Protein AF-0000000076593648 (afdb_homodimer)

Radius of gyration: 28.87 Å; Cα contacts (8 Å, |Δi|>4): 1763; chains: 2; bounding box: 59×90×63 Å

Sequence (816 aa):
MFFEAQSDLWSPDNPDGYIALAVAENRLTTELVQQGLQAHGGFPAAMLYYQDMRGIPELRQAIAGMLQDSFMQGVQIDPQHLSVLAGVGAVLDLLFQCIAEPGDGVLIPAPYYPAFDNDLRVRNQVTTLPVHLDSQQQDFAAALDAAAEAAAAAGHPVSALMFTHPSNPQGTLFSRQQLASMMQWCLRRKVHCISDEVYANSVFDESQQFVSAAHLLQQEVRSMEGSQHAGELVHIVFGFSKDFCASGLRVGCLLTKNTGLNKALDNISYFNSTPCPLQWSLSQLLSDKQWLQHYLQENRRRLREAYASVTSGLDAAGIPYTAAPAGMFLWVDLRAAFGGQPGSWEDEAALWRCMAQQHRVVLTPGAACHAAEPGWFRVCYAWTSPGSLPAAVSRIAAAVKQMQGSASMFFEAQSDLWSPDNPDGYIALAVAENRLTTELVQQGLQAHGGFPAAMLYYQDMRGIPELRQAIAGMLQDSFMQGVQIDPQHLSVLAGVGAVLDLLFQCIAEPGDGVLIPAPYYPAFDNDLRVRNQVTTLPVHLDSQQQDFAAALDAAAEAAAAAGHPVSALMFTHPSNPQGTLFSRQQLASMMQWCLRRKVHCISDEVYANSVFDESQQFVSAAHLLQQEVRSMEGSQHAGELVHIVFGFSKDFCASGLRVGCLLTKNTGLNKALDNISYFNSTPCPLQWSLSQLLSDKQWLQHYLQENRRRLREAYASVTSGLDAAGIPYTAAPAGMFLWVDLRAAFGGQPGSWEDEAALWRCMAQQHRVVLTPGAACHAAEPGWFRVCYAWTSPGSLPAAVSRIAAAVKQMQGSAS

Structure (mmCIF, N/CA/C/O backbone):
data_AF-0000000076593648-model_v1
#
loop_
_entity.id
_entity.type
_entity.pdbx_description
1 polymer 'Aminotransferase class I/classII large domain-containing protein'
#
loop_
_atom_site.group_PDB
_atom_site.id
_atom_site.type_symbol
_atom_site.label_atom_id
_atom_site.label_alt_id
_atom_site.label_comp_id
_atom_site.label_asym_id
_atom_site.label_entity_id
_atom_site.label_seq_id
_atom_site.pdbx_PDB_ins_code
_atom_site.Cartn_x
_atom_site.Cartn_y
_atom_site.Cartn_z
_atom_site.occupancy
_atom_site.B_iso_or_equiv
_atom_site.auth_seq_id
_atom_site.auth_comp_id
_atom_site.auth_asym_id
_atom_site.auth_atom_id
_atom_site.pdbx_PDB_model_num
ATOM 1 N N . MET A 1 1 ? -19.609 -16.234 -9.391 1 64.19 1 MET A N 1
ATOM 2 C CA . MET A 1 1 ? -19.609 -17.656 -9.086 1 64.19 1 MET A CA 1
ATOM 3 C C . MET A 1 1 ? -18.797 -17.953 -7.832 1 64.19 1 MET A C 1
ATOM 5 O O . MET A 1 1 ? -19.25 -18.672 -6.938 1 64.19 1 MET A O 1
ATOM 9 N N . PHE A 1 2 ? -17.688 -17.328 -7.691 1 71.62 2 PHE A N 1
ATOM 10 C CA . PHE A 1 2 ? -16.891 -17.609 -6.512 1 71.62 2 PHE A CA 1
ATOM 11 C C . PHE A 1 2 ? -17.562 -17.094 -5.25 1 71.62 2 PHE A C 1
ATOM 13 O O . PHE A 1 2 ? -17.594 -17.781 -4.227 1 71.62 2 PHE A O 1
ATOM 20 N N . PHE A 1 3 ? -18.25 -16.062 -5.383 1 70.12 3 PHE A N 1
ATOM 21 C CA . PHE A 1 3 ? -18.922 -15.508 -4.219 1 70.12 3 PHE A CA 1
ATOM 22 C C . PHE A 1 3 ? -20.078 -16.391 -3.785 1 70.12 3 PHE A C 1
ATOM 24 O O . PHE A 1 3 ? -20.297 -16.594 -2.59 1 70.12 3 PHE A O 1
ATOM 31 N N . GLU A 1 4 ? -20.734 -16.875 -4.758 1 74.75 4 GLU A N 1
ATOM 32 C CA . GLU A 1 4 ? -21.812 -17.797 -4.453 1 74.75 4 GLU A CA 1
ATOM 33 C C . GLU A 1 4 ? -21.297 -19.062 -3.781 1 74.75 4 GLU A C 1
ATOM 35 O O . GLU A 1 4 ? -21.906 -19.562 -2.83 1 74.75 4 GLU A O 1
ATOM 40 N N . ALA A 1 5 ? -20.172 -19.531 -4.227 1 81.38 5 ALA A N 1
ATOM 41 C CA . ALA A 1 5 ? -19.578 -20.75 -3.684 1 81.38 5 ALA A CA 1
ATOM 42 C C . ALA A 1 5 ? -19.156 -20.547 -2.229 1 81.38 5 ALA A C 1
ATOM 44 O O . ALA A 1 5 ? -19.312 -21.453 -1.404 1 81.38 5 ALA A O 1
ATOM 45 N N . GLN A 1 6 ? -18.719 -19.391 -1.964 1 83.38 6 GLN A N 1
ATOM 46 C CA . GLN A 1 6 ? -18.203 -19.125 -0.627 1 83.38 6 GLN A CA 1
ATOM 47 C C . GLN A 1 6 ? -19.312 -19.156 0.415 1 83.38 6 GLN A C 1
ATOM 49 O O . GLN A 1 6 ? -19.062 -19.484 1.577 1 83.38 6 GLN A O 1
ATOM 54 N N . SER A 1 7 ? -20.531 -18.969 -0.008 1 86.12 7 SER A N 1
ATOM 55 C CA . SER A 1 7 ? -21.656 -18.891 0.918 1 86.12 7 SER A CA 1
ATOM 56 C C . SER A 1 7 ? -22.203 -20.281 1.232 1 86.12 7 SER A C 1
ATOM 58 O O . SER A 1 7 ? -22.984 -20.453 2.17 1 86.12 7 SER A O 1
ATOM 60 N N . ASP A 1 8 ? -21.781 -21.297 0.534 1 92.38 8 ASP A N 1
ATOM 61 C CA . ASP A 1 8 ? -22.297 -22.656 0.692 1 92.38 8 ASP A CA 1
ATOM 62 C C . ASP A 1 8 ? -21.219 -23.703 0.349 1 92.38 8 ASP A C 1
ATOM 64 O O . ASP A 1 8 ? -21.359 -24.438 -0.62 1 92.38 8 ASP A O 1
ATOM 68 N N . LEU A 1 9 ? -20.266 -23.812 1.258 1 93 9 LEU A N 1
ATOM 69 C CA . LEU A 1 9 ? -19.109 -24.656 0.979 1 93 9 LEU A CA 1
ATOM 70 C C . LEU A 1 9 ? -19.344 -26.094 1.436 1 93 9 LEU A C 1
ATOM 72 O O . LEU A 1 9 ? -20.078 -26.328 2.391 1 93 9 LEU A O 1
ATOM 76 N N . TRP A 1 10 ? -18.734 -26.969 0.818 1 93.81 10 TRP A N 1
ATOM 77 C CA . TRP A 1 10 ? -18.703 -28.375 1.149 1 93.81 10 TRP A CA 1
ATOM 78 C C . TRP A 1 10 ? -18.094 -28.609 2.531 1 93.81 10 TRP A C 1
ATOM 80 O O . TRP A 1 10 ? -17.125 -27.938 2.908 1 93.81 10 TRP A O 1
ATOM 90 N N . SER A 1 11 ? -18.719 -29.5 3.248 1 92.94 11 SER A N 1
ATOM 91 C CA . SER A 1 11 ? -18.219 -30.109 4.48 1 92.94 11 SER A CA 1
ATOM 92 C C . SER A 1 11 ? -18.797 -31.5 4.68 1 92.94 11 SER A C 1
ATOM 94 O O . SER A 1 11 ? -19.703 -31.922 3.953 1 92.94 11 SER A O 1
ATOM 96 N N . PRO A 1 12 ? -18.156 -32.156 5.566 1 91.88 12 PRO A N 1
ATOM 97 C CA . PRO A 1 12 ? -18.766 -33.469 5.84 1 91.88 12 PRO A CA 1
ATOM 98 C C . PRO A 1 12 ? -20.25 -33.375 6.195 1 91.88 12 PRO A C 1
ATOM 100 O O . PRO A 1 12 ? -21.031 -34.25 5.848 1 91.88 12 PRO A O 1
ATOM 103 N N . ASP A 1 13 ? -20.656 -32.281 6.781 1 94.31 13 ASP A N 1
ATOM 104 C CA . ASP A 1 13 ? -22.047 -32.062 7.176 1 94.31 13 ASP A CA 1
ATOM 105 C C . ASP A 1 13 ? -22.828 -31.375 6.051 1 94.31 13 ASP A C 1
ATOM 107 O O . ASP A 1 13 ? -24.047 -31.234 6.145 1 94.31 13 ASP A O 1
ATOM 111 N N . ASN A 1 14 ? -22.203 -30.969 5.02 1 95.06 14 ASN A N 1
ATOM 112 C CA . ASN A 1 14 ? -22.797 -30.344 3.836 1 95.06 14 ASN A CA 1
ATOM 113 C C . ASN A 1 14 ? -22.188 -30.906 2.551 1 95.06 14 ASN A C 1
ATOM 115 O O . ASN A 1 14 ? -21.562 -30.172 1.789 1 95.06 14 ASN A O 1
ATOM 119 N N . PRO A 1 15 ? -22.422 -32.125 2.297 1 93.44 15 PRO A N 1
ATOM 120 C CA . PRO A 1 15 ? -21.75 -32.812 1.178 1 93.44 15 PRO A CA 1
ATOM 121 C C . PRO A 1 15 ? -22.203 -32.25 -0.18 1 93.44 15 PRO A C 1
ATOM 123 O O . PRO A 1 15 ? -21.531 -32.5 -1.192 1 93.44 15 PRO A O 1
ATOM 126 N N . ASP A 1 16 ? -23.312 -31.5 -0.179 1 94.19 16 ASP A N 1
ATOM 127 C CA . ASP A 1 16 ? -23.812 -30.969 -1.441 1 94.19 16 ASP A CA 1
ATOM 128 C C . ASP A 1 16 ? -23.297 -29.547 -1.685 1 94.19 16 ASP A C 1
ATOM 130 O O . ASP A 1 16 ? -23.578 -28.953 -2.73 1 94.19 16 ASP A O 1
ATOM 134 N N . GLY A 1 17 ? -22.516 -29.031 -0.737 1 95.31 17 GLY A N 1
ATOM 135 C CA . GLY A 1 17 ? -22 -27.688 -0.875 1 95.31 17 GLY A CA 1
ATOM 136 C C . GLY A 1 17 ? -20.969 -27.547 -1.981 1 95.31 17 GLY A C 1
ATOM 137 O O . GLY A 1 17 ? -20.531 -28.547 -2.557 1 95.31 17 GLY A O 1
ATOM 138 N N . TYR A 1 18 ? -20.625 -26.297 -2.266 1 96.12 18 TYR A N 1
ATOM 139 C CA . TYR A 1 18 ? -19.672 -26 -3.326 1 96.12 18 TYR A CA 1
ATOM 140 C C . TYR A 1 18 ? -18.266 -26.375 -2.906 1 96.12 18 TYR A C 1
ATOM 142 O O . TYR A 1 18 ? -17.891 -26.25 -1.734 1 96.12 18 TYR A O 1
ATOM 150 N N . ILE A 1 19 ? -17.5 -26.891 -3.809 1 96.06 19 ILE A N 1
ATOM 151 C CA . ILE A 1 19 ? -16.062 -27.047 -3.641 1 96.06 19 ILE A CA 1
ATOM 152 C C . ILE A 1 19 ? -15.32 -26.047 -4.512 1 96.06 19 ILE A C 1
ATOM 154 O O . ILE A 1 19 ? -15.359 -26.125 -5.742 1 96.06 19 ILE A O 1
ATOM 158 N N . ALA A 1 20 ? -14.672 -25.094 -3.873 1 94.31 20 ALA A N 1
ATOM 159 C CA . ALA A 1 20 ? -13.969 -24.016 -4.57 1 94.31 20 ALA A CA 1
ATOM 160 C C . ALA A 1 20 ? -12.516 -24.375 -4.824 1 94.31 20 ALA A C 1
ATOM 162 O O . ALA A 1 20 ? -11.727 -24.516 -3.881 1 94.31 20 ALA A O 1
ATOM 163 N N . LEU A 1 21 ? -12.188 -24.516 -6.086 1 96.38 21 LEU A N 1
ATOM 164 C CA . LEU A 1 21 ? -10.828 -24.875 -6.477 1 96.38 21 LEU A CA 1
ATOM 165 C C . LEU A 1 21 ? -10.227 -23.812 -7.391 1 96.38 21 LEU A C 1
ATOM 167 O O . LEU A 1 21 ? -9.398 -24.125 -8.25 1 96.38 21 LEU A O 1
ATOM 171 N N . ALA A 1 22 ? -10.664 -22.547 -7.176 1 95.19 22 ALA A N 1
ATOM 172 C CA . ALA A 1 22 ? -10.273 -21.5 -8.125 1 95.19 22 ALA A CA 1
ATOM 173 C C . ALA A 1 22 ? -9.336 -20.484 -7.477 1 95.19 22 ALA A C 1
ATOM 175 O O . ALA A 1 22 ? -8.68 -19.703 -8.164 1 95.19 22 ALA A O 1
ATOM 176 N N . VAL A 1 23 ? -9.164 -20.469 -6.16 1 92.81 23 VAL A N 1
ATOM 177 C CA . VAL A 1 23 ? -8.422 -19.422 -5.461 1 92.81 23 VAL A CA 1
ATOM 178 C C . VAL A 1 23 ? -6.977 -19.875 -5.242 1 92.81 23 VAL A C 1
ATOM 180 O O . VAL A 1 23 ? -6.73 -20.906 -4.633 1 92.81 23 VAL A O 1
ATOM 183 N N . ALA A 1 24 ? -6.086 -19.062 -5.734 1 95.06 24 ALA A N 1
ATOM 184 C CA . ALA A 1 24 ? -4.668 -19.344 -5.547 1 95.06 24 ALA A CA 1
ATOM 185 C C . ALA A 1 24 ? -4.203 -18.906 -4.16 1 95.06 24 ALA A C 1
ATOM 187 O O . ALA A 1 24 ? -3.475 -17.922 -4.02 1 95.06 24 ALA A O 1
ATOM 188 N N . GLU A 1 25 ? -4.574 -19.641 -3.193 1 96.25 25 GLU A N 1
ATOM 189 C CA . GLU A 1 25 ? -4.246 -19.406 -1.793 1 96.25 25 GLU A CA 1
ATOM 190 C C . GLU A 1 25 ? -3.959 -20.703 -1.055 1 96.25 25 GLU A C 1
ATOM 192 O O . GLU A 1 25 ? -4.723 -21.672 -1.169 1 96.25 25 GLU A O 1
ATOM 197 N N . ASN A 1 26 ? -2.832 -20.766 -0.366 1 97.38 26 ASN A N 1
ATOM 198 C CA . ASN A 1 26 ? -2.432 -21.922 0.417 1 97.38 26 ASN A CA 1
ATOM 199 C C . ASN A 1 26 ? -2.885 -21.812 1.869 1 97.38 26 ASN A C 1
ATOM 201 O O . ASN A 1 26 ? -2.441 -20.906 2.592 1 97.38 26 ASN A O 1
ATOM 205 N N . ARG A 1 27 ? -3.688 -22.703 2.32 1 96.12 27 ARG A N 1
ATOM 206 C CA . ARG A 1 27 ? -4.199 -22.641 3.686 1 96.12 27 ARG A CA 1
ATOM 207 C C . ARG A 1 27 ? -3.738 -23.844 4.5 1 96.12 27 ARG A C 1
ATOM 209 O O . ARG A 1 27 ? -4.145 -24.016 5.652 1 96.12 27 ARG A O 1
ATOM 216 N N . LEU A 1 28 ? -2.877 -24.625 3.936 1 96.31 28 LEU A N 1
ATOM 217 C CA . LEU A 1 28 ? -2.559 -25.953 4.453 1 96.31 28 LEU A CA 1
ATOM 218 C C . LEU A 1 28 ? -1.76 -25.859 5.75 1 96.31 28 LEU A C 1
ATOM 220 O O . LEU A 1 28 ? -1.813 -26.75 6.59 1 96.31 28 LEU A O 1
ATOM 224 N N . THR A 1 29 ? -1.005 -24.781 5.895 1 97.31 29 THR A N 1
ATOM 225 C CA . THR A 1 29 ? -0.073 -24.734 7.016 1 97.31 29 THR A CA 1
ATOM 226 C C . THR A 1 29 ? -0.173 -23.391 7.742 1 97.31 29 THR A C 1
ATOM 228 O O . THR A 1 29 ? 0.81 -22.922 8.312 1 97.31 29 THR A O 1
ATOM 231 N N . THR A 1 30 ? -1.263 -22.75 7.688 1 97.38 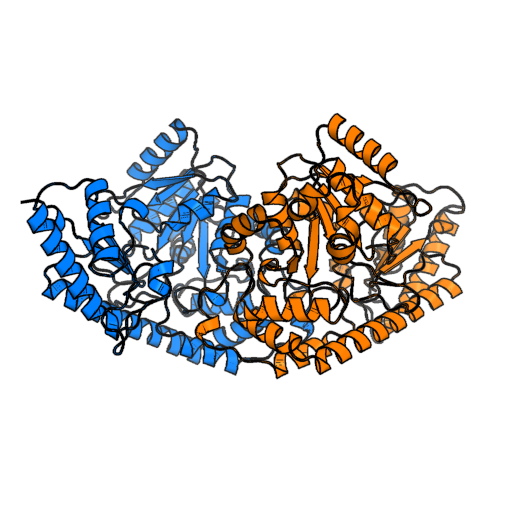30 THR A N 1
ATOM 232 C CA . THR A 1 30 ? -1.486 -21.406 8.211 1 97.38 30 THR A CA 1
ATOM 233 C C . THR A 1 30 ? -1.293 -21.375 9.727 1 97.38 30 THR A C 1
ATOM 235 O O . THR A 1 30 ? -0.766 -20.406 10.266 1 97.38 30 THR A O 1
ATOM 238 N N . GLU A 1 31 ? -1.683 -22.453 10.422 1 96.88 31 GLU A N 1
ATOM 239 C CA . GLU A 1 31 ? -1.639 -22.469 11.875 1 96.88 31 GLU A CA 1
ATOM 240 C C . GLU A 1 31 ? -0.206 -22.359 12.391 1 96.88 31 GLU A C 1
ATOM 242 O O . GLU A 1 31 ? 0.038 -21.75 13.43 1 96.88 31 GLU A O 1
ATOM 247 N N . LEU A 1 32 ? 0.752 -22.906 11.695 1 97.88 32 LEU A N 1
ATOM 248 C CA . LEU A 1 32 ? 2.146 -22.828 12.117 1 97.88 32 LEU A CA 1
ATOM 249 C C . LEU A 1 32 ? 2.666 -21.406 11.992 1 97.88 32 LEU A C 1
ATOM 251 O O . LEU A 1 32 ? 3.457 -20.953 12.82 1 97.88 32 LEU A O 1
ATOM 255 N N . VAL A 1 33 ? 2.24 -20.688 10.953 1 97.81 33 VAL A N 1
ATOM 256 C CA . VAL A 1 33 ? 2.637 -19.297 10.773 1 97.81 33 VAL A CA 1
ATOM 257 C C . VAL A 1 33 ? 2.012 -18.438 11.867 1 97.81 33 VAL A C 1
ATOM 259 O O . VAL A 1 33 ? 2.688 -17.594 12.461 1 97.81 33 VAL A O 1
ATOM 262 N N . GLN A 1 34 ? 0.733 -18.672 12.109 1 97.56 34 GLN A N 1
ATOM 263 C CA . GLN A 1 34 ? 0.043 -17.938 13.164 1 97.56 34 GLN A CA 1
ATOM 264 C C . GLN A 1 34 ? 0.744 -18.109 14.508 1 97.56 34 GLN A C 1
ATOM 266 O O . GLN A 1 34 ? 1.01 -17.125 15.203 1 97.56 34 GLN A O 1
ATOM 271 N N . GLN A 1 35 ? 1.033 -19.344 14.859 1 96.94 35 GLN A N 1
ATOM 272 C CA . GLN A 1 35 ? 1.69 -19.656 16.125 1 96.94 35 GLN A CA 1
ATOM 273 C C . GLN A 1 35 ? 3.076 -19.031 16.203 1 96.94 35 GLN A C 1
ATOM 275 O O . GLN A 1 35 ? 3.465 -18.484 17.234 1 96.94 35 GLN A O 1
ATOM 280 N N . GLY A 1 36 ? 3.801 -19.109 15.07 1 96.88 36 GLY A N 1
ATOM 281 C CA . GLY A 1 36 ? 5.125 -18.516 15.023 1 96.88 36 GLY A CA 1
ATOM 282 C C . GLY A 1 36 ? 5.117 -17 15.234 1 96.88 36 GLY A C 1
ATOM 283 O O . GLY A 1 36 ? 5.91 -16.484 16.016 1 96.88 36 GLY A O 1
ATOM 284 N N . LEU A 1 37 ? 4.199 -16.297 14.57 1 96.12 37 LEU A N 1
ATOM 285 C CA . LEU A 1 37 ? 4.102 -14.852 14.688 1 96.12 37 LEU A CA 1
ATOM 286 C C . LEU A 1 37 ? 3.674 -14.445 16.094 1 96.12 37 LEU A C 1
ATOM 288 O O . LEU A 1 37 ? 4.16 -13.453 16.641 1 96.12 37 LEU A O 1
ATOM 292 N N . GLN A 1 38 ? 2.77 -15.188 16.656 1 92.75 38 GLN A N 1
ATOM 293 C CA . GLN A 1 38 ? 2.295 -14.883 18.016 1 92.75 38 GLN A CA 1
ATOM 294 C C . GLN A 1 38 ? 3.377 -15.148 19.047 1 92.75 38 GLN A C 1
ATOM 296 O O . GLN A 1 38 ? 3.48 -14.438 20.047 1 92.75 38 GLN A O 1
ATOM 301 N N . ALA A 1 39 ? 4.195 -16.141 18.812 1 91.62 39 ALA A N 1
ATOM 302 C CA . ALA A 1 39 ? 5.285 -16.469 19.734 1 91.62 39 ALA A CA 1
ATOM 303 C C . ALA A 1 39 ? 6.367 -15.391 19.703 1 91.62 39 ALA A C 1
ATOM 305 O O . ALA A 1 39 ? 7.066 -15.18 20.703 1 91.62 39 ALA A O 1
ATOM 306 N N . HIS A 1 40 ? 6.531 -14.742 18.641 1 84.38 40 HIS A N 1
ATOM 307 C CA . HIS A 1 40 ? 7.523 -13.695 18.469 1 84.38 40 HIS A CA 1
ATOM 308 C C . HIS A 1 40 ? 6.867 -12.312 18.469 1 84.38 40 HIS A C 1
ATOM 310 O O . HIS A 1 40 ? 7.359 -11.391 17.812 1 84.38 40 HIS A O 1
ATOM 316 N N . GLY A 1 41 ? 5.738 -12.445 19.125 1 74.69 41 GLY A N 1
ATOM 317 C CA . GLY A 1 41 ? 4.965 -11.219 19.109 1 74.69 41 GLY A CA 1
ATOM 318 C C . GLY A 1 41 ? 5.586 -10.109 19.938 1 74.69 41 GLY A C 1
ATOM 319 O O . GLY A 1 41 ? 6.637 -10.305 20.562 1 74.69 41 GLY A O 1
ATOM 320 N N . GLY A 1 42 ? 5.355 -8.859 19.828 1 87.56 42 GLY A N 1
ATOM 321 C CA . GLY A 1 42 ? 5.895 -7.668 20.453 1 87.56 42 GLY A CA 1
ATOM 322 C C . GLY A 1 42 ? 6.781 -6.848 19.531 1 87.56 42 GLY A C 1
ATOM 323 O O . GLY A 1 42 ? 7.305 -7.367 18.547 1 87.56 42 GLY A O 1
ATOM 324 N N . PHE A 1 43 ? 6.785 -5.723 19.672 1 95 43 PHE A N 1
ATOM 325 C CA . PHE A 1 43 ? 7.621 -4.836 18.875 1 95 43 PHE A CA 1
ATOM 326 C C . PHE A 1 43 ? 8.023 -3.605 19.688 1 95 43 PHE A C 1
ATOM 328 O O . PHE A 1 43 ? 7.293 -3.168 20.578 1 95 43 PHE A O 1
ATOM 335 N N . PRO A 1 44 ? 9.25 -3.148 19.516 1 96.44 44 PRO A N 1
ATOM 336 C CA . PRO A 1 44 ? 9.641 -1.903 20.172 1 96.44 44 PRO A CA 1
ATOM 337 C C . PRO A 1 44 ? 8.789 -0.711 19.75 1 96.44 44 PRO A C 1
ATOM 339 O O . PRO A 1 44 ? 8.289 -0.682 18.625 1 96.44 44 PRO A O 1
ATOM 342 N N . ALA A 1 45 ? 8.68 0.288 20.594 1 96.06 45 ALA A N 1
ATOM 343 C CA . ALA A 1 45 ? 7.875 1.478 20.328 1 96.06 45 ALA A CA 1
ATOM 344 C C . ALA A 1 45 ? 8.328 2.184 19.062 1 96.06 45 ALA A C 1
ATOM 346 O O . ALA A 1 45 ? 7.512 2.764 18.344 1 96.06 45 ALA A O 1
ATOM 347 N N . ALA A 1 46 ? 9.586 2.057 18.75 1 95.69 46 ALA A N 1
ATOM 348 C CA . ALA A 1 46 ? 10.156 2.736 17.594 1 95.69 46 ALA A CA 1
ATOM 349 C C . ALA A 1 46 ? 9.508 2.258 16.297 1 95.69 46 ALA A C 1
ATOM 351 O O . ALA A 1 46 ? 9.539 2.959 15.281 1 95.69 46 ALA A O 1
ATOM 352 N N . MET A 1 47 ? 8.875 1.078 16.312 1 97.62 47 MET A N 1
ATOM 353 C CA . MET A 1 47 ? 8.203 0.541 15.133 1 97.62 47 MET A CA 1
ATOM 354 C C . MET A 1 47 ? 6.91 1.301 14.852 1 97.62 47 MET A C 1
ATOM 356 O O . MET A 1 47 ? 6.312 1.14 13.781 1 97.62 47 MET A O 1
ATOM 360 N N . LEU A 1 48 ? 6.52 2.127 15.766 1 97.94 48 LEU A N 1
ATOM 361 C CA . LEU A 1 48 ? 5.32 2.928 15.562 1 97.94 48 LEU A CA 1
ATOM 362 C C . LEU A 1 48 ? 5.66 4.27 14.922 1 97.94 48 LEU A C 1
ATOM 364 O O . LEU A 1 48 ? 4.766 5.055 14.602 1 97.94 48 LEU A O 1
ATOM 368 N N . TYR A 1 49 ? 6.965 4.531 14.625 1 96.62 49 TYR A N 1
ATOM 369 C CA . TYR A 1 49 ? 7.406 5.73 13.93 1 96.62 49 TYR A CA 1
ATOM 370 C C . TYR A 1 49 ? 7.637 5.449 12.445 1 96.62 49 TYR A C 1
ATOM 372 O O . TYR A 1 49 ? 7.617 4.289 12.023 1 96.62 49 TYR A O 1
ATOM 380 N N . TYR A 1 50 ? 7.816 6.523 11.664 1 93.94 50 TYR A N 1
ATOM 381 C CA . TYR A 1 50 ? 8.297 6.34 10.297 1 93.94 50 TYR A CA 1
ATOM 382 C C . TYR A 1 50 ? 9.617 5.582 10.273 1 93.94 50 TYR A C 1
ATOM 384 O O . TYR A 1 50 ? 10.508 5.852 11.086 1 93.94 50 TYR A O 1
ATOM 392 N N . GLN A 1 51 ? 9.648 4.594 9.477 1 94.25 51 GLN A N 1
ATOM 393 C CA . GLN A 1 51 ? 10.867 3.834 9.195 1 94.25 51 GLN A CA 1
ATOM 394 C C . GLN A 1 51 ? 11.156 3.812 7.695 1 94.25 51 GLN A C 1
ATOM 396 O O . GLN A 1 51 ? 10.555 4.562 6.926 1 94.25 51 GLN A O 1
ATOM 401 N N . ASP A 1 52 ? 12.195 3.086 7.34 1 94.19 52 ASP A N 1
ATOM 402 C CA . ASP A 1 52 ? 12.492 2.916 5.918 1 94.19 52 ASP A CA 1
ATOM 403 C C . ASP A 1 52 ? 11.289 2.348 5.172 1 94.19 52 ASP A C 1
ATOM 405 O O . ASP A 1 52 ? 10.828 1.246 5.477 1 94.19 52 ASP A O 1
ATOM 409 N N . MET A 1 53 ? 10.828 3.072 4.18 1 94 53 MET A N 1
ATOM 410 C CA . MET A 1 53 ? 9.586 2.729 3.492 1 94 53 MET A CA 1
ATOM 411 C C . MET A 1 53 ? 9.797 1.552 2.545 1 94 53 MET A C 1
ATOM 413 O O . MET A 1 53 ? 8.828 0.955 2.068 1 94 53 MET A O 1
ATOM 417 N N . ARG A 1 54 ? 10.984 1.098 2.279 1 96.12 54 ARG A N 1
ATOM 418 C CA . ARG A 1 54 ? 11.266 -0.092 1.483 1 96.12 54 ARG A CA 1
ATOM 419 C C . ARG A 1 54 ? 11.406 -1.325 2.371 1 96.12 54 ARG A C 1
ATOM 421 O O . ARG A 1 54 ? 11.844 -2.383 1.909 1 96.12 54 ARG A O 1
ATOM 428 N N . GLY A 1 55 ? 11.062 -1.187 3.6 1 97.88 55 GLY A N 1
ATOM 429 C CA . GLY A 1 55 ? 11.242 -2.236 4.59 1 97.88 55 GLY A CA 1
ATOM 430 C C . GLY A 1 55 ? 12.289 -1.903 5.633 1 97.88 55 GLY A C 1
ATOM 431 O O . GLY A 1 55 ? 13.336 -1.335 5.309 1 97.88 55 GLY A O 1
ATOM 432 N N . ILE A 1 56 ? 12.031 -2.262 6.891 1 98 56 ILE A N 1
ATOM 433 C CA . ILE A 1 56 ? 12.992 -1.989 7.949 1 98 56 ILE A CA 1
ATOM 434 C C . ILE A 1 56 ? 14.234 -2.859 7.758 1 98 56 ILE A C 1
ATOM 436 O O . ILE A 1 56 ? 14.148 -3.959 7.203 1 98 56 ILE A O 1
ATOM 440 N N . PRO A 1 57 ? 15.367 -2.359 8.195 1 97.94 57 PRO A N 1
ATOM 441 C CA . PRO A 1 57 ? 16.609 -3.105 7.992 1 97.94 57 PRO A CA 1
ATOM 442 C C . PRO A 1 57 ? 16.562 -4.512 8.578 1 97.94 57 PRO A C 1
ATOM 444 O O . PRO A 1 57 ? 17.062 -5.457 7.973 1 97.94 57 PRO A O 1
ATOM 447 N N . GLU A 1 58 ? 15.93 -4.672 9.727 1 98 58 GLU A N 1
ATOM 448 C CA . GLU A 1 58 ? 15.82 -5.969 10.383 1 98 58 GLU A CA 1
ATOM 449 C C . GLU A 1 58 ? 15.102 -6.98 9.5 1 98 58 GLU A C 1
ATOM 451 O O . GLU A 1 58 ? 15.523 -8.133 9.391 1 98 58 GLU A O 1
ATOM 456 N N . LEU A 1 59 ? 14.039 -6.559 8.867 1 98.56 59 LEU A N 1
ATOM 457 C CA . LEU A 1 59 ? 13.281 -7.48 8.023 1 98.56 59 LEU A CA 1
ATOM 458 C C . LEU A 1 59 ? 14.047 -7.809 6.746 1 98.56 59 LEU A C 1
ATOM 460 O O . LEU A 1 59 ? 14.078 -8.961 6.312 1 98.56 59 LEU A O 1
ATOM 464 N N . ARG A 1 60 ? 14.602 -6.793 6.074 1 98.75 60 ARG A N 1
ATOM 465 C CA . ARG A 1 60 ? 15.367 -7.051 4.859 1 98.75 60 ARG A CA 1
ATOM 466 C C . ARG A 1 60 ? 16.5 -8.039 5.125 1 98.75 60 ARG A C 1
ATOM 468 O O . ARG A 1 60 ? 16.75 -8.93 4.312 1 98.75 60 ARG A O 1
ATOM 475 N N . GLN A 1 61 ? 17.141 -7.875 6.289 1 98.75 61 GLN A N 1
ATOM 476 C CA . GLN A 1 61 ? 18.188 -8.812 6.672 1 98.75 61 GLN A CA 1
ATOM 477 C C . GLN A 1 61 ? 17.625 -10.211 6.883 1 98.75 61 GLN A C 1
ATOM 479 O O . GLN A 1 61 ? 18.219 -11.195 6.438 1 98.75 61 GLN A O 1
ATOM 484 N N . ALA A 1 62 ? 16.547 -10.312 7.594 1 98.69 62 ALA A N 1
ATOM 485 C CA . ALA A 1 62 ? 15.922 -11.609 7.859 1 98.69 62 ALA A CA 1
ATOM 486 C C . ALA A 1 62 ? 15.484 -12.281 6.562 1 98.69 62 ALA A C 1
ATOM 488 O O . ALA A 1 62 ? 15.625 -13.492 6.406 1 98.69 62 ALA A O 1
ATOM 489 N N . ILE A 1 63 ? 14.953 -11.523 5.629 1 98.81 63 ILE A N 1
ATOM 490 C CA . ILE A 1 63 ? 14.508 -12.047 4.344 1 98.81 63 ILE A CA 1
ATOM 491 C C . ILE A 1 63 ? 15.711 -12.555 3.553 1 98.81 63 ILE A C 1
ATOM 493 O O . ILE A 1 63 ? 15.664 -13.641 2.967 1 98.81 63 ILE A O 1
ATOM 497 N N . ALA A 1 64 ? 16.766 -11.742 3.533 1 98.75 64 ALA A N 1
ATOM 498 C CA . ALA A 1 64 ? 17.984 -12.195 2.859 1 98.75 64 ALA A CA 1
ATOM 499 C C . ALA A 1 64 ? 18.438 -13.547 3.402 1 98.75 64 ALA A C 1
ATOM 501 O O . ALA A 1 64 ? 18.781 -14.445 2.631 1 98.75 64 ALA A O 1
ATOM 502 N N . GLY A 1 65 ? 18.469 -13.641 4.719 1 98.56 65 GLY A N 1
ATOM 503 C CA . GLY A 1 65 ? 18.828 -14.906 5.34 1 98.56 65 GLY A CA 1
ATOM 504 C C . GLY A 1 65 ? 17.906 -16.047 4.945 1 98.56 65 GLY A C 1
ATOM 505 O O . GLY A 1 65 ? 18.375 -17.141 4.617 1 98.56 65 GLY A O 1
ATOM 506 N N . MET A 1 66 ? 16.625 -15.82 4.988 1 98.44 66 MET A N 1
ATOM 507 C CA . MET A 1 66 ? 15.641 -16.828 4.621 1 98.44 66 MET A CA 1
ATOM 508 C C . MET A 1 66 ? 15.852 -17.297 3.188 1 98.44 66 MET A C 1
ATOM 510 O O . MET A 1 66 ? 15.773 -18.5 2.91 1 98.44 66 MET A O 1
ATOM 514 N N . LEU A 1 67 ? 16.125 -16.375 2.252 1 98.62 67 LEU A N 1
ATOM 515 C CA . LEU A 1 67 ? 16.375 -16.719 0.857 1 98.62 67 LEU A CA 1
ATOM 516 C C . LEU A 1 67 ? 17.609 -17.609 0.732 1 98.62 67 LEU A C 1
ATOM 518 O O . LEU A 1 67 ? 17.562 -18.641 0.053 1 98.62 67 LEU A O 1
ATOM 522 N N . GLN A 1 68 ? 18.625 -17.25 1.439 1 97.88 68 GLN A N 1
ATOM 523 C CA . GLN A 1 68 ? 19.891 -17.969 1.378 1 97.88 68 GLN A CA 1
ATOM 524 C C . GLN A 1 68 ? 19.781 -19.328 2.047 1 97.88 68 GLN A C 1
ATOM 526 O O . GLN A 1 68 ? 20.5 -20.266 1.685 1 97.88 68 GLN A O 1
ATOM 531 N N . ASP A 1 69 ? 18.859 -19.484 2.998 1 97.19 69 ASP A N 1
ATOM 532 C CA . ASP A 1 69 ? 18.656 -20.734 3.717 1 97.19 69 ASP A CA 1
ATOM 533 C C . ASP A 1 69 ? 17.625 -21.609 3.004 1 97.19 69 ASP A C 1
ATOM 535 O O . ASP A 1 69 ? 17.375 -22.75 3.418 1 97.19 69 ASP A O 1
ATOM 539 N N . SER A 1 70 ? 17.031 -21.125 1.942 1 97.19 70 SER A N 1
ATOM 540 C CA . SER A 1 70 ? 15.984 -21.875 1.256 1 97.19 70 SER A CA 1
ATOM 541 C C . SER A 1 70 ? 16.25 -21.938 -0.245 1 97.19 70 SER A C 1
ATOM 543 O O . SER A 1 70 ? 17.156 -22.656 -0.689 1 97.19 70 SER A O 1
ATOM 545 N N . PHE A 1 71 ? 15.523 -21.203 -1.142 1 97.44 71 PHE A N 1
ATOM 546 C CA . PHE A 1 71 ? 15.508 -21.5 -2.566 1 97.44 71 PHE A CA 1
ATOM 547 C C . PHE A 1 71 ? 16.609 -20.734 -3.297 1 97.44 71 PHE A C 1
ATOM 549 O O . PHE A 1 71 ? 16.797 -20.906 -4.504 1 97.44 71 PHE A O 1
ATOM 556 N N . MET A 1 72 ? 17.359 -19.938 -2.539 1 98.25 72 MET A N 1
ATOM 557 C CA . MET A 1 72 ? 18.5 -19.25 -3.125 1 98.25 72 MET A CA 1
ATOM 558 C C . MET A 1 72 ? 19.797 -19.656 -2.432 1 98.25 72 MET A C 1
ATOM 560 O O . MET A 1 72 ? 20.688 -18.812 -2.234 1 98.25 72 MET A O 1
ATOM 564 N N . GLN A 1 73 ? 19.844 -20.844 -2.02 1 96.5 73 GLN A N 1
ATOM 565 C CA . GLN A 1 73 ? 21.062 -21.359 -1.417 1 96.5 73 GLN A CA 1
ATOM 566 C C . GLN A 1 73 ? 22.266 -21.156 -2.34 1 96.5 73 GLN A C 1
ATOM 568 O O . GLN A 1 73 ? 22.188 -21.453 -3.535 1 96.5 73 GLN A O 1
ATOM 573 N N . GLY A 1 74 ? 23.312 -20.609 -1.752 1 96.19 74 GLY A N 1
ATOM 574 C CA . GLY A 1 74 ? 24.531 -20.391 -2.521 1 96.19 74 GLY A CA 1
ATOM 575 C C . GLY A 1 74 ? 24.609 -19 -3.133 1 96.19 74 GLY A C 1
ATOM 576 O O . GLY A 1 74 ? 25.656 -18.594 -3.641 1 96.19 74 GLY A O 1
ATOM 577 N N . VAL A 1 75 ? 23.547 -18.266 -3.129 1 97.56 75 VAL A N 1
ATOM 578 C CA . VAL A 1 75 ? 23.531 -16.906 -3.648 1 97.56 75 VAL A CA 1
ATOM 579 C C . VAL A 1 75 ? 23.812 -15.922 -2.521 1 97.56 75 VAL A C 1
ATOM 581 O O . VAL A 1 75 ? 23.266 -16.047 -1.423 1 97.56 75 VAL A O 1
ATOM 584 N N . GLN A 1 76 ? 24.672 -15.008 -2.725 1 97 76 GLN A N 1
ATOM 585 C CA . GLN A 1 76 ? 24.891 -13.922 -1.779 1 97 76 GLN A CA 1
ATOM 586 C C . GLN A 1 76 ? 23.891 -12.789 -1.992 1 97 76 GLN A C 1
ATOM 588 O O . GLN A 1 76 ? 23.844 -12.188 -3.07 1 97 76 GLN A O 1
ATOM 593 N N . ILE A 1 77 ? 23.188 -12.516 -1.003 1 97.88 77 ILE A N 1
ATOM 594 C CA . ILE A 1 77 ? 22.141 -11.5 -1.117 1 97.88 77 ILE A CA 1
ATOM 595 C C . ILE A 1 77 ? 22.5 -10.297 -0.249 1 97.88 77 ILE A C 1
ATOM 597 O O . ILE A 1 77 ? 22.719 -10.438 0.958 1 97.88 77 ILE A O 1
ATOM 601 N N . ASP A 1 78 ? 22.672 -9.117 -0.83 1 98.06 78 ASP A N 1
ATOM 602 C CA . ASP A 1 78 ? 22.766 -7.852 -0.112 1 98.06 78 ASP A CA 1
ATOM 603 C C . ASP A 1 78 ? 21.391 -7.332 0.286 1 98.06 78 ASP A C 1
ATOM 605 O O . ASP A 1 78 ? 20.578 -7 -0.576 1 98.06 78 ASP A O 1
ATOM 609 N N . PRO A 1 79 ? 21.094 -7.246 1.558 1 98.38 79 PRO A N 1
ATOM 610 C CA . PRO A 1 79 ? 19.781 -6.777 2.008 1 98.38 79 PRO A CA 1
ATOM 611 C C . PRO A 1 79 ? 19.422 -5.41 1.432 1 98.38 79 PRO A C 1
ATOM 613 O O . PRO A 1 79 ? 18.234 -5.074 1.348 1 98.38 79 PRO A O 1
ATOM 616 N N . GLN A 1 80 ? 20.344 -4.59 1.007 1 97.31 80 GLN A N 1
ATOM 617 C CA . GLN A 1 80 ? 20.078 -3.273 0.44 1 97.31 80 GLN A CA 1
ATOM 618 C C . GLN A 1 80 ? 19.391 -3.385 -0.918 1 97.31 80 GLN A C 1
ATOM 620 O O . GLN A 1 80 ? 18.828 -2.414 -1.411 1 97.31 80 GLN A O 1
ATOM 625 N N . HIS A 1 81 ? 19.484 -4.578 -1.521 1 98.12 81 HIS A N 1
ATOM 626 C CA . HIS A 1 81 ? 18.875 -4.809 -2.822 1 98.12 81 HIS A CA 1
ATOM 627 C C . HIS A 1 81 ? 17.422 -5.277 -2.674 1 98.12 81 HIS A C 1
ATOM 629 O O . HIS A 1 81 ? 16.734 -5.516 -3.672 1 98.12 81 HIS A O 1
ATOM 635 N N . LEU A 1 82 ? 16.969 -5.344 -1.412 1 98.62 82 LEU A N 1
ATOM 636 C CA . LEU A 1 82 ? 15.625 -5.824 -1.142 1 98.62 82 LEU A CA 1
ATOM 637 C C . LEU A 1 82 ? 14.688 -4.664 -0.828 1 98.62 82 LEU A C 1
ATOM 639 O O . LEU A 1 82 ? 15.07 -3.715 -0.145 1 98.62 82 LEU A O 1
ATOM 643 N N . SER A 1 83 ? 13.531 -4.676 -1.369 1 98.56 83 SER A N 1
ATOM 644 C CA . SER A 1 83 ? 12.414 -3.822 -0.992 1 98.56 83 SER A CA 1
ATOM 645 C C . SER A 1 83 ? 11.203 -4.656 -0.562 1 98.56 83 SER A C 1
ATOM 647 O O . SER A 1 83 ? 10.922 -5.699 -1.153 1 98.56 83 SER A O 1
ATOM 649 N N . VAL A 1 84 ? 10.57 -4.262 0.513 1 98.56 84 VAL A N 1
ATOM 650 C CA . VAL A 1 84 ? 9.391 -4.934 1.05 1 98.56 84 VAL A CA 1
ATOM 651 C C . VAL A 1 84 ? 8.172 -4.027 0.913 1 98.56 84 VAL A C 1
ATOM 653 O O . VAL A 1 84 ? 8.18 -2.887 1.388 1 98.56 84 VAL A O 1
ATOM 656 N N . LEU A 1 85 ? 7.148 -4.473 0.251 1 98.12 85 LEU A N 1
ATOM 657 C CA . LEU A 1 85 ? 5.926 -3.711 0.023 1 98.12 85 LEU A CA 1
ATOM 658 C C . LEU A 1 85 ? 4.695 -4.523 0.42 1 98.12 85 LEU A C 1
ATOM 660 O O . LEU A 1 85 ? 4.82 -5.66 0.881 1 98.12 85 LEU A O 1
ATOM 664 N N . ALA A 1 86 ? 3.494 -3.945 0.255 1 97.06 86 ALA A N 1
ATOM 665 C CA . ALA A 1 86 ? 2.232 -4.5 0.74 1 97.06 86 ALA A CA 1
ATOM 666 C C . ALA A 1 86 ? 1.73 -5.609 -0.18 1 97.06 86 ALA A C 1
ATOM 668 O O . ALA A 1 86 ? 0.582 -5.582 -0.627 1 97.06 86 ALA A O 1
ATOM 669 N N . GLY A 1 87 ? 2.582 -6.594 -0.441 1 97.31 87 GLY A N 1
ATOM 670 C CA . GLY A 1 87 ? 2.246 -7.723 -1.293 1 97.31 87 GLY A CA 1
ATOM 671 C C . GLY A 1 87 ? 2.961 -7.695 -2.631 1 97.31 87 GLY A C 1
ATOM 672 O O . GLY A 1 87 ? 3.512 -6.664 -3.025 1 97.31 87 GLY A O 1
ATOM 673 N N . VAL A 1 88 ? 2.941 -8.812 -3.342 1 98.06 88 VAL A N 1
ATOM 674 C CA . VAL A 1 88 ? 3.625 -8.898 -4.629 1 98.06 88 VAL A CA 1
ATOM 675 C C . VAL A 1 88 ? 2.885 -8.055 -5.664 1 98.06 88 VAL A C 1
ATOM 677 O O . VAL A 1 88 ? 3.504 -7.461 -6.551 1 98.06 88 VAL A O 1
ATOM 680 N N . GLY A 1 89 ? 1.526 -8.039 -5.551 1 97.31 89 GLY A N 1
ATOM 681 C CA . GLY A 1 89 ? 0.789 -7.137 -6.414 1 97.31 89 GLY A CA 1
ATOM 682 C C . GLY A 1 89 ? 1.283 -5.703 -6.34 1 97.31 89 GLY A C 1
ATOM 683 O O . GLY A 1 89 ? 1.438 -5.039 -7.367 1 97.31 89 GLY A O 1
ATOM 684 N N . ALA A 1 90 ? 1.551 -5.234 -5.117 1 97.75 90 ALA A N 1
ATOM 685 C CA . ALA A 1 90 ? 2.09 -3.893 -4.906 1 97.75 90 ALA A CA 1
ATOM 686 C C . ALA A 1 90 ? 3.488 -3.764 -5.508 1 97.75 90 ALA A C 1
ATOM 688 O O . ALA A 1 90 ? 3.836 -2.721 -6.066 1 97.75 90 ALA A O 1
ATOM 689 N N . VAL A 1 91 ? 4.293 -4.777 -5.367 1 98.5 91 VAL A N 1
ATOM 690 C CA . VAL A 1 91 ? 5.637 -4.789 -5.941 1 98.5 91 VAL A CA 1
ATOM 691 C C . VAL A 1 91 ? 5.551 -4.594 -7.453 1 98.5 91 VAL A C 1
ATOM 693 O O . VAL A 1 91 ? 6.246 -3.742 -8.016 1 98.5 91 VAL A O 1
ATOM 696 N N . LEU A 1 92 ? 4.684 -5.363 -8.07 1 98.62 92 LEU A N 1
ATOM 697 C CA . LEU A 1 92 ? 4.543 -5.27 -9.516 1 98.62 92 LEU A CA 1
ATOM 698 C C . LEU A 1 92 ? 3.994 -3.904 -9.922 1 98.62 92 LEU A C 1
ATOM 700 O O . LEU A 1 92 ? 4.41 -3.342 -10.938 1 98.62 92 LEU A O 1
ATOM 704 N N . ASP A 1 93 ? 3.072 -3.383 -9.172 1 97.88 93 ASP A N 1
ATOM 705 C CA . ASP A 1 93 ? 2.5 -2.064 -9.43 1 97.88 93 ASP A CA 1
ATOM 706 C C . ASP A 1 93 ? 3.59 -0.998 -9.492 1 97.88 93 ASP A C 1
ATOM 708 O O . ASP A 1 93 ? 3.729 -0.302 -10.5 1 97.88 93 ASP A O 1
ATOM 712 N N . LEU A 1 94 ? 4.414 -0.929 -8.422 1 98.19 94 LEU A N 1
ATOM 713 C CA . LEU A 1 94 ? 5.445 0.103 -8.359 1 98.19 94 LEU A CA 1
ATOM 714 C C . LEU A 1 94 ? 6.566 -0.194 -9.352 1 98.19 94 LEU A C 1
ATOM 716 O O . LEU A 1 94 ? 7.152 0.726 -9.93 1 98.19 94 LEU A O 1
ATOM 720 N N . LEU A 1 95 ? 6.887 -1.466 -9.508 1 98.56 95 LEU A N 1
ATOM 721 C CA . LEU A 1 95 ? 7.914 -1.842 -10.477 1 98.56 95 LEU A CA 1
ATOM 722 C C . LEU A 1 95 ? 7.555 -1.347 -11.875 1 98.56 95 LEU A C 1
ATOM 724 O O . LEU A 1 95 ? 8.352 -0.673 -12.523 1 98.56 95 LEU A O 1
ATOM 728 N N . PHE A 1 96 ? 6.383 -1.63 -12.328 1 98.44 96 PHE A N 1
ATOM 729 C CA . PHE A 1 96 ? 5.992 -1.29 -13.688 1 98.44 96 PHE A CA 1
ATOM 730 C C . PHE A 1 96 ? 5.781 0.212 -13.836 1 98.44 96 PHE A C 1
ATOM 732 O O . PHE A 1 96 ? 5.957 0.768 -14.914 1 98.44 96 PHE A O 1
ATOM 739 N N . GLN A 1 97 ? 5.398 0.907 -12.734 1 97.25 97 GLN A N 1
ATOM 740 C CA . GLN A 1 97 ? 5.387 2.365 -12.773 1 97.25 97 GLN A CA 1
ATOM 741 C C . GLN A 1 97 ? 6.754 2.916 -13.164 1 97.25 97 GLN A C 1
ATOM 743 O O . GLN A 1 97 ? 6.848 3.938 -13.844 1 97.25 97 GLN A O 1
ATOM 748 N N . CYS A 1 98 ? 7.766 2.248 -12.75 1 98.06 98 CYS A N 1
ATOM 749 C CA . CYS A 1 98 ? 9.125 2.746 -12.906 1 98.06 98 CYS A CA 1
ATOM 750 C C . CYS A 1 98 ? 9.719 2.285 -14.234 1 98.06 98 CYS A C 1
ATOM 752 O O . CYS A 1 98 ? 10.57 2.967 -14.805 1 98.06 98 CYS A O 1
ATOM 754 N N . ILE A 1 99 ? 9.25 1.141 -14.812 1 98.25 99 ILE A N 1
ATOM 755 C CA . ILE A 1 99 ? 10.055 0.547 -15.867 1 98.25 99 ILE A CA 1
ATOM 756 C C . ILE A 1 99 ? 9.273 0.545 -17.172 1 98.25 99 ILE A C 1
ATOM 758 O O . ILE A 1 99 ? 9.797 0.155 -18.219 1 98.25 99 ILE A O 1
ATOM 762 N N . ALA A 1 100 ? 8.016 0.917 -17.125 1 98.12 100 ALA A N 1
ATOM 763 C CA . ALA A 1 100 ? 7.176 0.862 -18.328 1 98.12 100 ALA A CA 1
ATOM 764 C C . ALA A 1 100 ? 6.438 2.18 -18.547 1 98.12 100 ALA A C 1
ATOM 766 O O . ALA A 1 100 ? 6.301 2.979 -17.609 1 98.12 100 ALA A O 1
ATOM 767 N N . GLU A 1 101 ? 6.047 2.436 -19.703 1 97.19 101 GLU A N 1
ATOM 768 C CA . GLU A 1 101 ? 5.145 3.521 -20.078 1 97.19 101 GLU A CA 1
ATOM 769 C C . GLU A 1 101 ? 3.748 2.992 -20.391 1 97.19 101 GLU A C 1
ATOM 771 O O . GLU A 1 101 ? 3.59 1.828 -20.766 1 97.19 101 GLU A O 1
ATOM 776 N N . PRO A 1 102 ? 2.717 3.863 -20.188 1 96.5 102 PRO A N 1
ATOM 777 C CA . PRO A 1 102 ? 1.394 3.438 -20.656 1 96.5 102 PRO A CA 1
ATOM 778 C C . PRO A 1 102 ? 1.396 2.975 -22.109 1 96.5 102 PRO A C 1
ATOM 780 O O . PRO A 1 102 ? 1.985 3.633 -22.969 1 96.5 102 PRO A O 1
ATOM 783 N N . GLY A 1 103 ? 0.843 1.775 -22.297 1 97.56 103 GLY A N 1
ATOM 784 C CA . GLY A 1 103 ? 0.789 1.251 -23.656 1 97.56 103 GLY A CA 1
ATOM 785 C C . GLY A 1 103 ? 1.864 0.22 -23.938 1 97.56 103 GLY A C 1
ATOM 786 O O . GLY A 1 103 ? 1.76 -0.543 -24.906 1 97.56 103 GLY A O 1
ATOM 787 N N . ASP A 1 104 ? 2.908 0.132 -23.141 1 98.56 104 ASP A N 1
ATOM 788 C CA . ASP A 1 104 ? 3.951 -0.874 -23.312 1 98.56 104 ASP A CA 1
ATOM 789 C C . ASP A 1 104 ? 3.391 -2.283 -23.141 1 98.56 104 ASP A C 1
ATOM 791 O O . ASP A 1 104 ? 2.338 -2.467 -22.531 1 98.56 104 ASP A O 1
ATOM 795 N N . GLY A 1 105 ? 4.113 -3.211 -23.766 1 98.75 105 GLY A N 1
ATOM 796 C CA . GLY A 1 105 ? 3.758 -4.613 -23.625 1 98.75 105 GLY A CA 1
ATOM 797 C C . GLY A 1 105 ? 4.672 -5.367 -22.688 1 98.75 105 GLY A C 1
ATOM 798 O O . GLY A 1 105 ? 5.832 -4.992 -22.5 1 98.75 105 GLY A O 1
ATOM 799 N N . VAL A 1 106 ? 4.137 -6.363 -22.047 1 98.88 106 VAL A N 1
ATOM 800 C CA . VAL A 1 106 ? 4.879 -7.34 -21.266 1 98.88 106 VAL A CA 1
ATOM 801 C C . VAL A 1 106 ? 4.621 -8.742 -21.797 1 98.88 106 VAL A C 1
ATOM 803 O O . VAL A 1 106 ? 3.475 -9.195 -21.844 1 98.88 106 VAL A O 1
ATOM 806 N N . LEU A 1 107 ? 5.699 -9.375 -22.281 1 98.94 107 LEU A N 1
ATOM 807 C CA . LEU A 1 107 ? 5.57 -10.773 -22.688 1 98.94 107 LEU A CA 1
ATOM 808 C C . LEU A 1 107 ? 5.488 -11.688 -21.469 1 98.94 107 LEU A C 1
ATOM 810 O O . LEU A 1 107 ? 6.27 -11.539 -20.531 1 98.94 107 LEU A O 1
ATOM 814 N N . ILE A 1 108 ? 4.535 -12.57 -21.469 1 98.94 108 ILE A N 1
ATOM 815 C CA . ILE A 1 108 ? 4.371 -13.547 -20.391 1 98.94 108 ILE A CA 1
ATOM 816 C C . ILE A 1 108 ? 4.164 -14.938 -20.984 1 98.94 108 ILE A C 1
ATOM 818 O O . ILE A 1 108 ? 3.23 -15.156 -21.766 1 98.94 108 ILE A O 1
ATOM 822 N N . PRO A 1 109 ? 5.07 -15.852 -20.672 1 98.69 109 PRO A N 1
ATOM 823 C CA . PRO A 1 109 ? 4.82 -17.234 -21.109 1 98.69 109 PRO A CA 1
ATOM 824 C C . PRO A 1 109 ? 3.457 -17.75 -20.672 1 98.69 109 PRO A C 1
ATOM 826 O O . PRO A 1 109 ? 3.123 -17.688 -19.484 1 98.69 109 PRO A O 1
ATOM 829 N N . ALA A 1 110 ? 2.656 -18.25 -21.609 1 98.5 110 ALA A N 1
ATOM 830 C CA . ALA A 1 110 ? 1.308 -18.75 -21.359 1 98.5 110 ALA A CA 1
ATOM 831 C C . ALA A 1 110 ? 1.287 -20.281 -21.328 1 98.5 110 ALA A C 1
ATOM 833 O O . ALA A 1 110 ? 2.109 -20.938 -21.984 1 98.5 110 ALA A O 1
ATOM 834 N N . PRO A 1 111 ? 0.324 -20.922 -20.656 1 98.38 111 PRO A N 1
ATOM 835 C CA . PRO A 1 111 ? -0.694 -20.266 -19.844 1 98.38 111 PRO A CA 1
ATOM 836 C C . PRO A 1 111 ? -0.112 -19.641 -18.578 1 98.38 111 PRO A C 1
ATOM 838 O O . PRO A 1 111 ? 0.926 -20.094 -18.078 1 98.38 111 PRO A O 1
ATOM 841 N N . TYR A 1 112 ? -0.771 -18.484 -18.125 1 98.62 112 TYR A N 1
ATOM 842 C CA . TYR A 1 112 ? -0.229 -17.828 -16.953 1 98.62 112 TYR A CA 1
ATOM 843 C C . TYR A 1 112 ? -1.346 -17.391 -16.016 1 98.62 112 TYR A C 1
ATOM 845 O O . TYR A 1 112 ? -2.527 -17.562 -16.312 1 98.62 112 TYR A O 1
ATOM 853 N N . TYR A 1 113 ? -1.027 -16.969 -14.828 1 98.12 113 TYR A N 1
ATOM 854 C CA . TYR A 1 113 ? -1.913 -16.484 -13.781 1 98.12 113 TYR A CA 1
ATOM 855 C C . TYR A 1 113 ? -2.828 -15.383 -14.312 1 98.12 113 TYR A C 1
ATOM 857 O O . TYR A 1 113 ? -2.357 -14.344 -14.781 1 98.12 113 TYR A O 1
ATOM 865 N N . PRO A 1 114 ? -4.09 -15.523 -14.188 1 97.06 114 PRO A N 1
ATOM 866 C CA . PRO A 1 114 ? -5.027 -14.641 -14.891 1 97.06 114 PRO A CA 1
ATOM 867 C C . PRO A 1 114 ? -5.031 -13.219 -14.328 1 97.06 114 PRO A C 1
ATOM 869 O O . PRO A 1 114 ? -5.34 -12.266 -15.047 1 97.06 114 PRO A O 1
ATOM 872 N N . ALA A 1 115 ? -4.711 -13.055 -13.109 1 96.62 115 ALA A N 1
ATOM 873 C CA . ALA A 1 115 ? -4.852 -11.742 -12.477 1 96.62 115 ALA A CA 1
ATOM 874 C C . ALA A 1 115 ? -3.799 -10.773 -13 1 96.62 115 ALA A C 1
ATOM 876 O O . ALA A 1 115 ? -3.91 -9.562 -12.789 1 96.62 115 ALA A O 1
ATOM 877 N N . PHE A 1 116 ? -2.771 -11.211 -13.68 1 98.25 116 PHE A N 1
ATOM 878 C CA . PHE A 1 116 ? -1.761 -10.32 -14.234 1 98.25 116 PHE A CA 1
ATOM 879 C C . PHE A 1 116 ? -2.393 -9.312 -15.188 1 98.25 116 PHE A C 1
ATOM 881 O O . PHE A 1 116 ? -1.94 -8.164 -15.281 1 98.25 116 PHE A O 1
ATOM 888 N N . ASP A 1 117 ? -3.453 -9.766 -15.898 1 97.88 117 ASP A N 1
ATOM 889 C CA . ASP A 1 117 ? -4.113 -8.875 -16.859 1 97.88 117 ASP A CA 1
ATOM 890 C C . ASP A 1 117 ? -4.609 -7.605 -16.172 1 97.88 117 ASP A C 1
ATOM 892 O O . ASP A 1 117 ? -4.383 -6.5 -16.672 1 97.88 117 ASP A O 1
ATOM 896 N N . ASN A 1 118 ? -5.211 -7.809 -15.094 1 96.19 118 ASN A N 1
ATOM 897 C CA . ASN A 1 118 ? -5.715 -6.656 -14.359 1 96.19 118 ASN A CA 1
ATOM 898 C C . ASN A 1 118 ? -4.594 -5.938 -13.609 1 96.19 118 ASN A C 1
ATOM 900 O O . ASN A 1 118 ? -4.516 -4.707 -13.633 1 96.19 118 ASN A O 1
ATOM 904 N N . ASP A 1 119 ? -3.701 -6.656 -12.961 1 96.5 119 ASP A N 1
ATOM 905 C CA . ASP A 1 119 ? -2.68 -6.098 -12.078 1 96.5 119 ASP A CA 1
ATOM 906 C C . ASP A 1 119 ? -1.753 -5.152 -12.836 1 96.5 119 ASP A C 1
ATOM 908 O O . ASP A 1 119 ? -1.287 -4.156 -12.289 1 96.5 119 ASP A O 1
ATOM 912 N N . LEU A 1 120 ? -1.491 -5.465 -14.109 1 98 120 LEU A N 1
ATOM 913 C CA . LEU A 1 120 ? -0.533 -4.664 -14.859 1 98 120 LEU A CA 1
ATOM 914 C C . LEU A 1 120 ? -1.235 -3.531 -15.602 1 98 120 LEU A C 1
ATOM 916 O O . LEU A 1 120 ? -0.602 -2.543 -15.977 1 98 120 LEU A O 1
ATOM 920 N N . ARG A 1 121 ? -2.543 -3.65 -15.789 1 97.38 121 ARG A N 1
ATOM 921 C CA . ARG A 1 121 ? -3.262 -2.707 -16.641 1 97.38 121 ARG A CA 1
ATOM 922 C C . ARG A 1 121 ? -3.926 -1.616 -15.805 1 97.38 121 ARG A C 1
ATOM 924 O O . ARG A 1 121 ? -3.877 -0.438 -16.172 1 97.38 121 ARG A O 1
ATOM 931 N N . VAL A 1 122 ? -4.473 -1.978 -14.727 1 96.19 122 VAL A N 1
ATOM 932 C CA . VAL A 1 122 ? -5.465 -1.132 -14.07 1 96.19 122 VAL A CA 1
ATOM 933 C C . VAL A 1 122 ? -4.816 0.176 -13.625 1 96.19 122 VAL A C 1
ATOM 935 O O . VAL A 1 122 ? -5.422 1.244 -13.727 1 96.19 122 VAL A O 1
ATOM 938 N N . ARG A 1 123 ? -3.596 0.132 -13.133 1 95.56 123 ARG A N 1
ATOM 939 C CA . ARG A 1 123 ? -2.947 1.348 -12.656 1 95.56 123 ARG A CA 1
ATOM 940 C C . ARG A 1 123 ? -1.938 1.866 -13.672 1 95.56 123 ARG A C 1
ATOM 942 O O . ARG A 1 123 ? -1.865 3.07 -13.922 1 95.56 123 ARG A O 1
ATOM 949 N N . ASN A 1 124 ? -1.175 0.982 -14.305 1 96.94 124 ASN A N 1
ATOM 950 C CA . ASN A 1 124 ? -0.02 1.382 -15.102 1 96.94 124 ASN A CA 1
ATOM 951 C C . ASN A 1 124 ? -0.32 1.315 -16.594 1 96.94 124 ASN A C 1
ATOM 953 O O . ASN A 1 124 ? 0.508 1.713 -17.422 1 96.94 124 ASN A O 1
ATOM 957 N N . GLN A 1 125 ? -1.502 0.749 -16.984 1 97.25 125 GLN A N 1
ATOM 958 C CA . GLN A 1 125 ? -1.945 0.687 -18.375 1 97.25 125 GLN A CA 1
ATOM 959 C C . GLN A 1 125 ? -0.951 -0.087 -19.234 1 97.25 125 GLN A C 1
ATOM 961 O O . GLN A 1 125 ? -0.653 0.315 -20.375 1 97.25 125 GLN A O 1
ATOM 966 N N . VAL A 1 126 ? -0.313 -1.069 -18.672 1 98.12 126 VAL A N 1
ATOM 967 C CA . VAL A 1 126 ? 0.576 -1.981 -19.375 1 98.12 126 VAL A CA 1
ATOM 968 C C . VAL A 1 126 ? -0.23 -3.143 -19.953 1 98.12 126 VAL A C 1
ATOM 970 O O . VAL A 1 126 ? -1.169 -3.631 -19.328 1 98.12 126 VAL A O 1
ATOM 973 N N . THR A 1 127 ? 0.13 -3.582 -21.141 1 98.25 127 THR A N 1
ATOM 974 C CA . THR A 1 127 ? -0.602 -4.637 -21.844 1 98.25 127 THR A CA 1
ATOM 975 C C . THR A 1 127 ? 0.113 -5.977 -21.703 1 98.25 127 THR A C 1
ATOM 977 O O . THR A 1 127 ? 1.287 -6.098 -22.062 1 98.25 127 THR A O 1
ATOM 980 N N . THR A 1 128 ? -0.6 -6.945 -21.156 1 98.62 128 THR A N 1
ATOM 981 C CA . THR A 1 128 ? -0.041 -8.289 -21.094 1 98.62 128 THR A CA 1
ATOM 982 C C . THR A 1 128 ? -0.125 -8.977 -22.453 1 98.62 128 THR A C 1
ATOM 984 O O . THR A 1 128 ? -1.139 -8.875 -23.141 1 98.62 128 THR A O 1
ATOM 987 N N . LEU A 1 129 ? 0.942 -9.609 -22.844 1 98.69 129 LEU A N 1
ATOM 988 C CA . LEU A 1 129 ? 1.05 -10.289 -24.141 1 98.69 129 LEU A CA 1
ATOM 989 C C . LEU A 1 129 ? 1.468 -11.742 -23.938 1 98.69 129 LEU A C 1
ATOM 991 O O . LEU A 1 129 ? 2.654 -12.039 -23.797 1 98.69 129 LEU A O 1
ATOM 995 N N . PRO A 1 130 ? 0.468 -12.703 -24.031 1 98.56 130 PRO A N 1
ATOM 996 C CA . PRO A 1 130 ? 0.802 -14.117 -23.875 1 98.56 130 PRO A CA 1
ATOM 997 C C . PRO A 1 130 ? 1.704 -14.641 -24.984 1 98.56 130 PRO A C 1
ATOM 999 O O . PRO A 1 130 ? 1.521 -14.281 -26.156 1 98.56 130 PRO A O 1
ATOM 1002 N N . VAL A 1 131 ? 2.703 -15.414 -24.625 1 98.44 131 VAL A N 1
ATOM 1003 C CA . VAL A 1 131 ? 3.572 -16.078 -25.578 1 98.44 131 VAL A CA 1
ATOM 1004 C C . VAL A 1 131 ? 3.617 -17.578 -25.281 1 98.44 131 VAL A C 1
ATOM 1006 O O . VAL A 1 131 ? 3.996 -17.984 -24.172 1 98.44 131 VAL A O 1
ATOM 1009 N N . HIS A 1 132 ? 3.227 -18.375 -26.203 1 97.69 132 HIS A N 1
ATOM 1010 C CA . HIS A 1 132 ? 3.256 -19.828 -26.016 1 97.69 132 HIS A CA 1
ATOM 1011 C C . HIS A 1 132 ? 4.617 -20.406 -26.391 1 97.69 132 HIS A C 1
ATOM 1013 O O . HIS A 1 132 ? 4.977 -20.453 -27.578 1 97.69 132 HIS A O 1
ATOM 1019 N N . LEU A 1 133 ? 5.355 -20.797 -25.375 1 97.19 133 LEU A N 1
ATOM 1020 C CA . LEU A 1 133 ? 6.684 -21.359 -25.562 1 97.19 133 LEU A CA 1
ATOM 1021 C C . LEU A 1 133 ? 6.617 -22.891 -25.625 1 97.19 133 LEU A C 1
ATOM 1023 O O . LEU A 1 133 ? 5.887 -23.516 -24.859 1 97.19 133 LEU A O 1
ATOM 1027 N N . ASP A 1 134 ? 7.32 -23.438 -26.531 1 94.38 134 ASP A N 1
ATOM 1028 C CA . ASP A 1 134 ? 7.41 -24.875 -26.641 1 94.38 134 ASP A CA 1
ATOM 1029 C C . ASP A 1 134 ? 8.281 -25.469 -25.531 1 94.38 134 ASP A C 1
ATOM 1031 O O . ASP A 1 134 ? 9.5 -25.281 -25.531 1 94.38 134 ASP A O 1
ATOM 1035 N N . SER A 1 135 ? 7.695 -26.234 -24.719 1 89.06 135 SER A N 1
ATOM 1036 C CA . SER A 1 135 ? 8.367 -26.766 -23.531 1 89.06 135 SER A CA 1
ATOM 1037 C C . SER A 1 135 ? 9.516 -27.688 -23.922 1 89.06 135 SER A 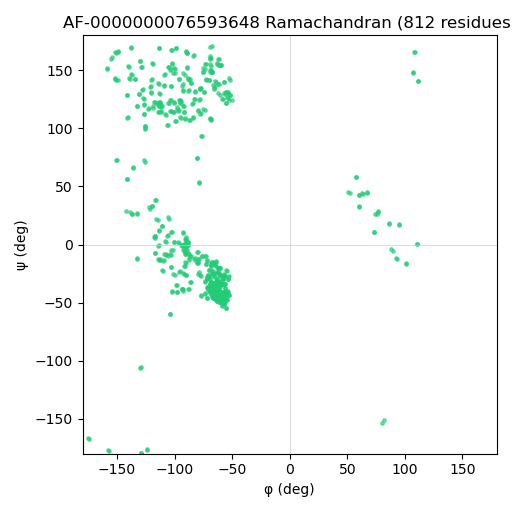C 1
ATOM 1039 O O . SER A 1 135 ? 10.383 -27.984 -23.094 1 89.06 135 SER A O 1
ATOM 1041 N N . GLN A 1 136 ? 9.5 -28.109 -25.094 1 91.31 136 GLN A N 1
ATOM 1042 C CA . GLN A 1 136 ? 10.547 -29.016 -25.547 1 91.31 136 GLN A CA 1
ATOM 1043 C C . GLN A 1 136 ? 11.797 -28.25 -25.969 1 91.31 136 GLN A C 1
ATOM 1045 O O . GLN A 1 136 ? 12.875 -28.828 -26.109 1 91.31 136 GLN A O 1
ATOM 1050 N N . GLN A 1 137 ? 11.625 -27.031 -26.078 1 92.88 137 GLN A N 1
ATOM 1051 C CA . GLN A 1 137 ? 12.75 -26.203 -26.5 1 92.88 137 GLN A CA 1
ATOM 1052 C C . GLN A 1 137 ? 13.539 -25.688 -25.312 1 92.88 137 GLN A C 1
ATOM 1054 O O . GLN A 1 137 ? 12.961 -25.406 -24.25 1 92.88 137 GLN A O 1
ATOM 1059 N N . GLN A 1 138 ? 14.773 -25.578 -25.531 1 92.5 138 GLN A N 1
ATOM 1060 C CA . GLN A 1 138 ? 15.656 -25.031 -24.5 1 92.5 138 GLN A CA 1
ATOM 1061 C C . GLN A 1 138 ? 15.977 -23.562 -24.766 1 92.5 138 GLN A C 1
ATOM 1063 O O . GLN A 1 138 ? 16.359 -22.828 -23.859 1 92.5 138 GLN A O 1
ATOM 1068 N N . ASP A 1 139 ? 15.906 -23.25 -25.938 1 95.44 139 ASP A N 1
ATOM 1069 C CA . ASP A 1 139 ? 16.156 -21.875 -26.375 1 95.44 139 ASP A CA 1
ATOM 1070 C C . ASP A 1 139 ? 14.875 -21.234 -26.891 1 95.44 139 ASP A C 1
ATOM 1072 O O . ASP A 1 139 ? 14.289 -21.688 -27.875 1 95.44 139 ASP A O 1
ATOM 1076 N N . PHE A 1 140 ? 14.484 -20.109 -26.219 1 97.94 140 PHE A N 1
ATOM 1077 C CA . PHE A 1 140 ? 13.195 -19.484 -26.516 1 97.94 140 PHE A CA 1
ATOM 1078 C C . PHE A 1 140 ? 13.383 -18.203 -27.312 1 97.94 140 PHE A C 1
ATOM 1080 O O . PHE A 1 140 ? 12.43 -17.469 -27.547 1 97.94 140 PHE A O 1
ATOM 1087 N N . ALA A 1 141 ? 14.547 -17.906 -27.766 1 97.12 141 ALA A N 1
ATOM 1088 C CA . ALA A 1 141 ? 14.906 -16.609 -28.328 1 97.12 141 ALA A CA 1
ATOM 1089 C C . ALA A 1 141 ? 14.055 -16.297 -29.562 1 97.12 141 ALA A C 1
ATOM 1091 O O . ALA A 1 141 ? 13.508 -15.195 -29.688 1 97.12 141 ALA A O 1
ATOM 1092 N N . ALA A 1 142 ? 13.93 -17.266 -30.406 1 97.5 142 ALA A N 1
ATOM 1093 C CA . ALA A 1 142 ? 13.211 -17.047 -31.656 1 97.5 142 ALA A CA 1
ATOM 1094 C C . ALA A 1 142 ? 11.742 -16.734 -31.406 1 97.5 142 ALA A C 1
ATOM 1096 O O . ALA A 1 142 ? 11.172 -15.836 -32.031 1 97.5 142 ALA A O 1
ATOM 1097 N N . ALA A 1 143 ? 11.164 -17.516 -30.562 1 98 143 ALA A N 1
ATOM 1098 C CA . ALA A 1 143 ? 9.758 -17.312 -30.219 1 98 143 ALA A CA 1
ATOM 1099 C C . ALA A 1 143 ? 9.547 -15.945 -29.562 1 98 143 ALA A C 1
ATOM 1101 O O . ALA A 1 143 ? 8.57 -15.258 -29.859 1 98 143 ALA A O 1
ATOM 1102 N N . LEU A 1 144 ? 10.414 -15.539 -28.734 1 98.75 144 LEU A N 1
ATOM 1103 C CA . LEU A 1 144 ? 10.32 -14.258 -28.031 1 98.75 144 LEU A CA 1
ATOM 1104 C C . LEU A 1 144 ? 10.547 -13.102 -29 1 98.75 144 LEU A C 1
ATOM 1106 O O . LEU A 1 144 ? 9.883 -12.062 -28.906 1 98.75 144 LEU A O 1
ATOM 1110 N N . ASP A 1 145 ? 11.469 -13.258 -29.953 1 98.56 145 ASP A N 1
ATOM 1111 C CA . ASP A 1 145 ? 11.68 -12.234 -30.969 1 98.56 145 ASP A CA 1
ATOM 1112 C C . ASP A 1 145 ? 10.406 -12.008 -31.797 1 98.56 145 ASP A C 1
ATOM 1114 O O . ASP A 1 145 ? 10 -10.867 -32 1 98.56 145 ASP A O 1
ATOM 1118 N N . ALA A 1 146 ? 9.883 -13.109 -32.219 1 98.44 146 ALA A N 1
ATOM 1119 C CA . ALA A 1 146 ? 8.664 -13.016 -33 1 98.44 146 ALA A CA 1
ATOM 1120 C C . ALA A 1 146 ? 7.551 -12.32 -32.25 1 98.44 146 ALA A C 1
ATOM 1122 O O . ALA A 1 146 ? 6.832 -11.484 -32.781 1 98.44 146 ALA A O 1
ATOM 1123 N N . ALA A 1 147 ? 7.402 -12.68 -31 1 98.62 147 ALA A N 1
ATOM 1124 C CA . ALA A 1 147 ? 6.371 -12.078 -30.156 1 98.62 147 ALA A CA 1
ATOM 1125 C C . ALA A 1 147 ? 6.621 -10.586 -29.969 1 98.62 147 ALA A C 1
ATOM 1127 O O . ALA A 1 147 ? 5.684 -9.781 -30 1 98.62 147 ALA A O 1
ATOM 1128 N N . ALA A 1 148 ? 7.816 -10.203 -29.734 1 98.69 148 ALA A N 1
ATOM 1129 C CA . ALA A 1 148 ? 8.172 -8.805 -29.516 1 98.69 148 ALA A CA 1
ATOM 1130 C C . ALA A 1 148 ? 7.91 -7.973 -30.766 1 98.69 148 ALA A C 1
ATOM 1132 O O . ALA A 1 148 ? 7.422 -6.844 -30.688 1 98.69 148 ALA A O 1
ATOM 1133 N N . GLU A 1 149 ? 8.258 -8.531 -31.891 1 98.38 149 GLU A N 1
ATOM 1134 C CA . GLU A 1 149 ? 8.039 -7.836 -33.156 1 98.38 149 GLU A CA 1
ATOM 1135 C C . GLU A 1 149 ? 6.551 -7.648 -33.438 1 98.38 149 GLU A C 1
ATOM 1137 O O . GLU A 1 149 ? 6.125 -6.566 -33.844 1 98.38 149 GLU A O 1
ATOM 1142 N N . ALA A 1 150 ? 5.832 -8.664 -33.188 1 98.38 150 ALA A N 1
ATOM 1143 C CA . ALA A 1 150 ? 4.387 -8.57 -33.375 1 98.38 150 ALA A CA 1
ATOM 1144 C C . ALA A 1 150 ? 3.787 -7.523 -32.438 1 98.38 150 ALA A C 1
ATOM 1146 O O . ALA A 1 150 ? 2.885 -6.781 -32.812 1 98.38 150 ALA A O 1
ATOM 1147 N N . ALA A 1 151 ? 4.246 -7.52 -31.234 1 98.25 151 ALA A N 1
ATOM 1148 C CA . ALA A 1 151 ? 3.777 -6.555 -30.25 1 98.25 151 ALA A CA 1
ATOM 1149 C C . ALA A 1 151 ? 4.062 -5.125 -30.688 1 98.25 151 ALA A C 1
ATOM 1151 O O . ALA A 1 151 ? 3.189 -4.258 -30.609 1 98.25 151 ALA A O 1
ATOM 1152 N N . ALA A 1 152 ? 5.238 -4.906 -31.109 1 97.81 152 ALA A N 1
ATOM 1153 C CA . ALA A 1 152 ? 5.625 -3.574 -31.578 1 97.81 152 ALA A CA 1
ATOM 1154 C C . ALA A 1 152 ? 4.758 -3.129 -32.75 1 97.81 152 ALA A C 1
ATOM 1156 O O . ALA A 1 152 ? 4.34 -1.971 -32.812 1 97.81 152 ALA A O 1
ATOM 1157 N N . ALA A 1 153 ? 4.523 -4.031 -33.625 1 98 153 ALA A N 1
ATOM 1158 C CA . ALA A 1 153 ? 3.701 -3.736 -34.812 1 98 153 ALA A CA 1
ATOM 1159 C C . ALA A 1 153 ? 2.277 -3.371 -34.406 1 98 153 ALA A C 1
ATOM 1161 O O . ALA A 1 153 ? 1.615 -2.578 -35.062 1 98 153 ALA A O 1
ATOM 1162 N N . ALA A 1 154 ? 1.85 -3.906 -33.312 1 97.88 154 ALA A N 1
ATOM 1163 C CA . ALA A 1 154 ? 0.503 -3.65 -32.812 1 97.88 154 ALA A CA 1
ATOM 1164 C C . ALA A 1 154 ? 0.479 -2.416 -31.922 1 97.88 154 ALA A C 1
ATOM 1166 O O . ALA A 1 154 ? -0.556 -2.084 -31.328 1 97.88 154 ALA A O 1
ATOM 1167 N N . GLY A 1 155 ? 1.604 -1.788 -31.734 1 97.75 155 GLY A N 1
ATOM 1168 C CA . GLY A 1 155 ? 1.659 -0.534 -31 1 97.75 155 GLY A CA 1
ATOM 1169 C C . GLY A 1 155 ? 1.986 -0.717 -29.531 1 97.75 155 GLY A C 1
ATOM 1170 O O . GLY A 1 155 ? 1.732 0.175 -28.719 1 97.75 155 GLY A O 1
ATOM 1171 N N . HIS A 1 156 ? 2.506 -1.854 -29.156 1 98.44 156 HIS A N 1
ATOM 1172 C CA . HIS A 1 156 ? 2.859 -2.16 -27.766 1 98.44 156 HIS A CA 1
ATOM 1173 C C . HIS A 1 156 ? 4.316 -2.596 -27.656 1 98.44 156 HIS A C 1
ATOM 1175 O O . HIS A 1 156 ? 4.602 -3.766 -27.391 1 98.44 156 HIS A O 1
ATOM 1181 N N . PRO A 1 157 ? 5.199 -1.678 -27.828 1 98.44 157 PRO A N 1
ATOM 1182 C CA . PRO A 1 157 ? 6.598 -2.078 -27.641 1 98.44 157 PRO A CA 1
ATOM 1183 C C . PRO A 1 157 ? 6.844 -2.779 -26.312 1 98.44 157 PRO A C 1
ATOM 1185 O O . PRO A 1 157 ? 6.266 -2.396 -25.297 1 98.44 157 PRO A O 1
ATOM 1188 N N . VAL A 1 158 ? 7.688 -3.779 -26.312 1 98.75 158 VAL A N 1
ATOM 1189 C CA . VAL A 1 158 ? 7.879 -4.641 -25.156 1 98.75 158 VAL A CA 1
ATOM 1190 C C . VAL A 1 158 ? 8.844 -3.979 -24.172 1 98.75 158 VAL A C 1
ATOM 1192 O O . VAL A 1 158 ? 9.969 -3.635 -24.531 1 98.75 158 VAL A O 1
ATOM 1195 N N . SER A 1 159 ? 8.391 -3.834 -22.938 1 98.56 159 SER A N 1
ATOM 1196 C CA . SER A 1 159 ? 9.234 -3.26 -21.906 1 98.56 159 SER A CA 1
ATOM 1197 C C . SER A 1 159 ? 9.789 -4.34 -20.984 1 98.56 159 SER A C 1
ATOM 1199 O O . SER A 1 159 ? 10.789 -4.129 -20.297 1 98.56 159 SER A O 1
ATOM 1201 N N . ALA A 1 160 ? 9.164 -5.508 -20.969 1 98.88 160 ALA A N 1
ATOM 1202 C CA . ALA A 1 160 ? 9.586 -6.535 -20.016 1 98.88 160 ALA A CA 1
ATOM 1203 C C . ALA A 1 160 ? 9.148 -7.922 -20.484 1 98.88 160 ALA A C 1
ATOM 1205 O O . ALA A 1 160 ? 8.219 -8.055 -21.281 1 98.88 160 ALA A O 1
ATOM 1206 N N . LEU A 1 161 ? 9.898 -8.914 -20.094 1 98.94 161 LEU A N 1
ATOM 1207 C CA . LEU A 1 161 ? 9.492 -10.312 -20.016 1 98.94 161 LEU A CA 1
ATOM 1208 C C . LEU A 1 161 ? 9.281 -10.742 -18.578 1 98.94 161 LEU A C 1
ATOM 1210 O O . LEU A 1 161 ? 10.164 -10.555 -17.734 1 98.94 161 LEU A O 1
ATOM 1214 N N . MET A 1 162 ? 8.109 -11.195 -18.266 1 98.94 162 MET A N 1
ATOM 1215 C CA . MET A 1 162 ? 7.781 -11.656 -16.922 1 98.94 162 MET A CA 1
ATOM 1216 C C . MET A 1 162 ? 7.348 -13.117 -16.938 1 98.94 162 MET A C 1
ATOM 1218 O O . MET A 1 162 ? 6.527 -13.516 -17.766 1 98.94 162 MET A O 1
ATOM 1222 N N . PHE A 1 163 ? 7.914 -13.898 -16.094 1 98.69 163 PHE A N 1
ATOM 1223 C CA . PHE A 1 163 ? 7.496 -15.289 -16 1 98.69 163 PHE A CA 1
ATOM 1224 C C . PHE A 1 163 ? 7.391 -15.727 -14.547 1 98.69 163 PHE A C 1
ATOM 1226 O O . PHE A 1 163 ? 8.094 -15.203 -13.68 1 98.69 163 PHE A O 1
ATOM 1233 N N . THR A 1 164 ? 6.465 -16.578 -14.289 1 98.69 164 THR A N 1
ATOM 1234 C CA . THR A 1 164 ? 6.254 -17.172 -12.977 1 98.69 164 THR A CA 1
ATOM 1235 C C . THR A 1 164 ? 6.949 -18.531 -12.875 1 98.69 164 THR A C 1
ATOM 1237 O O . THR A 1 164 ? 6.711 -19.406 -13.703 1 98.69 164 THR A O 1
ATOM 1240 N N . HIS A 1 165 ? 7.797 -18.688 -11.898 1 98.44 165 HIS A N 1
ATOM 1241 C CA . HIS A 1 165 ? 8.625 -19.875 -11.727 1 98.44 165 HIS A CA 1
ATOM 1242 C C . HIS A 1 165 ? 8.727 -20.266 -10.25 1 98.44 165 HIS A C 1
ATOM 1244 O O . HIS A 1 165 ? 9.344 -19.547 -9.461 1 98.44 165 HIS A O 1
ATOM 1250 N N . PRO A 1 166 ? 8.086 -21.375 -9.898 1 98 166 PRO A N 1
ATOM 1251 C CA . PRO A 1 166 ? 7.277 -22.359 -10.617 1 98 166 PRO A CA 1
ATOM 1252 C C . PRO A 1 166 ? 6.027 -21.75 -11.25 1 98 166 PRO A C 1
ATOM 1254 O O . PRO A 1 166 ? 5.52 -20.734 -10.766 1 98 166 PRO A O 1
ATOM 1257 N N . SER A 1 167 ? 5.523 -22.469 -12.227 1 97.69 167 SER A N 1
ATOM 1258 C CA . SER A 1 167 ? 4.473 -21.938 -13.086 1 97.69 167 SER A CA 1
ATOM 1259 C C . SER A 1 167 ? 3.115 -21.984 -12.398 1 97.69 167 SER A C 1
ATOM 1261 O O . SER A 1 167 ? 2.795 -22.953 -11.711 1 97.69 167 SER A O 1
ATOM 1263 N N . ASN A 1 168 ? 2.348 -21.016 -12.422 1 98.12 168 ASN A N 1
ATOM 1264 C CA . ASN A 1 168 ? 0.9 -20.938 -12.273 1 98.12 168 ASN A CA 1
ATOM 1265 C C . ASN A 1 168 ? 0.214 -20.656 -13.602 1 98.12 168 ASN A C 1
ATOM 1267 O O . ASN A 1 168 ? 0.338 -19.547 -14.148 1 98.12 168 ASN A O 1
ATOM 1271 N N . PRO A 1 169 ? -0.361 -21.641 -14.188 1 98.06 169 PRO A N 1
ATOM 1272 C CA . PRO A 1 169 ? -1.229 -22.641 -13.547 1 98.06 169 PRO A CA 1
ATOM 1273 C C . PRO A 1 169 ? -0.661 -24.062 -13.617 1 98.06 169 PRO A C 1
ATOM 1275 O O . PRO A 1 169 ? -1.294 -25 -13.148 1 98.06 169 PRO A O 1
ATOM 1278 N N . GLN A 1 170 ? 0.523 -24.234 -14.109 1 97.44 170 GLN A N 1
ATOM 1279 C CA . GLN A 1 170 ? 0.905 -25.594 -14.508 1 97.44 170 GLN A CA 1
ATOM 1280 C C . GLN A 1 170 ? 1.671 -26.297 -13.398 1 97.44 170 GLN A C 1
ATOM 1282 O O . GLN A 1 170 ? 1.808 -27.531 -13.414 1 97.44 170 GLN A O 1
ATOM 1287 N N . GLY A 1 171 ? 2.248 -25.547 -12.539 1 97.06 171 GLY A N 1
ATOM 1288 C CA . GLY A 1 171 ? 3.047 -26.141 -11.477 1 97.06 171 GLY A CA 1
ATOM 1289 C C . GLY A 1 171 ? 4.375 -26.688 -11.961 1 97.06 171 GLY A C 1
ATOM 1290 O O . GLY A 1 171 ? 5.082 -27.375 -11.211 1 97.06 171 GLY A O 1
ATOM 1291 N N . THR A 1 172 ? 4.734 -26.391 -13.164 1 96.69 172 THR A N 1
ATOM 1292 C CA . THR A 1 172 ? 5.965 -26.906 -13.766 1 96.69 172 THR A CA 1
ATOM 1293 C C . THR A 1 172 ? 7.129 -25.953 -13.484 1 96.69 172 THR A C 1
ATOM 1295 O O . THR A 1 172 ? 6.926 -24.844 -13 1 96.69 172 THR A O 1
ATOM 1298 N N . LEU A 1 173 ? 8.305 -26.438 -13.734 1 97.25 173 LEU A N 1
ATOM 1299 C CA . LEU A 1 173 ? 9.531 -25.656 -13.594 1 97.25 173 LEU A CA 1
ATOM 1300 C C . LEU A 1 173 ? 10.195 -25.453 -14.953 1 97.25 173 LEU A C 1
ATOM 1302 O O . LEU A 1 173 ? 10.203 -26.359 -15.789 1 97.25 173 LEU A O 1
ATOM 1306 N N . PHE A 1 174 ? 10.703 -24.266 -15.203 1 97.38 174 PHE A N 1
ATOM 1307 C CA . PHE A 1 174 ? 11.656 -24.078 -16.297 1 97.38 174 PHE A CA 1
ATOM 1308 C C . PHE A 1 174 ? 12.992 -24.734 -15.961 1 97.38 174 PHE A C 1
ATOM 1310 O O . PHE A 1 174 ? 13.445 -24.672 -14.82 1 97.38 174 PHE A O 1
ATOM 1317 N N . SER A 1 175 ? 13.602 -25.344 -16.984 1 96.5 175 SER A N 1
ATOM 1318 C CA . SER A 1 175 ? 14.977 -25.797 -16.797 1 96.5 175 SER A CA 1
ATOM 1319 C C . SER A 1 175 ? 15.945 -24.625 -16.688 1 96.5 175 SER A C 1
ATOM 1321 O O . SER A 1 175 ? 15.602 -23.5 -17.047 1 96.5 175 SER A O 1
ATOM 1323 N N . ARG A 1 176 ? 17.109 -24.922 -16.125 1 96.75 176 ARG A N 1
ATOM 1324 C CA . ARG A 1 176 ? 18.156 -23.922 -16.031 1 96.75 176 ARG A CA 1
ATOM 1325 C C . ARG A 1 176 ? 18.453 -23.312 -17.391 1 96.75 176 ARG A C 1
ATOM 1327 O O . ARG A 1 176 ? 18.625 -22.094 -17.5 1 96.75 176 ARG A O 1
ATOM 1334 N N . GLN A 1 177 ? 18.469 -24.094 -18.453 1 96.75 177 GLN A N 1
ATOM 1335 C CA . GLN A 1 177 ? 18.766 -23.625 -19.797 1 96.75 177 GLN A CA 1
ATOM 1336 C C . GLN A 1 177 ? 17.656 -22.734 -20.328 1 96.75 177 GLN A C 1
ATOM 1338 O O . GLN A 1 177 ? 17.922 -21.734 -20.984 1 96.75 177 GLN A O 1
ATOM 1343 N N . GLN A 1 178 ? 16.453 -23.109 -20.062 1 97.75 178 GLN A N 1
ATOM 1344 C CA . GLN A 1 178 ? 15.312 -22.297 -20.484 1 97.75 178 GLN A CA 1
ATOM 1345 C C . GLN A 1 178 ? 15.32 -20.938 -19.812 1 97.75 178 GLN A C 1
ATOM 1347 O O . GLN A 1 178 ? 15.086 -19.906 -20.453 1 97.75 178 GLN A O 1
ATOM 1352 N N . LEU A 1 179 ? 15.625 -20.891 -18.5 1 98.19 179 LEU A N 1
ATOM 1353 C CA . LEU A 1 179 ? 15.727 -19.656 -17.75 1 98.19 179 LEU A CA 1
ATOM 1354 C C . LEU A 1 179 ? 16.844 -18.766 -18.297 1 98.19 179 LEU A C 1
ATOM 1356 O O . LEU A 1 179 ? 16.672 -17.562 -18.469 1 98.19 179 LEU A O 1
ATOM 1360 N N . ALA A 1 180 ? 17.938 -19.406 -18.547 1 98 180 ALA A N 1
ATOM 1361 C CA . ALA A 1 180 ? 19.078 -18.688 -19.094 1 98 180 ALA A CA 1
ATOM 1362 C C . ALA A 1 180 ? 18.734 -18.078 -20.453 1 98 180 ALA A C 1
ATOM 1364 O O . ALA A 1 180 ? 19.141 -16.953 -20.75 1 98 180 ALA A O 1
ATOM 1365 N N . SER A 1 181 ? 18.047 -18.875 -21.234 1 97.88 181 SER A N 1
ATOM 1366 C CA . SER A 1 181 ? 17.625 -18.406 -22.547 1 97.88 181 SER A CA 1
ATOM 1367 C C . SER A 1 181 ? 16.75 -17.156 -22.438 1 97.88 181 SER A C 1
ATOM 1369 O O . SER A 1 181 ? 16.938 -16.188 -23.172 1 97.88 181 SER A O 1
ATOM 1371 N N . MET A 1 182 ? 15.828 -17.141 -21.562 1 98.5 182 MET A N 1
ATOM 1372 C CA . MET A 1 182 ? 14.93 -16.016 -21.359 1 98.5 182 MET A CA 1
ATOM 1373 C C . MET A 1 182 ? 15.688 -14.797 -20.828 1 98.5 182 MET A C 1
ATOM 1375 O O . MET A 1 182 ? 15.492 -13.688 -21.312 1 98.5 182 MET A O 1
ATOM 1379 N N . MET A 1 183 ? 16.547 -14.992 -19.844 1 98.62 183 MET A N 1
ATOM 1380 C CA . MET A 1 183 ? 17.328 -13.891 -19.281 1 98.62 183 MET A CA 1
ATOM 1381 C C . MET A 1 183 ? 18.234 -13.273 -20.344 1 98.62 183 MET A C 1
ATOM 1383 O O . MET A 1 183 ? 18.297 -12.055 -20.484 1 98.62 183 MET A O 1
ATOM 1387 N N . GLN A 1 184 ? 18.906 -14.148 -21.109 1 98.44 184 GLN A N 1
ATOM 1388 C CA . GLN A 1 184 ? 19.797 -13.656 -22.141 1 98.44 184 GLN A CA 1
ATOM 1389 C C . GLN A 1 184 ? 19.031 -12.852 -23.203 1 98.44 184 GLN A C 1
ATOM 1391 O O . GLN A 1 184 ? 19.531 -11.836 -23.688 1 98.44 184 GLN A O 1
ATOM 1396 N N . TRP A 1 185 ? 17.891 -13.367 -23.562 1 98.62 185 TRP A N 1
ATOM 1397 C CA . TRP A 1 185 ? 17.078 -12.633 -24.516 1 98.62 185 TRP A CA 1
ATOM 1398 C C . TRP A 1 185 ? 16.781 -11.227 -24.016 1 98.62 185 TRP A C 1
ATOM 1400 O O . TRP A 1 185 ? 16.922 -10.25 -24.766 1 98.62 185 TRP A O 1
ATOM 1410 N N . CYS A 1 186 ? 16.422 -11.094 -22.75 1 98.81 186 CYS A N 1
ATOM 1411 C CA . CYS A 1 186 ? 16.109 -9.797 -22.156 1 98.81 186 CYS A CA 1
ATOM 1412 C C . CYS A 1 186 ? 17.328 -8.883 -22.203 1 98.81 186 CYS A C 1
ATOM 1414 O O . CYS A 1 186 ? 17.219 -7.719 -22.594 1 98.81 186 CYS A O 1
ATOM 1416 N N . LEU A 1 187 ? 18.453 -9.414 -21.812 1 98.56 187 LEU A N 1
ATOM 1417 C CA . LEU A 1 187 ? 19.688 -8.617 -21.766 1 98.56 187 LEU A CA 1
ATOM 1418 C C . LEU A 1 187 ? 20.078 -8.133 -23.156 1 98.56 187 LEU A C 1
ATOM 1420 O O . LEU A 1 187 ? 20.406 -6.957 -23.328 1 98.56 187 LEU A O 1
ATOM 1424 N N . ARG A 1 188 ? 19.969 -9.023 -24.109 1 97.44 188 ARG A N 1
ATOM 1425 C CA . ARG A 1 188 ? 20.312 -8.68 -25.484 1 97.44 188 ARG A CA 1
ATOM 1426 C C . ARG A 1 188 ? 19.406 -7.586 -26.016 1 97.44 188 ARG A C 1
ATOM 1428 O O . ARG A 1 188 ? 19.859 -6.672 -26.703 1 97.44 188 ARG A O 1
ATOM 1435 N N . ARG A 1 189 ? 18.188 -7.633 -25.703 1 97.75 189 ARG A N 1
ATOM 1436 C CA . ARG A 1 189 ? 17.172 -6.723 -26.234 1 97.75 189 ARG A CA 1
ATOM 1437 C C . ARG A 1 189 ? 17.016 -5.492 -25.344 1 97.75 189 ARG A C 1
ATOM 1439 O O . ARG A 1 189 ? 16.297 -4.559 -25.688 1 97.75 189 ARG A O 1
ATOM 1446 N N . LYS A 1 190 ? 17.656 -5.508 -24.219 1 97.94 190 LYS A N 1
ATOM 1447 C CA . LYS A 1 190 ? 17.578 -4.441 -23.219 1 97.94 190 LYS A CA 1
ATOM 1448 C C . LYS A 1 190 ? 16.141 -4.258 -22.719 1 97.94 190 LYS A C 1
ATOM 1450 O O . LYS A 1 190 ? 15.641 -3.135 -22.688 1 97.94 190 LYS A O 1
ATOM 1455 N N . VAL A 1 191 ? 15.508 -5.359 -22.484 1 98 191 VAL A N 1
ATOM 1456 C CA . VAL A 1 191 ? 14.188 -5.398 -21.875 1 98 191 VAL A CA 1
ATOM 1457 C C . VAL A 1 191 ? 14.297 -5.945 -20.453 1 98 191 VAL A C 1
ATOM 1459 O O . VAL A 1 191 ? 15.203 -6.723 -20.141 1 98 191 VAL A O 1
ATOM 1462 N N . HIS A 1 192 ? 13.445 -5.43 -19.547 1 98.88 192 HIS A N 1
ATOM 1463 C CA . HIS A 1 192 ? 13.5 -5.887 -18.156 1 98.88 192 HIS A CA 1
ATOM 1464 C C . HIS A 1 192 ? 13.094 -7.352 -18.047 1 98.88 192 HIS A C 1
ATOM 1466 O O . HIS A 1 192 ? 12.148 -7.793 -18.719 1 98.88 192 HIS A O 1
ATOM 1472 N N . CYS A 1 193 ? 13.844 -8.156 -17.312 1 98.88 193 CYS A N 1
ATOM 1473 C CA . CYS A 1 193 ? 13.555 -9.547 -16.984 1 98.88 193 CYS A CA 1
ATOM 1474 C C . CYS A 1 193 ? 12.992 -9.672 -15.57 1 98.88 193 CYS A C 1
ATOM 1476 O O . CYS A 1 193 ? 13.688 -9.414 -14.594 1 98.88 193 CYS A O 1
ATOM 1478 N N . ILE A 1 194 ? 11.773 -10.078 -15.445 1 98.94 194 ILE A N 1
ATOM 1479 C CA . ILE A 1 194 ? 11.125 -10.211 -14.141 1 98.94 194 ILE A CA 1
ATOM 1480 C C . ILE A 1 194 ? 10.828 -11.68 -13.859 1 98.94 194 ILE A C 1
ATOM 1482 O O . ILE A 1 194 ? 10.031 -12.305 -14.555 1 98.94 194 ILE A O 1
ATOM 1486 N N . SER A 1 195 ? 11.461 -12.219 -12.891 1 98.94 195 SER A N 1
ATOM 1487 C CA . SER A 1 195 ? 11.195 -13.57 -12.414 1 98.94 195 SER A CA 1
ATOM 1488 C C . SER A 1 195 ? 10.305 -13.562 -11.18 1 98.94 195 SER A C 1
ATOM 1490 O O . SER A 1 195 ? 10.742 -13.172 -10.094 1 98.94 195 SER A O 1
ATOM 1492 N N . ASP A 1 196 ? 9.086 -13.938 -11.367 1 98.88 196 ASP A N 1
ATOM 1493 C CA . ASP A 1 196 ? 8.172 -14.102 -10.242 1 98.88 196 ASP A CA 1
ATOM 1494 C C . ASP A 1 196 ? 8.328 -15.477 -9.602 1 98.88 196 ASP A C 1
ATOM 1496 O O . ASP A 1 196 ? 7.883 -16.484 -10.156 1 98.88 196 ASP A O 1
ATOM 1500 N N . GLU A 1 197 ? 8.883 -15.477 -8.414 1 98.88 197 GLU A N 1
ATOM 1501 C CA . GLU A 1 197 ? 9.242 -16.719 -7.754 1 98.88 197 GLU A CA 1
ATOM 1502 C C . GLU A 1 197 ? 8.438 -16.922 -6.469 1 98.88 197 GLU A C 1
ATOM 1504 O O . GLU A 1 197 ? 8.969 -17.406 -5.469 1 98.88 197 GLU A O 1
ATOM 1509 N N . VAL A 1 198 ? 7.18 -16.547 -6.52 1 98.56 198 VAL A N 1
ATOM 1510 C CA . VAL A 1 198 ? 6.305 -16.547 -5.352 1 98.56 198 VAL A CA 1
ATOM 1511 C C . VAL A 1 198 ? 6.051 -17.969 -4.895 1 98.56 198 VAL A C 1
ATOM 1513 O O . VAL A 1 198 ? 5.691 -18.203 -3.736 1 98.56 198 VAL A O 1
ATOM 1516 N N . TYR A 1 199 ? 6.336 -19 -5.723 1 98.5 199 TYR A N 1
ATOM 1517 C CA . TYR A 1 199 ? 6.09 -20.391 -5.387 1 98.5 199 TYR A CA 1
ATOM 1518 C C . TYR A 1 199 ? 7.402 -21.156 -5.191 1 98.5 199 TYR A C 1
ATOM 1520 O O . TYR A 1 199 ? 7.422 -22.375 -5.172 1 98.5 199 TYR A O 1
ATOM 1528 N N . ALA A 1 200 ? 8.492 -20.516 -5.031 1 98.5 200 ALA A N 1
ATOM 1529 C CA . ALA A 1 200 ? 9.828 -21.109 -5.082 1 98.5 200 ALA A CA 1
ATOM 1530 C C . ALA A 1 200 ? 10.016 -22.125 -3.953 1 98.5 200 ALA A C 1
ATOM 1532 O O . ALA A 1 200 ? 10.711 -23.125 -4.121 1 98.5 200 ALA A O 1
ATOM 1533 N N . ASN A 1 201 ? 9.406 -21.906 -2.852 1 97.94 201 ASN A N 1
ATOM 1534 C CA . ASN A 1 201 ? 9.562 -22.781 -1.701 1 97.94 201 ASN A CA 1
ATOM 1535 C C . ASN A 1 201 ? 8.531 -23.906 -1.705 1 97.94 201 ASN A C 1
ATOM 1537 O O . ASN A 1 201 ? 8.469 -24.703 -0.767 1 97.94 201 ASN A O 1
ATOM 1541 N N . SER A 1 202 ? 7.746 -24.016 -2.711 1 97.38 202 SER A N 1
ATOM 1542 C CA . SER A 1 202 ? 6.676 -25 -2.732 1 97.38 202 SER A CA 1
ATOM 1543 C C . SER A 1 202 ? 7.051 -26.203 -3.602 1 97.38 202 SER A C 1
ATOM 1545 O O . SER A 1 202 ? 6.188 -26.984 -3.986 1 97.38 202 SER A O 1
ATOM 1547 N N . VAL A 1 203 ? 8.281 -26.328 -4.016 1 97.81 203 VAL A N 1
ATOM 1548 C CA . VAL A 1 203 ? 8.734 -27.516 -4.738 1 97.81 203 VAL A CA 1
ATOM 1549 C C . VAL A 1 203 ? 8.773 -28.719 -3.795 1 97.81 203 VAL A C 1
ATOM 1551 O O . VAL A 1 203 ? 9.633 -28.797 -2.914 1 97.81 203 VAL A O 1
ATOM 1554 N N . PHE A 1 204 ? 7.871 -29.641 -3.965 1 95.88 204 PHE A N 1
ATOM 1555 C CA . PHE A 1 204 ? 7.77 -30.734 -3.008 1 95.88 204 PHE A CA 1
ATOM 1556 C C . PHE A 1 204 ? 8.227 -32.031 -3.635 1 95.88 204 PHE A C 1
ATOM 1558 O O . PHE A 1 204 ? 8.422 -33.031 -2.934 1 95.88 204 PHE A O 1
ATOM 1565 N N . ASP A 1 205 ? 8.375 -32.094 -4.953 1 94.31 205 ASP A N 1
ATOM 1566 C CA . ASP A 1 205 ? 9.023 -33.219 -5.613 1 94.31 205 ASP A CA 1
ATOM 1567 C C . ASP A 1 205 ? 10.547 -33.125 -5.469 1 94.31 205 ASP A C 1
ATOM 1569 O O . ASP A 1 205 ? 11.195 -32.312 -6.137 1 94.31 205 ASP A O 1
ATOM 1573 N N . GLU A 1 206 ? 11.117 -33.938 -4.812 1 89.25 206 GLU A N 1
ATOM 1574 C CA . GLU A 1 206 ? 12.523 -33.875 -4.434 1 89.25 206 GLU A CA 1
ATOM 1575 C C . GLU A 1 206 ? 13.43 -34.156 -5.629 1 89.25 206 GLU A C 1
ATOM 1577 O O . GLU A 1 206 ? 14.625 -33.875 -5.59 1 89.25 206 GLU A O 1
ATOM 1582 N N . SER A 1 207 ? 12.852 -34.719 -6.637 1 91.31 207 SER A N 1
ATOM 1583 C CA . SER A 1 207 ? 13.641 -35.031 -7.828 1 91.31 207 SER A CA 1
ATOM 1584 C C . SER A 1 207 ? 13.812 -33.781 -8.703 1 91.31 207 SER A C 1
ATOM 1586 O O . SER A 1 207 ? 14.641 -33.781 -9.617 1 91.31 207 SER A O 1
ATOM 1588 N N . GLN A 1 208 ? 13.031 -32.812 -8.453 1 92.19 208 GLN A N 1
ATOM 1589 C CA . GLN A 1 208 ? 13.102 -31.578 -9.211 1 92.19 208 GLN A CA 1
ATOM 1590 C C . GLN A 1 208 ? 13.961 -30.531 -8.492 1 92.19 208 GLN A C 1
ATOM 1592 O O . GLN A 1 208 ? 13.992 -30.484 -7.266 1 92.19 208 GLN A O 1
ATOM 1597 N N . GLN A 1 209 ? 14.664 -29.844 -9.297 1 89.44 209 GLN A N 1
ATOM 1598 C CA . GLN A 1 209 ? 15.492 -28.781 -8.734 1 89.44 209 GLN A CA 1
ATOM 1599 C C . GLN A 1 209 ? 15.023 -27.406 -9.203 1 89.44 209 GLN A C 1
ATOM 1601 O O . GLN A 1 209 ? 14.953 -27.156 -10.406 1 89.44 209 GLN A O 1
ATOM 1606 N N . PHE A 1 210 ? 14.695 -26.609 -8.289 1 96.75 210 PHE A N 1
ATOM 1607 C CA . PHE A 1 210 ? 14.367 -25.219 -8.586 1 96.75 210 PHE A CA 1
ATOM 1608 C C . PHE A 1 210 ? 15.641 -24.375 -8.703 1 96.75 210 PHE A C 1
ATOM 1610 O O . PHE A 1 210 ? 16.562 -24.516 -7.891 1 96.75 210 PHE A O 1
ATOM 1617 N N . VAL A 1 211 ? 15.734 -23.594 -9.742 1 97.44 211 VAL A N 1
ATOM 1618 C CA . VAL A 1 211 ? 16.812 -22.625 -9.922 1 97.44 211 VAL A CA 1
ATOM 1619 C C . VAL A 1 211 ? 16.25 -21.219 -9.992 1 97.44 211 VAL A C 1
ATOM 1621 O O . VAL A 1 211 ? 15.461 -20.906 -10.891 1 97.44 211 VAL A O 1
ATOM 1624 N N . SER A 1 212 ? 16.656 -20.391 -9.008 1 98.62 212 SER A N 1
ATOM 1625 C CA . SER A 1 212 ? 16.234 -18.984 -9.031 1 98.62 212 SER A CA 1
ATOM 1626 C C . SER A 1 212 ? 16.984 -18.203 -10.102 1 98.62 212 SER A C 1
ATOM 1628 O O . SER A 1 212 ? 18.125 -18.531 -10.438 1 98.62 212 SER A O 1
ATOM 1630 N N . ALA A 1 213 ? 16.359 -17.188 -10.625 1 98.62 213 ALA A N 1
ATOM 1631 C CA . ALA A 1 213 ? 17.047 -16.25 -11.516 1 98.62 213 ALA A CA 1
ATOM 1632 C C . ALA A 1 213 ? 18.266 -15.641 -10.844 1 98.62 213 ALA A C 1
ATOM 1634 O O . ALA A 1 213 ? 19.25 -15.289 -11.516 1 98.62 213 ALA A O 1
ATOM 1635 N N . ALA A 1 214 ? 18.234 -15.555 -9.555 1 98.5 214 ALA A N 1
ATOM 1636 C CA . ALA A 1 214 ? 19.359 -15.008 -8.797 1 98.5 214 ALA A CA 1
ATOM 1637 C C . ALA A 1 214 ? 20.609 -15.867 -8.953 1 98.5 214 ALA A C 1
ATOM 1639 O O . ALA A 1 214 ? 21.719 -15.359 -8.961 1 98.5 214 ALA A O 1
ATOM 1640 N N . HIS A 1 215 ? 20.438 -17.188 -9.031 1 98.19 215 HIS A N 1
ATOM 1641 C CA . HIS A 1 215 ? 21.562 -18.078 -9.281 1 98.19 215 HIS A CA 1
ATOM 1642 C C . HIS A 1 215 ? 22.234 -17.766 -10.617 1 98.19 215 HIS A C 1
ATOM 1644 O O . HIS A 1 215 ? 23.453 -17.688 -10.695 1 98.19 215 HIS A O 1
ATOM 1650 N N . LEU A 1 216 ? 21.406 -17.609 -11.609 1 98 216 LEU A N 1
ATOM 1651 C CA . LEU A 1 216 ? 21.938 -17.297 -12.938 1 98 216 LEU A CA 1
ATOM 1652 C C . LEU A 1 216 ? 22.656 -15.953 -12.945 1 98 216 LEU A C 1
ATOM 1654 O O . LEU A 1 216 ? 23.719 -15.82 -13.555 1 98 216 LEU A O 1
ATOM 1658 N N . LEU A 1 217 ? 22.016 -15.039 -12.273 1 97.31 217 LEU A N 1
ATOM 1659 C CA . LEU A 1 217 ? 22.578 -13.695 -12.203 1 97.31 217 LEU A CA 1
ATOM 1660 C C . LEU A 1 217 ? 23.953 -13.711 -11.555 1 97.31 217 LEU A C 1
ATOM 1662 O O . LEU A 1 217 ? 24.828 -12.922 -11.922 1 97.31 217 LEU A O 1
ATOM 1666 N N . GLN A 1 218 ? 24.141 -14.523 -10.602 1 96 218 GLN A N 1
ATOM 1667 C CA . GLN A 1 218 ? 25.406 -14.57 -9.875 1 96 218 GLN A CA 1
ATOM 1668 C C . GLN A 1 218 ? 26.422 -15.469 -10.57 1 96 218 GLN A C 1
ATOM 1670 O O . GLN A 1 218 ? 27.609 -15.141 -10.648 1 96 218 GLN A O 1
ATOM 1675 N N . GLN A 1 219 ? 25.984 -16.547 -11.25 1 95.38 219 GLN A N 1
ATOM 1676 C CA . GLN A 1 219 ? 26.891 -17.609 -11.633 1 95.38 219 GLN A CA 1
ATOM 1677 C C . GLN A 1 219 ? 27.125 -17.625 -13.148 1 95.38 219 GLN A C 1
ATOM 1679 O O . GLN A 1 219 ? 28.141 -18.109 -13.617 1 95.38 219 GLN A O 1
ATOM 1684 N N . GLU A 1 220 ? 26.172 -17.047 -13.859 1 95.56 220 GLU A N 1
ATOM 1685 C CA . GLU A 1 220 ? 26.219 -17.359 -15.281 1 95.56 220 GLU A CA 1
ATOM 1686 C C . GLU A 1 220 ? 26.078 -16.094 -16.125 1 95.56 220 GLU A C 1
ATOM 1688 O O . GLU A 1 220 ? 26.375 -16.094 -17.312 1 95.56 220 GLU A O 1
ATOM 1693 N N . VAL A 1 221 ? 25.734 -15.055 -15.547 1 95.38 221 VAL A N 1
ATOM 1694 C CA . VAL A 1 221 ? 25.312 -13.875 -16.297 1 95.38 221 VAL A CA 1
ATOM 1695 C C . VAL A 1 221 ? 26.469 -13.336 -17.125 1 95.38 221 VAL A C 1
ATOM 1697 O O . VAL A 1 221 ? 26.266 -12.727 -18.172 1 95.38 221 VAL A O 1
ATOM 1700 N N . ARG A 1 222 ? 27.75 -13.438 -16.734 1 93.81 222 ARG A N 1
ATOM 1701 C CA . ARG A 1 222 ? 28.938 -12.867 -17.375 1 93.81 222 ARG A CA 1
ATOM 1702 C C . ARG A 1 222 ? 29.109 -13.438 -18.781 1 93.81 222 ARG A C 1
ATOM 1704 O O . ARG A 1 222 ? 29.688 -12.781 -19.656 1 93.81 222 ARG A O 1
ATOM 1711 N N . SER A 1 223 ? 28.562 -14.594 -19 1 96.12 223 SER A N 1
ATOM 1712 C CA . SER A 1 223 ? 28.719 -15.258 -20.297 1 96.12 223 SER A CA 1
ATOM 1713 C C . SER A 1 223 ? 27.562 -14.906 -21.234 1 96.12 223 SER A C 1
ATOM 1715 O O . SER A 1 223 ? 27.578 -15.289 -22.406 1 96.12 223 SER A O 1
ATOM 1717 N N . MET A 1 224 ? 26.625 -14.195 -20.75 1 96.5 224 MET A N 1
ATOM 1718 C CA . MET A 1 224 ? 25.453 -13.859 -21.562 1 96.5 224 MET A CA 1
ATOM 1719 C C . MET A 1 224 ? 25.688 -12.586 -22.359 1 96.5 224 MET A C 1
ATOM 1721 O O . MET A 1 224 ? 26.359 -11.664 -21.891 1 96.5 224 MET A O 1
ATOM 1725 N N . GLU A 1 225 ? 25.141 -12.617 -23.578 1 96.19 225 GLU A N 1
ATOM 1726 C CA . GLU A 1 225 ? 25.156 -11.383 -24.344 1 96.19 225 GLU A CA 1
ATOM 1727 C C . GLU A 1 225 ? 24.359 -10.289 -23.641 1 96.19 225 GLU A C 1
ATOM 1729 O O . GLU A 1 225 ? 23.219 -10.516 -23.219 1 96.19 225 GLU A O 1
ATOM 1734 N N . GLY A 1 226 ? 24.953 -9.133 -23.5 1 96.19 226 GLY A N 1
ATOM 1735 C CA . GLY A 1 226 ? 24.281 -8.023 -22.828 1 96.19 226 GLY A CA 1
ATOM 1736 C C . GLY A 1 226 ? 24.469 -8.047 -21.312 1 96.19 226 GLY A C 1
ATOM 1737 O O . GLY A 1 226 ? 23.781 -7.328 -20.594 1 96.19 226 GLY A O 1
ATOM 1738 N N . SER A 1 227 ? 25.453 -8.758 -20.844 1 96.69 227 SER A N 1
ATOM 1739 C CA . SER A 1 227 ? 25.688 -9 -19.422 1 96.69 227 SER A CA 1
ATOM 1740 C C . SER A 1 227 ? 25.938 -7.699 -18.672 1 96.69 227 SER A C 1
ATOM 1742 O O . SER A 1 227 ? 25.672 -7.605 -17.469 1 96.69 227 SER A O 1
ATOM 1744 N N . GLN A 1 228 ? 26.406 -6.68 -19.328 1 96.12 228 GLN A N 1
ATOM 1745 C CA . GLN A 1 228 ? 26.719 -5.406 -18.672 1 96.12 228 GLN A CA 1
ATOM 1746 C C . GLN A 1 228 ? 25.453 -4.738 -18.156 1 96.12 228 GLN A C 1
ATOM 1748 O O . GLN A 1 228 ? 25.516 -3.875 -17.281 1 96.12 228 GLN A O 1
ATOM 1753 N N . HIS A 1 229 ? 24.312 -5.207 -18.656 1 96.62 229 HIS A N 1
ATOM 1754 C CA . HIS A 1 229 ? 23.047 -4.598 -18.266 1 96.62 229 HIS A CA 1
ATOM 1755 C C . HIS A 1 229 ? 22.344 -5.43 -17.203 1 96.62 229 HIS A C 1
ATOM 1757 O O . HIS A 1 229 ? 21.266 -5.055 -16.734 1 96.62 229 HIS A O 1
ATOM 1763 N N . ALA A 1 230 ? 22.922 -6.488 -16.766 1 97.38 230 ALA A N 1
ATOM 1764 C CA . ALA A 1 230 ? 22.234 -7.48 -15.938 1 97.38 230 ALA A CA 1
ATOM 1765 C C . ALA A 1 230 ? 21.781 -6.871 -14.609 1 97.38 230 ALA A C 1
ATOM 1767 O O . ALA A 1 230 ? 20.672 -7.133 -14.156 1 97.38 230 ALA A O 1
ATOM 1768 N N . GLY A 1 231 ? 22.609 -6.098 -13.977 1 96 231 GLY A N 1
ATOM 1769 C CA . GLY A 1 231 ? 22.25 -5.461 -12.719 1 96 231 GLY A CA 1
ATOM 1770 C C . GLY A 1 231 ? 21.047 -4.535 -12.844 1 96 231 GLY A C 1
ATOM 1771 O O . GLY A 1 231 ? 20.281 -4.371 -11.891 1 96 231 GLY A O 1
ATOM 1772 N N . GLU A 1 232 ? 20.844 -4.039 -13.961 1 97.5 232 GLU A N 1
ATOM 1773 C CA . GLU A 1 232 ? 19.781 -3.057 -14.195 1 97.5 232 GLU A CA 1
ATOM 1774 C C . GLU A 1 232 ? 18.5 -3.729 -14.656 1 97.5 232 GLU A C 1
ATOM 1776 O O . GLU A 1 232 ? 17.406 -3.201 -14.438 1 97.5 232 GLU A O 1
ATOM 1781 N N . LEU A 1 233 ? 18.609 -4.883 -15.242 1 98.69 233 LEU A N 1
ATOM 1782 C CA . LEU A 1 233 ? 17.469 -5.348 -16.031 1 98.69 233 LEU A CA 1
ATOM 1783 C C . LEU A 1 233 ? 16.844 -6.59 -15.398 1 98.69 233 LEU A C 1
ATOM 1785 O O . LEU A 1 233 ? 15.734 -6.984 -15.758 1 98.69 233 LEU A O 1
ATOM 1789 N N . VAL A 1 234 ? 17.484 -7.238 -14.445 1 98.81 234 VAL A N 1
ATOM 1790 C CA . VAL A 1 234 ? 16.953 -8.477 -13.883 1 98.81 234 VAL A CA 1
ATOM 1791 C C . VAL A 1 234 ? 16.359 -8.203 -12.508 1 98.81 234 VAL A C 1
ATOM 1793 O O . VAL A 1 234 ? 17.016 -7.652 -11.625 1 98.81 234 VAL A O 1
ATOM 1796 N N . HIS A 1 235 ? 15.125 -8.539 -12.328 1 98.88 235 HIS A N 1
ATOM 1797 C CA . HIS A 1 235 ? 14.367 -8.344 -11.102 1 98.88 235 HIS A CA 1
ATOM 1798 C C . HIS A 1 235 ? 13.703 -9.641 -10.648 1 98.88 235 HIS A C 1
ATOM 1800 O O . HIS A 1 235 ? 13.133 -10.367 -11.461 1 98.88 235 HIS A O 1
ATOM 1806 N N . ILE A 1 236 ? 13.82 -9.961 -9.391 1 98.94 236 ILE A N 1
ATOM 1807 C CA . ILE A 1 236 ? 13.164 -11.125 -8.805 1 98.94 236 ILE A CA 1
ATOM 1808 C C . ILE A 1 236 ? 12.094 -10.68 -7.812 1 98.94 236 ILE A C 1
ATOM 1810 O O . ILE A 1 236 ? 12.352 -9.828 -6.957 1 98.94 236 ILE A O 1
ATOM 1814 N N . VAL A 1 237 ? 10.906 -11.211 -7.945 1 98.81 237 VAL A N 1
ATOM 1815 C CA . VAL A 1 237 ? 9.812 -10.867 -7.035 1 98.81 237 VAL A CA 1
ATOM 1816 C C . VAL A 1 237 ? 9.32 -12.133 -6.324 1 98.81 237 VAL A C 1
ATOM 1818 O O . VAL A 1 237 ? 9.336 -13.219 -6.898 1 98.81 237 VAL A O 1
ATOM 1821 N N . PHE A 1 238 ? 8.992 -12.039 -5.113 1 98.75 238 PHE A N 1
ATOM 1822 C CA . PHE A 1 238 ? 8.422 -13.109 -4.297 1 98.75 238 PHE A CA 1
ATOM 1823 C C . PHE A 1 238 ? 7.652 -12.531 -3.115 1 98.75 238 PHE A C 1
ATOM 1825 O O . PHE A 1 238 ? 7.441 -11.32 -3.035 1 98.75 238 PHE A O 1
ATOM 1832 N N . GLY A 1 239 ? 7.113 -13.383 -2.244 1 98.25 239 GLY A N 1
ATOM 1833 C CA . GLY A 1 239 ? 6.32 -12.914 -1.117 1 98.25 239 GLY A CA 1
ATOM 1834 C C . GLY A 1 239 ? 5.914 -14.031 -0.173 1 98.25 239 GLY A C 1
ATOM 1835 O O . GLY A 1 239 ? 6.461 -15.133 -0.234 1 98.25 239 GLY A O 1
ATOM 1836 N N . PHE A 1 240 ? 5 -13.695 0.689 1 98.31 240 PHE A N 1
ATOM 1837 C CA . PHE A 1 240 ? 4.695 -14.625 1.773 1 98.31 240 PHE A CA 1
ATOM 1838 C C . PHE A 1 240 ? 3.279 -15.172 1.636 1 98.31 240 PHE A C 1
ATOM 1840 O O . PHE A 1 240 ? 2.867 -16.047 2.404 1 98.31 240 PHE A O 1
ATOM 1847 N N . SER A 1 241 ? 2.59 -14.742 0.639 1 97.81 241 SER A N 1
ATOM 1848 C CA . SER A 1 241 ? 1.181 -15.078 0.472 1 97.81 241 SER A CA 1
ATOM 1849 C C . SER A 1 241 ? 0.999 -16.562 0.193 1 97.81 241 SER A C 1
ATOM 1851 O O . SER A 1 241 ? -0.01 -17.156 0.583 1 97.81 241 SER A O 1
ATOM 1853 N N . LYS A 1 242 ? 1.965 -17.125 -0.579 1 98.19 242 LYS A N 1
ATOM 1854 C CA . LYS A 1 242 ? 1.737 -18.469 -1.112 1 98.19 242 LYS A CA 1
ATOM 1855 C C . LYS A 1 242 ? 2.535 -19.5 -0.337 1 98.19 242 LYS A C 1
ATOM 1857 O O . LYS A 1 242 ? 1.978 -20.25 0.479 1 98.19 242 LYS A O 1
ATOM 1862 N N . ASP A 1 243 ? 3.791 -19.375 -0.31 1 97.69 243 ASP A N 1
ATOM 1863 C CA . ASP A 1 243 ? 4.68 -20.344 0.317 1 97.69 243 ASP A CA 1
ATOM 1864 C C . ASP A 1 243 ? 4.543 -20.312 1.838 1 97.69 243 ASP A C 1
ATOM 1866 O O . ASP A 1 243 ? 4.879 -21.281 2.518 1 97.69 243 ASP A O 1
ATOM 1870 N N . PHE A 1 244 ? 4.059 -19.234 2.385 1 98.12 244 PHE A N 1
ATOM 1871 C CA . PHE A 1 244 ? 3.955 -19.109 3.834 1 98.12 244 PHE A CA 1
ATOM 1872 C C . PHE A 1 244 ? 2.496 -19.062 4.27 1 98.12 244 PHE A C 1
ATOM 1874 O O . PHE A 1 244 ? 2.197 -18.688 5.406 1 98.12 244 PHE A O 1
ATOM 1881 N N . CYS A 1 245 ? 1.603 -19.359 3.396 1 98.06 245 CYS A N 1
ATOM 1882 C CA . CYS A 1 245 ? 0.186 -19.453 3.73 1 98.06 245 CYS A CA 1
ATOM 1883 C C . CYS A 1 245 ? -0.291 -18.188 4.441 1 98.06 245 CYS A C 1
ATOM 1885 O O . CYS A 1 245 ? -0.967 -18.266 5.469 1 98.06 245 CYS A O 1
ATOM 1887 N N . ALA A 1 246 ? 0.136 -17.062 3.883 1 98.19 246 ALA A N 1
ATOM 1888 C CA . ALA A 1 246 ? -0.13 -15.828 4.621 1 98.19 246 ALA A CA 1
ATOM 1889 C C . ALA A 1 246 ? -0.5 -14.688 3.676 1 98.19 246 ALA A C 1
ATOM 1891 O O . ALA A 1 246 ? 0.102 -13.617 3.723 1 98.19 246 ALA A O 1
ATOM 1892 N N . SER A 1 247 ? -1.555 -14.961 2.869 1 97.5 247 SER A N 1
ATOM 1893 C CA . SER A 1 247 ? -2.002 -13.945 1.917 1 97.5 247 SER A CA 1
ATOM 1894 C C . SER A 1 247 ? -2.504 -12.695 2.633 1 97.5 247 SER A C 1
ATOM 1896 O O . SER A 1 247 ? -2.416 -11.586 2.098 1 97.5 247 SER A O 1
ATOM 1898 N N . GLY A 1 248 ? -2.936 -12.812 3.877 1 97.75 248 GLY A N 1
ATOM 1899 C CA . GLY A 1 248 ? -3.441 -11.688 4.656 1 97.75 248 GLY A CA 1
ATOM 1900 C C . GLY A 1 248 ? -2.34 -10.828 5.238 1 97.75 248 GLY A C 1
ATOM 1901 O O . GLY A 1 248 ? -2.598 -9.719 5.711 1 97.75 248 GLY A O 1
ATOM 1902 N N . LEU A 1 249 ? -1.097 -11.273 5.219 1 97.62 249 LEU A N 1
ATOM 1903 C CA . LEU A 1 249 ? 0.024 -10.5 5.742 1 97.62 249 LEU A CA 1
ATOM 1904 C C . LEU A 1 249 ? 0.355 -9.328 4.824 1 97.62 249 LEU A C 1
ATOM 1906 O O . LEU A 1 249 ? 0.928 -8.328 5.266 1 97.62 249 LEU A O 1
ATOM 1910 N N . ARG A 1 250 ? 0.082 -9.523 3.562 1 97.25 250 ARG A N 1
ATOM 1911 C CA . ARG A 1 250 ? 0.355 -8.484 2.572 1 97.25 250 ARG A CA 1
ATOM 1912 C C . ARG A 1 250 ? 1.826 -8.086 2.59 1 97.25 250 ARG A C 1
ATOM 1914 O O . ARG A 1 250 ? 2.15 -6.906 2.729 1 97.25 250 ARG A O 1
ATOM 1921 N N . VAL A 1 251 ? 2.699 -9.023 2.369 1 98.38 251 VAL A N 1
ATOM 1922 C CA . VAL A 1 251 ? 4.133 -8.766 2.314 1 98.38 251 VAL A CA 1
ATOM 1923 C C . VAL A 1 251 ? 4.707 -9.312 1.011 1 98.38 251 VAL A C 1
ATOM 1925 O O . VAL A 1 251 ? 4.68 -10.523 0.774 1 98.38 251 VAL A O 1
ATOM 1928 N N . GLY A 1 252 ? 5.137 -8.469 0.159 1 98.56 252 GLY A N 1
ATOM 1929 C CA . GLY A 1 252 ? 5.824 -8.797 -1.079 1 98.56 252 GLY A CA 1
ATOM 1930 C C . GLY A 1 252 ? 7.223 -8.211 -1.151 1 98.56 252 GLY A C 1
ATOM 1931 O O . GLY A 1 252 ? 7.527 -7.223 -0.475 1 98.56 252 GLY A O 1
ATOM 1932 N N . CYS A 1 253 ? 8.07 -8.812 -1.94 1 98.81 253 CYS A N 1
ATOM 1933 C CA . CYS A 1 253 ? 9.477 -8.422 -1.962 1 98.81 253 CYS A CA 1
ATOM 1934 C C . CYS A 1 253 ? 9.992 -8.297 -3.393 1 98.81 253 CYS A C 1
ATOM 1936 O O . CYS A 1 253 ? 9.602 -9.086 -4.262 1 98.81 253 CYS A O 1
ATOM 1938 N N . LEU A 1 254 ? 10.805 -7.355 -3.586 1 98.88 254 LEU A N 1
ATOM 1939 C CA . LEU A 1 254 ? 11.578 -7.176 -4.809 1 98.88 254 LEU A CA 1
ATOM 1940 C C . LEU A 1 254 ? 13.07 -7.277 -4.523 1 98.88 254 LEU A C 1
ATOM 1942 O O . LEU A 1 254 ? 13.578 -6.617 -3.613 1 98.88 254 LEU A O 1
ATOM 1946 N N . LEU A 1 255 ? 13.742 -8.141 -5.137 1 98.88 255 LEU A N 1
ATOM 1947 C CA . LEU A 1 255 ? 15.195 -8.211 -5.156 1 98.88 255 LEU A CA 1
ATOM 1948 C C . LEU A 1 255 ? 15.75 -7.691 -6.48 1 98.88 255 LEU A C 1
ATOM 1950 O O . LEU A 1 255 ? 15.508 -8.281 -7.531 1 98.88 255 LEU A O 1
ATOM 1954 N N . THR A 1 256 ? 16.484 -6.594 -6.477 1 98.69 256 THR A N 1
ATOM 1955 C CA . THR A 1 256 ? 17.047 -6.008 -7.691 1 98.69 256 THR A CA 1
ATOM 1956 C C . THR A 1 256 ? 18.328 -5.254 -7.391 1 98.69 256 THR A C 1
ATOM 1958 O O . THR A 1 256 ? 18.469 -4.637 -6.332 1 98.69 256 THR A O 1
ATOM 1961 N N . LYS A 1 257 ? 19.281 -5.312 -8.25 1 98 257 LYS A N 1
ATOM 1962 C CA . LYS A 1 257 ? 20.531 -4.582 -8.133 1 98 257 LYS A CA 1
ATOM 1963 C C . LYS A 1 257 ? 20.453 -3.229 -8.836 1 98 257 LYS A C 1
ATOM 1965 O O . LYS A 1 257 ? 21.422 -2.467 -8.844 1 98 257 LYS A O 1
ATOM 1970 N N . ASN A 1 258 ? 19.312 -2.934 -9.43 1 98.5 258 ASN A N 1
ATOM 1971 C CA . ASN A 1 258 ? 19.109 -1.681 -10.148 1 98.5 258 ASN A CA 1
ATOM 1972 C C . ASN A 1 258 ? 19.094 -0.487 -9.203 1 98.5 258 ASN A C 1
ATOM 1974 O O . ASN A 1 258 ? 18.094 -0.242 -8.523 1 98.5 258 ASN A O 1
ATOM 1978 N N . THR A 1 259 ? 20.078 0.3 -9.195 1 97.12 259 THR A N 1
ATOM 1979 C CA . THR A 1 259 ? 20.234 1.406 -8.258 1 97.12 259 THR A CA 1
ATOM 1980 C C . THR A 1 259 ? 19.219 2.506 -8.547 1 97.12 259 THR A C 1
ATOM 1982 O O . THR A 1 259 ? 18.688 3.129 -7.621 1 97.12 259 THR A O 1
ATOM 1985 N N . GLY A 1 260 ? 19.016 2.766 -9.82 1 97.38 260 GLY A N 1
ATOM 1986 C CA . GLY A 1 260 ? 18.016 3.752 -10.188 1 97.38 260 GLY A CA 1
ATOM 1987 C C . GLY A 1 260 ? 16.609 3.385 -9.727 1 97.38 260 GLY A C 1
ATOM 1988 O O . GLY A 1 260 ? 15.883 4.238 -9.219 1 97.38 260 GLY A O 1
ATOM 1989 N N . LEU A 1 261 ? 16.266 2.115 -9.938 1 97.81 261 LEU A N 1
ATOM 1990 C CA . LEU A 1 261 ? 14.969 1.624 -9.492 1 97.81 261 LEU A CA 1
ATOM 1991 C C . LEU A 1 261 ? 14.844 1.714 -7.973 1 97.81 261 LEU A C 1
ATOM 1993 O O . LEU A 1 261 ? 13.812 2.148 -7.453 1 97.81 261 LEU A O 1
ATOM 1997 N N . ASN A 1 262 ? 15.852 1.297 -7.27 1 97.19 262 ASN A N 1
ATOM 1998 C CA . ASN A 1 262 ? 15.836 1.364 -5.812 1 97.19 262 ASN A CA 1
ATOM 1999 C C . ASN A 1 262 ? 15.672 2.801 -5.32 1 97.19 262 ASN A C 1
ATOM 2001 O O . ASN A 1 262 ? 14.953 3.053 -4.352 1 97.19 262 ASN A O 1
ATOM 2005 N N . LYS A 1 263 ? 16.359 3.723 -5.941 1 96.25 263 LYS A N 1
ATOM 2006 C CA . LYS A 1 263 ? 16.219 5.133 -5.586 1 96.25 263 LYS A CA 1
ATOM 2007 C C . LYS A 1 263 ? 14.797 5.625 -5.824 1 96.25 263 LYS A C 1
ATOM 2009 O O . LYS A 1 263 ? 14.25 6.379 -5.016 1 96.25 263 LYS A O 1
ATOM 2014 N N . ALA A 1 264 ? 14.219 5.234 -6.926 1 96.81 264 ALA A N 1
ATOM 2015 C CA . ALA A 1 264 ? 12.836 5.586 -7.207 1 96.81 264 ALA A CA 1
ATOM 2016 C C . ALA A 1 264 ? 11.898 5.023 -6.145 1 96.81 264 ALA A C 1
ATOM 2018 O O . ALA A 1 264 ? 10.977 5.707 -5.695 1 96.81 264 ALA A O 1
ATOM 2019 N N . LEU A 1 265 ? 12.164 3.791 -5.762 1 96.5 265 LEU A N 1
ATOM 2020 C CA . LEU A 1 265 ? 11.328 3.123 -4.77 1 96.5 265 LEU A CA 1
ATOM 2021 C C . LEU A 1 265 ? 11.445 3.805 -3.41 1 96.5 265 LEU A C 1
ATOM 2023 O O . LEU A 1 265 ? 10.5 3.791 -2.619 1 96.5 265 LEU A O 1
ATOM 2027 N N . ASP A 1 266 ? 12.547 4.438 -3.127 1 93 266 ASP A N 1
ATOM 2028 C CA . ASP A 1 266 ? 12.695 5.199 -1.892 1 93 266 ASP A CA 1
ATOM 2029 C C . ASP A 1 266 ? 11.625 6.281 -1.783 1 93 266 ASP A C 1
ATOM 2031 O O . ASP A 1 266 ? 11.211 6.641 -0.68 1 93 266 ASP A O 1
ATOM 2035 N N . ASN A 1 267 ? 11.18 6.723 -2.857 1 92 267 ASN A N 1
ATOM 2036 C CA . ASN A 1 267 ? 10.195 7.801 -2.896 1 92 267 ASN A CA 1
ATOM 2037 C C . ASN A 1 267 ? 8.773 7.258 -2.934 1 92 267 ASN A C 1
ATOM 2039 O O . ASN A 1 267 ? 7.918 7.691 -2.158 1 92 267 ASN A O 1
ATOM 2043 N N . ILE A 1 268 ? 8.516 6.188 -3.678 1 95.25 268 ILE A N 1
ATOM 2044 C CA . ILE A 1 268 ? 7.129 5.871 -4 1 95.25 268 ILE A CA 1
ATOM 2045 C C . ILE A 1 268 ? 6.664 4.68 -3.166 1 95.25 268 ILE A C 1
ATOM 2047 O O . ILE A 1 268 ? 5.473 4.371 -3.119 1 95.25 268 ILE A O 1
ATOM 2051 N N . SER A 1 269 ? 7.613 4.008 -2.455 1 96.19 269 SER A N 1
ATOM 2052 C CA . SER A 1 269 ? 7.211 2.92 -1.573 1 96.19 269 SER A CA 1
ATOM 2053 C C . SER A 1 269 ? 6.324 3.424 -0.44 1 96.19 269 SER A C 1
ATOM 2055 O O . SER A 1 269 ? 5.633 2.637 0.21 1 96.19 269 SER A O 1
ATOM 2057 N N . TYR A 1 270 ? 6.328 4.727 -0.261 1 93.19 270 TYR A N 1
ATOM 2058 C CA . TYR A 1 270 ? 5.516 5.449 0.709 1 93.19 270 TYR A CA 1
ATOM 2059 C C . TYR A 1 270 ? 4.039 5.09 0.557 1 93.19 270 TYR A C 1
ATOM 2061 O O . TYR A 1 270 ? 3.305 5.027 1.545 1 93.19 270 TYR A O 1
ATOM 2069 N N . PHE A 1 271 ? 3.623 4.727 -0.554 1 94.56 271 PHE A N 1
ATOM 2070 C CA . PHE A 1 271 ? 2.209 4.523 -0.847 1 94.56 271 PHE A CA 1
ATOM 2071 C C . PHE A 1 271 ? 1.804 3.08 -0.58 1 94.56 271 PHE A C 1
ATOM 2073 O O . PHE A 1 271 ? 0.613 2.768 -0.514 1 94.56 271 PHE A O 1
ATOM 2080 N N . ASN A 1 272 ? 2.775 2.17 -0.439 1 95.5 272 ASN A N 1
ATOM 2081 C CA . ASN A 1 272 ? 2.479 0.745 -0.351 1 95.5 272 ASN A CA 1
ATOM 2082 C C . ASN A 1 272 ? 3.305 0.066 0.736 1 95.5 272 ASN A C 1
ATOM 2084 O O . ASN A 1 272 ? 3.625 -1.119 0.629 1 95.5 272 ASN A O 1
ATOM 2088 N N . SER A 1 273 ? 3.695 0.783 1.688 1 95.5 273 SER A N 1
ATOM 2089 C CA . SER A 1 273 ? 4.594 0.227 2.695 1 95.5 273 SER A CA 1
ATOM 2090 C C . SER A 1 273 ? 3.85 -0.699 3.65 1 95.5 273 SER A C 1
ATOM 2092 O O . SER A 1 273 ? 2.67 -0.487 3.936 1 95.5 273 SER A O 1
ATOM 2094 N N . THR A 1 274 ? 4.566 -1.695 4.137 1 96.75 274 THR A N 1
ATOM 2095 C CA . THR A 1 274 ? 4.055 -2.631 5.133 1 96.75 274 THR A CA 1
ATOM 2096 C C . THR A 1 274 ? 4.254 -2.082 6.543 1 96.75 274 THR A C 1
ATOM 2098 O O . THR A 1 274 ? 5.301 -1.512 6.852 1 96.75 274 THR A O 1
ATOM 2101 N N . PRO A 1 275 ? 3.279 -2.256 7.398 1 97.56 275 PRO A N 1
ATOM 2102 C CA . PRO A 1 275 ? 3.408 -1.726 8.758 1 97.56 275 PRO A CA 1
ATOM 2103 C C . PRO A 1 275 ? 4.641 -2.26 9.484 1 97.56 275 PRO A C 1
ATOM 2105 O O . PRO A 1 275 ? 4.941 -3.455 9.398 1 97.56 275 PRO A O 1
ATOM 2108 N N . CYS A 1 276 ? 5.305 -1.396 10.234 1 97.88 276 CYS A N 1
ATOM 2109 C CA . CYS A 1 276 ? 6.594 -1.693 10.844 1 97.88 276 CYS A CA 1
ATOM 2110 C C . CYS A 1 276 ? 6.445 -2.729 11.953 1 97.88 276 CYS A C 1
ATOM 2112 O O . CYS A 1 276 ? 7.293 -3.611 12.102 1 97.88 276 CYS A O 1
ATOM 2114 N N . PRO A 1 277 ? 5.363 -2.67 12.805 1 96.62 277 PRO A N 1
ATOM 2115 C CA . PRO A 1 277 ? 5.234 -3.705 13.836 1 96.62 277 PRO A CA 1
ATOM 2116 C C . PRO A 1 277 ? 5.168 -5.113 13.25 1 96.62 277 PRO A C 1
ATOM 2118 O O . PRO A 1 277 ? 5.773 -6.039 13.789 1 96.62 277 PRO A O 1
ATOM 2121 N N . LEU A 1 278 ? 4.438 -5.27 12.156 1 96.31 278 LEU A N 1
ATOM 2122 C CA . LEU A 1 278 ? 4.379 -6.57 11.5 1 96.31 278 LEU A CA 1
ATOM 2123 C C . LEU A 1 278 ? 5.742 -6.957 10.938 1 96.31 278 LEU A C 1
ATOM 2125 O O . LEU A 1 278 ? 6.152 -8.117 11.039 1 96.31 278 LEU A O 1
ATOM 2129 N N . GLN A 1 279 ? 6.395 -6.004 10.305 1 97.69 279 GLN A N 1
ATOM 2130 C CA . GLN A 1 279 ? 7.727 -6.266 9.773 1 97.69 279 GLN A CA 1
ATOM 2131 C C . GLN A 1 279 ? 8.664 -6.777 10.867 1 97.69 279 GLN A C 1
ATOM 2133 O O . GLN A 1 279 ? 9.43 -7.715 10.641 1 97.69 279 GLN A O 1
ATOM 2138 N N . TRP A 1 280 ? 8.562 -6.113 12.016 1 97.81 280 TRP A N 1
ATOM 2139 C CA . TRP A 1 280 ? 9.414 -6.516 13.133 1 97.81 280 TRP A CA 1
ATOM 2140 C C . TRP A 1 280 ? 9.125 -7.957 13.547 1 97.81 280 TRP A C 1
ATOM 2142 O O . TRP A 1 280 ? 10.039 -8.773 13.648 1 97.81 280 TRP A O 1
ATOM 2152 N N . SER A 1 281 ? 7.887 -8.273 13.727 1 96.56 281 SER A N 1
ATOM 2153 C CA . SER A 1 281 ? 7.504 -9.625 14.141 1 96.56 281 SER A CA 1
ATOM 2154 C C . SER A 1 281 ? 7.926 -10.656 13.102 1 96.56 281 SER A C 1
ATOM 2156 O O . SER A 1 281 ? 8.414 -11.734 13.453 1 96.56 281 SER A O 1
ATOM 2158 N N . LEU A 1 282 ? 7.695 -10.367 11.859 1 97.69 282 LEU A N 1
ATOM 2159 C CA . LEU A 1 282 ? 8.078 -11.273 10.781 1 97.69 282 LEU A CA 1
ATOM 2160 C C . LEU A 1 282 ? 9.586 -11.477 10.75 1 97.69 282 LEU A C 1
ATOM 2162 O O . LEU A 1 282 ? 10.07 -12.586 10.492 1 97.69 282 LEU A O 1
ATOM 2166 N N . SER A 1 283 ? 10.344 -10.352 10.984 1 98.31 283 SER A N 1
ATOM 2167 C CA . SER A 1 283 ? 11.797 -10.461 11.008 1 98.31 283 SER A CA 1
ATOM 2168 C C . SER A 1 283 ? 12.258 -11.414 12.109 1 98.31 283 SER A C 1
ATOM 2170 O O . SER A 1 283 ? 13.18 -12.203 11.906 1 98.31 283 SER A O 1
ATOM 2172 N N . GLN A 1 284 ? 11.602 -11.32 13.273 1 97.94 284 GLN A N 1
ATOM 2173 C CA . GLN A 1 284 ? 11.938 -12.227 14.367 1 97.94 284 GLN A CA 1
ATOM 2174 C C . GLN A 1 284 ? 11.633 -13.672 14 1 97.94 284 GLN A C 1
ATOM 2176 O O . GLN A 1 284 ? 12.43 -14.57 14.258 1 97.94 284 GLN A O 1
ATOM 2181 N N . LEU A 1 285 ? 10.539 -13.906 13.406 1 98 285 LEU A N 1
ATOM 2182 C CA . LEU A 1 285 ? 10.117 -15.25 13.023 1 98 285 LEU A CA 1
ATOM 2183 C C . LEU A 1 285 ? 11.078 -15.852 12.008 1 98 285 LEU A C 1
ATOM 2185 O O . LEU A 1 285 ? 11.523 -16.984 12.164 1 98 285 LEU A O 1
ATOM 2189 N N . LEU A 1 286 ? 11.383 -15.07 10.977 1 98.19 286 LEU A N 1
ATOM 2190 C CA . LEU A 1 286 ? 12.234 -15.555 9.898 1 98.19 286 LEU A CA 1
ATOM 2191 C C . LEU A 1 286 ? 13.656 -15.82 10.398 1 98.19 286 LEU A C 1
ATOM 2193 O O . LEU A 1 286 ? 14.383 -16.609 9.805 1 98.19 286 LEU A O 1
ATOM 2197 N N . SER A 1 287 ? 14.023 -15.133 11.461 1 97.56 287 SER A N 1
ATOM 2198 C CA . SER A 1 287 ? 15.367 -15.281 12.008 1 97.56 287 SER A CA 1
ATOM 2199 C C . SER A 1 287 ? 15.469 -16.547 12.867 1 97.56 287 SER A C 1
ATOM 2201 O O . SER A 1 287 ? 16.578 -16.969 13.227 1 97.56 287 SER A O 1
ATOM 2203 N N . ASP A 1 288 ? 14.367 -17.125 13.25 1 97.62 288 ASP A N 1
ATOM 2204 C CA . ASP A 1 288 ? 14.336 -18.422 13.914 1 97.62 288 ASP A CA 1
ATOM 2205 C C . ASP A 1 288 ? 14.555 -19.547 12.914 1 97.62 288 ASP A C 1
ATOM 2207 O O . ASP A 1 288 ? 13.586 -20.141 12.406 1 97.62 288 ASP A O 1
ATOM 2211 N N . LYS A 1 289 ? 15.742 -19.953 12.75 1 97.06 289 LYS A N 1
ATOM 2212 C CA . LYS A 1 289 ? 16.141 -20.891 11.703 1 97.06 289 LYS A CA 1
ATOM 2213 C C . LYS A 1 289 ? 15.5 -22.25 11.906 1 97.06 289 LYS A C 1
ATOM 2215 O O . LYS A 1 289 ? 15.148 -22.938 10.938 1 97.06 289 LYS A O 1
ATOM 2220 N N . GLN A 1 290 ? 15.344 -22.641 13.156 1 97.5 290 GLN A N 1
ATOM 2221 C CA . GLN A 1 290 ? 14.703 -23.922 13.445 1 97.5 290 GLN A CA 1
ATOM 2222 C C . GLN A 1 290 ? 13.234 -23.922 13.031 1 97.5 290 GLN A C 1
ATOM 2224 O O . GLN A 1 290 ? 12.758 -24.875 12.422 1 97.5 290 GLN A O 1
ATOM 2229 N N . TRP A 1 291 ? 12.555 -22.875 13.375 1 97.94 291 TRP A N 1
ATOM 2230 C CA . TRP A 1 291 ? 11.156 -22.75 12.969 1 97.94 291 TRP A CA 1
ATOM 2231 C C . TRP A 1 291 ? 11.031 -22.734 11.445 1 97.94 291 TRP A C 1
ATOM 2233 O O . TRP A 1 291 ? 10.172 -23.422 10.883 1 97.94 291 TRP A O 1
ATOM 2243 N N . LEU A 1 292 ? 11.898 -21.953 10.82 1 98.19 292 LEU A N 1
ATOM 2244 C CA . LEU A 1 292 ? 11.836 -21.797 9.367 1 98.19 292 LEU A CA 1
ATOM 2245 C C . LEU A 1 292 ? 12.008 -23.141 8.664 1 98.19 292 LEU A C 1
ATOM 2247 O O . LEU A 1 292 ? 11.242 -23.484 7.766 1 98.19 292 LEU A O 1
ATOM 2251 N N . GLN A 1 293 ? 12.969 -23.891 9.078 1 97.94 293 GLN A N 1
ATOM 2252 C CA . GLN A 1 293 ? 13.242 -25.188 8.477 1 97.94 293 GLN A CA 1
ATOM 2253 C C . GLN A 1 293 ? 12.062 -26.141 8.68 1 97.94 293 GLN A C 1
ATOM 2255 O O . GLN A 1 293 ? 11.633 -26.812 7.734 1 97.94 293 GLN A O 1
ATOM 2260 N N . HIS A 1 294 ? 11.602 -26.203 9.898 1 98.25 294 HIS A N 1
ATOM 2261 C CA . HIS A 1 294 ? 10.461 -27.062 10.203 1 98.25 294 HIS A CA 1
ATOM 2262 C C . HIS A 1 294 ? 9.242 -26.656 9.375 1 98.25 294 HIS A C 1
ATOM 2264 O O . HIS A 1 294 ? 8.555 -27.531 8.812 1 98.25 294 HIS A O 1
ATOM 2270 N N . TYR A 1 295 ? 8.945 -25.422 9.328 1 98.5 295 TYR A N 1
ATOM 2271 C CA . TYR A 1 295 ? 7.781 -24.938 8.609 1 98.5 295 TYR A CA 1
ATOM 2272 C C . TYR A 1 295 ? 7.844 -25.312 7.137 1 98.5 295 TYR A C 1
ATOM 2274 O O . TYR A 1 295 ? 6.871 -25.828 6.578 1 98.5 295 TYR A O 1
ATOM 2282 N N . LEU A 1 296 ? 8.992 -24.984 6.465 1 98.19 296 LEU A N 1
ATOM 2283 C CA . LEU A 1 296 ? 9.141 -25.25 5.035 1 98.19 296 LEU A CA 1
ATOM 2284 C C . LEU A 1 296 ? 8.977 -26.734 4.742 1 98.19 296 LEU A C 1
ATOM 2286 O O . LEU A 1 296 ? 8.312 -27.125 3.775 1 98.19 296 LEU A O 1
ATOM 2290 N N . GLN A 1 297 ? 9.547 -27.562 5.574 1 97.94 297 GLN A N 1
ATOM 2291 C CA . GLN A 1 297 ? 9.43 -29 5.406 1 97.94 297 GLN A CA 1
ATOM 2292 C C . GLN A 1 297 ? 7.98 -29.453 5.555 1 97.94 297 GLN A C 1
ATOM 2294 O O . GLN A 1 297 ? 7.488 -30.25 4.746 1 97.94 297 GLN A O 1
ATOM 2299 N N . GLU A 1 298 ? 7.355 -28.969 6.559 1 98.5 298 GLU A N 1
ATOM 2300 C CA . GLU A 1 298 ? 5.973 -29.359 6.82 1 98.5 298 GLU A CA 1
ATOM 2301 C C . GLU A 1 298 ? 5.043 -28.875 5.711 1 98.5 298 GLU A C 1
ATOM 2303 O O . GLU A 1 298 ? 4.137 -29.594 5.297 1 98.5 298 GLU A O 1
ATOM 2308 N N . ASN A 1 299 ? 5.238 -27.656 5.289 1 98.06 299 ASN A N 1
ATOM 2309 C CA . ASN A 1 299 ? 4.406 -27.125 4.215 1 98.06 299 ASN A CA 1
ATOM 2310 C C . ASN A 1 299 ? 4.562 -27.938 2.934 1 98.06 299 ASN A C 1
ATOM 2312 O O . ASN A 1 299 ? 3.576 -28.25 2.26 1 98.06 299 ASN A O 1
ATOM 2316 N N . ARG A 1 300 ? 5.773 -28.328 2.582 1 97.81 300 ARG A N 1
ATOM 2317 C CA . ARG A 1 300 ? 6.016 -29.156 1.403 1 97.81 300 ARG A CA 1
ATOM 2318 C C . ARG A 1 300 ? 5.379 -30.531 1.559 1 97.81 300 ARG A C 1
ATOM 2320 O O . ARG A 1 300 ? 4.832 -31.078 0.6 1 97.81 300 ARG A O 1
ATOM 2327 N N . ARG A 1 301 ? 5.492 -31.062 2.725 1 97.75 301 ARG A N 1
ATOM 2328 C CA . ARG A 1 301 ? 4.879 -32.375 2.982 1 97.75 301 ARG A CA 1
ATOM 2329 C C . ARG A 1 301 ? 3.371 -32.312 2.76 1 97.75 301 ARG A C 1
ATOM 2331 O O . ARG A 1 301 ? 2.807 -33.188 2.084 1 97.75 301 ARG A O 1
ATOM 2338 N N . ARG A 1 302 ? 2.721 -31.344 3.332 1 97.06 302 ARG A N 1
ATOM 2339 C CA . ARG A 1 302 ? 1.271 -31.203 3.225 1 97.06 302 ARG A CA 1
ATOM 2340 C C . ARG A 1 302 ? 0.85 -30.938 1.785 1 97.06 302 ARG A C 1
ATOM 2342 O O . ARG A 1 302 ? -0.184 -31.422 1.329 1 97.06 302 ARG A O 1
ATOM 2349 N N . LEU A 1 303 ? 1.646 -30.125 1.095 1 97.25 303 LEU A N 1
ATOM 2350 C CA . LEU A 1 303 ? 1.394 -29.891 -0.322 1 97.25 303 LEU A CA 1
ATOM 2351 C C . LEU A 1 303 ? 1.486 -31.188 -1.117 1 97.25 303 LEU A C 1
ATOM 2353 O O . LEU A 1 303 ? 0.627 -31.469 -1.954 1 97.25 303 LEU A O 1
ATOM 2357 N N . ARG A 1 304 ? 2.502 -31.953 -0.85 1 96.75 304 ARG A N 1
ATOM 2358 C CA . ARG A 1 304 ? 2.695 -33.219 -1.523 1 96.75 304 ARG A CA 1
ATOM 2359 C C . ARG A 1 304 ? 1.515 -34.156 -1.278 1 96.75 304 ARG A C 1
ATOM 2361 O O . ARG A 1 304 ? 1.047 -34.844 -2.199 1 96.75 304 ARG A O 1
ATOM 2368 N N . GLU A 1 305 ? 1.062 -34.188 -0.088 1 96.38 305 GLU A N 1
ATOM 2369 C CA . GLU A 1 305 ? -0.063 -35.062 0.269 1 96.38 305 GLU A CA 1
ATOM 2370 C C . GLU A 1 305 ? -1.338 -34.625 -0.451 1 96.38 305 GLU A C 1
ATOM 2372 O O . GLU A 1 305 ? -2.088 -35.469 -0.952 1 96.38 305 GLU A O 1
ATOM 2377 N N . ALA A 1 306 ? -1.614 -33.344 -0.448 1 96.19 306 ALA A N 1
ATOM 2378 C CA . ALA A 1 306 ? -2.787 -32.844 -1.156 1 96.19 306 ALA A CA 1
ATOM 2379 C C . ALA A 1 306 ? -2.695 -33.125 -2.65 1 96.19 306 ALA A C 1
ATOM 2381 O O . ALA A 1 306 ? -3.68 -33.531 -3.271 1 96.19 306 ALA A O 1
ATOM 2382 N N . TYR A 1 307 ? -1.521 -32.906 -3.217 1 96.62 307 TYR A N 1
ATOM 2383 C CA . TYR A 1 307 ? -1.261 -33.219 -4.617 1 96.62 307 TYR A CA 1
ATOM 2384 C C . TYR A 1 307 ? -1.549 -34.688 -4.918 1 96.62 307 TYR A C 1
ATOM 2386 O O . TYR A 1 307 ? -2.225 -35 -5.898 1 96.62 307 TYR A O 1
ATOM 2394 N N . ALA A 1 308 ? -1.056 -35.531 -4.109 1 96.31 308 ALA A N 1
ATOM 2395 C CA . ALA A 1 308 ? -1.236 -36.969 -4.289 1 96.31 308 ALA A CA 1
ATOM 2396 C C . ALA A 1 308 ? -2.713 -37.344 -4.234 1 96.31 308 ALA A C 1
ATOM 2398 O O . ALA A 1 308 ? -3.168 -38.219 -4.988 1 96.31 308 ALA A O 1
ATOM 2399 N N . SER A 1 309 ? -3.398 -36.719 -3.346 1 95.12 309 SER A N 1
ATOM 2400 C CA . SER A 1 309 ? -4.824 -37 -3.195 1 95.12 309 SER A CA 1
ATOM 2401 C C . SER A 1 309 ? -5.594 -36.656 -4.461 1 95.12 309 SER A C 1
ATOM 2403 O O . SER A 1 309 ? -6.391 -37.438 -4.957 1 95.12 309 SER A O 1
ATOM 2405 N N . VAL A 1 310 ? -5.379 -35.5 -4.996 1 96.44 310 VAL A N 1
ATOM 2406 C CA . VAL A 1 310 ? -6.098 -35.031 -6.18 1 96.44 310 VAL A CA 1
ATOM 2407 C C . VAL A 1 310 ? -5.68 -35.844 -7.391 1 96.44 310 VAL A C 1
ATOM 2409 O O . VAL A 1 310 ? -6.527 -36.281 -8.18 1 96.44 310 VAL A O 1
ATOM 2412 N N . THR A 1 311 ? -4.387 -36.125 -7.535 1 97.31 311 THR A N 1
ATOM 2413 C CA . THR A 1 311 ? -3.893 -36.812 -8.719 1 97.31 311 THR A CA 1
ATOM 2414 C C . THR A 1 311 ? -4.332 -38.281 -8.711 1 97.31 311 THR A C 1
ATOM 2416 O O . THR A 1 311 ? -4.629 -38.844 -9.766 1 97.31 311 THR A O 1
ATOM 2419 N N . SER A 1 312 ? -4.336 -38.875 -7.535 1 97.25 312 SER A N 1
ATOM 2420 C CA . SER A 1 312 ? -4.855 -40.25 -7.445 1 97.25 312 SER A CA 1
ATOM 2421 C C . SER A 1 312 ? -6.301 -40.312 -7.918 1 97.25 312 SER A C 1
ATOM 2423 O O . SER A 1 312 ? -6.691 -41.25 -8.602 1 97.25 312 SER A O 1
ATOM 2425 N N . GLY A 1 313 ? -7.082 -39.375 -7.492 1 96.81 313 GLY A N 1
ATOM 2426 C CA . GLY A 1 313 ? -8.461 -39.281 -7.949 1 96.81 313 GLY A CA 1
ATOM 2427 C C . GLY A 1 313 ? -8.578 -39.094 -9.445 1 96.81 313 GLY A C 1
ATOM 2428 O O . GLY A 1 313 ? -9.398 -39.719 -10.102 1 96.81 313 GLY A O 1
ATOM 2429 N N . LEU A 1 314 ? -7.816 -38.219 -10 1 98.06 314 LEU A N 1
ATOM 2430 C CA . LEU A 1 314 ? -7.836 -37.938 -11.438 1 98.06 314 LEU A CA 1
ATOM 2431 C C . LEU A 1 314 ? -7.422 -39.188 -12.227 1 98.06 314 LEU A C 1
ATOM 2433 O O . LEU A 1 314 ? -8.023 -39.5 -13.25 1 98.06 314 LEU A O 1
ATOM 2437 N N . ASP A 1 315 ? -6.406 -39.844 -11.719 1 98.12 315 ASP A N 1
ATOM 2438 C CA . ASP A 1 315 ? -5.949 -41.094 -12.359 1 98.12 315 ASP A CA 1
ATOM 2439 C C . ASP A 1 315 ? -7.062 -42.125 -12.383 1 98.12 315 ASP A C 1
ATOM 2441 O O . ASP A 1 315 ? -7.301 -42.75 -13.406 1 98.12 315 ASP A O 1
ATOM 2445 N N . ALA A 1 316 ? -7.68 -42.281 -11.305 1 97.25 316 ALA A N 1
ATOM 2446 C CA . ALA A 1 316 ? -8.766 -43.25 -11.195 1 97.25 316 ALA A CA 1
ATOM 2447 C C . ALA A 1 316 ? -9.906 -42.906 -12.156 1 97.25 316 ALA A C 1
ATOM 2449 O O . ALA A 1 316 ? -10.562 -43.781 -12.688 1 97.25 316 ALA A O 1
ATOM 2450 N N . ALA A 1 317 ? -10.078 -41.656 -12.367 1 97.06 317 ALA A N 1
ATOM 2451 C CA . ALA A 1 317 ? -11.164 -41.188 -13.219 1 97.06 317 ALA A CA 1
ATOM 2452 C C . ALA A 1 317 ? -10.727 -41.125 -14.68 1 97.06 317 ALA A C 1
ATOM 2454 O O . ALA A 1 317 ? -11.539 -40.844 -15.57 1 97.06 317 ALA A O 1
ATOM 2455 N N . GLY A 1 318 ? -9.453 -41.344 -14.922 1 97.12 318 GLY A N 1
ATOM 2456 C CA . GLY A 1 318 ? -8.93 -41.281 -16.266 1 97.12 318 GLY A CA 1
ATOM 2457 C C . GLY A 1 318 ? -8.812 -39.875 -16.812 1 97.12 318 GLY A C 1
ATOM 2458 O O . GLY A 1 318 ? -8.953 -39.656 -18.031 1 97.12 318 GLY A O 1
ATOM 2459 N N . ILE A 1 319 ? -8.664 -38.938 -16.016 1 97.69 319 ILE A N 1
ATOM 2460 C CA . ILE A 1 319 ? -8.555 -37.531 -16.422 1 97.69 319 ILE A CA 1
ATOM 2461 C C . ILE A 1 319 ? -7.078 -37.156 -16.469 1 97.69 319 ILE A C 1
ATOM 2463 O O . ILE A 1 319 ? -6.391 -37.156 -15.445 1 97.69 319 ILE A O 1
ATOM 2467 N N . PRO A 1 320 ? -6.594 -36.781 -17.641 1 97.94 320 PRO A N 1
ATOM 2468 C CA . PRO A 1 320 ? -5.188 -36.406 -17.766 1 97.94 320 PRO A CA 1
ATOM 2469 C C . PRO A 1 320 ? -4.898 -35.031 -17.141 1 97.94 320 PRO A C 1
ATOM 2471 O O . PRO A 1 320 ? -5.793 -34.188 -17.047 1 97.94 320 PRO A O 1
ATOM 2474 N N . TYR A 1 321 ? -3.674 -34.812 -16.75 1 98.19 321 TYR A N 1
ATOM 2475 C CA . TYR A 1 321 ? -3.199 -33.562 -16.188 1 98.19 321 TYR A CA 1
ATOM 2476 C C . TYR A 1 321 ? -1.699 -33.406 -16.406 1 98.19 321 TYR A C 1
ATOM 2478 O O . TYR A 1 321 ? -1.009 -34.375 -16.766 1 98.19 321 TYR A O 1
ATOM 2486 N N . THR A 1 322 ? -1.2 -32.188 -16.328 1 97.5 322 THR A N 1
ATOM 2487 C CA . THR A 1 322 ? 0.23 -31.922 -16.344 1 97.5 322 THR A CA 1
ATOM 2488 C C . THR A 1 322 ? 0.864 -32.219 -14.992 1 97.5 322 THR A C 1
ATOM 2490 O O . THR A 1 322 ? 0.408 -31.703 -13.969 1 97.5 322 THR A O 1
ATOM 2493 N N . ALA A 1 323 ? 1.908 -33.094 -15.023 1 96.94 323 ALA A N 1
ATOM 2494 C CA . ALA A 1 323 ? 2.613 -33.344 -13.773 1 96.94 323 ALA A CA 1
ATOM 2495 C C . ALA A 1 323 ? 3.111 -32.031 -13.156 1 96.94 323 ALA A C 1
ATOM 2497 O O . ALA A 1 323 ? 3.725 -31.219 -13.836 1 96.94 323 ALA A O 1
ATOM 2498 N N . ALA A 1 324 ? 2.848 -31.859 -11.93 1 97.69 324 ALA A N 1
ATOM 2499 C CA . ALA A 1 324 ? 3.148 -30.594 -11.25 1 97.69 324 ALA A CA 1
ATOM 2500 C C . ALA A 1 324 ? 3.996 -30.844 -10.008 1 97.69 324 ALA A C 1
ATOM 2502 O O . ALA A 1 324 ? 3.463 -31.047 -8.914 1 97.69 324 ALA A O 1
ATOM 2503 N N . PRO A 1 325 ? 5.246 -30.656 -10.094 1 97.06 325 PRO A N 1
ATOM 2504 C CA . PRO A 1 325 ? 6.148 -30.922 -8.969 1 97.06 325 PRO A CA 1
ATOM 2505 C C . PRO A 1 325 ? 6.145 -29.797 -7.934 1 97.06 325 PRO A C 1
ATOM 2507 O O . PRO A 1 325 ? 6.773 -29.922 -6.879 1 97.06 325 PRO A O 1
ATOM 2510 N N . ALA A 1 326 ? 5.488 -28.688 -8.156 1 97.44 326 ALA A N 1
ATOM 2511 C CA . ALA A 1 326 ? 5.566 -27.5 -7.309 1 97.44 326 ALA A CA 1
ATOM 2512 C C . ALA A 1 326 ? 4.25 -26.734 -7.324 1 97.44 326 ALA A C 1
ATOM 2514 O O . ALA A 1 326 ? 3.398 -26.953 -8.18 1 97.44 326 ALA A O 1
ATOM 2515 N N . GLY A 1 327 ? 4.148 -25.812 -6.344 1 96.44 327 GLY A N 1
ATOM 2516 C CA . GLY A 1 327 ? 2.994 -24.938 -6.27 1 96.44 327 GLY A CA 1
ATOM 2517 C C . GLY A 1 327 ? 1.79 -25.578 -5.613 1 96.44 327 GLY A C 1
ATOM 2518 O O . GLY A 1 327 ? 1.937 -26.359 -4.672 1 96.44 327 GLY A O 1
ATOM 2519 N N . MET A 1 328 ? 0.668 -25.172 -5.98 1 97.38 328 MET A N 1
ATOM 2520 C CA . MET A 1 328 ? -0.588 -25.625 -5.398 1 97.38 328 MET A CA 1
ATOM 2521 C C . MET A 1 328 ? -1.663 -25.766 -6.473 1 97.38 328 MET A C 1
ATOM 2523 O O . MET A 1 328 ? -2.844 -25.531 -6.211 1 97.38 328 MET A O 1
ATOM 2527 N N . PHE A 1 329 ? -1.174 -26.062 -7.684 1 95.06 329 PHE A N 1
ATOM 2528 C CA . PHE A 1 329 ? -2.033 -26.047 -8.867 1 95.06 329 PHE A CA 1
ATOM 2529 C C . PHE A 1 329 ? -1.889 -27.344 -9.656 1 95.06 329 PHE A C 1
ATOM 2531 O O . PHE A 1 329 ? -0.851 -28 -9.586 1 95.06 329 PHE A O 1
ATOM 2538 N N . LEU A 1 330 ? -2.93 -27.672 -10.336 1 97.12 330 LEU A N 1
ATOM 2539 C CA . LEU A 1 330 ? -2.912 -28.703 -11.375 1 97.12 330 LEU A CA 1
ATOM 2540 C C . LEU A 1 330 ? -3.578 -28.188 -12.648 1 97.12 330 LEU A C 1
ATOM 2542 O O . LEU A 1 330 ? -4.629 -27.547 -12.594 1 97.12 330 LEU A O 1
ATOM 2546 N N . TRP A 1 331 ? -2.881 -28.359 -13.703 1 98.5 331 TRP A N 1
ATOM 2547 C CA . TRP A 1 331 ? -3.424 -28.078 -15.031 1 98.5 331 TRP A CA 1
ATOM 2548 C C . TRP A 1 331 ? -4.082 -29.328 -15.625 1 98.5 331 TRP A C 1
ATOM 2550 O O . TRP A 1 331 ? -3.393 -30.266 -16.016 1 98.5 331 TRP A O 1
ATOM 2560 N N . VAL A 1 332 ? -5.391 -29.344 -15.711 1 98.62 332 VAL A N 1
ATOM 2561 C CA . VAL A 1 332 ? -6.152 -30.562 -15.977 1 98.62 332 VAL A CA 1
ATOM 2562 C C . VAL A 1 332 ? -6.738 -30.5 -17.391 1 98.62 332 VAL A C 1
ATOM 2564 O O . VAL A 1 332 ? -7.219 -29.453 -17.828 1 98.62 332 VAL A O 1
ATOM 2567 N N . ASP A 1 333 ? -6.641 -31.609 -18.062 1 98.12 333 ASP A N 1
ATOM 2568 C CA . ASP A 1 333 ? -7.152 -31.75 -19.422 1 98.12 333 ASP A CA 1
ATOM 2569 C C . ASP A 1 333 ? -8.562 -32.344 -19.422 1 98.12 333 ASP A C 1
ATOM 2571 O O . ASP A 1 333 ? -8.742 -33.531 -19.156 1 98.12 333 ASP A O 1
ATOM 2575 N N . LEU A 1 334 ? -9.531 -31.547 -19.766 1 98.19 334 LEU A N 1
ATOM 2576 C CA . LEU A 1 334 ? -10.914 -32.031 -19.766 1 98.19 334 LEU A CA 1
ATOM 2577 C C . LEU A 1 334 ? -11.484 -32 -21.188 1 98.19 334 LEU A C 1
ATOM 2579 O O . LEU A 1 334 ? -12.703 -31.953 -21.359 1 98.19 334 LEU A O 1
ATOM 2583 N N . ARG A 1 335 ? -10.688 -32 -22.219 1 96.75 335 ARG A N 1
ATOM 2584 C CA . ARG A 1 335 ? -11.102 -31.953 -23.609 1 96.75 335 ARG A CA 1
ATOM 2585 C C . ARG A 1 335 ? -11.961 -33.156 -23.969 1 96.75 335 ARG A C 1
ATOM 2587 O O . ARG A 1 335 ? -12.711 -33.125 -24.953 1 96.75 335 ARG A O 1
ATOM 2594 N N . ALA A 1 336 ? -11.852 -34.281 -23.109 1 95.56 336 ALA A N 1
ATOM 2595 C CA . ALA A 1 336 ? -12.703 -35.438 -23.328 1 95.56 336 ALA A CA 1
ATOM 2596 C C . ALA A 1 336 ? -14.18 -35.062 -23.297 1 95.56 336 ALA A C 1
ATOM 2598 O O . ALA A 1 336 ? -15.016 -35.719 -23.906 1 95.56 336 ALA A O 1
ATOM 2599 N N . ALA A 1 337 ? -14.484 -34.031 -22.625 1 96.06 337 ALA A N 1
ATOM 2600 C CA . ALA A 1 337 ? -15.859 -33.562 -22.5 1 96.06 337 ALA A CA 1
ATOM 2601 C C . ALA A 1 337 ? -16.438 -33.156 -23.859 1 96.06 337 ALA A C 1
ATOM 2603 O O . ALA A 1 337 ? -17.656 -33.062 -24.016 1 96.06 337 ALA A O 1
ATOM 2604 N N . PHE A 1 338 ? -15.57 -32.906 -24.781 1 94.62 338 PHE A N 1
ATOM 2605 C CA . PHE A 1 338 ? -16.016 -32.406 -26.094 1 94.62 338 PHE A CA 1
ATOM 2606 C C . PHE A 1 338 ? -16.266 -33.562 -27.047 1 94.62 338 PHE A C 1
ATOM 2608 O O . PHE A 1 338 ? -16.5 -33.344 -28.234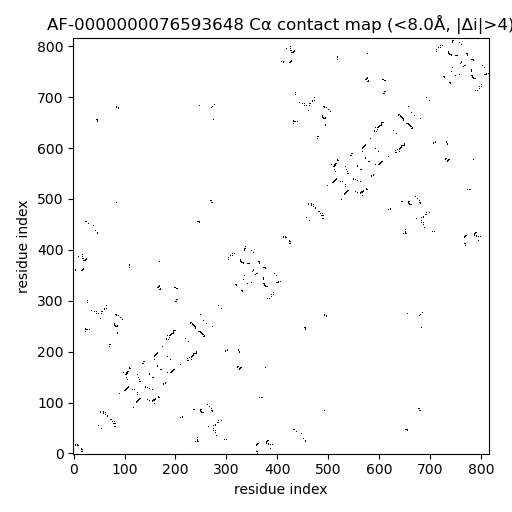 1 94.62 338 PHE A O 1
ATOM 2615 N N . GLY A 1 339 ? -16.172 -34.781 -26.656 1 88.5 339 GLY A N 1
ATOM 2616 C CA . GLY A 1 339 ? -16.547 -35.969 -27.438 1 88.5 339 GLY A CA 1
ATOM 2617 C C . GLY A 1 339 ? -15.508 -36.312 -28.5 1 88.5 339 GLY A C 1
ATOM 2618 O O . GLY A 1 339 ? -15.859 -36.719 -29.609 1 88.5 339 GLY A O 1
ATOM 2619 N N . GLY A 1 340 ? -14.312 -36 -28.281 1 82.44 340 GLY A N 1
ATOM 2620 C CA . GLY A 1 340 ? -13.25 -36.344 -29.219 1 82.44 340 GLY A CA 1
ATOM 2621 C C . GLY A 1 340 ? -13.023 -35.312 -30.297 1 82.44 340 GLY A C 1
ATOM 2622 O O . GLY A 1 340 ? -12.125 -35.469 -31.125 1 82.44 340 GLY A O 1
ATOM 2623 N N . GLN A 1 341 ? -13.797 -34.312 -30.344 1 85.5 341 GLN A N 1
ATOM 2624 C CA . GLN A 1 341 ? -13.633 -33.25 -31.312 1 85.5 341 GLN A CA 1
ATOM 2625 C C . GLN A 1 341 ? -12.953 -32.031 -30.688 1 85.5 341 GLN A C 1
ATOM 2627 O O . GLN A 1 341 ? -12.977 -31.859 -29.453 1 85.5 341 GLN A O 1
ATOM 2632 N N . PRO A 1 342 ? -12.289 -31.375 -31.609 1 88.69 342 PRO A N 1
ATOM 2633 C CA . PRO A 1 342 ? -11.742 -30.125 -31.062 1 88.69 342 PRO A CA 1
ATOM 2634 C C . PRO A 1 342 ? -12.828 -29.203 -30.516 1 88.69 342 PRO A C 1
ATOM 2636 O O . PRO A 1 342 ? -13.836 -28.969 -31.172 1 88.69 342 PRO A O 1
ATOM 2639 N N . GLY A 1 343 ? -12.672 -28.844 -29.312 1 92.19 343 GLY A N 1
ATOM 2640 C CA . GLY A 1 343 ? -13.633 -27.969 -28.688 1 92.19 343 GLY A CA 1
ATOM 2641 C C . GLY A 1 343 ? -13.398 -26.5 -28.984 1 92.19 343 GLY A C 1
ATOM 2642 O O . GLY A 1 343 ? -12.32 -26.125 -29.438 1 92.19 343 GLY A O 1
ATOM 2643 N N . SER A 1 344 ? -14.469 -25.672 -28.734 1 96.56 344 SER A N 1
ATOM 2644 C CA . SER A 1 344 ? -14.383 -24.219 -28.812 1 96.56 344 SER A CA 1
ATOM 2645 C C . SER A 1 344 ? -14.305 -23.594 -27.422 1 96.56 344 SER A C 1
ATOM 2647 O O . SER A 1 344 ? -14.484 -24.281 -26.422 1 96.56 344 SER A O 1
ATOM 2649 N N . TRP A 1 345 ? -13.969 -22.359 -27.438 1 97.94 345 TRP A N 1
ATOM 2650 C CA . TRP A 1 345 ? -13.977 -21.641 -26.172 1 97.94 345 TRP A CA 1
ATOM 2651 C C . TRP A 1 345 ? -15.383 -21.609 -25.578 1 97.94 345 TRP A C 1
ATOM 2653 O O . TRP A 1 345 ? -15.547 -21.609 -24.344 1 97.94 345 TRP A O 1
ATOM 2663 N N . GLU A 1 346 ? -16.359 -21.594 -26.422 1 97.06 346 GLU A N 1
ATOM 2664 C CA . GLU A 1 346 ? -17.75 -21.672 -25.953 1 97.06 346 GLU A CA 1
ATOM 2665 C C . GLU A 1 346 ? -18.031 -23.016 -25.281 1 97.06 346 GLU A C 1
ATOM 2667 O O . GLU A 1 346 ? -18.766 -23.078 -24.297 1 97.06 346 GLU A O 1
ATOM 2672 N N . ASP A 1 347 ? -17.469 -24.031 -25.875 1 96.81 347 ASP A N 1
ATOM 2673 C CA . ASP A 1 347 ? -17.609 -25.344 -25.281 1 96.81 347 ASP A CA 1
ATOM 2674 C C . ASP A 1 347 ? -16.984 -25.391 -23.891 1 96.81 347 ASP A C 1
ATOM 2676 O O . ASP A 1 347 ? -17.547 -25.984 -22.969 1 96.81 347 ASP A O 1
ATOM 2680 N N . GLU A 1 348 ? -15.781 -24.828 -23.766 1 98.06 348 GLU A N 1
ATOM 2681 C CA . GLU A 1 348 ? -15.125 -24.75 -22.469 1 98.06 348 GLU A CA 1
ATOM 2682 C C . GLU A 1 348 ? -15.992 -24 -21.453 1 98.06 348 GLU A C 1
ATOM 2684 O O . GLU A 1 348 ? -16.141 -24.438 -20.312 1 98.06 348 GLU A O 1
ATOM 2689 N N . ALA A 1 349 ? -16.578 -22.906 -21.906 1 98.12 349 ALA A N 1
ATOM 2690 C CA . ALA A 1 349 ? -17.453 -22.109 -21.047 1 98.12 349 ALA A CA 1
ATOM 2691 C C . ALA A 1 349 ? -18.656 -22.922 -20.594 1 98.12 349 ALA A C 1
ATOM 2693 O O . ALA A 1 349 ? -19.094 -22.828 -19.453 1 98.12 349 ALA A O 1
ATOM 2694 N N . ALA A 1 350 ? -19.219 -23.672 -21.5 1 97.44 350 ALA A N 1
ATOM 2695 C CA . ALA A 1 350 ? -20.375 -24.516 -21.172 1 97.44 350 ALA A CA 1
ATOM 2696 C C . ALA A 1 350 ? -20 -25.578 -20.141 1 97.44 350 ALA A C 1
ATOM 2698 O O . ALA A 1 350 ? -20.766 -25.844 -19.219 1 97.44 350 ALA A O 1
ATOM 2699 N N . LEU A 1 351 ? -18.844 -26.188 -20.375 1 98 351 LEU A N 1
ATOM 2700 C CA . LEU A 1 351 ? -18.359 -27.172 -19.406 1 98 351 LEU A CA 1
ATOM 2701 C C . LEU A 1 351 ? -18.141 -26.531 -18.047 1 98 351 LEU A C 1
ATOM 2703 O O . LEU A 1 351 ? -18.484 -27.125 -17.016 1 98 351 LEU A O 1
ATOM 2707 N N . TRP A 1 352 ? -17.562 -25.391 -18.016 1 98.06 352 TRP A N 1
ATOM 2708 C CA . TRP A 1 352 ? -17.344 -24.672 -16.75 1 98.06 352 TRP A CA 1
ATOM 2709 C C . TRP A 1 352 ? -18.672 -24.406 -16.047 1 98.06 352 TRP A C 1
ATOM 2711 O O . TRP A 1 352 ? -18.781 -24.609 -14.828 1 98.06 352 TRP A O 1
ATOM 2721 N N . ARG A 1 353 ? -19.688 -23.938 -16.781 1 97.5 353 ARG A N 1
ATOM 2722 C CA . ARG A 1 353 ? -21 -23.688 -16.203 1 97.5 353 ARG A CA 1
ATOM 2723 C C . ARG A 1 353 ? -21.609 -24.969 -15.641 1 97.5 353 ARG A C 1
ATOM 2725 O O . ARG A 1 353 ? -22.203 -24.953 -14.562 1 97.5 353 ARG A O 1
ATOM 2732 N N . CYS A 1 354 ? -21.453 -26.016 -16.406 1 97.75 354 CYS A N 1
ATOM 2733 C CA . CYS A 1 354 ? -21.953 -27.312 -15.945 1 97.75 354 CYS A CA 1
ATOM 2734 C C . CYS A 1 354 ? -21.297 -27.703 -14.617 1 97.75 354 CYS A C 1
ATOM 2736 O O . CYS A 1 354 ? -21.984 -28.094 -13.672 1 97.75 354 CYS A O 1
ATOM 2738 N N . MET A 1 355 ? -20.031 -27.562 -14.523 1 97.94 355 MET A N 1
ATOM 2739 C CA . MET A 1 355 ? -19.297 -27.891 -13.297 1 97.94 355 MET A CA 1
ATOM 2740 C C . MET A 1 355 ? -19.734 -26.984 -12.148 1 97.94 355 MET A C 1
ATOM 2742 O O . MET A 1 355 ? -20.047 -27.469 -11.055 1 97.94 355 MET A O 1
ATOM 2746 N N . ALA A 1 356 ? -19.812 -25.688 -12.406 1 96.94 356 ALA A N 1
ATOM 2747 C CA . ALA A 1 356 ? -20.062 -24.688 -11.359 1 96.94 356 ALA A CA 1
ATOM 2748 C C . ALA A 1 356 ? -21.516 -24.734 -10.906 1 96.94 356 ALA A C 1
ATOM 2750 O O . ALA A 1 356 ? -21.797 -24.672 -9.703 1 96.94 356 ALA A O 1
ATOM 2751 N N . GLN A 1 357 ? -22.422 -24.859 -11.812 1 95.56 357 GLN A N 1
ATOM 2752 C CA . GLN A 1 357 ? -23.828 -24.688 -11.5 1 95.56 357 GLN A CA 1
ATOM 2753 C C . GLN A 1 357 ? -24.5 -26.016 -11.18 1 95.56 357 GLN A C 1
ATOM 2755 O O . GLN A 1 357 ? -25.344 -26.094 -10.297 1 95.56 357 GLN A O 1
ATOM 2760 N N . GLN A 1 358 ? -24.141 -27.047 -11.883 1 96.12 358 GLN A N 1
ATOM 2761 C CA . GLN A 1 358 ? -24.844 -28.328 -11.734 1 96.12 358 GLN A CA 1
ATOM 2762 C C . GLN A 1 358 ? -24.078 -29.266 -10.805 1 96.12 358 GLN A C 1
ATOM 2764 O O . GLN A 1 358 ? -24.688 -30.031 -10.055 1 96.12 358 GLN A O 1
ATOM 2769 N N . HIS A 1 359 ? -22.797 -29.188 -10.875 1 97.38 359 HIS A N 1
ATOM 2770 C CA . HIS A 1 359 ? -22.016 -30.109 -10.07 1 97.38 359 HIS A CA 1
ATOM 2771 C C . HIS A 1 359 ? -21.344 -29.406 -8.898 1 97.38 359 HIS A C 1
ATOM 2773 O O . HIS A 1 359 ? -20.672 -30.031 -8.086 1 97.38 359 HIS A O 1
ATOM 2779 N N . ARG A 1 360 ? -21.375 -28.156 -8.805 1 96.75 360 ARG A N 1
ATOM 2780 C CA . ARG A 1 360 ? -20.984 -27.312 -7.684 1 96.75 360 ARG A CA 1
ATOM 2781 C C . ARG A 1 360 ? -19.5 -27.453 -7.387 1 96.75 360 ARG A C 1
ATOM 2783 O O . ARG A 1 360 ? -19.109 -27.641 -6.23 1 96.75 360 ARG A O 1
ATOM 2790 N N . VAL A 1 361 ? -18.688 -27.469 -8.367 1 97.25 361 VAL A N 1
ATOM 2791 C CA . VAL A 1 361 ? -17.234 -27.406 -8.305 1 97.25 361 VAL A CA 1
ATOM 2792 C C . VAL A 1 361 ? -16.719 -26.266 -9.188 1 97.25 361 VAL A C 1
ATOM 2794 O O . VAL A 1 361 ? -17.109 -26.172 -10.352 1 97.25 361 VAL A O 1
ATOM 2797 N N . VAL A 1 362 ? -15.953 -25.391 -8.641 1 96.94 362 VAL A N 1
ATOM 2798 C CA . VAL A 1 362 ? -15.547 -24.172 -9.336 1 96.94 362 VAL A CA 1
ATOM 2799 C C . VAL A 1 362 ? -14.055 -24.234 -9.641 1 96.94 362 VAL A C 1
ATOM 2801 O O . VAL A 1 362 ? -13.227 -24.281 -8.727 1 96.94 362 VAL A O 1
ATOM 2804 N N . LEU A 1 363 ? -13.695 -24.281 -10.883 1 97.25 363 LEU A N 1
ATOM 2805 C CA . LEU A 1 363 ? -12.328 -24.266 -11.383 1 97.25 363 LEU A CA 1
ATOM 2806 C C . LEU A 1 363 ? -12.047 -22.984 -12.156 1 97.25 363 LEU A C 1
ATOM 2808 O O . LEU A 1 363 ? -12.969 -22.219 -12.445 1 97.25 363 LEU A O 1
ATOM 2812 N N . THR A 1 364 ? -10.82 -22.734 -12.469 1 98.06 364 THR A N 1
ATOM 2813 C CA . THR A 1 364 ? -10.453 -21.625 -13.352 1 98.06 364 THR A CA 1
ATOM 2814 C C . THR A 1 364 ? -10.312 -22.109 -14.797 1 98.06 364 THR A C 1
ATOM 2816 O O . THR A 1 364 ? -9.492 -22.984 -15.086 1 98.06 364 THR A O 1
ATOM 2819 N N . PRO A 1 365 ? -11.086 -21.531 -15.719 1 98.44 365 PRO A N 1
ATOM 2820 C CA . PRO A 1 365 ? -11 -21.969 -17.109 1 98.44 365 PRO A CA 1
ATOM 2821 C C . PRO A 1 365 ? -9.664 -21.625 -17.75 1 98.44 365 PRO A C 1
ATOM 2823 O O . PRO A 1 365 ? -9.062 -20.594 -17.422 1 98.44 365 PRO A O 1
ATOM 2826 N N . GLY A 1 366 ? -9.234 -22.469 -18.688 1 98.56 366 GLY A N 1
ATOM 2827 C CA . GLY A 1 366 ? -8.008 -22.234 -19.422 1 98.56 366 GLY A CA 1
ATOM 2828 C C . GLY A 1 366 ? -8.031 -20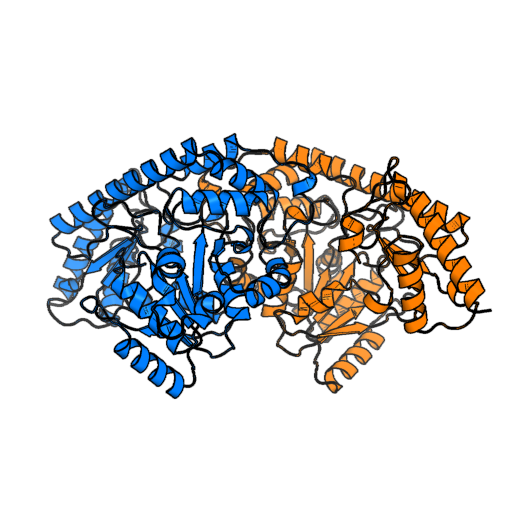.922 -20.203 1 98.56 366 GLY A C 1
ATOM 2829 O O . GLY A 1 366 ? -7.004 -20.25 -20.328 1 98.56 366 GLY A O 1
ATOM 2830 N N . ALA A 1 367 ? -9.188 -20.578 -20.672 1 98.38 367 ALA A N 1
ATOM 2831 C CA . ALA A 1 367 ? -9.352 -19.328 -21.391 1 98.38 367 ALA A CA 1
ATOM 2832 C C . ALA A 1 367 ? -8.867 -18.141 -20.562 1 98.38 367 ALA A C 1
ATOM 2834 O O . ALA A 1 367 ? -8.195 -17.234 -21.078 1 98.38 367 ALA A O 1
ATOM 2835 N N . ALA A 1 368 ? -9.164 -18.156 -19.297 1 98 368 ALA A N 1
ATOM 2836 C CA . ALA A 1 368 ? -8.766 -17.078 -18.406 1 98 368 ALA A CA 1
ATOM 2837 C C . ALA A 1 368 ? -7.25 -17.047 -18.219 1 98 368 ALA A C 1
ATOM 2839 O O . ALA A 1 368 ? -6.668 -15.992 -17.953 1 98 368 ALA A O 1
ATOM 2840 N N . CYS A 1 369 ? -6.559 -18.172 -18.406 1 98.62 369 CYS A N 1
ATOM 2841 C CA . CYS A 1 369 ? -5.117 -18.312 -18.219 1 98.62 369 CYS A CA 1
ATOM 2842 C C . CYS A 1 369 ? -4.387 -18.156 -19.547 1 98.62 369 CYS A C 1
ATOM 2844 O O . CYS A 1 369 ? -3.172 -18.359 -19.625 1 98.62 369 CYS A O 1
ATOM 2846 N N . HIS A 1 370 ? -5.141 -17.906 -20.578 1 98.56 370 HIS A N 1
ATOM 2847 C CA . HIS A 1 370 ? -4.586 -17.766 -21.922 1 98.56 370 HIS A CA 1
ATOM 2848 C C . HIS A 1 370 ? -4.031 -19.094 -22.422 1 98.56 370 HIS A C 1
ATOM 2850 O O . HIS A 1 370 ? -2.928 -19.141 -22.969 1 98.56 370 HIS A O 1
ATOM 2856 N N . ALA A 1 371 ? -4.789 -20.141 -22.219 1 98.25 371 ALA A N 1
ATOM 2857 C CA . ALA A 1 371 ? -4.414 -21.438 -22.766 1 98.25 371 ALA A CA 1
ATOM 2858 C C . ALA A 1 371 ? -4.352 -21.406 -24.281 1 98.25 371 ALA A C 1
ATOM 2860 O O . ALA A 1 371 ? -5.039 -20.609 -24.922 1 98.25 371 ALA A O 1
ATOM 2861 N N . ALA A 1 372 ? -3.555 -22.297 -24.828 1 96.5 372 ALA A N 1
ATOM 2862 C CA . ALA A 1 372 ? -3.406 -22.359 -26.281 1 96.5 372 ALA A CA 1
ATOM 2863 C C . ALA A 1 372 ? -4.645 -22.969 -26.938 1 96.5 372 ALA A C 1
ATOM 2865 O O . ALA A 1 372 ? -4.961 -22.656 -28.094 1 96.5 372 ALA A O 1
ATOM 2866 N N . GLU A 1 373 ? -5.293 -23.844 -26.281 1 96.38 373 GLU A N 1
ATOM 2867 C CA . GLU A 1 373 ? -6.5 -24.5 -26.766 1 96.38 373 GLU A CA 1
ATOM 2868 C C . GLU A 1 373 ? -7.523 -24.672 -25.641 1 96.38 373 GLU A C 1
ATOM 2870 O O . GLU A 1 373 ? -7.168 -24.703 -24.469 1 96.38 373 GLU A O 1
ATOM 2875 N N . PRO A 1 374 ? -8.812 -24.734 -26.016 1 97.94 374 PRO A N 1
ATOM 2876 C CA . PRO A 1 374 ? -9.867 -24.891 -25.016 1 97.94 374 PRO A CA 1
ATOM 2877 C C . PRO A 1 374 ? -9.852 -26.266 -24.344 1 97.94 374 PRO A C 1
ATOM 2879 O O . PRO A 1 374 ? -9.422 -27.25 -24.953 1 97.94 374 PRO A O 1
ATOM 2882 N N . GLY A 1 375 ? -10.367 -26.266 -23.156 1 97.94 375 GLY A N 1
ATOM 2883 C CA . GLY A 1 375 ? -10.602 -27.547 -22.516 1 97.94 375 GLY A CA 1
ATOM 2884 C C . GLY A 1 375 ? -9.68 -27.812 -21.344 1 97.94 375 GLY A C 1
ATOM 2885 O O . GLY A 1 375 ? -9.781 -28.844 -20.688 1 97.94 375 GLY A O 1
ATOM 2886 N N . TRP A 1 376 ? -8.812 -26.844 -21.078 1 98.06 376 TRP A N 1
ATOM 2887 C CA . TRP A 1 376 ? -7.934 -26.953 -19.922 1 98.06 376 TRP A CA 1
ATOM 2888 C C . TRP A 1 376 ? -8.469 -26.125 -18.75 1 98.06 376 TRP A C 1
ATOM 2890 O O . TRP A 1 376 ? -9.148 -25.109 -18.953 1 98.06 376 TRP A O 1
ATOM 2900 N N . PHE A 1 377 ? -8.219 -26.609 -17.516 1 98.69 377 PHE A N 1
ATOM 2901 C CA . PHE A 1 377 ? -8.656 -25.906 -16.328 1 98.69 377 PHE A CA 1
ATOM 2902 C C . PHE A 1 377 ? -7.578 -25.969 -15.242 1 98.69 377 PHE A C 1
ATOM 2904 O O . PHE A 1 377 ? -6.883 -26.969 -15.102 1 98.69 377 PHE A O 1
ATOM 2911 N N . ARG A 1 378 ? -7.434 -24.906 -14.516 1 98.62 378 ARG A N 1
ATOM 2912 C CA . ARG A 1 378 ? -6.582 -24.922 -13.336 1 98.62 378 ARG A CA 1
ATOM 2913 C C . ARG A 1 378 ? -7.355 -25.375 -12.102 1 98.62 378 ARG A C 1
ATOM 2915 O O . ARG A 1 378 ? -8.461 -24.891 -11.844 1 98.62 378 ARG A O 1
ATOM 2922 N N . VAL A 1 379 ? -6.785 -26.234 -11.406 1 97.69 379 VAL A N 1
ATOM 2923 C CA . VAL A 1 379 ? -7.297 -26.703 -10.117 1 97.69 379 VAL A CA 1
ATOM 2924 C C . VAL A 1 379 ? -6.367 -26.234 -9 1 97.69 379 VAL A C 1
ATOM 2926 O O . VAL A 1 379 ? -5.18 -26.562 -8.992 1 97.69 379 VAL A O 1
ATOM 2929 N N . CYS A 1 380 ? -6.844 -25.453 -8.117 1 97.06 380 CYS A N 1
ATOM 2930 C CA . CYS A 1 380 ? -6.121 -25.078 -6.91 1 97.06 380 CYS A CA 1
ATOM 2931 C C . CYS A 1 380 ? -6.531 -25.953 -5.73 1 97.06 380 CYS A C 1
ATOM 2933 O O . CYS A 1 380 ? -7.656 -25.844 -5.234 1 97.06 380 CYS A O 1
ATOM 2935 N N . TYR A 1 381 ? -5.656 -26.703 -5.219 1 96.5 381 TYR A N 1
ATOM 2936 C CA . TYR A 1 381 ? -6.074 -27.75 -4.305 1 96.5 381 TYR A CA 1
ATOM 2937 C C . TYR A 1 381 ? -5.688 -27.422 -2.869 1 96.5 381 TYR A C 1
ATOM 2939 O O . TYR A 1 381 ? -5.945 -28.203 -1.951 1 96.5 381 TYR A O 1
ATOM 2947 N N . ALA A 1 382 ? -5.094 -26.203 -2.695 1 96.06 382 ALA A N 1
ATOM 2948 C CA . ALA A 1 382 ? -4.535 -25.938 -1.376 1 96.06 382 ALA A CA 1
ATOM 2949 C C . ALA A 1 382 ? -5.453 -25.016 -0.572 1 96.06 382 ALA A C 1
ATOM 2951 O O . ALA A 1 382 ? -5.176 -24.703 0.59 1 96.06 382 ALA A O 1
ATOM 2952 N N . TRP A 1 383 ? -6.531 -24.516 -1.156 1 92.5 383 TRP A N 1
ATOM 2953 C CA . TRP A 1 383 ? -7.461 -23.609 -0.505 1 92.5 383 TRP A CA 1
ATOM 2954 C C . TRP A 1 383 ? -8.539 -24.375 0.257 1 92.5 383 TRP A C 1
ATOM 2956 O O . TRP A 1 383 ? -8.938 -23.969 1.354 1 92.5 383 TRP A O 1
ATOM 2966 N N . THR A 1 384 ? -9.016 -25.453 -0.27 1 89.62 384 THR A N 1
ATOM 2967 C CA . THR A 1 384 ? -10.141 -26.219 0.262 1 89.62 384 THR A CA 1
ATOM 2968 C C . THR A 1 384 ? -9.648 -27.281 1.251 1 89.62 384 THR A C 1
ATOM 2970 O O . THR A 1 384 ? -8.445 -27.531 1.354 1 89.62 384 THR A O 1
ATOM 2973 N N . SER A 1 385 ? -10.539 -27.812 2 1 87.12 385 SER A N 1
ATOM 2974 C CA . SER A 1 385 ? -10.188 -28.891 2.916 1 87.12 385 SER A CA 1
ATOM 2975 C C . SER A 1 385 ? -9.727 -30.141 2.156 1 87.12 385 SER A C 1
ATOM 2977 O O . SER A 1 385 ? -10.305 -30.5 1.131 1 87.12 385 SER A O 1
ATOM 2979 N N . PRO A 1 386 ? -8.75 -30.734 2.693 1 86.5 386 PRO A N 1
ATOM 2980 C CA . PRO A 1 386 ? -8.242 -31.922 2.016 1 86.5 386 PRO A CA 1
ATOM 2981 C C . PRO A 1 386 ? -9.312 -33 1.833 1 86.5 386 PRO A C 1
ATOM 2983 O O . PRO A 1 386 ? -9.312 -33.719 0.828 1 86.5 386 PRO A O 1
ATOM 2986 N N . GLY A 1 387 ? -10.203 -33.031 2.695 1 88.12 387 GLY A N 1
ATOM 2987 C CA . GLY A 1 387 ? -11.258 -34.031 2.633 1 88.12 387 GLY A CA 1
ATOM 2988 C C . GLY A 1 387 ? -12.203 -33.844 1.47 1 88.12 387 GLY A C 1
ATOM 2989 O O . GLY A 1 387 ? -12.922 -34.75 1.074 1 88.12 387 GLY A O 1
ATOM 2990 N N . SER A 1 388 ? -12.188 -32.656 0.902 1 93.44 388 SER A N 1
ATOM 2991 C CA . SER A 1 388 ? -13.117 -32.344 -0.172 1 93.44 388 SER A CA 1
ATOM 2992 C C . SER A 1 388 ? -12.57 -32.75 -1.53 1 93.44 388 SER A C 1
ATOM 2994 O O . SER A 1 388 ? -13.305 -32.812 -2.516 1 93.44 388 SER A O 1
ATOM 2996 N N . LEU A 1 389 ? -11.305 -33.094 -1.633 1 94.31 389 LEU A N 1
ATOM 2997 C CA . LEU A 1 389 ? -10.609 -33.25 -2.908 1 94.31 389 LEU A CA 1
ATOM 2998 C C . LEU A 1 389 ? -11.133 -34.469 -3.662 1 94.31 389 LEU A C 1
ATOM 3000 O O . LEU A 1 389 ? -11.414 -34.375 -4.859 1 94.31 389 LEU A O 1
ATOM 3004 N N . PRO A 1 390 ? -11.398 -35.562 -2.984 1 93.81 390 PRO A N 1
ATOM 3005 C CA . PRO A 1 390 ? -11.977 -36.719 -3.711 1 93.81 390 PRO A CA 1
ATOM 3006 C C . PRO A 1 390 ? -13.359 -36.406 -4.281 1 93.81 390 PRO A C 1
ATOM 3008 O O . PRO A 1 390 ? -13.656 -36.781 -5.418 1 93.81 390 PRO A O 1
ATOM 3011 N N . ALA A 1 391 ? -14.102 -35.75 -3.461 1 95.62 391 ALA A N 1
ATOM 3012 C CA . ALA A 1 391 ? -15.43 -35.344 -3.93 1 95.62 391 ALA A CA 1
ATOM 3013 C C . ALA A 1 391 ? -15.328 -34.406 -5.137 1 95.62 391 ALA A C 1
ATOM 3015 O O . ALA A 1 391 ? -16.125 -34.5 -6.066 1 95.62 391 ALA A O 1
ATOM 3016 N N . ALA A 1 392 ? -14.391 -33.531 -5.109 1 97.31 392 ALA A N 1
ATOM 3017 C CA . ALA A 1 392 ? -14.188 -32.625 -6.223 1 97.31 392 ALA A CA 1
ATOM 3018 C C . ALA A 1 392 ? -13.906 -33.375 -7.52 1 97.31 392 ALA A C 1
ATOM 3020 O O . ALA A 1 392 ? -14.5 -33.062 -8.562 1 97.31 392 ALA A O 1
ATOM 3021 N N . VAL A 1 393 ? -13.039 -34.312 -7.477 1 97.56 393 VAL A N 1
ATOM 3022 C CA . VAL A 1 393 ? -12.664 -35.094 -8.664 1 97.56 393 VAL A CA 1
ATOM 3023 C C . VAL A 1 393 ? -13.875 -35.844 -9.195 1 97.56 393 VAL A C 1
ATOM 3025 O O . VAL A 1 393 ? -14.109 -35.906 -10.406 1 97.56 393 VAL A O 1
ATOM 3028 N N . SER A 1 394 ? -14.633 -36.438 -8.297 1 97.25 394 SER A N 1
ATOM 3029 C CA . SER A 1 394 ? -15.836 -37.156 -8.688 1 97.25 394 SER A CA 1
ATOM 3030 C C . SER A 1 394 ? -16.812 -36.25 -9.422 1 97.25 394 SER A C 1
ATOM 3032 O O . SER A 1 394 ? -17.406 -36.625 -10.43 1 97.25 394 SER A O 1
ATOM 3034 N N . ARG A 1 395 ? -16.938 -35.094 -8.922 1 98 395 ARG A N 1
ATOM 3035 C CA . ARG A 1 395 ? -17.859 -34.156 -9.523 1 98 395 ARG A CA 1
ATOM 3036 C C . ARG A 1 395 ? -17.359 -33.688 -10.891 1 98 395 ARG A C 1
ATOM 3038 O O . ARG A 1 395 ? -18.141 -33.5 -11.82 1 98 395 ARG A O 1
ATOM 3045 N N . ILE A 1 396 ? -16.078 -33.469 -11 1 98.31 396 ILE A N 1
ATOM 3046 C CA . ILE A 1 396 ? -15.477 -33.094 -12.281 1 98.31 396 ILE A CA 1
ATOM 3047 C C . ILE A 1 396 ? -15.711 -34.219 -13.289 1 98.31 396 ILE A C 1
ATOM 3049 O O . ILE A 1 396 ? -16.141 -33.969 -14.414 1 98.31 396 ILE A O 1
ATOM 3053 N N . ALA A 1 397 ? -15.5 -35.438 -12.875 1 97.88 397 ALA A N 1
ATOM 3054 C CA . ALA A 1 397 ? -15.688 -36.594 -13.75 1 97.88 397 ALA A CA 1
ATOM 3055 C C . ALA A 1 397 ? -17.141 -36.688 -14.211 1 97.88 397 ALA A C 1
ATOM 3057 O O . ALA A 1 397 ? -17.406 -37 -15.375 1 97.88 397 ALA A O 1
ATOM 3058 N N . ALA A 1 398 ? -18.031 -36.469 -13.312 1 97.88 398 ALA A N 1
ATOM 3059 C CA . ALA A 1 398 ? -19.453 -36.531 -13.633 1 97.88 398 ALA A CA 1
ATOM 3060 C C . ALA A 1 398 ? -19.828 -35.469 -14.664 1 97.88 398 ALA A C 1
ATOM 3062 O O . ALA A 1 398 ? -20.625 -35.719 -15.578 1 97.88 398 ALA A O 1
ATOM 3063 N N . ALA A 1 399 ? -19.281 -34.281 -14.477 1 98 399 ALA A N 1
ATOM 3064 C CA . ALA A 1 399 ? -19.562 -33.219 -15.422 1 98 399 ALA A CA 1
ATOM 3065 C C . ALA A 1 399 ? -19.031 -33.562 -16.812 1 98 399 ALA A C 1
ATOM 3067 O O . ALA A 1 399 ? -19.703 -33.281 -17.812 1 98 399 ALA A O 1
ATOM 3068 N N . VAL A 1 400 ? -17.812 -34.094 -16.875 1 97.25 400 VAL A N 1
ATOM 3069 C CA . VAL A 1 400 ? -17.219 -34.5 -18.141 1 97.25 400 VAL A CA 1
ATOM 3070 C C . VAL A 1 400 ? -18.109 -35.531 -18.844 1 97.25 400 VAL A C 1
ATOM 3072 O O . VAL A 1 400 ? -18.391 -35.406 -20.031 1 97.25 400 VAL A O 1
ATOM 3075 N N . LYS A 1 401 ? -18.594 -36.469 -18.109 1 95.69 401 LYS A N 1
ATOM 3076 C CA . LYS A 1 401 ? -19.453 -37.5 -18.656 1 95.69 401 LYS A CA 1
ATOM 3077 C C . LYS A 1 401 ? -20.766 -36.938 -19.172 1 95.69 401 LYS A C 1
ATOM 3079 O O . LYS A 1 401 ? -21.266 -37.312 -20.234 1 95.69 401 LYS A O 1
ATOM 3084 N N . GLN A 1 402 ? -21.25 -36.094 -18.391 1 95.94 402 GLN A N 1
ATOM 3085 C CA . GLN A 1 402 ? -22.5 -35.438 -18.781 1 95.94 402 GLN A CA 1
ATOM 3086 C C . GLN A 1 402 ? -22.344 -34.688 -20.094 1 95.94 402 GLN A C 1
ATOM 3088 O O . GLN A 1 402 ? -23.219 -34.75 -20.969 1 95.94 402 GLN A 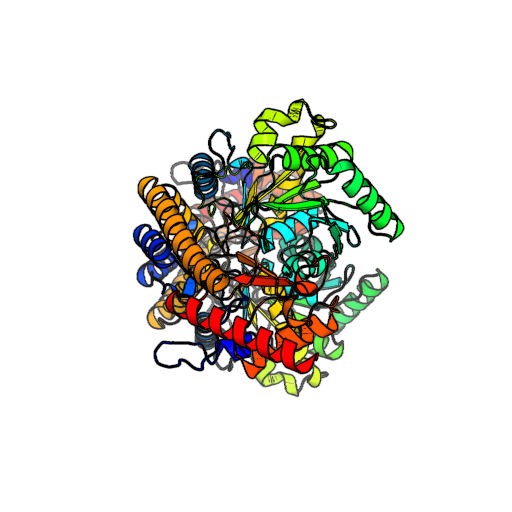O 1
ATOM 3093 N N . MET A 1 403 ? -21.297 -33.969 -20.25 1 94.75 403 MET A N 1
ATOM 3094 C CA . MET A 1 403 ? -21.062 -33.156 -21.453 1 94.75 403 MET A CA 1
ATOM 3095 C C . MET A 1 403 ? -20.812 -34.031 -22.656 1 94.75 403 MET A C 1
ATOM 3097 O O . MET A 1 403 ? -21.188 -33.688 -23.781 1 94.75 403 MET A O 1
ATOM 3101 N N . GLN A 1 404 ? -20.141 -35.156 -22.484 1 90.62 404 GLN A N 1
ATOM 3102 C CA . GLN A 1 404 ? -19.922 -36.125 -23.562 1 90.62 404 GLN A CA 1
ATOM 3103 C C . GLN A 1 404 ? -21.25 -36.656 -24.109 1 90.62 404 GLN A C 1
ATOM 3105 O O . GLN A 1 404 ? -21.391 -36.844 -25.312 1 90.62 404 GLN A O 1
ATOM 3110 N N . GLY A 1 405 ? -22.141 -36.906 -23.219 1 82.5 405 GLY A N 1
ATOM 3111 C CA . GLY A 1 405 ? -23.453 -37.406 -23.625 1 82.5 405 GLY A CA 1
ATOM 3112 C C . GLY A 1 405 ? -24.266 -36.375 -24.375 1 82.5 405 GLY A C 1
ATOM 3113 O O . GLY A 1 405 ? -25.078 -36.75 -25.234 1 82.5 405 GLY A O 1
ATOM 3114 N N . SER A 1 406 ? -24.094 -35.188 -24.031 1 72.38 406 SER A N 1
ATOM 3115 C CA . SER A 1 406 ? -24.844 -34.125 -24.703 1 72.38 406 SER A CA 1
ATOM 3116 C C . SER A 1 406 ? -24.266 -33.812 -26.078 1 72.38 406 SER A C 1
ATOM 3118 O O . SER A 1 406 ? -24.969 -33.312 -26.969 1 72.38 406 SER A O 1
ATOM 3120 N N . ALA A 1 407 ? -23 -34.031 -26.312 1 66.12 407 ALA A N 1
ATOM 3121 C CA . ALA A 1 407 ? -22.344 -33.781 -27.578 1 66.12 407 ALA A CA 1
ATOM 3122 C C . ALA A 1 407 ? -22.609 -34.906 -28.578 1 66.12 407 ALA A C 1
ATOM 3124 O O . ALA A 1 407 ? -22.562 -34.688 -29.797 1 66.12 407 ALA A O 1
ATOM 3125 N N . SER A 1 408 ? -22.906 -36.156 -28.109 1 53.88 408 SER A N 1
ATOM 3126 C CA . SER A 1 408 ? -23.25 -37.25 -29 1 53.88 408 SER A CA 1
ATOM 3127 C C . SER A 1 408 ? -24.719 -37.156 -29.453 1 53.88 408 SER A C 1
ATOM 3129 O O . SER A 1 408 ? -25.578 -36.719 -28.688 1 53.88 408 SER A O 1
ATOM 3131 N N . MET B 1 1 ? 19.609 17.828 4.848 1 64.75 1 MET B N 1
ATOM 3132 C CA . MET B 1 1 ? 19.688 18.469 6.152 1 64.75 1 MET B CA 1
ATOM 3133 C C . MET B 1 1 ? 19 17.625 7.223 1 64.75 1 MET B C 1
ATOM 3135 O O . MET B 1 1 ? 19.562 17.406 8.297 1 64.75 1 MET B O 1
ATOM 3139 N N . PHE B 1 2 ? 17.891 17.094 6.914 1 71.31 2 PHE B N 1
ATOM 3140 C CA . PHE B 1 2 ? 17.203 16.297 7.926 1 71.31 2 PHE B CA 1
ATOM 3141 C C . PHE B 1 2 ? 17.984 15.016 8.227 1 71.31 2 PHE B C 1
ATOM 3143 O O . PHE B 1 2 ? 18.141 14.641 9.391 1 71.31 2 PHE B O 1
ATOM 3150 N N . PHE B 1 3 ? 18.609 14.5 7.262 1 70.25 3 PHE B N 1
ATOM 3151 C CA . PHE B 1 3 ? 19.375 13.273 7.465 1 70.25 3 PHE B CA 1
ATOM 3152 C C . PHE B 1 3 ? 20.609 13.539 8.312 1 70.25 3 PHE B C 1
ATOM 3154 O O . PHE B 1 3 ? 20.953 12.734 9.188 1 70.25 3 PHE B O 1
ATOM 3161 N N . GLU B 1 4 ? 21.156 14.641 8.062 1 75 4 GLU B N 1
ATOM 3162 C CA . GLU B 1 4 ? 22.312 15.023 8.875 1 75 4 GLU B CA 1
ATOM 3163 C C . GLU B 1 4 ? 21.906 15.25 10.328 1 75 4 GLU B C 1
ATOM 3165 O O . GLU B 1 4 ? 22.625 14.844 11.25 1 75 4 GLU B O 1
ATOM 3170 N N . ALA B 1 5 ? 20.781 15.82 10.531 1 81.25 5 ALA B N 1
ATOM 3171 C CA . ALA B 1 5 ? 20.297 16.109 11.883 1 81.25 5 ALA B CA 1
ATOM 3172 C C . ALA B 1 5 ? 20 14.828 12.648 1 81.25 5 ALA B C 1
ATOM 3174 O O . ALA B 1 5 ? 20.297 14.734 13.852 1 81.25 5 ALA B O 1
ATOM 3175 N N . GLN B 1 6 ? 19.531 13.891 11.938 1 83.44 6 GLN B N 1
ATOM 3176 C CA . GLN B 1 6 ? 19.141 12.648 12.586 1 83.44 6 GLN B CA 1
ATOM 3177 C C . GLN B 1 6 ? 20.344 11.906 13.148 1 83.44 6 GLN B C 1
ATOM 3179 O O . GLN B 1 6 ? 20.234 11.18 14.141 1 83.44 6 GLN B O 1
ATOM 3184 N N . SER B 1 7 ? 21.5 12.18 12.609 1 86.19 7 SER B N 1
ATOM 3185 C CA . SER B 1 7 ? 22.719 11.461 13.008 1 86.19 7 SER B CA 1
ATOM 3186 C C . SER B 1 7 ? 23.359 12.094 14.234 1 86.19 7 SER B C 1
ATOM 3188 O O . SER B 1 7 ? 24.234 11.5 14.859 1 86.19 7 SER B O 1
ATOM 3190 N N . ASP B 1 8 ? 22.906 13.258 14.656 1 92.38 8 ASP B N 1
ATOM 3191 C CA . ASP B 1 8 ? 23.5 13.992 15.773 1 92.38 8 ASP B CA 1
ATOM 3192 C C . ASP B 1 8 ? 22.453 14.844 16.484 1 92.38 8 ASP B C 1
ATOM 3194 O O . ASP B 1 8 ? 22.547 16.078 16.484 1 92.38 8 ASP B O 1
ATOM 3198 N N . LEU B 1 9 ? 21.594 14.156 17.219 1 92.94 9 LEU B N 1
ATOM 3199 C CA . LEU B 1 9 ? 20.453 14.836 17.828 1 92.94 9 LEU B CA 1
ATOM 3200 C C . LEU B 1 9 ? 20.812 15.367 19.219 1 92.94 9 LEU B C 1
ATOM 3202 O O . LEU B 1 9 ? 21.656 14.797 19.906 1 92.94 9 LEU B O 1
ATOM 3206 N N . TRP B 1 10 ? 20.172 16.359 19.594 1 93.69 10 TRP B N 1
ATOM 3207 C CA . TRP B 1 10 ? 20.25 16.969 20.922 1 93.69 10 TRP B CA 1
ATOM 3208 C C . TRP B 1 10 ? 19.797 15.992 22 1 93.69 10 TRP B C 1
ATOM 3210 O O . TRP B 1 10 ? 18.844 15.234 21.797 1 93.69 10 TRP B O 1
ATOM 3220 N N . SER B 1 11 ? 20.531 16 23.078 1 93 11 SER B N 1
ATOM 3221 C CA . SER B 1 11 ? 20.203 15.383 24.359 1 93 11 SER B CA 1
ATOM 3222 C C . SER B 1 11 ? 20.844 16.125 25.516 1 93 11 SER B C 1
ATOM 3224 O O . SER B 1 11 ? 21.703 16.984 25.312 1 93 11 SER B O 1
ATOM 3226 N N . PRO B 1 12 ? 20.344 15.805 26.656 1 91.81 12 PRO B N 1
ATOM 3227 C CA . PRO B 1 12 ? 21.031 16.422 27.781 1 91.81 12 PRO B CA 1
ATOM 3228 C C . PRO B 1 12 ? 22.547 16.156 27.766 1 91.81 12 PRO B C 1
ATOM 3230 O O . PRO B 1 12 ? 23.328 17.016 28.172 1 91.81 12 PRO B O 1
ATOM 3233 N N . ASP B 1 13 ? 22.953 15.031 27.219 1 94.38 13 ASP B N 1
ATOM 3234 C CA . ASP B 1 13 ? 24.359 14.656 27.141 1 94.38 13 ASP B CA 1
ATOM 3235 C C . ASP B 1 13 ? 25 15.164 25.844 1 94.38 13 ASP B C 1
ATOM 3237 O O . ASP B 1 13 ? 26.219 15.062 25.672 1 94.38 13 ASP B O 1
ATOM 3241 N N . ASN B 1 14 ? 24.25 15.688 24.953 1 95.06 14 ASN B N 1
ATOM 3242 C CA . ASN B 1 14 ? 24.688 16.266 23.688 1 95.06 14 ASN B CA 1
ATOM 3243 C C . ASN B 1 14 ? 23.984 17.594 23.406 1 95.06 14 ASN B C 1
ATOM 3245 O O . ASN B 1 14 ? 23.25 17.703 22.422 1 95.06 14 ASN B O 1
ATOM 3249 N N . PRO B 1 15 ? 24.266 18.562 24.188 1 93.38 15 PRO B N 1
ATOM 3250 C CA . PRO B 1 15 ? 23.531 19.812 24.094 1 93.38 15 PRO B CA 1
ATOM 3251 C C . PRO B 1 15 ? 23.797 20.578 22.797 1 93.38 15 PRO B C 1
ATOM 3253 O O . PRO B 1 15 ? 23.047 21.484 22.438 1 93.38 15 PRO B O 1
ATOM 3256 N N . ASP B 1 16 ? 24.875 20.172 22.109 1 94.12 16 ASP B N 1
ATOM 3257 C CA . ASP B 1 16 ? 25.219 20.859 20.859 1 94.12 16 ASP B CA 1
ATOM 3258 C C . ASP B 1 16 ? 24.609 20.156 19.656 1 94.12 16 ASP B C 1
ATOM 3260 O O . ASP B 1 16 ? 24.75 20.625 18.516 1 94.12 16 ASP B O 1
ATOM 3264 N N . GLY B 1 17 ? 23.906 19.047 19.891 1 95.31 17 GLY B N 1
ATOM 3265 C CA . GLY B 1 17 ? 23.297 18.297 18.797 1 95.31 17 GLY B CA 1
ATOM 3266 C C . GLY B 1 17 ? 22.172 19.047 18.125 1 95.31 17 GLY B C 1
ATOM 3267 O O . GLY B 1 17 ? 21.734 20.094 18.594 1 95.31 17 GLY B O 1
ATOM 3268 N N . TYR B 1 18 ? 21.734 18.469 17 1 96.12 18 TYR B N 1
ATOM 3269 C CA . TYR B 1 18 ? 20.672 19.078 16.203 1 96.12 18 TYR B CA 1
ATOM 3270 C C . TYR B 1 18 ? 19.328 18.922 16.906 1 96.12 18 TYR B C 1
ATOM 3272 O O . TYR B 1 18 ? 19.078 17.891 17.547 1 96.12 18 TYR B O 1
ATOM 3280 N N . ILE B 1 19 ? 18.5 19.906 16.828 1 96.06 19 ILE B N 1
ATOM 3281 C CA . ILE B 1 19 ? 17.094 19.797 17.203 1 96.06 19 ILE B CA 1
ATOM 3282 C C . ILE B 1 19 ? 16.219 19.828 15.953 1 96.06 19 ILE B C 1
ATOM 3284 O O . ILE B 1 19 ? 16.156 20.844 15.258 1 96.06 19 ILE B O 1
ATOM 3288 N N . ALA B 1 20 ? 15.594 18.703 15.664 1 94.25 20 ALA B N 1
ATOM 3289 C CA . ALA B 1 20 ? 14.781 18.547 14.453 1 94.25 20 ALA B CA 1
ATOM 3290 C C . ALA B 1 20 ? 13.328 18.906 14.727 1 94.25 20 ALA B C 1
ATOM 3292 O O . ALA B 1 20 ? 12.648 18.219 15.492 1 94.25 20 ALA B O 1
ATOM 3293 N N . LEU B 1 21 ? 12.891 19.969 14.094 1 96.31 21 LEU B N 1
ATOM 3294 C CA . LEU B 1 21 ? 11.516 20.422 14.273 1 96.31 21 LEU B CA 1
ATOM 3295 C C . LEU B 1 21 ? 10.781 20.469 12.938 1 96.31 21 LEU B C 1
ATOM 3297 O O . LEU B 1 21 ? 9.883 21.281 12.742 1 96.31 21 LEU B O 1
ATOM 3301 N N . ALA B 1 22 ? 11.164 19.531 12.023 1 95.06 22 ALA B N 1
ATOM 3302 C CA . ALA B 1 22 ? 10.633 19.609 10.664 1 95.06 22 ALA B CA 1
ATOM 3303 C C . ALA B 1 22 ? 9.719 18.438 10.359 1 95.06 22 ALA B C 1
ATOM 3305 O O . ALA B 1 22 ? 8.961 18.469 9.391 1 95.06 22 ALA B O 1
ATOM 3306 N N . VAL B 1 23 ? 9.68 17.375 11.156 1 92.62 23 VAL B N 1
ATOM 3307 C CA . VAL B 1 23 ? 8.961 16.156 10.836 1 92.62 23 VAL B CA 1
ATOM 3308 C C . VAL B 1 23 ? 7.566 16.188 11.461 1 92.62 23 VAL B C 1
ATOM 3310 O O . VAL B 1 23 ? 7.434 16.328 12.68 1 92.62 23 VAL B O 1
ATOM 3313 N N . ALA B 1 24 ? 6.594 16.031 10.617 1 95.06 24 ALA B N 1
ATOM 3314 C CA . ALA B 1 24 ? 5.215 16 11.094 1 95.06 24 ALA B CA 1
ATOM 3315 C C . ALA B 1 24 ? 4.863 14.617 11.648 1 95.06 24 ALA B C 1
ATOM 3317 O O . ALA B 1 24 ? 4.109 13.867 11.031 1 95.06 24 ALA B O 1
ATOM 3318 N N . GLU B 1 25 ? 5.367 14.336 12.781 1 96.19 25 GLU B N 1
ATOM 3319 C CA . GLU B 1 25 ? 5.16 13.07 13.477 1 96.19 25 GLU B CA 1
ATOM 3320 C C . GLU B 1 25 ? 5.012 13.273 14.977 1 96.19 25 GLU B C 1
ATOM 3322 O O . GLU B 1 25 ? 5.801 13.992 15.594 1 96.19 25 GLU B O 1
ATOM 3327 N N . ASN B 1 26 ? 3.959 12.727 15.555 1 97.31 26 ASN B N 1
ATOM 3328 C CA . ASN B 1 26 ? 3.691 12.805 16.984 1 97.31 26 ASN B CA 1
ATOM 3329 C C . ASN B 1 26 ? 4.273 11.609 17.734 1 97.31 26 ASN B C 1
ATOM 3331 O O . ASN B 1 26 ? 3.859 10.469 17.5 1 97.31 26 ASN B O 1
ATOM 3335 N N . ARG B 1 27 ? 5.156 11.844 18.625 1 96 27 ARG B N 1
ATOM 3336 C CA . ARG B 1 27 ? 5.797 10.75 19.359 1 96 27 ARG B CA 1
ATOM 3337 C C . ARG B 1 27 ? 5.477 10.828 20.844 1 96 27 ARG B C 1
ATOM 3339 O O . ARG B 1 27 ? 5.996 10.039 21.641 1 96 27 ARG B O 1
ATOM 3346 N N . LEU B 1 28 ? 4.609 11.711 21.203 1 96.19 28 LEU B N 1
ATOM 3347 C CA . LEU B 1 28 ? 4.41 12.102 22.594 1 96.19 28 LEU B CA 1
ATOM 3348 C C . LEU B 1 28 ? 3.742 10.977 23.391 1 96.19 28 LEU B C 1
ATOM 3350 O O . LEU B 1 28 ? 3.928 10.875 24.609 1 96.19 28 LEU B O 1
ATOM 3354 N N . THR B 1 29 ? 2.947 10.172 22.703 1 97.31 29 THR B N 1
ATOM 3355 C CA . THR B 1 29 ? 2.131 9.211 23.453 1 97.31 29 THR B CA 1
ATOM 3356 C C . THR B 1 29 ? 2.24 7.82 22.828 1 97.31 29 THR B C 1
ATOM 3358 O O . THR B 1 29 ? 1.301 7.027 22.922 1 97.31 29 THR B O 1
ATOM 3361 N N . THR B 1 30 ? 3.277 7.516 22.188 1 97.38 30 THR B N 1
ATOM 3362 C CA . THR B 1 30 ? 3.484 6.285 21.438 1 97.38 30 THR B CA 1
ATOM 3363 C C . THR B 1 30 ? 3.445 5.07 22.359 1 97.38 30 THR B C 1
ATOM 3365 O O . THR B 1 30 ? 2.93 4.016 21.984 1 97.38 30 THR B O 1
ATOM 3368 N N . GLU B 1 31 ? 3.963 5.211 23.578 1 96.94 31 GLU B N 1
ATOM 3369 C CA . GLU B 1 31 ? 4.066 4.078 24.484 1 96.94 31 GLU B CA 1
ATOM 3370 C C . GLU B 1 31 ? 2.688 3.535 24.859 1 96.94 31 GLU B C 1
ATOM 3372 O O . GLU B 1 31 ? 2.518 2.328 25.031 1 96.94 31 GLU B O 1
ATOM 3377 N N . LEU B 1 32 ? 1.688 4.383 24.969 1 97.88 32 LEU B N 1
ATOM 3378 C CA . LEU B 1 32 ? 0.341 3.93 25.297 1 97.88 32 LEU B CA 1
ATOM 3379 C C . LEU B 1 32 ? -0.258 3.123 24.141 1 97.88 32 LEU B C 1
ATOM 3381 O O . LEU B 1 32 ? -0.984 2.154 24.375 1 97.88 32 LEU B O 1
ATOM 3385 N N . VAL B 1 33 ? 0.022 3.52 22.922 1 97.81 33 VAL B N 1
ATOM 3386 C CA . VAL B 1 33 ? -0.456 2.785 21.75 1 97.81 33 VAL B CA 1
ATOM 3387 C C . VAL B 1 33 ? 0.228 1.421 21.672 1 97.81 33 VAL B C 1
ATOM 3389 O O . VAL B 1 33 ? -0.427 0.403 21.453 1 97.81 33 VAL B O 1
ATOM 3392 N N . GLN B 1 34 ? 1.535 1.436 21.891 1 97.56 34 GLN B N 1
ATOM 3393 C CA . GLN B 1 34 ? 2.287 0.185 21.875 1 97.56 34 GLN B CA 1
ATOM 3394 C C . GLN B 1 34 ? 1.727 -0.796 22.906 1 97.56 34 GLN B C 1
ATOM 3396 O O . GLN B 1 34 ? 1.479 -1.962 22.594 1 97.56 34 GLN B O 1
ATOM 3401 N N . GLN B 1 35 ? 1.537 -0.319 24.125 1 96.94 35 GLN B N 1
ATOM 3402 C CA . GLN B 1 35 ? 1.021 -1.151 25.219 1 96.94 35 GLN B CA 1
ATOM 3403 C C . GLN B 1 35 ? -0.38 -1.664 24.891 1 96.94 35 GLN B C 1
ATOM 3405 O O . GLN B 1 35 ? -0.692 -2.83 25.141 1 96.94 35 GLN B O 1
ATOM 3410 N N . GLY B 1 36 ? -1.204 -0.768 24.328 1 96.88 36 GLY B N 1
ATOM 3411 C CA . GLY B 1 36 ? -2.555 -1.161 23.969 1 96.88 36 GLY B CA 1
ATOM 3412 C C . GLY B 1 36 ? -2.594 -2.252 22.906 1 96.88 36 GLY B C 1
ATOM 3413 O O . GLY B 1 36 ? -3.334 -3.229 23.047 1 96.88 36 GLY B O 1
ATOM 3414 N N . LEU B 1 37 ? -1.785 -2.129 21.859 1 96.12 37 LEU B N 1
ATOM 3415 C CA . LEU B 1 37 ? -1.744 -3.111 20.781 1 96.12 37 LEU B CA 1
ATOM 3416 C C . LEU B 1 37 ? -1.205 -4.445 21.297 1 96.12 37 LEU B C 1
ATOM 3418 O O . LEU B 1 37 ? -1.683 -5.508 20.875 1 96.12 37 LEU B O 1
ATOM 3422 N N . GLN B 1 38 ? -0.214 -4.387 22.125 1 92.88 38 GLN B N 1
ATOM 3423 C CA . GLN B 1 38 ? 0.376 -5.609 22.656 1 92.88 38 GLN B CA 1
ATOM 3424 C C . GLN B 1 38 ? -0.585 -6.312 23.609 1 92.88 38 GLN B C 1
ATOM 3426 O O . GLN B 1 38 ? -0.623 -7.543 23.672 1 92.88 38 GLN B O 1
ATOM 3431 N N . ALA B 1 39 ? -1.382 -5.562 24.328 1 91.62 39 ALA B N 1
ATOM 3432 C CA . ALA B 1 39 ? -2.361 -6.129 25.25 1 91.62 39 ALA B CA 1
ATOM 3433 C C . ALA B 1 39 ? -3.49 -6.824 24.484 1 91.62 39 ALA B C 1
ATOM 3435 O O . ALA B 1 39 ? -4.102 -7.766 25 1 91.62 39 ALA B O 1
ATOM 3436 N N . HIS B 1 40 ? -3.785 -6.395 23.359 1 84.56 40 HIS B N 1
ATOM 3437 C CA . HIS B 1 40 ? -4.84 -6.945 22.516 1 84.56 40 HIS B CA 1
ATOM 3438 C C . HIS B 1 40 ? -4.262 -7.766 21.375 1 84.56 40 HIS B C 1
ATOM 3440 O O . HIS B 1 40 ? -4.859 -7.852 20.297 1 84.56 40 HIS B O 1
ATOM 3446 N N . GLY B 1 41 ? -3.062 -8.141 21.734 1 74.69 41 GLY B N 1
ATOM 3447 C CA . GLY B 1 41 ? -2.359 -8.844 20.688 1 74.69 41 GLY B CA 1
ATOM 3448 C C . GLY B 1 41 ? -2.949 -10.211 20.375 1 74.69 41 GLY B C 1
ATOM 3449 O O . GLY B 1 41 ? -3.934 -10.617 21 1 74.69 41 GLY B O 1
ATOM 3450 N N . GLY B 1 42 ? -2.766 -10.883 19.312 1 87.69 42 GLY B N 1
ATOM 3451 C CA . GLY B 1 42 ? -3.297 -12.148 18.828 1 87.69 42 GLY B CA 1
ATOM 3452 C C . GLY B 1 42 ? -4.305 -11.969 17.703 1 87.69 42 GLY B C 1
ATOM 3453 O O . GLY B 1 42 ? -4.891 -10.898 17.547 1 87.69 42 GLY B O 1
ATOM 3454 N N . PHE B 1 43 ? -4.371 -12.789 16.906 1 95 43 PHE B N 1
ATOM 3455 C CA . PHE B 1 43 ? -5.32 -12.75 15.797 1 95 43 PHE B CA 1
ATOM 3456 C C . PHE B 1 43 ? -5.703 -14.156 15.359 1 95 43 PHE B C 1
ATOM 3458 O O . PHE B 1 43 ? -4.91 -15.086 15.492 1 95 43 PHE B O 1
ATOM 3465 N N . PRO B 1 44 ? -6.953 -14.352 15.023 1 96.44 44 PRO B N 1
ATOM 3466 C CA . PRO B 1 44 ? -7.34 -15.656 14.477 1 96.44 44 PRO B CA 1
ATOM 3467 C C . PRO B 1 44 ? -6.59 -16.016 13.195 1 96.44 44 PRO B C 1
ATOM 3469 O O . PRO B 1 44 ? -6.203 -15.117 12.438 1 96.44 44 PRO B O 1
ATOM 3472 N N . ALA B 1 45 ? -6.449 -17.281 12.906 1 96.12 45 ALA B N 1
ATOM 3473 C CA . ALA B 1 45 ? -5.727 -17.781 11.742 1 96.12 45 ALA B CA 1
ATOM 3474 C C . ALA B 1 45 ? -6.328 -17.234 10.453 1 96.12 45 ALA B C 1
ATOM 3476 O O . ALA B 1 45 ? -5.613 -16.984 9.477 1 96.12 45 ALA B O 1
ATOM 3477 N N . ALA B 1 46 ? -7.602 -16.984 10.484 1 95.75 46 ALA B N 1
ATOM 3478 C CA . ALA B 1 46 ? -8.32 -16.516 9.297 1 95.75 46 ALA B CA 1
ATOM 3479 C C . ALA B 1 46 ? -7.773 -15.172 8.828 1 95.75 46 ALA B C 1
ATOM 3481 O O . ALA B 1 46 ? -7.945 -14.797 7.66 1 95.75 46 ALA B O 1
ATOM 3482 N N . MET B 1 47 ? -7.086 -14.43 9.695 1 97.62 47 MET B N 1
ATOM 3483 C CA . MET B 1 47 ? -6.508 -13.133 9.328 1 97.62 47 MET B CA 1
ATOM 3484 C C . MET B 1 47 ? -5.289 -13.32 8.438 1 97.62 47 MET B C 1
ATOM 3486 O O . MET B 1 47 ? -4.793 -12.352 7.852 1 97.62 47 MET B O 1
ATOM 3490 N N . LEU B 1 48 ? -4.844 -14.523 8.312 1 97.94 48 LEU B N 1
ATOM 3491 C CA . LEU B 1 48 ? -3.709 -14.797 7.438 1 97.94 48 LEU B CA 1
ATOM 3492 C C . LEU B 1 48 ? -4.18 -15.141 6.027 1 97.94 48 LEU B C 1
ATOM 3494 O O . LEU B 1 48 ? -3.363 -15.336 5.125 1 97.94 48 LEU B O 1
ATOM 3498 N N . TYR B 1 49 ? -5.523 -15.125 5.766 1 96.62 49 TYR B N 1
ATOM 3499 C CA . TYR B 1 49 ? -6.098 -15.336 4.441 1 96.62 49 TYR B CA 1
ATOM 3500 C C . TYR B 1 49 ? -6.449 -14 3.783 1 96.62 49 TYR B C 1
ATOM 3502 O O . TYR B 1 49 ? -6.414 -12.953 4.434 1 96.62 49 TYR B O 1
ATOM 3510 N N . TYR B 1 50 ? -6.762 -14.062 2.488 1 94 50 TYR B N 1
ATOM 3511 C CA . TYR B 1 50 ? -7.355 -12.891 1.845 1 94 50 TYR B CA 1
ATOM 3512 C C . TYR B 1 50 ? -8.633 -12.469 2.559 1 94 50 TYR B C 1
ATOM 3514 O O . TYR B 1 50 ? -9.461 -13.312 2.92 1 94 50 TYR B O 1
ATOM 3522 N N . GLN B 1 51 ? -8.695 -11.234 2.855 1 94.38 51 GLN B N 1
ATOM 3523 C CA . GLN B 1 51 ? -9.891 -10.602 3.396 1 94.38 51 GLN B CA 1
ATOM 3524 C C . GLN B 1 51 ? -10.328 -9.422 2.529 1 94.38 51 GLN B C 1
ATOM 3526 O O . GLN B 1 51 ? -9.82 -9.234 1.423 1 94.38 51 GLN B O 1
ATOM 3531 N N . ASP B 1 52 ? -11.367 -8.758 2.979 1 94.06 52 ASP B N 1
ATOM 3532 C CA . ASP B 1 52 ? -11.789 -7.555 2.273 1 94.06 52 ASP B CA 1
ATOM 3533 C C . ASP B 1 52 ? -10.633 -6.559 2.15 1 94.06 52 ASP B C 1
ATOM 3535 O O . ASP B 1 52 ? -10.102 -6.094 3.158 1 94.06 52 ASP B O 1
ATOM 3539 N N . MET B 1 53 ? -10.297 -6.207 0.935 1 93.94 53 MET B N 1
ATOM 3540 C CA . MET B 1 53 ? -9.109 -5.398 0.669 1 93.94 53 MET B CA 1
ATOM 3541 C C . MET B 1 53 ? -9.352 -3.938 1.033 1 93.94 53 MET B C 1
ATOM 3543 O O . MET B 1 53 ? -8.406 -3.152 1.125 1 93.94 53 MET B O 1
ATOM 3547 N N . ARG B 1 54 ? -10.539 -3.502 1.332 1 95.94 54 ARG B N 1
ATOM 3548 C CA . ARG B 1 54 ? -10.844 -2.154 1.804 1 95.94 54 ARG B CA 1
ATOM 3549 C C . ARG B 1 54 ? -10.844 -2.096 3.328 1 95.94 54 ARG B C 1
ATOM 3551 O O . ARG B 1 54 ? -11.273 -1.104 3.916 1 95.94 54 ARG B O 1
ATOM 3558 N N . GLY B 1 55 ? -10.383 -3.139 3.938 1 97.81 55 GLY B N 1
ATOM 3559 C CA . GLY B 1 55 ? -10.422 -3.275 5.383 1 97.81 55 GLY B CA 1
ATOM 3560 C C . GLY B 1 55 ? -11.375 -4.352 5.859 1 97.81 55 GLY B C 1
ATOM 3561 O O . GLY B 1 55 ? -12.469 -4.504 5.312 1 97.81 55 GLY B O 1
ATOM 3562 N N . ILE B 1 56 ? -10.984 -5.102 6.898 1 97.94 56 ILE B N 1
ATOM 3563 C CA . ILE B 1 56 ? -11.852 -6.152 7.426 1 97.94 56 ILE B CA 1
ATOM 3564 C C . ILE B 1 56 ? -13.062 -5.523 8.109 1 97.94 56 ILE B C 1
ATOM 3566 O O . ILE B 1 56 ? -12.984 -4.406 8.625 1 97.94 56 ILE B O 1
ATOM 3570 N N . PRO B 1 57 ? -14.172 -6.23 8.094 1 97.94 57 PRO B N 1
ATOM 3571 C CA . PRO B 1 57 ? -15.391 -5.676 8.672 1 97.94 57 PRO B CA 1
ATOM 3572 C C . PRO B 1 57 ? -15.219 -5.262 10.133 1 97.94 57 PRO B C 1
ATOM 3574 O O . PRO B 1 57 ? -15.742 -4.23 10.555 1 97.94 57 PRO B O 1
ATOM 3577 N N . GLU B 1 58 ? -14.461 -6.031 10.891 1 98 58 GLU B N 1
ATOM 3578 C CA . GLU B 1 58 ? -14.234 -5.746 12.305 1 98 58 GLU B CA 1
ATOM 3579 C C . GLU B 1 58 ? -13.555 -4.391 12.492 1 98 58 GLU B C 1
ATOM 3581 O O . GLU B 1 58 ? -13.938 -3.615 13.375 1 98 58 GLU B O 1
ATOM 3586 N N . LEU B 1 59 ? -12.578 -4.105 11.672 1 98.56 59 LEU B N 1
ATOM 3587 C CA . LEU B 1 59 ? -11.867 -2.844 11.805 1 98.56 59 LEU B CA 1
ATOM 3588 C C . LEU B 1 59 ? -12.734 -1.674 11.359 1 98.56 59 LEU B C 1
ATOM 3590 O O . LEU B 1 59 ? -12.75 -0.624 12.008 1 98.56 59 LEU B O 1
ATOM 3594 N N . ARG B 1 60 ? -13.406 -1.799 10.203 1 98.75 60 ARG B N 1
ATOM 3595 C CA . ARG B 1 60 ? -14.273 -0.723 9.742 1 98.75 60 ARG B CA 1
ATOM 3596 C C . ARG B 1 60 ? -15.328 -0.375 10.789 1 98.75 60 ARG B C 1
ATOM 3598 O O . ARG B 1 60 ? -15.617 0.801 11.023 1 98.75 60 ARG B O 1
ATOM 3605 N N . GLN B 1 61 ? -15.852 -1.424 11.43 1 98.75 61 GLN B N 1
ATOM 3606 C CA . GLN B 1 61 ? -16.812 -1.198 12.5 1 98.75 61 GLN B CA 1
ATOM 3607 C C . GLN B 1 61 ? -16.172 -0.473 13.68 1 98.75 61 GLN B C 1
ATOM 3609 O O . GLN B 1 61 ? -16.766 0.454 14.242 1 98.75 61 GLN B O 1
ATOM 3614 N N . ALA B 1 62 ? -15.031 -0.913 14.086 1 98.69 62 ALA B N 1
ATOM 3615 C CA . ALA B 1 62 ? -14.32 -0.296 15.203 1 98.69 62 ALA B CA 1
ATOM 3616 C C . ALA B 1 62 ? -13.977 1.158 14.898 1 98.69 62 ALA B C 1
ATOM 3618 O O . ALA B 1 62 ? -14.07 2.023 15.773 1 98.69 62 ALA B O 1
ATOM 3619 N N . ILE B 1 63 ? -13.57 1.442 13.672 1 98.81 63 ILE B N 1
ATOM 3620 C CA . ILE B 1 63 ? -13.234 2.799 13.266 1 98.81 63 ILE B CA 1
ATOM 3621 C C . ILE B 1 63 ? -14.484 3.676 13.297 1 98.81 63 ILE B C 1
ATOM 3623 O O . ILE B 1 63 ? -14.445 4.809 13.789 1 98.81 63 ILE B O 1
ATOM 3627 N N . ALA B 1 64 ? -15.57 3.15 12.758 1 98.75 64 ALA B N 1
ATOM 3628 C CA . ALA B 1 64 ? -16.828 3.898 12.82 1 98.75 64 ALA B CA 1
ATOM 3629 C C . ALA B 1 64 ? -17.172 4.281 14.258 1 98.75 64 ALA B C 1
ATOM 3631 O O . ALA B 1 64 ? -17.531 5.426 14.523 1 98.75 64 ALA B O 1
ATOM 3632 N N . GLY B 1 65 ? -17.062 3.301 15.133 1 98.56 65 GLY B N 1
ATOM 3633 C CA . GLY B 1 65 ? -17.297 3.574 16.547 1 98.56 65 GLY B CA 1
ATOM 3634 C C . GLY B 1 65 ? -16.359 4.633 17.109 1 98.56 65 GLY B C 1
ATOM 3635 O O . GLY B 1 65 ? -16.797 5.543 17.812 1 98.56 65 GLY B O 1
ATOM 3636 N N . MET B 1 66 ? -15.094 4.512 16.828 1 98.44 66 MET B N 1
ATOM 3637 C CA . MET B 1 66 ? -14.094 5.469 17.297 1 98.44 66 MET B CA 1
ATOM 3638 C C . MET B 1 66 ? -14.422 6.879 16.828 1 98.44 66 MET B C 1
ATOM 3640 O O . MET B 1 66 ? -14.312 7.84 17.594 1 98.44 66 MET B O 1
ATOM 3644 N N . LEU B 1 67 ? -14.828 7.031 15.547 1 98.56 67 LEU B N 1
ATOM 3645 C CA . LEU B 1 67 ? -15.195 8.328 14.984 1 98.56 67 LEU B CA 1
ATOM 3646 C C . LEU B 1 67 ? -16.391 8.922 15.727 1 98.56 67 LEU B C 1
ATOM 3648 O O . LEU B 1 67 ? -16.359 10.094 16.125 1 98.56 67 LEU B O 1
ATOM 3652 N N . GLN B 1 68 ? -17.344 8.102 15.969 1 97.81 68 GLN B N 1
ATOM 3653 C CA . GLN B 1 68 ? -18.578 8.531 16.625 1 97.81 68 GLN B CA 1
ATOM 3654 C C . GLN B 1 68 ? -18.344 8.859 18.094 1 97.81 68 GLN B C 1
ATOM 3656 O O . GLN B 1 68 ? -19.031 9.695 18.672 1 97.81 68 GLN B O 1
ATOM 3661 N N . ASP B 1 69 ? -17.328 8.242 18.703 1 97.12 69 ASP B N 1
ATOM 3662 C CA . ASP B 1 69 ? -16.984 8.461 20.109 1 97.12 69 ASP B CA 1
ATOM 3663 C C . ASP B 1 69 ? -15.992 9.609 20.266 1 97.12 69 ASP B C 1
ATOM 3665 O O . ASP B 1 69 ? -15.656 9.992 21.375 1 97.12 69 ASP B O 1
ATOM 3669 N N . SER B 1 70 ? -15.531 10.156 19.172 1 97.06 70 SER B N 1
ATOM 3670 C CA . SER B 1 70 ? -14.523 11.211 19.234 1 97.06 70 SER B CA 1
ATOM 3671 C C . SER B 1 70 ? -14.93 12.422 18.406 1 97.06 70 SER B C 1
ATOM 3673 O O . SER B 1 70 ? -15.836 13.164 18.781 1 97.06 70 SER B O 1
ATOM 3675 N N . PHE B 1 71 ? -14.344 12.703 17.203 1 97.38 71 PHE B N 1
ATOM 3676 C CA . PHE B 1 71 ? -14.453 14.016 16.578 1 97.38 71 PHE B CA 1
ATOM 3677 C C . PHE B 1 71 ? -15.648 14.062 15.625 1 97.38 71 PHE B C 1
ATOM 3679 O O . PHE B 1 71 ? -15.945 15.102 15.047 1 97.38 71 PHE B O 1
ATOM 3686 N N . MET B 1 72 ? -16.359 12.938 15.531 1 98.19 72 MET B N 1
ATOM 3687 C CA . MET B 1 72 ? -17.594 12.914 14.742 1 98.19 72 MET B CA 1
ATOM 3688 C C . MET B 1 72 ? -18.797 12.562 15.609 1 98.19 72 MET B C 1
ATOM 3690 O O . MET B 1 72 ? -19.688 11.844 15.164 1 98.19 72 MET B O 1
ATOM 3694 N N . GLN B 1 73 ? -18.75 12.977 16.797 1 96.44 73 GLN B N 1
ATOM 3695 C CA . GLN B 1 73 ? -19.875 12.766 17.688 1 96.44 73 GLN B CA 1
ATOM 3696 C C . GLN B 1 73 ? -21.172 13.297 17.078 1 96.44 73 GLN B C 1
ATOM 3698 O O . GLN B 1 73 ? -21.203 14.422 16.578 1 96.44 73 GLN B O 1
ATOM 3703 N N . GLY B 1 74 ? -22.172 12.453 17.125 1 96.06 74 GLY B N 1
ATOM 3704 C CA . GLY B 1 74 ? -23.469 12.859 16.594 1 96.06 74 GLY B CA 1
ATOM 3705 C C . GLY B 1 74 ? -23.672 12.484 15.141 1 96.06 74 GLY B C 1
ATOM 3706 O O . GLY B 1 74 ? -24.781 12.578 14.617 1 96.06 74 GLY B O 1
ATOM 3707 N N . VAL B 1 75 ? -22.656 12.078 14.453 1 97.56 75 VAL B N 1
ATOM 3708 C CA . VAL B 1 75 ? -22.75 11.648 13.062 1 97.56 75 VAL B CA 1
ATOM 3709 C C . VAL B 1 75 ? -22.969 10.141 13.008 1 97.56 75 VAL B C 1
ATOM 3711 O O . VAL B 1 75 ? -22.312 9.383 13.711 1 97.56 75 VAL B O 1
ATOM 3714 N N . GLN B 1 76 ? -23.875 9.703 12.258 1 97 76 GLN B N 1
ATOM 3715 C CA . GLN B 1 76 ? -24.062 8.273 12.008 1 97 76 GLN B CA 1
ATOM 3716 C C . GLN B 1 76 ? -23.156 7.793 10.883 1 97 76 GLN B C 1
ATOM 3718 O O . GLN B 1 76 ? -23.234 8.281 9.758 1 97 76 GLN B O 1
ATOM 3723 N N . ILE B 1 77 ? -22.359 6.875 11.195 1 97.81 77 ILE B N 1
ATOM 3724 C CA . ILE B 1 77 ? -21.391 6.387 10.219 1 97.81 77 ILE B CA 1
ATOM 3725 C C . ILE B 1 77 ? -21.719 4.941 9.844 1 97.81 77 ILE B C 1
ATOM 3727 O O . ILE B 1 77 ? -21.797 4.07 10.719 1 97.81 77 ILE B O 1
ATOM 3731 N N . ASP B 1 78 ? -22 4.668 8.586 1 98.06 78 ASP B N 1
ATOM 3732 C CA . ASP B 1 78 ? -22.078 3.318 8.039 1 98.06 78 ASP B CA 1
ATOM 3733 C C . ASP B 1 78 ? -20.688 2.754 7.746 1 98.06 78 ASP B C 1
ATOM 3735 O O . ASP B 1 78 ? -19.984 3.268 6.879 1 98.06 78 ASP B O 1
ATOM 3739 N N . PRO B 1 79 ? -20.281 1.71 8.422 1 98.31 79 PRO B N 1
ATOM 3740 C CA . PRO B 1 79 ? -18.953 1.133 8.203 1 98.31 79 PRO B CA 1
ATOM 3741 C C . PRO B 1 79 ? -18.703 0.764 6.746 1 98.31 79 PRO B C 1
ATOM 3743 O O . PRO B 1 79 ? -17.562 0.679 6.316 1 98.31 79 PRO B O 1
ATOM 3746 N N . GLN B 1 80 ? -19.703 0.551 5.926 1 97.25 80 GLN B N 1
ATOM 3747 C CA . GLN B 1 80 ? -19.562 0.198 4.52 1 97.25 80 GLN B CA 1
ATOM 3748 C C . GLN B 1 80 ? -19 1.368 3.715 1 97.25 80 GLN B C 1
ATOM 3750 O O . GLN B 1 80 ? -18.516 1.185 2.594 1 97.25 80 GLN B O 1
ATOM 3755 N N . HIS B 1 81 ? -19.094 2.574 4.297 1 98.12 81 HIS B N 1
ATOM 3756 C CA . HIS B 1 81 ? -18.594 3.77 3.627 1 98.12 81 HIS B CA 1
ATOM 3757 C C . HIS B 1 81 ? -17.125 4.012 3.947 1 98.12 81 HIS B C 1
ATOM 3759 O O . HIS B 1 81 ? -16.531 4.98 3.465 1 98.12 81 HIS B O 1
ATOM 3765 N N . LEU B 1 82 ? -16.562 3.078 4.719 1 98.62 82 LEU B N 1
ATOM 3766 C CA . LEU B 1 82 ? -15.164 3.23 5.137 1 98.62 82 LEU B CA 1
ATOM 3767 C C . LEU B 1 82 ? -14.258 2.314 4.324 1 98.62 82 LEU B C 1
ATOM 3769 O O . LEU B 1 82 ? -14.617 1.173 4.031 1 98.62 82 LEU B O 1
ATOM 3773 N N . SER B 1 83 ? -13.156 2.797 3.891 1 98.56 83 SER B N 1
ATOM 3774 C CA . SER B 1 83 ? -12.039 2.029 3.344 1 98.56 83 SER B CA 1
ATOM 3775 C C . SER B 1 83 ? -10.766 2.262 4.145 1 98.56 83 SER B C 1
ATOM 3777 O O . SER B 1 83 ? -10.492 3.383 4.578 1 98.56 83 SER B O 1
ATOM 3779 N N . VAL B 1 84 ? -10.047 1.205 4.426 1 98.56 84 VAL B N 1
ATOM 3780 C CA . VAL B 1 84 ? -8.789 1.253 5.168 1 98.56 84 VAL B CA 1
ATOM 3781 C C . VAL B 1 84 ? -7.637 0.857 4.254 1 98.56 84 VAL B C 1
ATOM 3783 O O . VAL B 1 84 ? -7.648 -0.221 3.656 1 98.56 84 VAL B O 1
ATOM 3786 N N . LEU B 1 85 ? -6.66 1.697 4.102 1 98.12 85 LEU B N 1
ATOM 3787 C CA . LEU B 1 85 ? -5.504 1.464 3.244 1 98.12 85 LEU B CA 1
ATOM 3788 C C . LEU B 1 85 ? -4.203 1.71 4.004 1 98.12 85 LEU B C 1
ATOM 3790 O O . LEU B 1 85 ? -4.227 2.041 5.191 1 98.12 85 LEU B O 1
ATOM 3794 N N . ALA B 1 86 ? -3.049 1.547 3.33 1 97.12 86 ALA B N 1
ATOM 3795 C CA . ALA B 1 86 ? -1.722 1.57 3.939 1 97.12 86 ALA B CA 1
ATOM 3796 C C . ALA B 1 86 ? -1.263 3.002 4.199 1 97.12 86 ALA B C 1
ATOM 3798 O O . ALA B 1 86 ? -0.168 3.395 3.787 1 97.12 86 ALA B O 1
ATOM 3799 N N . GLY B 1 87 ? -2.092 3.773 4.906 1 97.38 87 GLY B N 1
ATOM 3800 C CA . GLY B 1 87 ? -1.788 5.156 5.238 1 97.38 87 GLY B CA 1
ATOM 3801 C C . GLY B 1 87 ? -2.631 6.156 4.465 1 97.38 87 GLY B C 1
ATOM 3802 O O . GLY B 1 87 ? -3.268 5.801 3.473 1 97.38 87 GLY B O 1
ATOM 3803 N N . VAL B 1 88 ? -2.623 7.402 4.91 1 98.12 88 VAL B N 1
ATOM 3804 C CA . VAL B 1 88 ? -3.422 8.43 4.254 1 98.12 88 VAL B CA 1
ATOM 3805 C C . VAL B 1 88 ? -2.824 8.758 2.887 1 98.12 88 VAL B C 1
ATOM 3807 O O . VAL B 1 88 ? -3.553 9.062 1.938 1 98.12 88 VAL B O 1
ATOM 3810 N N . GLY B 1 89 ? -1.459 8.719 2.814 1 97.44 89 GLY B N 1
ATOM 3811 C CA . GLY B 1 89 ? -0.854 8.867 1.502 1 97.44 89 GLY B CA 1
ATOM 3812 C C . GLY B 1 89 ? -1.407 7.898 0.474 1 97.44 89 GLY B C 1
ATOM 3813 O O . GLY B 1 89 ? -1.693 8.289 -0.661 1 97.44 89 GLY B O 1
ATOM 3814 N N . ALA B 1 90 ? -1.585 6.637 0.871 1 97.81 90 ALA B N 1
ATOM 3815 C CA . ALA B 1 90 ? -2.166 5.621 -0.001 1 97.81 90 ALA B CA 1
ATOM 3816 C C . ALA B 1 90 ? -3.619 5.949 -0.334 1 97.81 90 ALA B C 1
ATOM 3818 O O . ALA B 1 90 ? -4.07 5.73 -1.461 1 97.81 90 ALA B O 1
ATOM 3819 N N . VAL B 1 91 ? -4.355 6.434 0.632 1 98.56 91 VAL B N 1
ATOM 3820 C CA . VAL B 1 91 ? -5.746 6.828 0.42 1 98.56 91 VAL B CA 1
ATOM 3821 C C . VAL B 1 91 ? -5.816 7.898 -0.667 1 98.56 91 VAL B C 1
ATOM 3823 O O . VAL B 1 91 ? -6.602 7.785 -1.611 1 98.56 91 VAL B O 1
ATOM 3826 N N . LEU B 1 92 ? -4.98 8.898 -0.524 1 98.62 92 LEU B N 1
ATOM 3827 C CA . LEU B 1 92 ? -4.984 9.984 -1.498 1 98.62 92 LEU B CA 1
ATOM 3828 C C . LEU B 1 92 ? -4.547 9.484 -2.871 1 98.62 92 LEU B C 1
ATOM 3830 O O . LEU B 1 92 ? -5.082 9.922 -3.895 1 98.62 92 LEU B O 1
ATOM 3834 N N . ASP B 1 93 ? -3.58 8.617 -2.912 1 97.94 93 ASP B N 1
ATOM 3835 C CA . ASP B 1 93 ? -3.102 8.031 -4.16 1 97.94 93 ASP B CA 1
ATOM 3836 C C . ASP B 1 93 ? -4.246 7.371 -4.93 1 97.94 93 ASP B C 1
ATOM 3838 O O . ASP B 1 93 ? -4.516 7.727 -6.078 1 97.94 93 ASP B O 1
ATOM 3842 N N . LEU B 1 94 ? -4.961 6.445 -4.246 1 98.19 94 LEU B N 1
ATOM 3843 C CA . LEU B 1 94 ? -6.027 5.715 -4.922 1 98.19 94 LEU B CA 1
ATOM 3844 C C . LEU B 1 94 ? -7.223 6.625 -5.184 1 98.19 94 LEU B C 1
ATOM 3846 O O . LEU B 1 94 ? -7.902 6.484 -6.203 1 98.19 94 LEU B O 1
ATOM 3850 N N . LEU B 1 95 ? -7.496 7.52 -4.246 1 98.62 95 LEU B N 1
ATOM 3851 C CA . LEU B 1 95 ? -8.594 8.461 -4.441 1 98.62 95 LEU B CA 1
ATOM 3852 C C . LEU B 1 95 ? -8.398 9.273 -5.719 1 98.62 95 LEU B C 1
ATOM 3854 O O . LEU B 1 95 ? -9.289 9.328 -6.566 1 98.62 95 LEU B O 1
ATOM 3858 N N . PHE B 1 96 ? -7.266 9.859 -5.883 1 98.44 96 PHE B N 1
ATOM 3859 C CA . PHE B 1 96 ? -7.027 10.734 -7.02 1 98.44 96 PHE B CA 1
ATOM 3860 C C . PHE B 1 96 ? -6.898 9.93 -8.305 1 98.44 96 PHE B C 1
ATOM 3862 O O . PHE B 1 96 ? -7.211 10.43 -9.391 1 98.44 96 PHE B O 1
ATOM 3869 N N . GLN B 1 97 ? -6.449 8.656 -8.219 1 97.19 97 GLN B N 1
ATOM 3870 C CA . GLN B 1 97 ? -6.512 7.785 -9.391 1 97.19 97 GLN B CA 1
ATOM 3871 C C . GLN B 1 97 ? -7.938 7.688 -9.922 1 97.19 97 GLN B C 1
ATOM 3873 O O . GLN B 1 97 ? -8.148 7.586 -11.133 1 97.19 97 GLN B O 1
ATOM 3878 N N . CYS B 1 98 ? -8.859 7.727 -9.062 1 98.06 98 CYS B N 1
ATOM 3879 C CA . CYS B 1 98 ? -10.258 7.48 -9.414 1 98.06 98 CYS B CA 1
ATOM 3880 C C . CYS B 1 98 ? -10.961 8.773 -9.805 1 98.06 98 CYS B C 1
ATOM 3882 O O . CYS B 1 98 ? -11.898 8.766 -10.602 1 98.06 98 CYS B O 1
ATOM 3884 N N . ILE B 1 99 ? -10.492 9.961 -9.305 1 98.25 99 ILE B N 1
ATOM 3885 C CA . ILE B 1 99 ? -11.367 11.125 -9.406 1 98.25 99 ILE B CA 1
ATOM 3886 C C . ILE B 1 99 ? -10.719 12.188 -10.281 1 98.25 99 ILE B C 1
ATOM 3888 O O . ILE B 1 99 ? -11.32 13.227 -10.57 1 98.25 99 ILE B O 1
ATOM 3892 N N . ALA B 1 100 ? -9.477 11.984 -10.664 1 98.12 100 ALA B N 1
ATOM 3893 C CA . ALA B 1 100 ? -8.758 13 -11.43 1 98.12 100 ALA B CA 1
ATOM 3894 C C . ALA B 1 100 ? -8.109 12.391 -12.672 1 98.12 100 ALA B C 1
ATOM 3896 O O . ALA B 1 100 ? -7.914 11.172 -12.742 1 98.12 100 ALA B O 1
ATOM 3897 N N . GLU B 1 101 ? -7.848 13.164 -13.609 1 97.19 101 GLU B N 1
ATOM 3898 C CA . GLU B 1 101 ? -7.035 12.828 -14.773 1 97.19 101 GLU B CA 1
ATOM 3899 C C . GLU B 1 101 ? -5.652 13.469 -14.695 1 97.19 101 GLU B C 1
ATOM 3901 O O . GLU B 1 101 ? -5.477 14.492 -14.023 1 97.19 101 GLU B O 1
ATOM 3906 N N . PRO B 1 102 ? -4.652 12.82 -15.359 1 96.44 102 PRO B N 1
ATOM 3907 C CA . PRO B 1 102 ? -3.361 13.508 -15.43 1 96.44 102 PRO B CA 1
ATOM 3908 C C . PRO B 1 102 ? -3.482 14.93 -15.961 1 96.44 102 PRO B C 1
ATOM 3910 O O . PRO B 1 102 ? -4.18 15.172 -16.953 1 96.44 102 PRO B O 1
ATOM 3913 N N . GLY B 1 103 ? -2.895 15.867 -15.195 1 97.5 103 GLY B N 1
ATOM 3914 C CA . GLY B 1 103 ? -2.947 17.25 -15.617 1 97.5 103 GLY B CA 1
ATOM 3915 C C . GLY B 1 103 ? -3.994 18.062 -14.883 1 97.5 103 GLY B C 1
ATOM 3916 O O . GLY B 1 103 ? -3.949 19.297 -14.883 1 97.5 103 GLY B O 1
ATOM 3917 N N . ASP B 1 104 ? -4.949 17.438 -14.211 1 98.56 104 ASP B N 1
ATOM 3918 C CA . ASP B 1 104 ? -5.957 18.141 -13.43 1 98.56 104 ASP B CA 1
ATOM 3919 C C . ASP B 1 104 ? -5.316 18.906 -12.273 1 98.56 104 ASP B C 1
ATOM 3921 O O . ASP B 1 104 ? -4.199 18.594 -11.859 1 98.56 104 ASP B O 1
ATOM 3925 N N . GLY B 1 105 ? -6.059 19.938 -11.852 1 98.75 105 GLY B N 1
ATOM 3926 C CA . GLY B 1 105 ? -5.625 20.703 -10.695 1 98.75 105 GLY B CA 1
ATOM 3927 C C . GLY B 1 105 ? -6.402 20.375 -9.438 1 98.75 105 GLY B C 1
ATOM 3928 O O . GLY B 1 105 ? -7.555 19.938 -9.508 1 98.75 105 GLY B O 1
ATOM 3929 N N . VAL B 1 106 ? -5.754 20.531 -8.328 1 98.88 106 VAL B N 1
ATOM 3930 C CA . VAL B 1 106 ? -6.371 20.469 -7.008 1 98.88 106 VAL B CA 1
ATOM 3931 C C . VAL B 1 106 ? -6.102 21.766 -6.258 1 98.88 106 VAL B C 1
ATOM 3933 O O . VAL B 1 106 ? -4.945 22.141 -6.047 1 98.88 106 VAL B O 1
ATOM 3936 N N . LEU B 1 107 ? -7.195 22.484 -5.953 1 98.94 107 LEU B N 1
ATOM 3937 C CA . LEU B 1 107 ? -7.043 23.672 -5.113 1 98.94 107 LEU B CA 1
ATOM 3938 C C . LEU B 1 107 ? -6.801 23.281 -3.66 1 98.94 107 LEU B C 1
ATOM 3940 O O . LEU B 1 107 ? -7.492 22.422 -3.123 1 98.94 107 LEU B O 1
ATOM 3944 N N . ILE B 1 108 ? -5.809 23.875 -3.061 1 98.94 108 ILE B N 1
ATOM 3945 C CA . ILE B 1 108 ? -5.496 23.641 -1.654 1 98.94 108 ILE B CA 1
ATOM 3946 C C . ILE B 1 108 ? -5.285 24.984 -0.946 1 98.94 108 ILE B C 1
ATOM 3948 O O . ILE B 1 108 ? -4.418 25.766 -1.334 1 98.94 108 ILE B O 1
ATOM 3952 N N . PRO B 1 109 ? -6.113 25.25 0.063 1 98.69 109 PRO B N 1
ATOM 3953 C CA . PRO B 1 109 ? -5.84 26.469 0.846 1 98.69 109 PRO B CA 1
ATOM 3954 C C . PRO B 1 109 ? -4.418 26.5 1.395 1 98.69 109 PRO B C 1
ATOM 3956 O O . PRO B 1 109 ? -3.971 25.547 2.039 1 98.69 109 PRO B O 1
ATOM 3959 N N . ALA B 1 110 ? -3.689 27.594 1.127 1 98.5 110 ALA B N 1
ATOM 3960 C CA . ALA B 1 110 ? -2.303 27.766 1.549 1 98.5 110 ALA B CA 1
ATOM 3961 C C . ALA B 1 110 ? -2.207 28.688 2.762 1 98.5 110 ALA B C 1
ATOM 3963 O O . ALA B 1 110 ? -3.055 29.562 2.951 1 98.5 110 ALA B O 1
ATOM 3964 N N . PRO B 1 111 ? -1.155 28.609 3.578 1 98.38 111 PRO B N 1
ATOM 3965 C CA . PRO B 1 111 ? -0.093 27.594 3.475 1 98.38 111 PRO B CA 1
ATOM 3966 C C . PRO B 1 111 ? -0.578 26.188 3.807 1 98.38 111 PRO B C 1
ATOM 3968 O O . PRO B 1 111 ? -1.54 26.031 4.562 1 98.38 111 PRO B O 1
ATOM 3971 N N . TYR B 1 112 ? 0.062 25.172 3.119 1 98.62 112 TYR B N 1
ATOM 3972 C CA . TYR B 1 112 ? -0.39 23.797 3.375 1 98.62 112 TYR B CA 1
ATOM 3973 C C . TYR B 1 112 ? 0.792 22.844 3.488 1 98.62 112 TYR B C 1
ATOM 3975 O O . TYR B 1 112 ? 1.944 23.25 3.322 1 98.62 112 TYR B O 1
ATOM 3983 N N . TYR B 1 113 ? 0.571 21.656 3.924 1 98.19 113 TYR B N 1
ATOM 3984 C CA . TYR B 1 113 ? 1.529 20.562 4.086 1 98.19 113 TYR B CA 1
ATOM 3985 C C . TYR B 1 113 ? 2.336 20.359 2.812 1 98.19 113 TYR B C 1
ATOM 3987 O O . TYR B 1 113 ? 1.771 20.047 1.757 1 98.19 113 TYR B O 1
ATOM 3995 N N . PRO B 1 114 ? 3.615 20.406 2.873 1 97.12 114 PRO B N 1
ATOM 3996 C CA . PRO B 1 114 ? 4.434 20.453 1.661 1 97.12 114 PRO B CA 1
ATOM 3997 C C . PRO B 1 114 ? 4.422 19.141 0.888 1 97.12 114 PRO B C 1
ATOM 3999 O O . PRO B 1 114 ? 4.605 19.125 -0.333 1 97.12 114 PRO B O 1
ATOM 4002 N N . ALA B 1 115 ? 4.219 18.062 1.527 1 96.75 115 ALA B N 1
ATOM 4003 C CA . ALA B 1 115 ? 4.355 16.766 0.869 1 96.75 115 ALA B CA 1
ATOM 4004 C C . ALA B 1 115 ? 3.211 16.516 -0.111 1 96.75 115 ALA B C 1
ATOM 4006 O O . ALA B 1 115 ? 3.285 15.617 -0.95 1 96.75 115 ALA B O 1
ATOM 4007 N N . PHE B 1 116 ? 2.145 17.281 -0.072 1 98.31 116 PHE B N 1
ATOM 4008 C CA . PHE B 1 116 ? 1.043 17.125 -1.015 1 98.31 116 PHE B CA 1
ATOM 4009 C C . PHE B 1 116 ? 1.531 17.281 -2.449 1 98.31 116 PHE B C 1
ATOM 4011 O O . PHE B 1 116 ? 1.02 16.625 -3.361 1 98.31 116 PHE B O 1
ATOM 4018 N N . ASP B 1 117 ? 2.537 18.172 -2.627 1 97.94 117 ASP B N 1
ATOM 4019 C CA . ASP B 1 117 ? 3.057 18.406 -3.969 1 97.94 117 ASP B CA 1
ATOM 4020 C C . ASP B 1 117 ? 3.559 17.109 -4.602 1 97.94 117 ASP B C 1
ATOM 4022 O O . ASP B 1 117 ? 3.236 16.812 -5.754 1 97.94 117 ASP B O 1
ATOM 4026 N N . ASN B 1 118 ? 4.27 16.422 -3.854 1 96.44 118 ASN B N 1
ATOM 4027 C CA . ASN B 1 118 ? 4.785 15.156 -4.355 1 96.44 118 ASN B CA 1
ATOM 4028 C C . ASN B 1 118 ? 3.713 14.07 -4.352 1 96.44 118 ASN B C 1
ATOM 4030 O O . ASN B 1 118 ? 3.576 13.32 -5.324 1 96.44 118 ASN B O 1
ATOM 4034 N N . ASP B 1 119 ? 2.926 13.945 -3.299 1 96.69 119 ASP B N 1
ATOM 4035 C CA . ASP B 1 119 ? 1.971 12.859 -3.1 1 96.69 119 ASP B CA 1
ATOM 4036 C C . ASP B 1 119 ? 0.931 12.836 -4.219 1 96.69 119 ASP B C 1
ATOM 4038 O O . ASP B 1 119 ? 0.476 11.766 -4.621 1 96.69 119 ASP B O 1
ATOM 4042 N N . LEU B 1 120 ? 0.561 14.016 -4.719 1 98.06 120 LEU B N 1
ATOM 4043 C CA . LEU B 1 120 ? -0.502 14.07 -5.719 1 98.06 120 LEU B CA 1
ATOM 4044 C C . LEU B 1 120 ? 0.072 13.984 -7.129 1 98.06 120 LEU B C 1
ATOM 4046 O O . LEU B 1 120 ? -0.644 13.648 -8.078 1 98.06 120 LEU B O 1
ATOM 4050 N N . ARG B 1 121 ? 1.36 14.258 -7.27 1 97.44 121 ARG B N 1
ATOM 4051 C CA . ARG B 1 121 ? 1.947 14.375 -8.602 1 97.44 121 ARG B CA 1
ATOM 4052 C C . ARG B 1 121 ? 2.637 13.078 -9.016 1 97.44 121 ARG B C 1
ATOM 4054 O O . ARG B 1 121 ? 2.488 12.625 -10.148 1 97.44 121 ARG B O 1
ATOM 4061 N N . VAL B 1 122 ? 3.311 12.477 -8.117 1 96.38 122 VAL B N 1
ATOM 4062 C CA . VAL B 1 122 ? 4.324 11.492 -8.484 1 96.38 122 VAL B CA 1
ATOM 4063 C C . VAL B 1 122 ? 3.66 10.297 -9.172 1 96.38 122 VAL B C 1
ATOM 4065 O O . VAL B 1 122 ? 4.203 9.75 -10.133 1 96.38 122 VAL B O 1
ATOM 4068 N N . ARG B 1 123 ? 2.498 9.883 -8.719 1 95.88 123 ARG B N 1
ATOM 4069 C CA . ARG B 1 123 ? 1.842 8.719 -9.32 1 95.88 123 ARG B CA 1
ATOM 4070 C C . ARG B 1 123 ? 0.714 9.148 -10.25 1 95.88 123 ARG B C 1
ATOM 4072 O O . ARG B 1 123 ? 0.561 8.602 -11.344 1 95.88 123 ARG B O 1
ATOM 4079 N N . ASN B 1 124 ? -0.069 10.164 -9.867 1 97 124 ASN B N 1
ATOM 4080 C CA . ASN B 1 124 ? -1.312 10.492 -10.555 1 97 124 ASN B CA 1
ATOM 4081 C C . ASN B 1 124 ? -1.155 11.719 -11.453 1 97 124 ASN B C 1
ATOM 4083 O O . ASN B 1 124 ? -2.076 12.078 -12.188 1 97 124 ASN B O 1
ATOM 4087 N N . GLN B 1 125 ? 0.002 12.438 -11.352 1 97.31 125 GLN B N 1
ATOM 4088 C CA . GLN B 1 125 ? 0.312 13.586 -12.195 1 97.31 125 GLN B CA 1
ATOM 4089 C C . GLN B 1 125 ? -0.725 14.695 -12.023 1 97.31 125 GLN B C 1
ATOM 4091 O O . GLN B 1 125 ? -1.149 15.312 -13 1 97.31 125 GLN B O 1
ATOM 4096 N N . VAL B 1 126 ? -1.265 14.812 -10.844 1 98.12 126 VAL B N 1
ATOM 4097 C CA . VAL B 1 126 ? -2.176 15.891 -10.477 1 98.12 126 VAL B CA 1
ATOM 4098 C C . VAL B 1 126 ? -1.376 17.094 -9.992 1 98.12 126 VAL B C 1
ATOM 4100 O O . VAL B 1 126 ? -0.358 16.953 -9.312 1 98.12 126 VAL B O 1
ATOM 4103 N N . THR B 1 127 ? -1.821 18.281 -10.336 1 98.25 127 THR B N 1
ATOM 4104 C CA . THR B 1 127 ? -1.109 19.516 -10.008 1 98.25 127 THR B CA 1
ATOM 4105 C C . THR B 1 127 ? -1.746 20.203 -8.797 1 98.25 127 THR B C 1
ATOM 4107 O O . THR B 1 127 ? -2.941 20.5 -8.812 1 98.25 127 THR B O 1
ATOM 4110 N N . THR B 1 128 ? -0.938 20.422 -7.773 1 98.62 128 THR B N 1
ATOM 4111 C CA . THR B 1 128 ? -1.427 21.172 -6.621 1 98.62 128 THR B CA 1
ATOM 4112 C C . THR B 1 128 ? -1.443 22.656 -6.922 1 98.62 128 THR B C 1
ATOM 4114 O O . THR B 1 128 ? -0.509 23.188 -7.527 1 98.62 128 THR B O 1
ATOM 4117 N N . LEU B 1 129 ? -2.508 23.312 -6.57 1 98.69 129 LEU B N 1
ATOM 4118 C CA . LEU B 1 129 ? -2.709 24.734 -6.812 1 98.69 129 LEU B CA 1
ATOM 4119 C C . LEU B 1 129 ? -3.039 25.469 -5.512 1 98.69 129 LEU B C 1
ATOM 4121 O O . LEU B 1 129 ? -4.191 25.469 -5.074 1 98.69 129 LEU B O 1
ATOM 4125 N N . PRO B 1 130 ? -2.025 26.188 -4.918 1 98.56 130 PRO B N 1
ATOM 4126 C CA . PRO B 1 130 ? -2.275 26.906 -3.672 1 98.56 130 PRO B CA 1
ATOM 4127 C C . PRO B 1 130 ? -3.258 28.062 -3.854 1 98.56 130 PRO B C 1
ATOM 4129 O O . PRO B 1 130 ? -3.211 28.766 -4.867 1 98.56 130 PRO B O 1
ATOM 4132 N N . VAL B 1 131 ? -4.172 28.203 -2.924 1 98.44 131 VAL B N 1
ATOM 4133 C CA . VAL B 1 131 ? -5.098 29.328 -2.891 1 98.44 131 VAL B CA 1
ATOM 4134 C C . VAL B 1 131 ? -5.035 30.016 -1.527 1 98.44 131 VAL B C 1
ATOM 4136 O O . VAL B 1 131 ? -5.277 29.391 -0.497 1 98.44 131 VAL B O 1
ATOM 4139 N N . HIS B 1 132 ? -4.699 31.266 -1.51 1 97.69 132 HIS B N 1
ATOM 4140 C CA . HIS B 1 132 ? -4.633 32 -0.257 1 97.69 132 HIS B CA 1
ATOM 4141 C C . HIS B 1 132 ? -5.996 32.594 0.106 1 97.69 132 HIS B C 1
ATOM 4143 O O . HIS B 1 132 ? -6.457 33.531 -0.526 1 97.69 132 HIS B O 1
ATOM 4149 N N . LEU B 1 133 ? -6.613 32 1.098 1 97.25 133 LEU B N 1
ATOM 4150 C CA . LEU B 1 133 ? -7.926 32.438 1.565 1 97.25 133 LEU B CA 1
ATOM 4151 C C . LEU B 1 133 ? -7.793 33.438 2.715 1 97.25 133 LEU B C 1
ATOM 4153 O O . LEU B 1 133 ? -6.957 33.25 3.605 1 97.25 133 LEU B O 1
ATOM 4157 N N . ASP B 1 134 ? -8.562 34.406 2.672 1 94.31 134 ASP B N 1
ATOM 4158 C CA . ASP B 1 134 ? -8.586 35.406 3.752 1 94.31 134 ASP B CA 1
ATOM 4159 C C . ASP B 1 134 ? -9.312 34.844 4.977 1 94.31 134 ASP B C 1
ATOM 4161 O O . ASP B 1 134 ? -10.523 34.656 4.949 1 94.31 134 ASP B O 1
ATOM 4165 N N . SER B 1 135 ? -8.609 34.719 6.023 1 89 135 SER B N 1
ATOM 4166 C CA . SER B 1 135 ? -9.133 34.094 7.23 1 89 135 SER B CA 1
ATOM 4167 C C . SER B 1 135 ? -10.273 34.906 7.836 1 89 135 SER B C 1
ATOM 4169 O O . SER B 1 135 ? -11.039 34.406 8.656 1 89 135 SER B O 1
ATOM 4171 N N . GLN B 1 136 ? -10.352 36.094 7.449 1 91.38 136 GLN B N 1
ATOM 4172 C CA . GLN B 1 136 ? -11.406 36.969 7.977 1 91.38 136 GLN B CA 1
ATOM 4173 C C . GLN B 1 136 ? -12.719 36.75 7.234 1 91.38 136 GLN B C 1
ATOM 4175 O O . GLN B 1 136 ? -13.773 37.188 7.699 1 91.38 136 GLN B O 1
ATOM 4180 N N . GLN B 1 137 ? -12.617 36.062 6.191 1 92.88 137 GLN B N 1
ATOM 4181 C CA . GLN B 1 137 ? -13.812 35.844 5.391 1 92.88 137 GLN B CA 1
ATOM 4182 C C . GLN B 1 137 ? -14.508 34.562 5.801 1 92.88 137 GLN B C 1
ATOM 4184 O O . GLN B 1 137 ? -13.844 33.594 6.184 1 92.88 137 GLN B O 1
ATOM 4189 N N . GLN B 1 138 ? -15.766 34.594 5.684 1 92.81 138 GLN B N 1
ATOM 4190 C CA . GLN B 1 138 ? -16.562 33.406 5.977 1 92.81 138 GLN B CA 1
ATOM 4191 C C . GLN B 1 138 ? 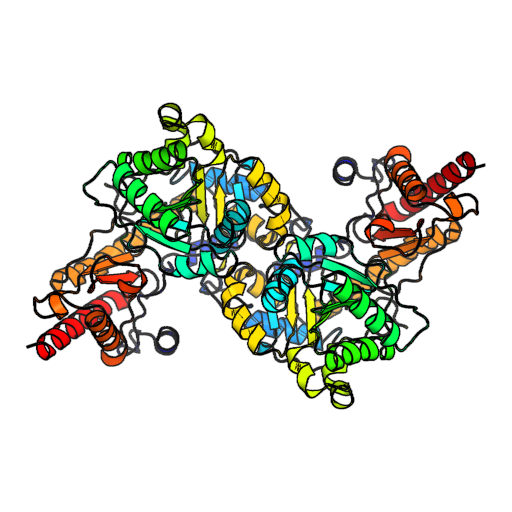-16.984 32.688 4.691 1 92.81 138 GLN B C 1
ATOM 4193 O O . GLN B 1 138 ? -17.328 31.5 4.707 1 92.81 138 GLN B O 1
ATOM 4198 N N . ASP B 1 139 ? -17.031 33.438 3.713 1 95.5 139 ASP B N 1
ATOM 4199 C CA . ASP B 1 139 ? -17.391 32.906 2.395 1 95.5 139 ASP B CA 1
ATOM 4200 C C . ASP B 1 139 ? -16.203 32.969 1.441 1 95.5 139 ASP B C 1
ATOM 4202 O O . ASP B 1 139 ? -15.672 34.062 1.161 1 95.5 139 ASP B O 1
ATOM 4206 N N . PHE B 1 140 ? -15.812 31.781 0.919 1 97.94 140 PHE B N 1
ATOM 4207 C CA . PHE B 1 140 ? -14.594 31.688 0.128 1 97.94 140 PHE B CA 1
ATOM 4208 C C . PHE B 1 140 ? -14.914 31.516 -1.352 1 97.94 140 PHE B C 1
ATOM 4210 O O . PHE B 1 140 ? -14.023 31.281 -2.166 1 97.94 140 PHE B O 1
ATOM 4217 N N . ALA B 1 141 ? -16.141 31.609 -1.747 1 97.19 141 ALA B N 1
ATOM 4218 C CA . ALA B 1 141 ? -16.609 31.25 -3.08 1 97.19 141 ALA B CA 1
ATOM 4219 C C . ALA B 1 141 ? -15.898 32.062 -4.156 1 97.19 141 ALA B C 1
ATOM 4221 O O . ALA B 1 141 ? -15.414 31.516 -5.148 1 97.19 141 ALA B O 1
ATOM 4222 N N . ALA B 1 142 ? -15.805 33.344 -3.914 1 97.5 142 ALA B N 1
ATOM 4223 C CA . ALA B 1 142 ? -15.227 34.219 -4.922 1 97.5 142 ALA B CA 1
ATOM 4224 C C . ALA B 1 142 ? -13.75 33.906 -5.152 1 97.5 142 ALA B C 1
ATOM 4226 O O . ALA B 1 142 ? -13.289 33.875 -6.293 1 97.5 142 ALA B O 1
ATOM 4227 N N . ALA B 1 143 ? -13.055 33.75 -4.074 1 98 143 ALA B N 1
ATOM 4228 C CA . ALA B 1 143 ? -11.641 33.438 -4.164 1 98 143 ALA B CA 1
ATOM 4229 C C . ALA B 1 143 ? -11.43 32.094 -4.859 1 98 143 ALA B C 1
ATOM 4231 O O . ALA B 1 143 ? -10.516 31.938 -5.676 1 98 143 ALA B O 1
ATOM 4232 N N . LEU B 1 144 ? -12.227 31.125 -4.594 1 98.75 144 LEU B N 1
ATOM 4233 C CA . LEU B 1 144 ? -12.133 29.797 -5.184 1 98.75 144 LEU B CA 1
ATOM 4234 C C . LEU B 1 144 ? -12.5 29.828 -6.66 1 98.75 144 LEU B C 1
ATOM 4236 O O . LEU B 1 144 ? -11.883 29.141 -7.477 1 98.75 144 LEU B O 1
ATOM 4240 N N . ASP B 1 145 ? -13.492 30.625 -7.035 1 98.56 145 ASP B N 1
ATOM 4241 C CA . ASP B 1 145 ? -13.852 30.797 -8.438 1 98.56 145 ASP B CA 1
ATOM 4242 C C . ASP B 1 145 ? -12.68 31.359 -9.242 1 98.56 145 ASP B C 1
ATOM 4244 O O . ASP B 1 145 ? -12.344 30.844 -10.312 1 98.56 145 ASP B O 1
ATOM 4248 N N . ALA B 1 146 ? -12.148 32.406 -8.68 1 98.5 146 ALA B N 1
ATOM 4249 C CA . ALA B 1 146 ? -11.023 33.031 -9.359 1 98.5 146 ALA B CA 1
ATOM 4250 C C . ALA B 1 146 ? -9.867 32.031 -9.539 1 98.5 146 ALA B C 1
ATOM 4252 O O . ALA B 1 146 ? -9.242 32 -10.602 1 98.5 146 ALA B O 1
ATOM 4253 N N . ALA B 1 147 ? -9.578 31.297 -8.516 1 98.62 147 ALA B N 1
ATOM 4254 C CA . ALA B 1 147 ? -8.5 30.312 -8.57 1 98.62 147 ALA B CA 1
ATOM 4255 C C . ALA B 1 147 ? -8.797 29.234 -9.602 1 98.62 147 ALA B C 1
ATOM 4257 O O . ALA B 1 147 ? -7.906 28.812 -10.344 1 98.62 147 ALA B O 1
ATOM 4258 N N . ALA B 1 148 ? -9.984 28.75 -9.648 1 98.69 148 ALA B N 1
ATOM 4259 C CA . ALA B 1 148 ? -10.375 27.703 -10.586 1 98.69 148 ALA B CA 1
ATOM 4260 C C . ALA B 1 148 ? -10.273 28.188 -12.031 1 98.69 148 ALA B C 1
ATOM 4262 O O . ALA B 1 148 ? -9.828 27.453 -12.906 1 98.69 148 ALA B O 1
ATOM 4263 N N . GLU B 1 149 ? -10.703 29.406 -12.242 1 98.38 149 GLU B N 1
ATOM 4264 C CA . GLU B 1 149 ? -10.641 29.969 -13.578 1 98.38 149 GLU B CA 1
ATOM 4265 C C . GLU B 1 149 ? -9.195 30.156 -14.039 1 98.38 149 GLU B C 1
ATOM 4267 O O . GLU B 1 149 ? -8.859 29.828 -15.18 1 98.38 149 GLU B O 1
ATOM 4272 N N . ALA B 1 150 ? -8.414 30.625 -13.164 1 98.38 150 ALA B N 1
ATOM 4273 C CA . ALA B 1 150 ? -6.996 30.781 -13.477 1 98.38 150 ALA B CA 1
ATOM 4274 C C . ALA B 1 150 ? -6.355 29.422 -13.781 1 98.38 150 ALA B C 1
ATOM 4276 O O . ALA B 1 150 ? -5.531 29.312 -14.688 1 98.38 150 ALA B O 1
ATOM 4277 N N . ALA B 1 151 ? -6.695 28.453 -13.016 1 98.25 151 ALA B N 1
ATOM 4278 C CA . ALA B 1 151 ? -6.18 27.109 -13.211 1 98.25 151 ALA B CA 1
ATOM 4279 C C . ALA B 1 151 ? -6.57 26.562 -14.586 1 98.25 151 ALA B C 1
ATOM 4281 O O . ALA B 1 151 ? -5.73 26.016 -15.305 1 98.25 151 ALA B O 1
ATOM 4282 N N . ALA B 1 152 ? -7.789 26.688 -14.898 1 97.81 152 ALA B N 1
ATOM 4283 C CA . ALA B 1 152 ? -8.281 26.219 -16.188 1 97.81 152 ALA B CA 1
ATOM 4284 C C . ALA B 1 152 ? -7.547 26.906 -17.344 1 97.81 152 ALA B C 1
ATOM 4286 O O . ALA B 1 152 ? -7.195 26.266 -18.344 1 97.81 152 ALA B O 1
ATOM 4287 N N . ALA B 1 153 ? -7.363 28.172 -17.188 1 97.94 153 ALA B N 1
ATOM 4288 C CA . ALA B 1 153 ? -6.672 28.953 -18.219 1 97.94 153 ALA B CA 1
ATOM 4289 C C . ALA B 1 153 ? -5.23 28.469 -18.391 1 97.94 153 ALA B C 1
ATOM 4291 O O . ALA B 1 153 ? -4.672 28.547 -19.484 1 97.94 153 ALA B O 1
ATOM 4292 N N . ALA B 1 154 ? -4.68 27.969 -17.359 1 97.81 154 ALA B N 1
ATOM 4293 C CA . ALA B 1 154 ? -3.305 27.484 -17.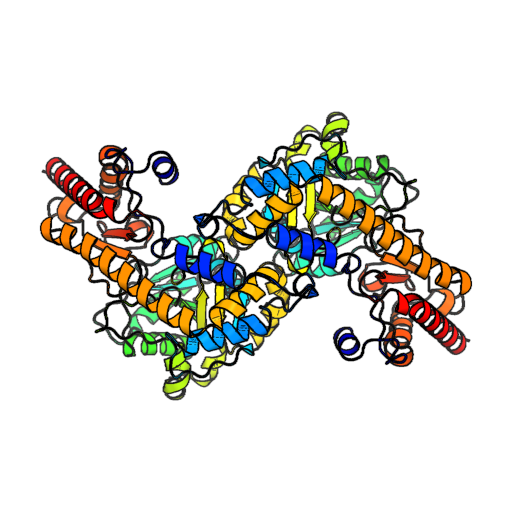375 1 97.81 154 ALA B CA 1
ATOM 4294 C C . ALA B 1 154 ? -3.25 26.016 -17.797 1 97.81 154 ALA B C 1
ATOM 4296 O O . ALA B 1 154 ? -2.18 25.406 -17.797 1 97.81 154 ALA B O 1
ATOM 4297 N N . GLY B 1 155 ? -4.391 25.438 -18.062 1 97.75 155 GLY B N 1
ATOM 4298 C CA . GLY B 1 155 ? -4.434 24.078 -18.609 1 97.75 155 GLY B CA 1
ATOM 4299 C C . GLY B 1 155 ? -4.609 23.016 -17.531 1 97.75 155 GLY B C 1
ATOM 4300 O O . GLY B 1 155 ? -4.32 21.844 -17.766 1 97.75 155 GLY B O 1
ATOM 4301 N N . HIS B 1 156 ? -5.047 23.406 -16.359 1 98.44 156 HIS B N 1
ATOM 4302 C CA . HIS B 1 156 ? -5.254 22.484 -15.25 1 98.44 156 HIS B CA 1
ATOM 4303 C C . HIS B 1 156 ? -6.672 22.609 -14.695 1 98.44 156 HIS B C 1
ATOM 4305 O O . HIS B 1 156 ? -6.875 23.094 -13.586 1 98.44 156 HIS B O 1
ATOM 4311 N N . PRO B 1 157 ? -7.598 22.125 -15.438 1 98.44 157 PRO B N 1
ATOM 4312 C CA . PRO B 1 157 ? -8.953 22.172 -14.875 1 98.44 157 PRO B CA 1
ATOM 4313 C C . PRO B 1 157 ? -9.039 21.547 -13.484 1 98.44 157 PRO B C 1
ATOM 4315 O O . PRO B 1 157 ? -8.383 20.531 -13.219 1 98.44 157 PRO B O 1
ATOM 4318 N N . VAL B 1 158 ? -9.836 22.109 -12.625 1 98.75 158 VAL B N 1
ATOM 4319 C CA . VAL B 1 158 ? -9.867 21.719 -11.219 1 98.75 158 VAL B CA 1
ATOM 4320 C C . VAL B 1 158 ? -10.766 20.484 -11.047 1 98.75 158 VAL B C 1
ATOM 4322 O O . VAL B 1 158 ? -11.938 20.5 -11.43 1 98.75 158 VAL B O 1
ATOM 4325 N N . SER B 1 159 ? -10.195 19.469 -10.453 1 98.56 159 SER B N 1
ATOM 4326 C CA . SER B 1 159 ? -10.961 18.25 -10.188 1 98.56 159 SER B CA 1
ATOM 4327 C C . SER B 1 159 ? -11.367 18.156 -8.719 1 98.56 159 SER B C 1
ATOM 4329 O O . SER B 1 159 ? -12.305 17.453 -8.367 1 98.56 159 SER B O 1
ATOM 4331 N N . ALA B 1 160 ? -10.688 18.906 -7.852 1 98.88 160 ALA B N 1
ATOM 4332 C CA . ALA B 1 160 ? -10.969 18.766 -6.422 1 98.88 160 ALA B CA 1
ATOM 4333 C C . ALA B 1 160 ? -10.516 20.016 -5.66 1 98.88 160 ALA B C 1
ATOM 4335 O O . ALA B 1 160 ? -9.664 20.766 -6.137 1 98.88 160 ALA B O 1
ATOM 4336 N N . LEU B 1 161 ? -11.18 20.297 -4.574 1 98.94 161 LEU B N 1
ATOM 4337 C CA . LEU B 1 161 ? -10.703 21.125 -3.469 1 98.94 161 LEU B CA 1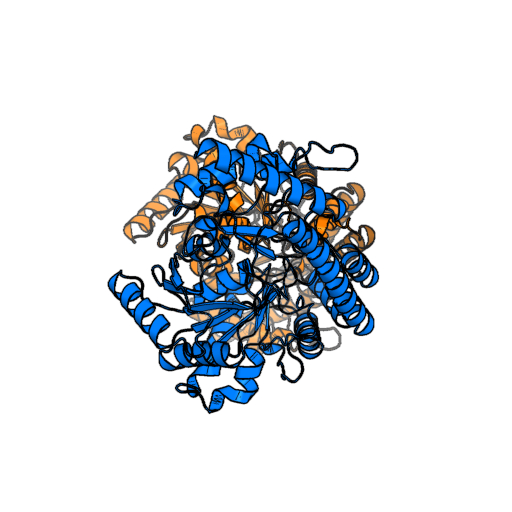
ATOM 4338 C C . LEU B 1 161 ? -10.328 20.25 -2.27 1 98.94 161 LEU B C 1
ATOM 4340 O O . LEU B 1 161 ? -11.133 19.438 -1.81 1 98.94 161 LEU B O 1
ATOM 4344 N N . MET B 1 162 ? -9.109 20.344 -1.842 1 98.94 162 MET B N 1
ATOM 4345 C CA . MET B 1 162 ? -8.633 19.594 -0.689 1 98.94 162 MET B CA 1
ATOM 4346 C C . MET B 1 162 ? -8.133 20.531 0.408 1 98.94 162 MET B C 1
ATOM 4348 O O . MET B 1 162 ? -7.387 21.469 0.137 1 98.94 162 MET B O 1
ATOM 4352 N N . PHE B 1 163 ? -8.57 20.312 1.592 1 98.69 163 PHE B N 1
ATOM 4353 C CA . PHE B 1 163 ? -8.086 21.125 2.703 1 98.69 163 PHE B CA 1
ATOM 4354 C C . PHE B 1 163 ? -7.816 20.25 3.928 1 98.69 163 PHE B C 1
ATOM 4356 O O . PHE B 1 163 ? -8.453 19.219 4.109 1 98.69 163 PHE B O 1
ATOM 4363 N N . THR B 1 164 ? -6.836 20.625 4.668 1 98.62 164 THR B N 1
ATOM 4364 C CA . THR B 1 164 ? -6.469 19.969 5.922 1 98.62 164 THR B CA 1
ATOM 4365 C C . THR B 1 164 ? -7.086 20.688 7.113 1 98.62 164 THR B C 1
ATOM 4367 O O . THR B 1 164 ? -6.895 21.891 7.281 1 98.62 164 THR B O 1
ATOM 4370 N N . HIS B 1 165 ? -7.816 19.984 7.922 1 98.44 165 HIS B N 1
ATOM 4371 C CA . HIS B 1 165 ? -8.578 20.531 9.039 1 98.44 165 HIS B CA 1
ATOM 4372 C C . HIS B 1 165 ? -8.516 19.609 10.25 1 98.44 165 HIS B C 1
ATOM 4374 O O . HIS B 1 165 ? -9.086 18.516 10.242 1 98.44 165 HIS B O 1
ATOM 4380 N N . PRO B 1 166 ? -7.777 20.047 11.281 1 98 166 PRO B N 1
ATOM 4381 C CA . PRO B 1 166 ? -7.004 21.266 11.531 1 98 166 PRO B CA 1
ATOM 4382 C C . PRO B 1 166 ? -5.852 21.453 10.539 1 98 166 PRO B C 1
ATOM 4384 O O . PRO B 1 166 ? -5.348 20.469 9.992 1 98 166 PRO B O 1
ATOM 4387 N N . SER B 1 167 ? -5.43 22.688 10.461 1 97.69 167 SER B N 1
ATOM 4388 C CA . SER B 1 167 ? -4.496 23.078 9.414 1 97.69 167 SER B CA 1
ATOM 4389 C C . SER B 1 167 ? -3.072 22.641 9.742 1 97.69 167 SER B C 1
ATOM 4391 O O . SER B 1 167 ? -2.641 22.719 10.891 1 97.69 167 SER B O 1
ATOM 4393 N N . ASN B 1 168 ? -2.361 22.094 8.898 1 98.12 168 ASN B N 1
ATOM 4394 C CA . ASN B 1 168 ? -0.911 21.984 8.781 1 98.12 168 ASN B CA 1
ATOM 4395 C C . ASN B 1 168 ? -0.373 22.891 7.68 1 98.12 168 ASN B C 1
ATOM 4397 O O . ASN B 1 168 ? -0.601 22.641 6.496 1 98.12 168 ASN B O 1
ATOM 4401 N N . PRO B 1 169 ? 0.193 24 8.047 1 98.06 169 PRO B N 1
ATOM 4402 C CA . PRO B 1 169 ? 1.165 24.141 9.133 1 98.06 169 PRO B CA 1
ATOM 4403 C C . PRO B 1 169 ? 0.661 25.047 10.258 1 98.06 169 PRO B C 1
ATOM 4405 O O . PRO B 1 169 ? 1.381 25.297 11.234 1 98.06 169 PRO B O 1
ATOM 4408 N N . GLN B 1 170 ? -0.556 25.484 10.227 1 97.5 170 GLN B N 1
ATOM 4409 C CA . GLN B 1 170 ? -0.909 26.625 11.078 1 97.5 170 GLN B CA 1
ATOM 4410 C C . GLN B 1 170 ? -1.524 26.141 12.391 1 97.5 170 GLN B C 1
ATOM 4412 O O . GLN B 1 170 ? -1.6 26.906 13.359 1 97.5 170 GLN B O 1
ATOM 4417 N N . GLY B 1 171 ? -2.053 24.984 12.383 1 97.06 171 GLY B N 1
ATOM 4418 C CA . GLY B 1 171 ? -2.715 24.469 13.57 1 97.06 171 GLY B CA 1
ATOM 4419 C C . GLY B 1 171 ? -4.055 25.125 13.836 1 97.06 171 GLY B C 1
ATOM 4420 O O . GLY B 1 171 ? -4.656 24.922 14.891 1 97.06 171 GLY B O 1
ATOM 4421 N N . THR B 1 172 ? -4.543 25.875 12.906 1 96.69 172 THR B N 1
ATOM 4422 C CA . THR B 1 172 ? -5.801 26.594 13.055 1 96.69 172 THR B CA 1
ATOM 4423 C C . THR B 1 172 ? -6.977 25.75 12.586 1 96.69 172 THR B C 1
ATOM 4425 O O . THR B 1 172 ? -6.777 24.688 11.992 1 96.69 172 THR B O 1
ATOM 4428 N N . LEU B 1 173 ? -8.148 26.172 12.93 1 97.25 173 LEU B N 1
ATOM 4429 C CA . LEU B 1 173 ? -9.391 25.531 12.516 1 97.25 173 LEU B CA 1
ATOM 4430 C C . LEU B 1 173 ? -10.195 26.438 11.594 1 97.25 173 LEU B C 1
ATOM 4432 O O . LEU B 1 173 ? -10.234 27.641 11.789 1 97.25 173 LEU B O 1
ATOM 4436 N N . PHE B 1 174 ? -10.773 25.859 10.547 1 97.38 174 PHE B N 1
ATOM 4437 C CA . PHE B 1 174 ? -11.836 26.562 9.836 1 97.38 174 PHE B CA 1
ATOM 4438 C C . PHE B 1 174 ? -13.102 26.641 10.68 1 97.38 174 PHE B C 1
ATOM 4440 O O . PHE B 1 174 ? -13.445 25.672 11.375 1 97.38 174 PHE B O 1
ATOM 4447 N N . SER B 1 175 ? -13.781 27.797 10.594 1 96.5 175 SER B N 1
ATOM 4448 C CA . SER B 1 175 ? -15.109 27.859 11.211 1 96.5 175 SER B CA 1
ATOM 4449 C C . SER B 1 175 ? -16.109 27 10.445 1 96.5 175 SER B C 1
ATOM 4451 O O . SER B 1 175 ? -15.867 26.609 9.305 1 96.5 175 SER B O 1
ATOM 4453 N N . ARG B 1 176 ? -17.203 26.703 11.133 1 96.75 176 ARG B N 1
ATOM 4454 C CA . ARG B 1 176 ? -18.297 25.953 10.508 1 96.75 176 ARG B CA 1
ATOM 4455 C C . ARG B 1 176 ? -18.734 26.625 9.211 1 96.75 176 ARG B C 1
ATOM 4457 O O . ARG B 1 176 ? -18.969 25.953 8.203 1 96.75 176 ARG B O 1
ATOM 4464 N N . GLN B 1 177 ? -18.828 27.938 9.203 1 96.75 177 GLN B N 1
ATOM 4465 C CA . GLN B 1 177 ? -19.266 28.703 8.039 1 96.75 177 GLN B CA 1
ATOM 4466 C C . GLN B 1 177 ? -18.25 28.625 6.902 1 96.75 177 GLN B C 1
ATOM 4468 O O . GLN B 1 177 ? -18.625 28.5 5.734 1 96.75 177 GLN B O 1
ATOM 4473 N N . GLN B 1 178 ? -17.016 28.703 7.238 1 97.69 178 GLN B N 1
ATOM 4474 C CA . GLN B 1 178 ? -15.961 28.594 6.238 1 97.69 178 GLN B CA 1
ATOM 4475 C C . GLN B 1 178 ? -15.977 27.219 5.582 1 97.69 178 GLN B C 1
ATOM 4477 O O . GLN B 1 178 ? -15.852 27.109 4.359 1 97.69 178 GLN B O 1
ATOM 4482 N N . LEU B 1 179 ? -16.156 26.156 6.371 1 98.19 179 LEU B N 1
ATOM 4483 C CA . LEU B 1 179 ? -16.234 24.797 5.855 1 98.19 179 LEU B CA 1
ATOM 4484 C C . LEU B 1 179 ? -17.438 24.625 4.938 1 98.19 179 LEU B C 1
ATOM 4486 O O . LEU B 1 179 ? -17.344 24.016 3.873 1 98.19 179 LEU B O 1
ATOM 4490 N N . ALA B 1 180 ? -18.516 25.156 5.406 1 97.94 180 ALA B N 1
ATOM 4491 C CA . ALA B 1 180 ? -19.75 25.094 4.609 1 97.94 180 ALA B CA 1
ATOM 4492 C C . ALA B 1 180 ? -19.562 25.797 3.27 1 97.94 180 ALA B C 1
ATOM 4494 O O . ALA B 1 180 ? -20.047 25.328 2.238 1 97.94 180 ALA B O 1
ATOM 4495 N N . SER B 1 181 ? -18.922 26.938 3.357 1 97.88 181 SER B N 1
ATOM 4496 C CA . SER B 1 181 ? -18.656 27.688 2.141 1 97.88 181 SER B CA 1
ATOM 4497 C C . SER B 1 181 ? -17.828 26.875 1.151 1 97.88 181 SER B C 1
ATOM 4499 O O . SER B 1 181 ? -18.125 26.859 -0.044 1 97.88 181 SER B O 1
ATOM 4501 N N . MET B 1 182 ? -16.828 26.219 1.571 1 98.5 182 MET B N 1
ATOM 4502 C CA . MET B 1 182 ? -15.961 25.406 0.719 1 98.5 182 MET B CA 1
ATOM 4503 C C . MET B 1 182 ? -16.719 24.219 0.157 1 98.5 182 MET B C 1
ATOM 4505 O O . MET B 1 182 ? -16.625 23.922 -1.035 1 98.5 182 MET B O 1
ATOM 4509 N N . MET B 1 183 ? -17.469 23.516 0.997 1 98.62 183 MET B N 1
ATOM 4510 C CA . MET B 1 183 ? -18.234 22.359 0.549 1 98.62 183 MET B CA 1
ATOM 4511 C C . MET B 1 183 ? -19.281 22.766 -0.493 1 98.62 183 MET B C 1
ATOM 4513 O O . MET B 1 183 ? -19.406 22.125 -1.532 1 98.62 183 MET B O 1
ATOM 4517 N N . GLN B 1 184 ? -19.969 23.875 -0.204 1 98.44 184 GLN B N 1
ATOM 4518 C CA . GLN B 1 184 ? -21 24.344 -1.139 1 98.44 184 GLN B CA 1
ATOM 4519 C C . GLN B 1 184 ? -20.375 24.719 -2.484 1 98.44 184 GLN B C 1
ATOM 4521 O O . GLN B 1 184 ? -20.969 24.453 -3.537 1 98.44 184 GLN B O 1
ATOM 4526 N N . TRP B 1 185 ? -19.25 25.375 -2.416 1 98.56 185 TRP B N 1
ATOM 4527 C CA . TRP B 1 185 ? -18.562 25.703 -3.656 1 98.56 185 TRP B CA 1
ATOM 4528 C C . TRP B 1 185 ? -18.297 24.453 -4.484 1 98.56 185 TRP B C 1
ATOM 4530 O O . TRP B 1 185 ? -18.547 24.438 -5.695 1 98.56 185 TRP B O 1
ATOM 4540 N N . CYS B 1 186 ? -17.812 23.406 -3.857 1 98.81 186 CYS B N 1
ATOM 4541 C CA . CYS B 1 186 ? -17.516 22.141 -4.539 1 98.81 186 CYS B CA 1
ATOM 4542 C C . CYS B 1 186 ? -18.766 21.562 -5.172 1 98.81 186 CYS B C 1
ATOM 4544 O O . CYS B 1 186 ? -18.75 21.156 -6.34 1 98.81 186 CYS B O 1
ATOM 4546 N N . LEU B 1 187 ? -19.828 21.547 -4.402 1 98.56 187 LEU B N 1
ATOM 4547 C CA . LEU B 1 187 ? -21.078 20.953 -4.875 1 98.56 187 LEU B CA 1
ATOM 4548 C C . LEU B 1 187 ? -21.625 21.719 -6.074 1 98.56 187 LEU B C 1
ATOM 4550 O O . LEU B 1 187 ? -22.031 21.125 -7.07 1 98.56 187 LEU B O 1
ATOM 4554 N N . ARG B 1 188 ? -21.562 23.016 -5.949 1 97.44 188 ARG B N 1
ATOM 4555 C CA . ARG B 1 188 ? -22.062 23.875 -7.023 1 97.44 188 ARG B CA 1
ATOM 4556 C C . ARG B 1 188 ? -21.266 23.656 -8.305 1 97.44 188 ARG B C 1
ATOM 4558 O O . ARG B 1 188 ? -21.828 23.609 -9.398 1 97.44 188 ARG B O 1
ATOM 4565 N N . ARG B 1 189 ? -20 23.5 -8.195 1 97.75 189 ARG B N 1
ATOM 4566 C CA . ARG B 1 189 ? -19.109 23.406 -9.336 1 97.75 189 ARG B CA 1
ATOM 4567 C C . ARG B 1 189 ? -18.922 21.969 -9.773 1 97.75 189 ARG B C 1
ATOM 4569 O O . ARG B 1 189 ? -18.281 21.688 -10.789 1 97.75 189 ARG B O 1
ATOM 4576 N N . LYS B 1 190 ? -19.453 21.047 -9.008 1 97.94 190 LYS B N 1
ATOM 4577 C CA . LYS B 1 190 ? -19.328 19.609 -9.25 1 97.94 190 LYS B CA 1
ATOM 4578 C C . LYS B 1 190 ? -17.875 19.172 -9.234 1 97.94 190 LYS B C 1
ATOM 4580 O O . LYS B 1 190 ? -17.422 18.469 -10.133 1 97.94 190 LYS B O 1
ATOM 4585 N N . VAL B 1 191 ? -17.141 19.688 -8.289 1 98.06 191 VAL B N 1
ATOM 4586 C CA . VAL B 1 191 ? -15.773 19.281 -8.016 1 98.06 191 VAL B CA 1
ATOM 4587 C C . VAL B 1 191 ? -15.719 18.5 -6.707 1 98.06 191 VAL B C 1
ATOM 4589 O O . VAL B 1 191 ? -16.562 18.703 -5.824 1 98.06 191 VAL B O 1
ATOM 4592 N N . HIS B 1 192 ? -14.812 17.516 -6.633 1 98.88 192 HIS B N 1
ATOM 4593 C CA . HIS B 1 192 ? -14.711 16.719 -5.418 1 98.88 192 HIS B CA 1
ATOM 4594 C C . HIS B 1 192 ? -14.227 17.562 -4.242 1 98.88 192 HIS B C 1
ATOM 4596 O O . HIS B 1 192 ? -13.336 18.391 -4.395 1 98.88 192 HIS B O 1
ATOM 4602 N N . CYS B 1 193 ? -14.859 17.438 -3.078 1 98.88 193 CYS B N 1
ATOM 4603 C CA . CYS B 1 193 ? -14.477 18.047 -1.814 1 98.88 193 CYS B CA 1
ATOM 4604 C C . CYS B 1 193 ? -13.773 17.047 -0.909 1 98.88 193 CYS B C 1
ATOM 4606 O O . CYS B 1 193 ? -14.383 16.094 -0.442 1 98.88 193 CYS B O 1
ATOM 4608 N N . ILE B 1 194 ? -12.523 17.266 -0.633 1 98.94 194 ILE B N 1
ATOM 4609 C CA . ILE B 1 194 ? -11.75 16.359 0.201 1 98.94 194 ILE B CA 1
ATOM 4610 C C . ILE B 1 194 ? -11.359 17.047 1.501 1 98.94 194 ILE B C 1
ATOM 4612 O O . ILE B 1 194 ? -10.602 18.031 1.487 1 98.94 194 ILE B O 1
ATOM 4616 N N . SER B 1 195 ? -11.859 16.594 2.574 1 98.94 195 SER B N 1
ATOM 4617 C CA . SER B 1 195 ? -11.492 17.078 3.902 1 98.94 195 SER B CA 1
ATOM 4618 C C . SER B 1 195 ? -10.484 16.141 4.562 1 98.94 195 SER B C 1
ATOM 4620 O O . SER B 1 195 ? -10.828 15.031 4.965 1 98.94 195 SER B O 1
ATOM 4622 N N . ASP B 1 196 ? -9.281 16.562 4.633 1 98.88 196 ASP B N 1
ATOM 4623 C CA . ASP B 1 196 ? -8.25 15.828 5.359 1 98.88 196 ASP B CA 1
ATOM 4624 C C . ASP B 1 196 ? -8.281 16.172 6.852 1 98.88 196 ASP B C 1
ATOM 4626 O O . ASP B 1 196 ? -7.84 17.25 7.258 1 98.88 196 ASP B O 1
ATOM 4630 N N . GLU B 1 197 ? -8.711 15.219 7.621 1 98.88 197 GLU B N 1
ATOM 4631 C CA . GLU B 1 197 ? -8.953 15.461 9.039 1 98.88 197 GLU B CA 1
ATOM 4632 C C . GLU B 1 197 ? -8.023 14.609 9.906 1 98.88 197 GLU B C 1
ATOM 4634 O O . GLU B 1 197 ? -8.43 14.094 10.945 1 98.88 197 GLU B O 1
ATOM 4639 N N . VAL B 1 198 ? -6.797 14.469 9.453 1 98.5 198 VAL B N 1
ATOM 4640 C CA . VAL B 1 198 ? -5.812 13.586 10.078 1 98.5 198 VAL B CA 1
ATOM 4641 C C . VAL B 1 198 ? -5.445 14.125 11.461 1 98.5 198 VAL B C 1
ATOM 4643 O O . VAL B 1 198 ? -4.973 13.375 12.312 1 98.5 198 VAL B O 1
ATOM 4646 N N . TYR B 1 199 ? -5.75 15.398 11.789 1 98.5 199 TYR B N 1
ATOM 4647 C CA . TYR B 1 199 ? -5.406 16 13.07 1 98.5 199 TYR B CA 1
ATOM 4648 C C . TYR B 1 199 ? -6.656 16.25 13.906 1 98.5 199 TYR B C 1
ATOM 4650 O O . TYR B 1 199 ? -6.613 17 14.891 1 98.5 199 TYR B O 1
ATOM 4658 N N . ALA B 1 200 ? -7.754 15.68 13.609 1 98.5 200 ALA B N 1
ATOM 4659 C CA . ALA B 1 200 ? -9.055 16.031 14.18 1 98.5 200 ALA B CA 1
ATOM 4660 C C . ALA B 1 200 ? -9.086 15.75 15.68 1 98.5 200 ALA B C 1
ATOM 4662 O O . ALA B 1 200 ? -9.742 16.469 16.438 1 98.5 200 ALA B O 1
ATOM 4663 N N . ASN B 1 201 ? -8.391 14.773 16.109 1 97.94 201 ASN B N 1
ATOM 4664 C CA . ASN B 1 201 ? -8.398 14.406 17.531 1 97.94 201 ASN B CA 1
ATOM 4665 C C . ASN B 1 201 ? -7.312 15.148 18.297 1 97.94 201 ASN B C 1
ATOM 4667 O O . ASN B 1 201 ? -7.121 14.906 19.5 1 97.94 201 ASN B O 1
ATOM 4671 N N . SER B 1 202 ? -6.629 16.047 17.703 1 97.31 202 SER B N 1
ATOM 4672 C CA . SER B 1 202 ? -5.52 16.734 18.359 1 97.31 202 SER B CA 1
ATOM 4673 C C . SER B 1 202 ? -5.918 18.125 18.812 1 97.31 202 SER B C 1
ATOM 4675 O O . SER B 1 202 ? -5.059 18.953 19.109 1 97.31 202 SER B O 1
ATOM 4677 N N . VAL B 1 203 ? -7.176 18.484 18.781 1 97.75 203 VAL B N 1
ATOM 4678 C CA . VAL B 1 203 ? -7.645 19.75 19.312 1 97.75 203 VAL B CA 1
ATOM 4679 C C . VAL B 1 203 ? -7.531 19.75 20.844 1 97.75 203 VAL B C 1
ATOM 4681 O O . VAL B 1 203 ? -8.297 19.062 21.531 1 97.75 203 VAL B O 1
ATOM 4684 N N . PHE B 1 204 ? -6.605 20.484 21.375 1 95.75 204 PHE B N 1
ATOM 4685 C CA . PHE B 1 204 ? -6.359 20.406 22.812 1 95.75 204 PHE B CA 1
ATOM 4686 C C . PHE B 1 204 ? -6.824 21.688 23.5 1 95.75 204 PHE B C 1
ATOM 4688 O O . PHE B 1 204 ? -6.914 21.734 24.734 1 95.75 204 PHE B O 1
ATOM 4695 N N . ASP B 1 205 ? -7.102 22.734 22.734 1 94.19 205 ASP B N 1
ATOM 4696 C CA . ASP B 1 205 ? -7.762 23.922 23.281 1 94.19 205 ASP B CA 1
ATOM 4697 C C . ASP B 1 205 ? -9.258 23.688 23.453 1 94.19 205 ASP B C 1
ATOM 4699 O O . ASP B 1 205 ? -10.008 23.688 22.469 1 94.19 205 ASP B O 1
ATOM 4703 N N . GLU B 1 206 ? -9.727 23.641 24.547 1 89.19 206 GLU B N 1
ATOM 4704 C CA . GLU B 1 206 ? -11.094 23.234 24.875 1 89.19 206 GLU B CA 1
ATOM 4705 C C . GLU B 1 206 ? -12.094 24.312 24.453 1 89.19 206 GLU B C 1
ATOM 4707 O O . GLU B 1 206 ? -13.297 24.047 24.359 1 89.19 206 GLU B O 1
ATOM 4712 N N . SER B 1 207 ? -11.594 25.484 24.219 1 91.25 207 SER B N 1
ATOM 4713 C CA . SER B 1 207 ? -12.484 26.562 23.812 1 91.25 207 SER B CA 1
ATOM 4714 C C . SER B 1 207 ? -12.797 26.484 22.328 1 91.25 207 SER B C 1
ATOM 4716 O O . SER B 1 207 ? -13.719 27.156 21.844 1 91.25 207 SER B O 1
ATOM 4718 N N . GLN B 1 208 ? -12.047 25.719 21.641 1 92.12 208 GLN B N 1
ATOM 4719 C CA . GLN B 1 208 ? -12.25 25.562 20.203 1 92.12 208 GLN B CA 1
ATOM 4720 C C . GLN B 1 208 ? -13.086 24.312 19.906 1 92.12 208 GLN B C 1
ATOM 4722 O O . GLN B 1 208 ? -13 23.312 20.625 1 92.12 208 GLN B O 1
ATOM 4727 N N . GLN B 1 209 ? -13.891 24.484 18.938 1 89.31 209 GLN B N 1
ATOM 4728 C CA . GLN B 1 209 ? -14.711 23.359 18.531 1 89.31 209 GLN B CA 1
ATOM 4729 C C . GLN B 1 209 ? -14.352 22.906 17.109 1 89.31 209 GLN B C 1
ATOM 4731 O O . GLN B 1 209 ? -14.398 23.688 16.172 1 89.31 209 GLN B O 1
ATOM 4736 N N . PHE B 1 210 ? -13.969 21.688 17.016 1 96.69 210 PHE B N 1
ATOM 4737 C CA . PHE B 1 210 ? -13.742 21.078 15.703 1 96.69 210 PHE B CA 1
ATOM 4738 C C . PHE B 1 210 ? -15.055 20.594 15.094 1 96.69 210 PHE B C 1
ATOM 4740 O O . PHE B 1 210 ? -15.883 20 15.789 1 96.69 210 PHE B O 1
ATOM 4747 N N . VAL B 1 211 ? -15.281 20.938 13.852 1 97.44 211 VAL B N 1
ATOM 4748 C CA . VAL B 1 211 ? -16.422 20.422 13.094 1 97.44 211 VAL B CA 1
ATOM 4749 C C . VAL B 1 211 ? -15.922 19.641 11.883 1 97.44 211 VAL B C 1
ATOM 4751 O O . VAL B 1 211 ? -15.234 20.188 11.023 1 97.44 211 VAL B O 1
ATOM 4754 N N . SER B 1 212 ? -16.281 18.328 11.859 1 98.62 212 SER B N 1
ATOM 4755 C CA . SER B 1 212 ? -15.922 17.516 10.711 1 98.62 212 SER B CA 1
ATOM 4756 C C . SER B 1 212 ? -16.812 17.828 9.508 1 98.62 212 SER B C 1
ATOM 4758 O O . SER B 1 212 ? -17.953 18.234 9.672 1 98.62 212 SER B O 1
ATOM 4760 N N . ALA B 1 213 ? -16.297 17.641 8.328 1 98.62 213 ALA B N 1
ATOM 4761 C CA . ALA B 1 213 ? -17.094 17.734 7.117 1 98.62 213 ALA B CA 1
ATOM 4762 C C . ALA B 1 213 ? -18.281 16.766 7.168 1 98.62 213 ALA B C 1
ATOM 4764 O O . ALA B 1 213 ? -19.328 17.031 6.582 1 98.62 213 ALA B O 1
ATOM 4765 N N . ALA B 1 214 ? -18.125 15.711 7.887 1 98.5 214 ALA B N 1
ATOM 4766 C CA . ALA B 1 214 ? -19.188 14.719 8.031 1 98.5 214 ALA B CA 1
ATOM 4767 C C . ALA B 1 214 ? -20.406 15.32 8.727 1 98.5 214 ALA B C 1
ATOM 4769 O O . ALA B 1 214 ? -21.547 14.953 8.43 1 98.5 214 ALA B O 1
ATOM 4770 N N . HIS B 1 215 ? -20.188 16.203 9.695 1 98.12 215 HIS B N 1
ATOM 4771 C CA . HIS B 1 215 ? -21.281 16.891 10.359 1 98.12 215 HIS B CA 1
ATOM 4772 C C . HIS B 1 215 ? -22.094 17.719 9.359 1 98.12 215 HIS B C 1
ATOM 4774 O O . HIS B 1 215 ? -23.328 17.672 9.359 1 98.12 215 HIS B O 1
ATOM 4780 N N . LEU B 1 216 ? -21.391 18.438 8.547 1 97.94 216 LEU B N 1
ATOM 4781 C CA . LEU B 1 216 ? -22.047 19.266 7.543 1 97.94 216 LEU B CA 1
ATOM 4782 C C . LEU B 1 216 ? -22.828 18.406 6.555 1 97.94 216 LEU B C 1
ATOM 4784 O O . LEU B 1 216 ? -23.953 18.734 6.176 1 97.94 216 LEU B O 1
ATOM 4788 N N . LEU B 1 217 ? -22.172 17.328 6.176 1 97.31 217 LEU B N 1
ATOM 4789 C CA . LEU B 1 217 ? -22.781 16.422 5.215 1 97.31 217 LEU B CA 1
ATOM 4790 C C . LEU B 1 217 ? -24.094 15.852 5.758 1 97.31 217 LEU B C 1
ATOM 4792 O O . LEU B 1 217 ? -25.031 15.602 4.996 1 97.31 217 LEU B O 1
ATOM 4796 N N . GLN B 1 218 ? -24.141 15.609 7.004 1 96 218 GLN B N 1
ATOM 4797 C CA . GLN B 1 218 ? -25.312 14.992 7.605 1 96 218 GLN B CA 1
ATOM 4798 C C . GLN B 1 218 ? -26.359 16.047 7.984 1 96 218 GLN B C 1
ATOM 4800 O O . GLN B 1 218 ? -27.562 15.844 7.797 1 96 218 GLN B O 1
ATOM 4805 N N . GLN B 1 219 ? -25.938 17.266 8.367 1 95.31 219 GLN B N 1
ATOM 4806 C CA . GLN B 1 219 ? -26.844 18.188 9.062 1 95.31 219 GLN B CA 1
ATOM 4807 C C . GLN B 1 219 ? -27.203 19.375 8.18 1 95.31 219 GLN B C 1
ATOM 4809 O O . GLN B 1 219 ? -28.25 20 8.375 1 95.31 219 GLN B O 1
ATOM 4814 N N . GLU B 1 220 ? -26.359 19.625 7.207 1 95.5 220 GLU B N 1
ATOM 4815 C CA . GLU B 1 220 ? -26.531 20.938 6.582 1 95.5 220 GLU B CA 1
ATOM 4816 C C . GLU B 1 220 ? -26.531 20.812 5.059 1 95.5 220 GLU B C 1
ATOM 4818 O O . GLU B 1 220 ? -26.953 21.75 4.363 1 95.5 220 GLU B O 1
ATOM 4823 N N . VAL B 1 221 ? -26.172 19.75 4.555 1 95.38 221 VAL B N 1
ATOM 4824 C CA . VAL B 1 221 ? -25.875 19.625 3.131 1 95.38 221 VAL B CA 1
ATOM 4825 C C . VAL B 1 221 ? -27.156 19.891 2.32 1 95.38 221 VAL B C 1
ATOM 4827 O O . VAL B 1 221 ? -27.078 20.359 1.182 1 95.38 221 VAL B O 1
ATOM 4830 N N . ARG B 1 222 ? -28.359 19.578 2.76 1 93.75 222 ARG B N 1
ATOM 4831 C CA . ARG B 1 222 ? -29.625 19.672 2.039 1 93.75 222 ARG B CA 1
ATOM 4832 C C . ARG B 1 222 ? -29.922 21.125 1.636 1 93.75 222 ARG B C 1
ATOM 4834 O O . ARG B 1 222 ? -30.609 21.375 0.652 1 93.75 222 ARG B O 1
ATOM 4841 N N . SER B 1 223 ? -29.359 22.047 2.369 1 96.12 223 SER B N 1
ATOM 4842 C CA . SER B 1 223 ? -29.609 23.453 2.109 1 96.12 223 SER B CA 1
ATOM 4843 C C . SER B 1 223 ? -28.562 24.031 1.148 1 96.12 223 SER B C 1
ATOM 4845 O O . SER B 1 223 ? -28.672 25.188 0.738 1 96.12 223 SER B O 1
ATOM 4847 N N . MET B 1 224 ? -27.625 23.266 0.791 1 96.5 224 MET B N 1
ATOM 4848 C CA . MET B 1 224 ? -26.547 23.75 -0.076 1 96.5 224 MET B CA 1
ATOM 4849 C C . MET B 1 224 ? -26.922 23.578 -1.546 1 96.5 224 MET B C 1
ATOM 4851 O O . MET B 1 224 ? -27.578 22.609 -1.92 1 96.5 224 MET B O 1
ATOM 4855 N N . GLU B 1 225 ? -26.5 24.578 -2.318 1 96.25 225 GLU B N 1
ATOM 4856 C CA . GLU B 1 225 ? -26.625 24.422 -3.762 1 96.25 225 GLU B CA 1
ATOM 4857 C C . GLU B 1 225 ? -25.828 23.234 -4.262 1 96.25 225 GLU B C 1
ATOM 4859 O O . GLU B 1 225 ? -24.641 23.094 -3.938 1 96.25 225 GLU B O 1
ATOM 4864 N N . GLY B 1 226 ? -26.453 22.359 -5.035 1 96.25 226 GLY B N 1
ATOM 4865 C CA . GLY B 1 226 ? -25.781 21.172 -5.551 1 96.25 226 GLY B CA 1
ATOM 4866 C C . GLY B 1 226 ? -25.828 20 -4.602 1 96.25 226 GLY B C 1
ATOM 4867 O O . GLY B 1 226 ? -25.094 19.016 -4.781 1 96.25 226 GLY B O 1
ATOM 4868 N N . SER B 1 227 ? -26.719 20.031 -3.65 1 96.69 227 SER B N 1
ATOM 4869 C CA . SER B 1 227 ? -26.797 19.047 -2.57 1 96.69 227 SER B CA 1
ATOM 4870 C C . SER B 1 227 ? -27.031 17.656 -3.111 1 96.69 227 SER B C 1
ATOM 4872 O O . SER B 1 227 ? -26.656 16.656 -2.479 1 96.69 227 SER B O 1
ATOM 4874 N N . GLN B 1 228 ? -27.625 17.5 -4.266 1 96.19 228 GLN B N 1
ATOM 4875 C CA . GLN B 1 228 ? -27.922 16.203 -4.844 1 96.19 228 GLN B CA 1
ATOM 4876 C C . GLN B 1 228 ? -26.641 15.438 -5.172 1 96.19 228 GLN B C 1
ATOM 4878 O O . GLN B 1 228 ? -26.656 14.211 -5.309 1 96.19 228 GLN B O 1
ATOM 4883 N N . HIS B 1 229 ? -25.547 16.172 -5.215 1 96.62 229 HIS B N 1
ATOM 4884 C CA . HIS B 1 229 ? -24.266 15.547 -5.578 1 96.62 229 HIS B CA 1
ATOM 4885 C C . HIS B 1 229 ? -23.422 15.266 -4.344 1 96.62 229 HIS B C 1
ATOM 4887 O O . HIS B 1 229 ? -22.328 14.719 -4.453 1 96.62 229 HIS B O 1
ATOM 4893 N N . ALA B 1 230 ? -23.906 15.547 -3.182 1 97.38 230 ALA B N 1
ATOM 4894 C CA . ALA B 1 230 ? -23.094 15.547 -1.964 1 97.38 230 ALA B CA 1
ATOM 4895 C C . ALA B 1 230 ? -22.547 14.156 -1.676 1 97.38 230 ALA B C 1
ATOM 4897 O O . ALA B 1 230 ? -21.375 14.016 -1.301 1 97.38 230 ALA B O 1
ATOM 4898 N N . GLY B 1 231 ? -23.344 13.133 -1.812 1 96 231 GLY B N 1
ATOM 4899 C CA . GLY B 1 231 ? -22.891 11.773 -1.58 1 96 231 GLY B CA 1
ATOM 4900 C C . GLY B 1 231 ? -21.75 11.359 -2.496 1 96 231 GLY B C 1
ATOM 4901 O O . GLY B 1 231 ? -20.906 10.547 -2.115 1 96 231 GLY B O 1
ATOM 4902 N N . GLU B 1 232 ? -21.688 11.93 -3.596 1 97.5 232 GLU B N 1
ATOM 4903 C CA . GLU B 1 232 ? -20.703 11.562 -4.617 1 97.5 232 GLU B CA 1
ATOM 4904 C C . GLU B 1 232 ? -19.438 12.398 -4.492 1 97.5 232 GLU B C 1
ATOM 4906 O O . GLU B 1 232 ? -18.359 11.953 -4.875 1 97.5 232 GLU B O 1
ATOM 4911 N N . LEU B 1 233 ? -19.547 13.57 -3.936 1 98.69 233 LEU B N 1
ATOM 4912 C CA . LEU B 1 233 ? -18.469 14.523 -4.156 1 98.69 233 LEU B CA 1
ATOM 4913 C C . LEU B 1 233 ? -17.734 14.82 -2.855 1 98.69 233 LEU B C 1
ATOM 4915 O O . LEU B 1 233 ? -16.641 15.406 -2.873 1 98.69 233 LEU B O 1
ATOM 4919 N N . VAL B 1 234 ? -18.25 14.453 -1.702 1 98.81 234 VAL B N 1
ATOM 4920 C CA . VAL B 1 234 ? -17.609 14.797 -0.435 1 98.81 234 VAL B CA 1
ATOM 4921 C C . VAL B 1 234 ? -16.891 13.578 0.134 1 98.81 234 VAL B C 1
ATOM 4923 O O . VAL B 1 234 ? -17.484 12.516 0.3 1 98.81 234 VAL B O 1
ATOM 4926 N N . HIS B 1 235 ? -15.633 13.711 0.388 1 98.88 235 HIS B N 1
ATOM 4927 C CA . HIS B 1 235 ? -14.766 12.664 0.91 1 98.88 235 HIS B CA 1
ATOM 4928 C C . HIS B 1 235 ? -14.008 13.141 2.145 1 98.88 235 HIS B C 1
ATOM 4930 O O . HIS B 1 235 ? -13.492 14.258 2.168 1 98.88 235 HIS B O 1
ATOM 4936 N N . ILE B 1 236 ? -13.977 12.344 3.17 1 98.94 236 ILE B N 1
ATOM 4937 C CA . ILE B 1 236 ? -13.211 12.641 4.379 1 98.94 236 ILE B CA 1
ATOM 4938 C C . ILE B 1 236 ? -12.078 11.633 4.535 1 98.94 236 ILE B C 1
ATOM 4940 O O . ILE B 1 236 ? -12.289 10.43 4.418 1 98.94 236 ILE B O 1
ATOM 4944 N N . VAL B 1 237 ? -10.883 12.117 4.754 1 98.81 237 VAL B N 1
ATOM 4945 C CA . VAL B 1 237 ? -9.719 11.25 4.934 1 98.81 237 VAL B CA 1
ATOM 4946 C C . VAL B 1 237 ? -9.109 11.484 6.309 1 98.81 237 VAL B C 1
ATOM 4948 O O . VAL B 1 237 ? -9.125 12.609 6.82 1 98.81 237 VAL B O 1
ATOM 4951 N N . PHE B 1 238 ? -8.656 10.5 6.945 1 98.69 238 PHE B N 1
ATOM 4952 C CA . PHE B 1 238 ? -7.961 10.539 8.227 1 98.69 238 PHE B CA 1
ATOM 4953 C C . PHE B 1 238 ? -7.109 9.289 8.422 1 98.69 238 PHE B C 1
ATOM 4955 O O . PHE B 1 238 ? -6.945 8.492 7.492 1 98.69 238 PHE B O 1
ATOM 4962 N N . GLY B 1 239 ? -6.461 9.141 9.578 1 98.25 239 GLY B N 1
ATOM 4963 C CA . GLY B 1 239 ? -5.582 8.008 9.828 1 98.25 239 GLY B CA 1
ATOM 4964 C C . GLY B 1 239 ? -5.035 7.973 11.242 1 98.25 239 GLY B C 1
ATOM 4965 O O . GLY B 1 239 ? -5.535 8.68 12.125 1 98.25 239 GLY B O 1
ATOM 4966 N N . PHE B 1 240 ? -4.047 7.145 11.414 1 98.31 240 PHE B N 1
ATOM 4967 C CA . PHE B 1 240 ? -3.596 6.879 12.773 1 98.31 240 PHE B CA 1
ATOM 4968 C C . PHE B 1 240 ? -2.178 7.398 12.984 1 98.31 240 PHE B C 1
ATOM 4970 O O . PHE B 1 240 ? -1.656 7.359 14.102 1 98.31 240 PHE B O 1
ATOM 4977 N N . SER B 1 241 ? -1.614 7.945 11.969 1 97.81 241 SER B N 1
ATOM 4978 C CA . SER B 1 241 ? -0.213 8.359 11.992 1 97.81 241 SER B CA 1
ATOM 4979 C C . SER B 1 241 ? 0.01 9.5 12.977 1 97.81 241 SER B C 1
ATOM 4981 O O . SER B 1 241 ? 1.083 9.617 13.57 1 97.81 241 SER B O 1
ATOM 4983 N N . LYS B 1 242 ? -0.998 10.391 13.047 1 98.19 242 LYS B N 1
ATOM 4984 C CA . LYS B 1 242 ? -0.764 11.648 13.758 1 98.19 242 LYS B CA 1
ATOM 4985 C C . LYS B 1 242 ? -1.436 11.641 15.125 1 98.19 242 LYS B C 1
ATOM 4987 O O . LYS B 1 242 ? -0.769 11.469 16.141 1 98.19 242 LYS B O 1
ATOM 4992 N N . ASP B 1 243 ? -2.682 11.484 15.156 1 97.69 243 ASP B N 1
ATOM 4993 C CA . ASP B 1 243 ? -3.457 11.539 16.391 1 97.69 243 ASP B CA 1
ATOM 4994 C C . ASP B 1 243 ? -3.174 10.328 17.281 1 97.69 243 ASP B C 1
ATOM 4996 O O . ASP B 1 243 ? -3.391 10.383 18.484 1 97.69 243 ASP B O 1
ATOM 5000 N N . PHE B 1 244 ? -2.695 9.258 16.703 1 98.12 244 PHE B N 1
ATOM 5001 C CA . PHE B 1 244 ? -2.453 8.055 17.484 1 98.12 244 PHE B CA 1
ATOM 5002 C C . PHE B 1 244 ? -0.962 7.75 17.562 1 98.12 244 PHE B C 1
ATOM 5004 O O . PHE B 1 244 ? -0.567 6.641 17.938 1 98.12 244 PHE B O 1
ATOM 5011 N N . CYS B 1 245 ? -0.152 8.664 17.188 1 98 245 CYS B N 1
ATOM 5012 C CA . CYS B 1 245 ? 1.294 8.531 17.312 1 98 245 CYS B CA 1
ATOM 5013 C C . CYS B 1 245 ? 1.78 7.223 16.719 1 98 245 CYS B C 1
ATOM 5015 O O . CYS B 1 245 ? 2.561 6.5 17.344 1 98 245 CYS B O 1
ATOM 5017 N N . ALA B 1 246 ? 1.244 6.938 15.531 1 98.19 246 ALA B N 1
ATOM 5018 C CA . ALA B 1 246 ? 1.528 5.609 14.984 1 98.19 246 ALA B CA 1
ATOM 5019 C C . ALA B 1 246 ? 1.744 5.672 13.477 1 98.19 246 ALA B C 1
ATOM 5021 O O . ALA B 1 246 ? 1.1 4.941 12.727 1 98.19 246 ALA B O 1
ATOM 5022 N N . SER B 1 247 ? 2.727 6.516 13.094 1 97.5 247 SER B N 1
ATOM 5023 C CA . SER B 1 247 ? 3.029 6.66 11.672 1 97.5 247 SER B CA 1
ATOM 5024 C C . SER B 1 247 ? 3.541 5.352 11.078 1 97.5 247 SER B C 1
ATOM 5026 O O . SER B 1 247 ? 3.346 5.082 9.891 1 97.5 247 SER B O 1
ATOM 5028 N N . GLY B 1 248 ? 4.109 4.473 11.891 1 97.81 248 GLY B N 1
ATOM 5029 C CA . GLY B 1 248 ? 4.633 3.195 11.43 1 97.81 248 GLY B CA 1
ATOM 5030 C C . GLY B 1 248 ? 3.553 2.15 11.219 1 97.81 248 GLY B C 1
ATOM 5031 O O . GLY B 1 248 ? 3.805 1.107 10.609 1 97.81 248 GLY B O 1
ATOM 5032 N N . LEU B 1 249 ? 2.334 2.379 11.68 1 97.69 249 LEU B N 1
ATOM 5033 C CA . LEU B 1 249 ? 1.233 1.438 11.5 1 97.69 249 LEU B CA 1
ATOM 5034 C C . LEU B 1 249 ? 0.759 1.423 10.047 1 97.69 249 LEU B C 1
ATOM 5036 O O . LEU B 1 249 ? 0.183 0.433 9.594 1 97.69 249 LEU B O 1
ATOM 5040 N N . ARG B 1 250 ? 0.919 2.545 9.406 1 97.25 250 ARG B N 1
ATOM 5041 C CA . ARG B 1 250 ? 0.504 2.672 8.008 1 97.25 250 ARG B CA 1
ATOM 5042 C C . ARG B 1 250 ? -0.977 2.346 7.848 1 97.25 250 ARG B C 1
ATOM 5044 O O . ARG B 1 250 ? -1.345 1.491 7.039 1 97.25 250 ARG B O 1
ATOM 5051 N N . VAL B 1 251 ? -1.819 3.053 8.539 1 98.38 251 VAL B N 1
ATOM 5052 C CA . VAL B 1 251 ? -3.264 2.869 8.445 1 98.38 251 VAL B CA 1
ATOM 5053 C C . VAL B 1 251 ? -3.934 4.207 8.133 1 98.38 251 VAL B C 1
ATOM 5055 O O . VAL B 1 251 ? -3.869 5.141 8.938 1 98.38 251 VAL B O 1
ATOM 5058 N N . GLY B 1 252 ? -4.484 4.34 6.988 1 98.56 252 GLY B N 1
ATOM 5059 C CA . GLY B 1 252 ? -5.277 5.477 6.551 1 98.56 252 GLY B CA 1
ATOM 5060 C C . GLY B 1 252 ? -6.703 5.105 6.191 1 98.56 252 GLY B C 1
ATOM 5061 O O . GLY B 1 252 ? -6.984 3.951 5.859 1 98.56 252 GLY B O 1
ATOM 5062 N N . CYS B 1 253 ? -7.59 6.055 6.266 1 98.81 253 CYS B N 1
ATOM 5063 C CA . CYS B 1 253 ? -9.008 5.766 6.086 1 98.81 253 CYS B CA 1
ATOM 5064 C C . CYS B 1 253 ? -9.664 6.793 5.164 1 98.81 253 CYS B C 1
ATOM 5066 O O . CYS B 1 253 ? -9.328 7.977 5.215 1 98.81 253 CYS B O 1
ATOM 5068 N N . LEU B 1 254 ? -10.539 6.324 4.387 1 98.88 254 LEU B N 1
ATOM 5069 C CA . LEU B 1 254 ? -11.438 7.141 3.572 1 98.88 254 LEU B CA 1
ATOM 5070 C C . LEU B 1 254 ? -12.891 6.906 3.969 1 98.88 254 LEU B C 1
ATOM 5072 O O . LEU B 1 254 ? -13.336 5.762 4.055 1 98.88 254 LEU B O 1
ATOM 5076 N N . LEU B 1 255 ? -13.57 7.891 4.328 1 98.88 255 LEU B N 1
ATOM 5077 C CA . LEU B 1 255 ? -15.016 7.879 4.512 1 98.88 255 LEU B CA 1
ATOM 5078 C C . LEU B 1 255 ? -15.719 8.57 3.35 1 98.88 255 LEU B C 1
ATOM 5080 O O . LEU B 1 255 ? -15.547 9.773 3.141 1 98.88 255 LEU B O 1
ATOM 5084 N N . THR B 1 256 ? -16.5 7.855 2.562 1 98.69 256 THR B N 1
ATOM 5085 C CA . THR B 1 256 ? -17.203 8.422 1.413 1 98.69 256 THR B CA 1
ATOM 5086 C C . THR B 1 256 ? -18.484 7.656 1.133 1 98.69 256 THR B C 1
ATOM 5088 O O . THR B 1 256 ? -18.547 6.438 1.311 1 98.69 256 THR B O 1
ATOM 5091 N N . LYS B 1 257 ? -19.5 8.32 0.736 1 98 257 LYS B N 1
ATOM 5092 C CA . LYS B 1 257 ? -20.781 7.719 0.354 1 98 257 LYS B CA 1
ATOM 5093 C C . LYS B 1 257 ? -20.828 7.438 -1.146 1 98 257 LYS B C 1
ATOM 5095 O O . LYS B 1 257 ? -21.828 6.934 -1.656 1 98 257 LYS B O 1
ATOM 5100 N N . ASN B 1 258 ? -19.781 7.77 -1.848 1 98.5 258 ASN B N 1
ATOM 5101 C CA . ASN B 1 258 ? -19.703 7.574 -3.291 1 98.5 258 ASN B CA 1
ATOM 5102 C C . ASN B 1 258 ? -19.641 6.09 -3.65 1 98.5 258 ASN B C 1
ATOM 5104 O O . ASN B 1 258 ? -18.594 5.453 -3.525 1 98.5 258 ASN B O 1
ATOM 5108 N N . THR B 1 259 ? -20.656 5.555 -4.172 1 97.06 259 THR B N 1
ATOM 5109 C CA . THR B 1 259 ? -20.781 4.129 -4.453 1 97.06 259 THR B CA 1
ATOM 5110 C C . THR B 1 259 ? -19.844 3.725 -5.594 1 97.06 259 THR B C 1
ATOM 5112 O O . THR B 1 259 ? -19.266 2.639 -5.57 1 97.06 259 THR B O 1
ATOM 5115 N N . GLY B 1 260 ? -19.781 4.574 -6.594 1 97.31 260 GLY B N 1
ATOM 5116 C CA . GLY B 1 260 ? -18.875 4.305 -7.691 1 97.31 260 GLY B CA 1
ATOM 5117 C C . GLY B 1 260 ? -17.422 4.234 -7.258 1 97.31 260 GLY B C 1
ATOM 5118 O O . GLY B 1 260 ? -16.672 3.348 -7.688 1 97.31 260 GLY B O 1
ATOM 5119 N N . LEU B 1 261 ? -17.031 5.199 -6.422 1 97.75 261 LEU B N 1
ATOM 5120 C CA . LEU B 1 261 ? -15.672 5.215 -5.891 1 97.75 261 LEU B CA 1
ATOM 5121 C C . LEU B 1 261 ? -15.406 3.975 -5.043 1 97.75 261 LEU B C 1
ATOM 5123 O O . LEU B 1 261 ? -14.352 3.346 -5.168 1 97.75 261 LEU B O 1
ATOM 5127 N N . ASN B 1 262 ? -16.328 3.631 -4.195 1 97.12 262 ASN B N 1
ATOM 5128 C CA . ASN B 1 262 ? -16.172 2.445 -3.357 1 97.12 262 ASN B CA 1
ATOM 5129 C C . ASN B 1 262 ? -16.031 1.181 -4.199 1 97.12 262 ASN B C 1
ATOM 5131 O O . ASN B 1 262 ? -15.227 0.3 -3.875 1 97.12 262 ASN B O 1
ATOM 5135 N N . LYS B 1 263 ? -16.797 1.063 -5.238 1 96.19 263 LYS B N 1
ATOM 5136 C CA . LYS B 1 263 ? -16.688 -0.077 -6.145 1 96.19 263 LYS B CA 1
ATOM 5137 C C . LYS B 1 263 ? -15.32 -0.123 -6.812 1 96.19 263 LYS B C 1
ATOM 5139 O O . LYS B 1 263 ? -14.734 -1.196 -6.965 1 96.19 263 LYS B O 1
ATOM 5144 N N . ALA B 1 264 ? -14.844 1.019 -7.23 1 96.69 264 ALA B N 1
ATOM 5145 C CA . ALA B 1 264 ? -13.508 1.092 -7.812 1 96.69 264 ALA B CA 1
ATOM 5146 C C . ALA B 1 264 ? -12.445 0.649 -6.809 1 96.69 264 ALA B C 1
ATOM 5148 O O . ALA B 1 264 ? -11.516 -0.083 -7.16 1 96.69 264 ALA B O 1
ATOM 5149 N N . LEU B 1 265 ? -12.617 1.092 -5.578 1 96.38 265 LEU B N 1
ATOM 5150 C CA . LEU B 1 265 ? -11.664 0.762 -4.527 1 96.38 265 LEU B CA 1
ATOM 5151 C C . LEU B 1 265 ? -11.68 -0.733 -4.227 1 96.38 265 LEU B C 1
ATOM 5153 O O . LEU B 1 265 ? -10.656 -1.304 -3.838 1 96.38 265 LEU B O 1
ATOM 5157 N N . ASP B 1 266 ? -12.773 -1.398 -4.438 1 92.81 266 ASP B N 1
ATOM 5158 C CA . ASP B 1 266 ? -12.836 -2.848 -4.277 1 92.81 266 ASP B CA 1
ATOM 5159 C C . ASP B 1 266 ? -11.82 -3.547 -5.176 1 92.81 266 ASP B C 1
ATOM 5161 O O . ASP B 1 266 ? -11.32 -4.621 -4.84 1 92.81 266 ASP B O 1
ATOM 5165 N N . ASN B 1 267 ? -11.523 -2.939 -6.211 1 91.81 267 ASN B N 1
ATOM 5166 C CA . ASN B 1 267 ? -10.617 -3.527 -7.195 1 91.81 267 ASN B CA 1
ATOM 5167 C C . ASN B 1 267 ? -9.172 -3.113 -6.941 1 91.81 267 ASN B C 1
ATOM 5169 O O . ASN B 1 267 ? -8.266 -3.949 -6.969 1 91.81 267 ASN B O 1
ATOM 5173 N N . ILE B 1 268 ? -8.922 -1.864 -6.543 1 95.06 268 ILE B N 1
ATOM 5174 C CA . ILE B 1 268 ? -7.555 -1.36 -6.633 1 95.06 268 ILE B CA 1
ATOM 5175 C C . ILE B 1 268 ? -6.953 -1.261 -5.23 1 95.06 268 ILE B C 1
ATOM 5177 O O . ILE B 1 268 ? -5.742 -1.059 -5.082 1 95.06 268 ILE B O 1
ATOM 5181 N N . SER B 1 269 ? -7.789 -1.451 -4.176 1 96 269 SER B N 1
ATOM 5182 C CA . SER B 1 269 ? -7.254 -1.441 -2.818 1 96 269 SER B CA 1
ATOM 5183 C C . SER B 1 269 ? -6.285 -2.598 -2.596 1 96 269 SER B C 1
ATOM 5185 O O . SER B 1 269 ? -5.496 -2.58 -1.648 1 96 269 SER B O 1
ATOM 5187 N N . TYR B 1 270 ? -6.32 -3.535 -3.5 1 92.69 270 TYR B N 1
ATOM 5188 C CA . TYR B 1 270 ? -5.449 -4.703 -3.547 1 92.69 270 TYR B CA 1
ATOM 5189 C C . TYR B 1 270 ? -3.98 -4.289 -3.51 1 92.69 270 TYR B C 1
ATOM 5191 O O . TYR B 1 270 ? -3.148 -4.984 -2.922 1 92.69 270 TYR B O 1
ATOM 5199 N N . PHE B 1 271 ? -3.67 -3.18 -3.961 1 94.5 271 PHE B N 1
ATOM 5200 C CA . PHE B 1 271 ? -2.285 -2.75 -4.117 1 94.5 271 PHE B CA 1
ATOM 5201 C C . PHE B 1 271 ? -1.788 -2.055 -2.857 1 94.5 271 PHE B C 1
ATOM 5203 O O . PHE B 1 271 ? -0.584 -1.854 -2.688 1 94.5 271 PHE B O 1
ATOM 5210 N N . ASN B 1 272 ? -2.699 -1.648 -1.963 1 95.5 272 ASN B N 1
ATOM 5211 C CA . ASN B 1 272 ? -2.328 -0.827 -0.815 1 95.5 272 ASN B CA 1
ATOM 5212 C C . ASN B 1 272 ? -3.014 -1.305 0.461 1 95.5 272 ASN B C 1
ATOM 5214 O O . ASN B 1 272 ? -3.283 -0.508 1.362 1 95.5 272 ASN B O 1
ATOM 5218 N N . SER B 1 273 ? -3.338 -2.506 0.517 1 95.44 273 SER B N 1
ATOM 5219 C CA . SER B 1 273 ? -4.109 -2.998 1.655 1 95.44 273 SER B CA 1
ATOM 5220 C C . SER B 1 273 ? -3.232 -3.141 2.895 1 95.44 273 SER B C 1
ATOM 5222 O O . SER B 1 273 ? -2.045 -3.453 2.789 1 95.44 273 SER B O 1
ATOM 5224 N N . THR B 1 274 ? -3.855 -2.93 4.043 1 96.69 274 THR B N 1
ATOM 5225 C CA . THR B 1 274 ? -3.205 -3.113 5.336 1 96.69 274 THR B CA 1
ATOM 5226 C C . THR B 1 274 ? -3.293 -4.57 5.785 1 96.69 274 THR B C 1
ATOM 5228 O O . THR B 1 274 ? -4.336 -5.211 5.629 1 96.69 274 THR B O 1
ATOM 5231 N N . PRO B 1 275 ? -2.225 -5.086 6.34 1 97.5 275 PRO B N 1
ATOM 5232 C CA . PRO B 1 275 ? -2.246 -6.488 6.766 1 97.5 275 PRO B CA 1
ATOM 5233 C C . PRO B 1 275 ? -3.375 -6.789 7.75 1 97.5 275 PRO B C 1
ATOM 5235 O O . PRO B 1 275 ? -3.627 -6.004 8.664 1 97.5 275 PRO B O 1
ATOM 5238 N N . CYS B 1 276 ? -4.008 -7.945 7.594 1 97.88 276 CYS B N 1
ATOM 5239 C CA . CYS B 1 276 ? -5.215 -8.305 8.328 1 97.88 276 CYS B CA 1
ATOM 5240 C C . CYS B 1 276 ? -4.91 -8.531 9.805 1 97.88 276 CYS B C 1
ATOM 5242 O O . CYS B 1 276 ? -5.699 -8.141 10.672 1 97.88 276 CYS B O 1
ATOM 5244 N N . PRO B 1 277 ? -3.748 -9.188 10.172 1 96.62 277 PRO B N 1
ATOM 5245 C CA . PRO B 1 277 ? -3.471 -9.352 11.602 1 96.62 277 PRO B CA 1
ATOM 5246 C C . PRO B 1 277 ? -3.398 -8.016 12.344 1 96.62 277 PRO B C 1
ATOM 5248 O O . PRO B 1 277 ? -3.906 -7.902 13.461 1 96.62 277 PRO B O 1
ATOM 5251 N N . LEU B 1 278 ? -2.771 -7.031 11.727 1 96.31 278 LEU B N 1
ATOM 5252 C CA . LEU B 1 278 ? -2.717 -5.711 12.344 1 96.31 278 LEU B CA 1
ATOM 5253 C C . LEU B 1 278 ? -4.113 -5.098 12.445 1 96.31 278 LEU B C 1
ATOM 5255 O O . LEU B 1 278 ? -4.457 -4.48 13.453 1 96.31 278 LEU B O 1
ATOM 5259 N N . GLN B 1 279 ? -4.859 -5.215 11.367 1 97.69 279 GLN B N 1
ATOM 5260 C CA . GLN B 1 279 ? -6.223 -4.699 11.375 1 97.69 279 GLN B CA 1
ATOM 5261 C C . GLN B 1 279 ? -7.023 -5.289 12.531 1 97.69 279 GLN B C 1
ATOM 5263 O O . GLN B 1 279 ? -7.77 -4.574 13.211 1 97.69 279 GLN B O 1
ATOM 5268 N N . TRP B 1 280 ? -6.848 -6.598 12.711 1 97.81 280 TRP B N 1
ATOM 5269 C CA . TRP B 1 280 ? -7.566 -7.266 13.789 1 97.81 280 TRP B CA 1
ATOM 5270 C C . TRP B 1 280 ? -7.172 -6.691 15.141 1 97.81 280 TRP B C 1
ATOM 5272 O O . TRP B 1 280 ? -8.031 -6.312 15.938 1 97.81 280 TRP B O 1
ATOM 5282 N N . SER B 1 281 ? -5.91 -6.586 15.391 1 96.56 281 SER B N 1
ATOM 5283 C CA . SER B 1 281 ? -5.426 -6.059 16.656 1 96.56 281 SER B CA 1
ATOM 5284 C C . SER B 1 281 ? -5.898 -4.629 16.891 1 96.56 281 SER B C 1
ATOM 5286 O O . SER B 1 281 ? -6.301 -4.266 18 1 96.56 281 SER B O 1
ATOM 5288 N N . LEU B 1 282 ? -5.801 -3.82 15.875 1 97.69 282 LEU B N 1
ATOM 5289 C CA . LEU B 1 282 ? -6.242 -2.432 15.969 1 97.69 282 LEU B CA 1
ATOM 5290 C C . LEU B 1 282 ? -7.738 -2.355 16.25 1 97.69 282 LEU B C 1
ATOM 5292 O O . LEU B 1 282 ? -8.188 -1.494 17.016 1 97.69 282 LEU B O 1
ATOM 5296 N N . SER B 1 283 ? -8.516 -3.266 15.586 1 98.31 283 SER B N 1
ATOM 5297 C CA . SER B 1 283 ? -9.953 -3.285 15.828 1 98.31 283 SER B CA 1
ATOM 5298 C C . SER B 1 283 ? -10.266 -3.59 17.297 1 98.31 283 SER B C 1
ATOM 5300 O O . SER B 1 283 ? -11.164 -2.988 17.875 1 98.31 283 SER B O 1
ATOM 5302 N N . GLN B 1 284 ? -9.508 -4.523 17.859 1 97.94 284 GLN B N 1
ATOM 5303 C CA . GLN B 1 284 ? -9.695 -4.848 19.266 1 97.94 284 GLN B CA 1
ATOM 5304 C C . GLN B 1 284 ? -9.359 -3.65 20.156 1 97.94 284 GLN B C 1
ATOM 5306 O O . GLN B 1 284 ? -10.094 -3.344 21.094 1 97.94 284 GLN B O 1
ATOM 5311 N N . LEU B 1 285 ? -8.312 -2.996 19.875 1 98 285 LEU B N 1
ATOM 5312 C CA . LEU B 1 285 ? -7.871 -1.848 20.656 1 98 285 LEU B CA 1
ATOM 5313 C C . LEU B 1 285 ? -8.898 -0.723 20.594 1 98 285 LEU B C 1
ATOM 5315 O O . LEU B 1 285 ? -9.266 -0.165 21.641 1 98 285 LEU B O 1
ATOM 5319 N N . LEU B 1 286 ? -9.336 -0.405 19.391 1 98.19 286 LEU B N 1
ATOM 5320 C CA . LEU B 1 286 ? -10.258 0.706 19.203 1 98.19 286 LEU B CA 1
ATOM 5321 C C . LEU B 1 286 ? -11.609 0.411 19.844 1 98.19 286 LEU B C 1
ATOM 5323 O O . LEU B 1 286 ? -12.359 1.332 20.172 1 98.19 286 LEU B O 1
ATOM 5327 N N . SER B 1 287 ? -11.906 -0.866 19.984 1 97.56 287 SER B N 1
ATOM 5328 C CA . SER B 1 287 ? -13.18 -1.271 20.578 1 97.56 287 SER B CA 1
ATOM 5329 C C . SER B 1 287 ? -13.148 -1.172 22.094 1 97.56 287 SER B C 1
ATOM 5331 O O . SER B 1 287 ? -14.188 -1.244 22.75 1 97.56 287 SER B O 1
ATOM 5333 N N . ASP B 1 288 ? -11.977 -1.064 22.672 1 97.62 288 ASP B N 1
ATOM 5334 C CA . ASP B 1 288 ? -11.828 -0.786 24.109 1 97.62 288 ASP B CA 1
ATOM 5335 C C . ASP B 1 288 ? -12.086 0.688 24.406 1 97.62 288 ASP B C 1
ATOM 5337 O O . ASP B 1 288 ? -11.148 1.49 24.469 1 97.62 288 ASP B O 1
ATOM 5341 N N . LYS B 1 289 ? -13.273 1.013 24.734 1 97 289 LYS B N 1
ATOM 5342 C CA . LYS B 1 289 ? -13.727 2.393 24.875 1 97 289 LYS B CA 1
ATOM 5343 C C . LYS B 1 289 ? -13 3.104 26.016 1 97 289 LYS B C 1
ATOM 5345 O O . LYS B 1 289 ? -12.719 4.301 25.922 1 97 289 LYS B O 1
ATOM 5350 N N . GLN B 1 290 ? -12.711 2.363 27.047 1 97.44 290 GLN B N 1
ATOM 5351 C CA . GLN B 1 290 ? -11.992 2.961 28.172 1 97.44 290 GLN B CA 1
ATOM 5352 C C . GLN B 1 290 ? -10.57 3.348 27.781 1 97.44 290 GLN B C 1
ATOM 5354 O O . GLN B 1 290 ? -10.109 4.441 28.109 1 97.44 290 GLN B O 1
ATOM 5359 N N . TRP B 1 291 ? -9.906 2.471 27.094 1 97.88 291 TRP B N 1
ATOM 5360 C CA . TRP B 1 291 ? -8.562 2.779 26.625 1 97.88 291 TRP B CA 1
ATOM 5361 C C . TRP B 1 291 ? -8.586 3.973 25.672 1 97.88 291 TRP B C 1
ATOM 5363 O O . TRP B 1 291 ? -7.754 4.875 25.781 1 97.88 291 TRP B O 1
ATOM 5373 N N . LEU B 1 292 ? -9.547 3.941 24.75 1 98.12 292 LEU B N 1
ATOM 5374 C CA . LEU B 1 292 ? -9.625 4.984 23.734 1 98.12 292 LEU B CA 1
ATOM 5375 C C . LEU B 1 292 ? -9.805 6.355 24.375 1 98.12 292 LEU B C 1
ATOM 5377 O O . LEU B 1 292 ? -9.117 7.312 24.016 1 98.12 292 LEU B O 1
ATOM 5381 N N . GLN B 1 293 ? -10.688 6.445 25.312 1 97.88 293 GLN B N 1
ATOM 5382 C CA . GLN B 1 293 ? -10.945 7.707 26 1 97.88 293 GLN B CA 1
ATOM 5383 C C . GLN B 1 293 ? -9.711 8.195 26.75 1 97.88 293 GLN B C 1
ATOM 5385 O O . GLN B 1 293 ? -9.344 9.367 26.656 1 97.88 293 GLN B O 1
ATOM 5390 N N . HIS B 1 294 ? -9.133 7.297 27.5 1 98.25 294 HIS B N 1
ATOM 5391 C CA . HIS B 1 294 ? -7.93 7.641 28.25 1 98.25 294 HIS B CA 1
ATOM 5392 C C . HIS B 1 294 ? -6.812 8.102 27.328 1 98.25 294 HIS B C 1
ATOM 5394 O O . HIS B 1 294 ? -6.148 9.102 27.594 1 98.25 294 HIS B O 1
ATOM 5400 N N . TYR B 1 295 ? -6.594 7.395 26.297 1 98.5 295 TYR B N 1
ATOM 5401 C CA . TYR B 1 295 ? -5.527 7.711 25.344 1 98.5 295 TYR B CA 1
ATOM 5402 C C . TYR B 1 295 ? -5.711 9.102 24.75 1 98.5 295 TYR B C 1
ATOM 5404 O O . TYR B 1 295 ? -4.77 9.898 24.719 1 98.5 295 TYR B O 1
ATOM 5412 N N . LEU B 1 296 ? -6.93 9.367 24.203 1 98.12 296 LEU B N 1
ATOM 5413 C CA . LEU B 1 296 ? -7.199 10.648 23.547 1 98.12 296 LEU B CA 1
ATOM 5414 C C . LEU B 1 296 ? -7 11.805 24.531 1 98.12 296 LEU B C 1
ATOM 5416 O O . LEU B 1 296 ? -6.418 12.828 24.172 1 98.12 296 LEU B O 1
ATOM 5420 N N . GLN B 1 297 ? -7.449 11.633 25.719 1 97.88 297 GLN B N 1
ATOM 5421 C CA . GLN B 1 297 ? -7.281 12.656 26.75 1 97.88 297 GLN B CA 1
ATOM 5422 C C . GLN B 1 297 ? -5.805 12.891 27.062 1 97.88 297 GLN B C 1
ATOM 5424 O O . GLN B 1 297 ? -5.359 14.031 27.141 1 97.88 297 GLN B O 1
ATOM 5429 N N . GLU B 1 298 ? -5.105 11.828 27.219 1 98.44 298 GLU B N 1
ATOM 5430 C CA . GLU B 1 298 ? -3.689 11.922 27.547 1 98.44 298 GLU B CA 1
ATOM 5431 C C . GLU B 1 298 ? -2.893 12.539 26.406 1 98.44 298 GLU B C 1
ATOM 5433 O O . GLU B 1 298 ? -2 13.359 26.641 1 98.44 298 GLU B O 1
ATOM 5438 N N . ASN B 1 299 ? -3.188 12.109 25.219 1 98.06 299 ASN B N 1
ATOM 5439 C CA . ASN B 1 299 ? -2.486 12.672 24.062 1 98.06 299 ASN B CA 1
ATOM 5440 C C . ASN B 1 299 ? -2.729 14.172 23.938 1 98.06 299 ASN B C 1
ATOM 5442 O O . ASN B 1 299 ? -1.799 14.938 23.672 1 98.06 299 ASN B O 1
ATOM 5446 N N . ARG B 1 300 ? -3.949 14.633 24.141 1 97.75 300 ARG B N 1
ATOM 5447 C CA . ARG B 1 300 ? -4.27 16.062 24.094 1 97.75 300 ARG B CA 1
ATOM 5448 C C . ARG B 1 300 ? -3.555 16.812 25.203 1 97.75 300 ARG B C 1
ATOM 5450 O O . ARG B 1 300 ? -3.08 17.938 25 1 97.75 300 ARG B O 1
ATOM 5457 N N . ARG B 1 301 ? -3.533 16.219 26.344 1 97.75 301 ARG B N 1
ATOM 5458 C CA . ARG B 1 301 ? -2.844 16.859 27.469 1 97.75 301 ARG B CA 1
ATOM 5459 C C . ARG B 1 301 ? -1.367 17.078 27.156 1 97.75 301 ARG B C 1
ATOM 5461 O O . ARG B 1 301 ? -0.835 18.156 27.359 1 97.75 301 ARG B O 1
ATOM 5468 N N . ARG B 1 302 ? -0.701 16.047 26.672 1 97.06 302 ARG B N 1
ATOM 5469 C CA . ARG B 1 302 ? 0.725 16.125 26.359 1 97.06 302 ARG B CA 1
ATOM 5470 C C . ARG B 1 302 ? 0.991 17.109 25.234 1 97.06 302 ARG B C 1
ATOM 5472 O O . ARG B 1 302 ? 1.996 17.828 25.234 1 97.06 302 ARG B O 1
ATOM 5479 N N . LEU B 1 303 ? 0.094 17.125 24.25 1 97.25 303 LEU B N 1
ATOM 5480 C CA . LEU B 1 303 ? 0.194 18.094 23.172 1 97.25 303 LEU B CA 1
ATOM 5481 C C . LEU B 1 303 ? 0.084 19.516 23.719 1 97.25 303 LEU B C 1
ATOM 5483 O O . LEU B 1 303 ? 0.87 20.391 23.344 1 97.25 303 LEU B O 1
ATOM 5487 N N . ARG B 1 304 ? -0.868 19.734 24.578 1 96.75 304 ARG B N 1
ATOM 5488 C CA . ARG B 1 304 ? -1.07 21.047 25.188 1 96.75 304 ARG B CA 1
ATOM 5489 C C . ARG B 1 304 ? 0.169 21.484 25.953 1 96.75 304 ARG B C 1
ATOM 5491 O O . ARG B 1 304 ? 0.574 22.641 25.875 1 96.75 304 ARG B O 1
ATOM 5498 N N . GLU B 1 305 ? 0.736 20.594 26.672 1 96.38 305 GLU B N 1
ATOM 5499 C CA . GLU B 1 305 ? 1.927 20.891 27.453 1 96.38 305 GLU B CA 1
ATOM 5500 C C . GLU B 1 305 ? 3.105 21.25 26.547 1 96.38 305 GLU B C 1
ATOM 5502 O O . GLU B 1 305 ? 3.84 22.203 26.844 1 96.38 305 GLU B O 1
ATOM 5507 N N . ALA B 1 306 ? 3.326 20.484 25.516 1 96.12 306 ALA B N 1
ATOM 5508 C CA . ALA B 1 306 ? 4.402 20.781 24.578 1 96.12 306 ALA B CA 1
ATOM 5509 C C . ALA B 1 306 ? 4.18 22.125 23.906 1 96.12 306 ALA B C 1
ATOM 5511 O O . ALA B 1 306 ? 5.117 22.922 23.75 1 96.12 306 ALA B O 1
ATOM 5512 N N . TYR B 1 307 ? 2.945 22.375 23.5 1 96.62 307 TYR B N 1
ATOM 5513 C CA . TYR B 1 307 ? 2.564 23.656 22.906 1 96.62 307 TYR B CA 1
ATOM 5514 C C . TYR B 1 307 ? 2.889 24.812 23.844 1 96.62 307 TYR B C 1
ATOM 5516 O O . TYR B 1 307 ? 3.48 25.812 23.438 1 96.62 307 TYR B O 1
ATOM 5524 N N . ALA B 1 308 ? 2.514 24.672 25.047 1 96.31 308 ALA B N 1
ATOM 5525 C CA . ALA B 1 308 ? 2.74 25.719 26.047 1 96.31 308 ALA B CA 1
ATOM 5526 C C . ALA B 1 308 ? 4.23 25.969 26.234 1 96.31 308 ALA B C 1
ATOM 5528 O O . ALA B 1 308 ? 4.652 27.125 26.422 1 96.31 308 ALA B O 1
ATOM 5529 N N . SER B 1 309 ? 4.977 24.922 26.234 1 95.06 309 SER B N 1
ATOM 5530 C CA . SER B 1 309 ? 6.418 25.047 26.422 1 95.06 309 SER B CA 1
ATOM 5531 C C . SER B 1 309 ? 7.051 25.859 25.281 1 95.06 309 SER B C 1
ATOM 5533 O O . SER B 1 309 ? 7.832 26.781 25.531 1 95.06 309 SER B O 1
ATOM 5535 N N . VAL B 1 310 ? 6.727 25.547 24.062 1 96.44 310 VAL B N 1
ATOM 5536 C CA . VAL B 1 310 ? 7.305 26.234 22.922 1 96.44 310 VAL B CA 1
ATOM 5537 C C . VAL B 1 310 ? 6.812 27.672 22.859 1 96.44 310 VAL B C 1
ATOM 5539 O O . VAL B 1 310 ? 7.602 28.594 22.641 1 96.44 310 VAL B O 1
ATOM 5542 N N . THR B 1 311 ? 5.531 27.891 23.109 1 97.31 311 THR B N 1
ATOM 5543 C CA . THR B 1 311 ? 4.957 29.234 22.984 1 97.31 311 THR B CA 1
ATOM 5544 C C . THR B 1 311 ? 5.461 30.141 24.094 1 97.31 311 THR B C 1
ATOM 5546 O O . THR B 1 311 ? 5.68 31.344 23.875 1 97.31 311 THR B O 1
ATOM 5549 N N . SER B 1 312 ? 5.609 29.594 25.266 1 97.25 312 SER B N 1
ATOM 5550 C CA . SER B 1 312 ? 6.191 30.391 26.344 1 97.25 312 SER B CA 1
ATOM 5551 C C . SER B 1 312 ? 7.59 30.875 25.969 1 97.25 312 SER B C 1
ATOM 5553 O O . SER B 1 312 ? 7.949 32.031 26.266 1 97.25 312 SER B O 1
ATOM 5555 N N . GLY B 1 313 ? 8.367 30 25.422 1 96.81 313 GLY B N 1
ATOM 5556 C CA . GLY B 1 313 ? 9.688 30.375 24.953 1 96.81 313 GLY B CA 1
ATOM 5557 C C . GLY B 1 313 ? 9.656 31.438 23.875 1 96.81 313 GLY B C 1
ATOM 5558 O O . GLY B 1 313 ? 10.43 32.375 23.906 1 96.81 313 GLY B O 1
ATOM 5559 N N . LEU B 1 314 ? 8.797 31.281 22.922 1 98.06 314 LEU B N 1
ATOM 5560 C CA . LEU B 1 314 ? 8.664 32.25 21.828 1 98.06 314 LEU B CA 1
ATOM 5561 C C . LEU B 1 314 ? 8.227 33.594 22.359 1 98.06 314 LEU B C 1
ATOM 5563 O O . LEU B 1 314 ? 8.742 34.625 21.922 1 98.06 314 LEU B O 1
ATOM 5567 N N . ASP B 1 315 ? 7.301 33.562 23.281 1 98.06 315 ASP B N 1
ATOM 5568 C CA . ASP B 1 315 ? 6.84 34.812 23.906 1 98.06 315 ASP B CA 1
ATOM 5569 C C . ASP B 1 315 ? 7.988 35.531 24.609 1 98.06 315 ASP B C 1
ATOM 5571 O O . ASP B 1 315 ? 8.156 36.75 24.453 1 98.06 315 ASP B O 1
ATOM 5575 N N . ALA B 1 316 ? 8.719 34.812 25.312 1 97.25 316 ALA B N 1
ATOM 5576 C CA . ALA B 1 316 ? 9.852 35.375 26.031 1 97.25 316 ALA B CA 1
ATOM 5577 C C . ALA B 1 316 ? 10.875 35.969 25.078 1 97.25 316 ALA B C 1
ATOM 5579 O O . ALA B 1 316 ? 11.523 37 25.375 1 97.25 316 ALA B O 1
ATOM 5580 N N . ALA B 1 317 ? 10.977 35.375 23.953 1 97.06 317 ALA B N 1
ATOM 5581 C CA . ALA B 1 317 ? 11.945 35.812 22.953 1 97.06 317 ALA B CA 1
ATOM 5582 C C . ALA B 1 317 ? 11.367 36.906 22.062 1 97.06 317 ALA B C 1
ATOM 5584 O O . ALA B 1 317 ? 12.07 37.469 21.219 1 97.06 317 ALA B O 1
ATOM 5585 N N . GLY B 1 318 ? 10.094 37.156 22.203 1 97.12 318 GLY B N 1
ATOM 5586 C CA . GLY B 1 318 ? 9.438 38.188 21.391 1 97.12 318 GLY B CA 1
ATOM 5587 C C . GLY B 1 318 ? 9.203 37.719 19.953 1 97.12 318 GLY B C 1
ATOM 5588 O O . GLY B 1 318 ? 9.211 38.531 19.031 1 97.12 318 GLY B O 1
ATOM 5589 N N . ILE B 1 319 ? 9.086 36.5 19.719 1 97.69 319 ILE B N 1
ATOM 5590 C CA . ILE B 1 319 ? 8.867 35.938 18.391 1 97.69 319 ILE B CA 1
ATOM 5591 C C . ILE B 1 319 ? 7.379 35.656 18.188 1 97.69 319 ILE B C 1
ATOM 5593 O O . ILE B 1 319 ? 6.797 34.844 18.891 1 97.69 319 ILE B O 1
ATOM 5597 N N . PRO B 1 320 ? 6.77 36.344 17.234 1 98 320 PRO B N 1
ATOM 5598 C CA . PRO B 1 320 ? 5.34 36.125 17 1 98 320 PRO B CA 1
ATOM 5599 C C . PRO B 1 320 ? 5.047 34.781 16.328 1 98 320 PRO B C 1
ATOM 5601 O O . PRO B 1 320 ? 5.906 34.25 15.641 1 98 320 PRO B O 1
ATOM 5604 N N . TYR B 1 321 ? 3.859 34.281 16.516 1 98.19 321 TYR B N 1
ATOM 5605 C CA . TYR B 1 321 ? 3.379 33.062 15.914 1 98.19 321 TYR B CA 1
ATOM 5606 C C . TYR B 1 321 ? 1.86 33.062 15.805 1 98.19 321 TYR B C 1
ATOM 5608 O O . TYR B 1 321 ? 1.187 33.875 16.422 1 98.19 321 TYR B O 1
ATOM 5616 N N . THR B 1 322 ? 1.321 32.219 14.961 1 97.5 322 THR B N 1
ATOM 5617 C CA . THR B 1 322 ? -0.117 32 14.859 1 97.5 322 THR B CA 1
ATOM 5618 C C . THR B 1 322 ? -0.599 31.078 15.984 1 97.5 322 THR B C 1
ATOM 5620 O O . THR B 1 322 ? -0.069 29.984 16.172 1 97.5 322 THR B O 1
ATOM 5623 N N . ALA B 1 323 ? -1.605 31.609 16.75 1 96.94 323 ALA B N 1
ATOM 5624 C CA . ALA B 1 323 ? -2.168 30.734 17.781 1 96.94 323 ALA B CA 1
ATOM 5625 C C . ALA B 1 323 ? -2.666 29.422 17.188 1 96.94 323 ALA B C 1
ATOM 5627 O O . ALA B 1 323 ? -3.385 29.422 16.188 1 96.94 323 ALA B O 1
ATOM 5628 N N . ALA B 1 324 ? -2.293 28.359 17.766 1 97.69 324 ALA B N 1
ATOM 5629 C CA . ALA B 1 324 ? -2.588 27.031 17.219 1 97.69 324 ALA B CA 1
ATOM 5630 C C . ALA B 1 324 ? -3.303 26.172 18.266 1 97.69 324 ALA B C 1
ATOM 5632 O O . ALA B 1 324 ? -2.658 25.484 19.047 1 97.69 324 ALA B O 1
ATOM 5633 N N . PRO B 1 325 ? -4.559 26.062 18.172 1 97.06 325 PRO B N 1
ATOM 5634 C CA . PRO B 1 325 ? -5.336 25.312 19.156 1 97.06 325 PRO B CA 1
ATOM 5635 C C . PRO B 1 325 ? -5.281 23.797 18.906 1 97.06 325 PRO B C 1
ATOM 5637 O O . PRO B 1 325 ? -5.805 23.016 19.703 1 97.06 325 PRO B O 1
ATOM 5640 N N . ALA B 1 326 ? -4.699 23.328 17.828 1 97.44 326 ALA B N 1
ATOM 5641 C CA . ALA B 1 326 ? -4.746 21.922 17.438 1 97.44 326 ALA B CA 1
ATOM 5642 C C . ALA B 1 326 ? -3.473 21.516 16.688 1 97.44 326 ALA B C 1
ATOM 5644 O O . ALA B 1 326 ? -2.703 22.375 16.25 1 97.44 326 ALA B O 1
ATOM 5645 N N . GLY B 1 327 ? -3.324 20.188 16.562 1 96.31 327 GLY B N 1
ATOM 5646 C CA . GLY B 1 327 ? -2.207 19.641 15.805 1 96.31 327 GLY B CA 1
ATOM 5647 C C . GLY B 1 327 ? -0.913 19.609 16.594 1 96.31 327 GLY B C 1
ATOM 5648 O O . GLY B 1 327 ? -0.926 19.375 17.812 1 96.31 327 GLY B O 1
ATOM 5649 N N . MET B 1 328 ? 0.152 19.656 15.922 1 97.38 328 MET B N 1
ATOM 5650 C CA . MET B 1 328 ? 1.479 19.547 16.516 1 97.38 328 MET B CA 1
ATOM 5651 C C . MET B 1 328 ? 2.447 20.547 15.883 1 97.38 328 MET B C 1
ATOM 5653 O O . MET B 1 328 ? 3.639 20.25 15.75 1 97.38 328 MET B O 1
ATOM 5657 N N . PHE B 1 329 ? 1.853 21.641 15.406 1 95 329 PHE B N 1
ATOM 5658 C CA . PHE B 1 329 ? 2.594 22.609 14.594 1 95 329 PHE B CA 1
ATOM 5659 C C . PHE B 1 329 ? 2.432 24.016 15.148 1 95 329 PHE B C 1
ATOM 5661 O O . PHE B 1 329 ? 1.44 24.312 15.82 1 95 329 PHE B O 1
ATOM 5668 N N . LEU B 1 330 ? 3.414 24.812 14.891 1 97.12 330 LEU B N 1
ATOM 5669 C CA . LEU B 1 330 ? 3.34 26.266 15.062 1 97.12 330 LEU B CA 1
ATOM 5670 C C . LEU B 1 330 ? 3.855 26.984 13.82 1 97.12 330 LEU B C 1
ATOM 5672 O O . LEU B 1 330 ? 4.875 26.578 13.242 1 97.12 330 LEU B O 1
ATOM 5676 N N . TRP B 1 331 ? 3.062 27.875 13.383 1 98.5 331 TRP B N 1
ATOM 5677 C CA . TRP B 1 331 ? 3.457 28.766 12.297 1 98.5 331 TRP B CA 1
ATOM 5678 C C . TRP B 1 331 ? 4.109 30.031 12.844 1 98.5 331 TRP B C 1
ATOM 5680 O O . TRP B 1 331 ? 3.434 30.891 13.406 1 98.5 331 TRP B O 1
ATOM 5690 N N . VAL B 1 332 ? 5.406 30.172 12.688 1 98.62 332 VAL B N 1
ATOM 5691 C CA . VAL B 1 332 ? 6.195 31.172 13.406 1 98.62 332 VAL B CA 1
ATOM 5692 C C . VAL B 1 332 ? 6.641 32.25 12.438 1 98.62 332 VAL B C 1
ATOM 5694 O O . VAL B 1 332 ? 7.027 31.984 11.305 1 98.62 332 VAL B O 1
ATOM 5697 N N . ASP B 1 333 ? 6.523 33.469 12.906 1 98.12 333 ASP B N 1
ATOM 5698 C CA . ASP B 1 333 ? 6.902 34.656 12.141 1 98.12 333 ASP B CA 1
ATOM 5699 C C . ASP B 1 333 ? 8.328 35.094 12.469 1 98.12 333 ASP B C 1
ATOM 5701 O O . ASP B 1 333 ? 8.586 35.625 13.547 1 98.12 333 ASP B O 1
ATOM 5705 N N . LEU B 1 334 ? 9.227 34.906 11.539 1 98.19 334 LEU B N 1
ATOM 5706 C CA . LEU B 1 334 ? 10.625 35.281 11.773 1 98.19 334 LEU B CA 1
ATOM 5707 C C . LEU B 1 334 ? 11.055 36.406 10.859 1 98.19 334 LEU B C 1
ATOM 5709 O O . LEU B 1 334 ? 12.242 36.594 10.586 1 98.19 334 LEU B O 1
ATOM 5713 N N . ARG B 1 335 ? 10.156 37.188 10.297 1 96.81 335 ARG B N 1
ATOM 5714 C CA . ARG B 1 335 ? 10.43 38.281 9.359 1 96.81 335 ARG B CA 1
ATOM 5715 C C . ARG B 1 335 ? 11.305 39.344 10.008 1 96.81 335 ARG B C 1
ATOM 5717 O O . ARG B 1 335 ? 11.953 40.125 9.305 1 96.81 335 ARG B O 1
ATOM 5724 N N . ALA B 1 336 ? 11.328 39.344 11.414 1 95.62 336 ALA B N 1
ATOM 5725 C CA . ALA B 1 336 ? 12.203 40.281 12.117 1 95.62 336 ALA B CA 1
ATOM 5726 C C . ALA B 1 336 ? 13.656 40.094 11.688 1 95.62 336 ALA B C 1
ATOM 5728 O O . ALA B 1 336 ? 14.461 41.031 11.758 1 95.62 336 ALA B O 1
ATOM 5729 N N . ALA B 1 337 ? 13.992 38.938 11.266 1 96.12 337 ALA B N 1
ATOM 5730 C CA . ALA B 1 337 ? 15.352 38.625 10.844 1 96.12 337 ALA B CA 1
ATOM 5731 C C . ALA B 1 337 ? 15.766 39.469 9.648 1 96.12 337 ALA B C 1
ATOM 5733 O O . ALA B 1 337 ? 16.953 39.625 9.359 1 96.12 337 ALA B O 1
ATOM 5734 N N . PHE B 1 338 ? 14.82 40 8.953 1 94.69 338 PHE B N 1
ATOM 5735 C CA . PHE B 1 338 ? 15.102 40.75 7.73 1 94.69 338 PHE B CA 1
ATOM 5736 C C . PHE B 1 338 ? 15.312 42.219 8.023 1 94.69 338 PHE B C 1
ATOM 5738 O O . PHE B 1 338 ? 15.438 43.031 7.109 1 94.69 338 PHE B O 1
ATOM 5745 N N . GLY B 1 339 ? 15.312 42.656 9.234 1 88.75 339 GLY B N 1
ATOM 5746 C CA . GLY B 1 339 ? 15.648 44.031 9.633 1 88.75 339 GLY B CA 1
ATOM 5747 C C . GLY B 1 339 ? 14.539 45.031 9.359 1 88.75 339 GLY B C 1
ATOM 5748 O O . GLY B 1 339 ? 14.797 46.156 8.977 1 88.75 339 GLY B O 1
ATOM 5749 N N . GLY B 1 340 ? 13.344 44.594 9.359 1 82.38 340 GLY B N 1
ATOM 5750 C CA . GLY B 1 340 ? 12.219 45.5 9.18 1 82.38 340 GLY B CA 1
ATOM 5751 C C . GLY B 1 340 ? 11.844 45.688 7.727 1 82.38 340 GLY B C 1
ATOM 5752 O O . GLY B 1 340 ? 10.875 46.406 7.43 1 82.38 340 GLY B O 1
ATOM 5753 N N . GLN B 1 341 ? 12.562 45.156 6.84 1 85.56 341 GLN B N 1
ATOM 5754 C CA . GLN B 1 341 ? 12.258 45.25 5.414 1 85.56 341 GLN B CA 1
ATOM 5755 C C . GLN B 1 341 ? 11.578 43.969 4.918 1 85.56 341 GLN B C 1
ATOM 5757 O O . GLN B 1 341 ? 11.719 42.906 5.527 1 85.56 341 GLN B O 1
ATOM 5762 N N . PRO B 1 342 ? 10.789 44.281 3.896 1 88.75 342 PRO B N 1
ATOM 5763 C CA . PRO B 1 342 ? 10.242 43.062 3.305 1 88.75 342 PRO B CA 1
ATOM 5764 C C . PRO B 1 342 ? 11.336 42.094 2.814 1 88.75 342 PRO B C 1
ATOM 5766 O O . PRO B 1 342 ? 12.266 42.531 2.121 1 88.75 342 PRO B O 1
ATOM 5769 N N . GLY B 1 343 ? 11.266 40.938 3.275 1 92.19 343 GLY B N 1
ATOM 5770 C CA . GLY B 1 343 ? 12.25 39.938 2.877 1 92.19 343 GLY B CA 1
ATOM 5771 C C . GLY B 1 343 ? 11.914 39.25 1.563 1 92.19 343 GLY B C 1
ATOM 5772 O O . GLY B 1 343 ? 10.773 39.344 1.095 1 92.19 343 GLY B O 1
ATOM 5773 N N . SER B 1 344 ? 12.969 38.594 0.952 1 96.62 344 SER B N 1
ATOM 5774 C CA . SER B 1 344 ? 12.805 37.75 -0.23 1 96.62 344 SER B CA 1
ATOM 5775 C C . SER B 1 344 ? 12.836 36.281 0.137 1 96.62 344 SER B C 1
ATOM 5777 O O . SER B 1 344 ? 13.148 35.938 1.275 1 96.62 344 SER B O 1
ATOM 5779 N N . TRP B 1 345 ? 12.453 35.5 -0.796 1 97.94 345 TRP B N 1
ATOM 5780 C CA . TRP B 1 345 ? 12.547 34.062 -0.589 1 97.94 345 TRP B CA 1
ATOM 5781 C C . TRP B 1 345 ? 14 33.656 -0.396 1 97.94 345 TRP B C 1
ATOM 5783 O O . TRP B 1 345 ? 14.281 32.688 0.344 1 97.94 345 TRP B O 1
ATOM 5793 N N . GLU B 1 346 ? 14.891 34.344 -1.012 1 97.12 346 GLU B N 1
ATOM 5794 C CA . GLU B 1 346 ? 16.312 34.094 -0.806 1 97.12 346 GLU B CA 1
ATOM 5795 C C . GLU B 1 346 ? 16.734 34.438 0.629 1 97.12 346 GLU B C 1
ATOM 5797 O O . GLU B 1 346 ? 17.562 33.719 1.208 1 97.12 346 GLU B O 1
ATOM 5802 N N . ASP B 1 347 ? 16.156 35.469 1.118 1 96.81 347 ASP B N 1
ATOM 5803 C CA . ASP B 1 347 ? 16.422 35.844 2.51 1 96.81 347 ASP B CA 1
ATOM 5804 C C . ASP B 1 347 ? 15.938 34.75 3.455 1 96.81 347 ASP B C 1
ATOM 5806 O O . ASP B 1 347 ? 16.609 34.406 4.43 1 96.81 347 ASP B O 1
ATOM 5810 N N . GLU B 1 348 ? 14.734 34.25 3.203 1 98.12 348 GLU B N 1
ATOM 5811 C CA . GLU B 1 348 ? 14.203 33.125 4.004 1 98.12 348 GLU B CA 1
ATOM 5812 C C . GLU B 1 348 ? 15.133 31.922 3.947 1 98.12 348 GLU B C 1
ATOM 5814 O O . GLU B 1 348 ? 15.406 31.297 4.973 1 98.12 348 GLU B O 1
ATOM 5819 N N . ALA B 1 349 ? 15.609 31.625 2.754 1 98.19 349 ALA B N 1
ATOM 5820 C CA . ALA B 1 349 ? 16.516 30.5 2.576 1 98.19 349 ALA B CA 1
ATOM 5821 C C . ALA B 1 349 ? 17.812 30.703 3.371 1 98.19 349 ALA B C 1
ATOM 5823 O O . ALA B 1 349 ? 18.344 29.766 3.943 1 98.19 349 ALA B O 1
ATOM 5824 N N . ALA B 1 350 ? 18.328 31.891 3.338 1 97.44 350 ALA B N 1
ATOM 5825 C CA . ALA B 1 350 ? 19.531 32.219 4.09 1 97.44 350 ALA B CA 1
ATOM 5826 C C . ALA B 1 350 ? 19.312 32.031 5.59 1 97.44 350 ALA B C 1
ATOM 5828 O O . ALA B 1 350 ? 20.188 31.516 6.293 1 97.44 350 ALA B O 1
ATOM 5829 N N . LEU B 1 351 ? 18.172 32.531 6.043 1 98 351 LEU B N 1
ATOM 5830 C CA . LEU B 1 351 ? 17.828 32.375 7.449 1 98 351 LEU B CA 1
ATOM 5831 C C . LEU B 1 351 ? 17.734 30.906 7.812 1 98 351 LEU B C 1
ATOM 5833 O O . LEU B 1 351 ? 18.203 30.484 8.875 1 98 351 LEU B O 1
ATOM 5837 N N . TRP B 1 352 ? 17.094 30.141 6.98 1 98.06 352 TRP B N 1
ATOM 5838 C CA . TRP B 1 352 ? 16.969 28.703 7.203 1 98.06 352 TRP B CA 1
ATOM 5839 C C . TRP B 1 352 ? 18.344 28.047 7.309 1 98.06 352 TRP B C 1
ATOM 5841 O O . TRP B 1 352 ? 18.578 27.219 8.195 1 98.06 352 TRP B O 1
ATOM 5851 N N . ARG B 1 353 ? 19.25 28.391 6.391 1 97.5 353 ARG B N 1
ATOM 5852 C CA . ARG B 1 353 ? 20.594 27.844 6.414 1 97.5 353 ARG B CA 1
ATOM 5853 C C . ARG B 1 353 ? 21.312 28.219 7.707 1 97.5 353 ARG B C 1
ATOM 5855 O O . ARG B 1 353 ? 22.016 27.391 8.297 1 97.5 353 ARG B O 1
ATOM 5862 N N . CYS B 1 354 ? 21.156 29.453 8.086 1 97.75 354 CYS B N 1
ATOM 5863 C CA . CYS B 1 354 ? 21.75 29.922 9.336 1 97.75 354 CYS B CA 1
ATOM 5864 C C . CYS B 1 354 ? 21.25 29.094 10.516 1 97.75 354 CYS B C 1
ATOM 5866 O O . CYS B 1 354 ? 22.062 28.609 11.328 1 97.75 354 CYS B O 1
ATOM 5868 N N . MET B 1 355 ? 19.984 28.859 10.594 1 97.94 355 MET B N 1
ATOM 5869 C CA . MET B 1 355 ? 19.406 28.062 11.664 1 97.94 355 MET B CA 1
ATOM 5870 C C . MET B 1 355 ? 19.906 26.625 11.617 1 97.94 355 MET B C 1
ATOM 5872 O O . MET B 1 355 ? 20.344 26.078 12.633 1 97.94 355 MET B O 1
ATOM 5876 N N . ALA B 1 356 ? 19.891 26.047 10.422 1 96.88 356 ALA B N 1
ATOM 5877 C CA . ALA B 1 356 ? 20.203 24.625 10.258 1 96.88 356 ALA B CA 1
ATOM 5878 C C . ALA B 1 356 ? 21.688 24.359 10.422 1 96.88 356 ALA B C 1
ATOM 5880 O O . ALA B 1 356 ? 22.094 23.391 11.086 1 96.88 356 ALA B O 1
ATOM 5881 N N . GLN B 1 357 ? 22.5 25.188 9.875 1 95.56 357 GLN B N 1
ATOM 5882 C CA . GLN B 1 357 ? 23.938 24.906 9.789 1 95.56 357 GLN B CA 1
ATOM 5883 C C . GLN B 1 357 ? 24.688 25.516 10.969 1 95.56 357 GLN B C 1
ATOM 5885 O O . GLN B 1 357 ? 25.641 24.906 11.484 1 95.56 357 GLN B O 1
ATOM 5890 N N . GLN B 1 358 ? 24.312 26.672 11.398 1 96.12 358 GLN B N 1
ATOM 5891 C CA . GLN B 1 358 ? 25.078 27.375 12.414 1 96.12 358 GLN B CA 1
ATOM 5892 C C . GLN B 1 358 ? 24.469 27.188 13.797 1 96.12 358 GLN B C 1
ATOM 5894 O O . GLN B 1 358 ? 25.188 27.109 14.797 1 96.12 358 GLN B O 1
ATOM 5899 N N . HIS B 1 359 ? 23.188 27.125 13.82 1 97.38 359 HIS B N 1
ATOM 5900 C CA . HIS B 1 359 ? 22.531 27.031 15.117 1 97.38 359 HIS B CA 1
ATOM 5901 C C . HIS B 1 359 ? 21.938 25.641 15.336 1 97.38 359 HIS B C 1
ATOM 5903 O O . HIS B 1 359 ? 21.391 25.344 16.391 1 97.38 359 HIS B O 1
ATOM 5909 N N . ARG B 1 360 ? 21.922 24.812 14.414 1 96.75 360 ARG B N 1
ATOM 5910 C CA . ARG B 1 360 ? 21.594 23.391 14.477 1 96.75 360 ARG B CA 1
ATOM 5911 C C . ARG B 1 360 ? 20.156 23.172 14.914 1 96.75 360 ARG B C 1
ATOM 5913 O O . ARG B 1 360 ? 19.875 22.359 15.797 1 96.75 360 ARG B O 1
ATOM 5920 N N . VAL B 1 361 ? 19.266 23.906 14.391 1 97.25 361 VAL B N 1
ATOM 5921 C CA . VAL B 1 361 ? 17.812 23.734 14.523 1 97.25 361 VAL B CA 1
ATOM 5922 C C . VAL B 1 361 ? 17.172 23.703 13.141 1 97.25 361 VAL B C 1
ATOM 5924 O O . VAL B 1 361 ? 17.422 24.578 12.312 1 97.25 361 VAL B O 1
ATOM 5927 N N . VAL B 1 362 ? 16.422 22.703 12.859 1 96.94 362 VAL B N 1
ATOM 5928 C CA . VAL B 1 362 ? 15.898 22.469 11.516 1 96.94 362 VAL B CA 1
ATOM 5929 C C . VAL B 1 362 ? 14.383 22.672 11.516 1 96.94 362 VAL B C 1
ATOM 5931 O O . VAL B 1 362 ? 13.664 21.953 12.203 1 96.94 362 VAL B O 1
ATOM 5934 N N . LEU B 1 363 ? 13.914 23.656 10.836 1 97.19 363 LEU B N 1
ATOM 5935 C CA . LEU B 1 363 ? 12.5 23.969 10.648 1 97.19 363 LEU B CA 1
ATOM 5936 C C . LEU B 1 363 ? 12.086 23.781 9.195 1 97.19 363 LEU B C 1
ATOM 5938 O O . LEU B 1 363 ? 12.938 23.578 8.328 1 97.19 363 LEU B O 1
ATOM 5942 N N . THR B 1 364 ? 10.812 23.812 8.922 1 98.06 364 THR B N 1
ATOM 5943 C CA . THR B 1 364 ? 10.312 23.812 7.559 1 98.06 364 THR B CA 1
ATOM 5944 C C . THR B 1 364 ? 10.055 25.234 7.074 1 98.06 364 THR B C 1
ATOM 5946 O O . THR B 1 364 ? 9.25 25.969 7.664 1 98.06 364 THR B O 1
ATOM 5949 N N . PRO B 1 365 ? 10.703 25.641 5.988 1 98.44 365 PRO B N 1
ATOM 5950 C CA . PRO B 1 365 ? 10.5 27 5.492 1 98.44 365 PRO B CA 1
ATOM 5951 C C . PRO B 1 365 ? 9.086 27.234 4.953 1 98.44 365 PRO B C 1
ATOM 5953 O O . PRO B 1 365 ? 8.469 26.312 4.414 1 98.44 365 PRO B O 1
ATOM 5956 N N . GLY B 1 366 ? 8.609 28.453 5.094 1 98.56 366 GLY B N 1
ATOM 5957 C CA . GLY B 1 366 ? 7.305 28.828 4.566 1 98.56 366 GLY B CA 1
ATOM 5958 C C . GLY B 1 366 ? 7.188 28.641 3.066 1 98.56 366 GLY B C 1
ATOM 5959 O O . GLY B 1 366 ? 6.121 28.281 2.561 1 98.56 366 GLY B O 1
ATOM 5960 N N . ALA B 1 367 ? 8.273 28.859 2.396 1 98.38 367 ALA B N 1
ATOM 5961 C CA . ALA B 1 367 ? 8.305 28.656 0.948 1 98.38 367 ALA B CA 1
ATOM 5962 C C . ALA B 1 367 ? 7.848 27.25 0.571 1 98.38 367 ALA B C 1
ATOM 5964 O O . ALA B 1 367 ? 7.082 27.078 -0.379 1 98.38 367 ALA B O 1
ATOM 5965 N N . ALA B 1 368 ? 8.266 26.281 1.323 1 98 368 ALA B N 1
ATOM 5966 C CA . ALA B 1 368 ? 7.91 24.891 1.062 1 98 368 ALA B CA 1
ATOM 5967 C C . ALA B 1 368 ? 6.422 24.656 1.302 1 98 368 ALA B C 1
ATOM 5969 O O . ALA B 1 368 ? 5.816 23.781 0.678 1 98 368 ALA B O 1
ATOM 5970 N N . CYS B 1 369 ? 5.77 25.469 2.145 1 98.62 369 CYS B N 1
ATOM 5971 C CA . CYS B 1 369 ? 4.359 25.328 2.496 1 98.62 369 CYS B CA 1
ATOM 5972 C C . CYS B 1 369 ? 3.496 26.25 1.64 1 98.62 369 CYS B C 1
ATOM 5974 O O . CYS B 1 369 ? 2.291 26.359 1.866 1 98.62 369 CYS B O 1
ATOM 5976 N N . HIS B 1 370 ? 4.137 26.938 0.745 1 98.56 370 HIS B N 1
ATOM 5977 C CA . HIS B 1 370 ? 3.447 27.891 -0.131 1 98.56 370 HIS B CA 1
ATOM 5978 C C . HIS B 1 370 ? 2.908 29.078 0.655 1 98.56 370 HIS B C 1
ATOM 5980 O O . HIS B 1 370 ? 1.76 29.484 0.462 1 98.56 370 HIS B O 1
ATOM 5986 N N . ALA B 1 371 ? 3.725 29.594 1.529 1 98.25 371 ALA B N 1
ATOM 5987 C CA . ALA B 1 371 ? 3.359 30.797 2.262 1 98.25 371 ALA B CA 1
ATOM 5988 C C . ALA B 1 371 ? 3.15 31.969 1.311 1 98.25 371 ALA B C 1
ATOM 5990 O O . ALA B 1 371 ? 3.734 32 0.225 1 98.25 371 ALA B O 1
ATOM 5991 N N . ALA B 1 372 ? 2.348 32.906 1.743 1 96.5 372 ALA B N 1
ATOM 5992 C CA . ALA B 1 372 ? 2.064 34.094 0.916 1 96.5 372 ALA B CA 1
ATOM 5993 C C . ALA B 1 372 ? 3.26 35.031 0.881 1 96.5 372 ALA B C 1
ATOM 5995 O O . ALA B 1 372 ? 3.451 35.75 -0.094 1 96.5 372 ALA B O 1
ATOM 5996 N N . GLU B 1 373 ? 4.012 35.094 1.914 1 96.31 373 GLU B N 1
ATOM 5997 C CA . GLU B 1 373 ? 5.191 35.938 2.025 1 96.31 373 GLU B CA 1
ATOM 5998 C C . GLU B 1 373 ? 6.328 35.219 2.744 1 96.31 373 GLU B C 1
ATOM 6000 O O . GLU B 1 373 ? 6.09 34.281 3.525 1 96.31 373 GLU B O 1
ATOM 6005 N N . PRO B 1 374 ? 7.578 35.594 2.436 1 97.94 374 PRO B N 1
ATOM 6006 C CA . PRO B 1 374 ? 8.727 34.938 3.066 1 97.94 374 PRO B CA 1
ATOM 6007 C C . PRO B 1 374 ? 8.844 35.281 4.555 1 97.94 374 PRO B C 1
ATOM 6009 O O . PRO B 1 374 ? 8.406 36.344 4.996 1 97.94 374 PRO B O 1
ATOM 6012 N N . GLY B 1 375 ? 9.484 34.375 5.227 1 97.94 375 GLY B N 1
ATOM 6013 C CA . GLY B 1 375 ? 9.844 34.688 6.605 1 97.94 375 GLY B CA 1
ATOM 6014 C C . GLY B 1 375 ? 9.047 33.875 7.617 1 97.94 375 GLY B C 1
ATOM 6015 O O . GLY B 1 375 ? 9.273 34 8.828 1 97.94 375 GLY B O 1
ATOM 6016 N N . TRP B 1 376 ? 8.164 33 7.113 1 98.06 376 TRP B N 1
ATOM 6017 C CA . TRP B 1 376 ? 7.41 32.125 7.988 1 98.06 376 TRP B CA 1
ATOM 6018 C C . TRP B 1 376 ? 8.023 30.719 7.992 1 98.06 376 TRP B C 1
ATOM 6020 O O . TRP B 1 376 ? 8.625 30.297 7.004 1 98.06 376 TRP B O 1
ATOM 6030 N N . PHE B 1 377 ? 7.918 30.062 9.156 1 98.69 377 PHE B N 1
ATOM 6031 C CA . PHE B 1 377 ? 8.438 28.703 9.297 1 98.69 377 PHE B CA 1
ATOM 6032 C C . PHE B 1 377 ? 7.473 27.828 10.102 1 98.69 377 PHE B C 1
ATOM 6034 O O . PHE B 1 377 ? 6.848 28.312 11.047 1 98.69 377 PHE B O 1
ATOM 6041 N N . ARG B 1 378 ? 7.355 26.594 9.727 1 98.62 378 ARG B N 1
ATOM 6042 C CA . ARG B 1 378 ? 6.621 25.641 10.539 1 98.62 378 ARG B CA 1
ATOM 6043 C C . ARG B 1 378 ? 7.531 24.984 11.57 1 98.62 378 ARG B C 1
ATOM 6045 O O . ARG B 1 378 ? 8.633 24.547 11.242 1 98.62 378 ARG B O 1
ATOM 6052 N N . VAL B 1 379 ? 7.074 24.953 12.734 1 97.69 379 VAL B N 1
ATOM 6053 C CA . VAL B 1 379 ? 7.73 24.234 13.828 1 97.69 379 VAL B CA 1
ATOM 6054 C C . VAL B 1 379 ? 6.891 23.031 14.234 1 97.69 379 VAL B C 1
ATOM 6056 O O . VAL B 1 379 ? 5.723 23.172 14.609 1 97.69 379 VAL B O 1
ATOM 6059 N N . CYS B 1 380 ? 7.418 21.875 14.125 1 97 380 CYS B N 1
ATOM 6060 C CA . CYS B 1 380 ? 6.793 20.656 14.641 1 97 380 CYS B CA 1
ATOM 6061 C C . CYS B 1 380 ? 7.355 20.297 16 1 97 380 CYS B C 1
ATOM 6063 O O . CYS B 1 380 ? 8.508 19.859 16.109 1 97 380 CYS B O 1
ATOM 6065 N N . TYR B 1 381 ? 6.578 20.328 17 1 96.44 381 TYR B N 1
ATOM 6066 C CA . TYR B 1 381 ? 7.133 20.281 18.344 1 96.44 381 TYR B CA 1
ATOM 6067 C C . TYR B 1 381 ? 6.875 18.922 18.984 1 96.44 381 TYR B C 1
ATOM 6069 O O . TYR B 1 381 ? 7.262 18.688 20.141 1 96.44 381 TYR B O 1
ATOM 6077 N N . ALA B 1 382 ? 6.234 18.016 18.203 1 95.88 382 ALA B N 1
ATOM 6078 C CA . ALA B 1 382 ? 5.797 16.781 18.844 1 95.88 382 ALA B CA 1
ATOM 6079 C C . ALA B 1 382 ? 6.75 15.625 18.516 1 95.88 382 ALA B C 1
ATOM 6081 O O . ALA B 1 382 ? 6.578 14.516 19.031 1 95.88 382 ALA B O 1
ATOM 6082 N N . TRP B 1 383 ? 7.734 15.828 17.672 1 92.31 383 TRP B N 1
ATOM 6083 C CA . TRP B 1 383 ? 8.68 14.797 17.25 1 92.31 383 TRP B CA 1
ATOM 6084 C C . TRP B 1 383 ? 9.859 14.727 18.203 1 92.31 383 TRP B C 1
ATOM 6086 O O . TRP B 1 383 ? 10.352 13.633 18.516 1 92.31 383 TRP B O 1
ATOM 6096 N N . THR B 1 384 ? 10.336 15.828 18.703 1 89.56 384 THR B N 1
ATOM 6097 C CA . THR B 1 384 ? 11.539 15.945 19.516 1 89.56 384 THR B CA 1
ATOM 6098 C C . THR B 1 384 ? 11.203 15.781 21 1 89.56 384 THR B C 1
ATOM 6100 O O . THR B 1 384 ? 10.031 15.789 21.375 1 89.56 384 THR B O 1
ATOM 6103 N N . SER B 1 385 ? 12.211 15.562 21.781 1 87.12 385 SER B N 1
ATOM 6104 C CA . SER B 1 385 ? 12.008 15.484 23.219 1 87.12 385 SER B CA 1
ATOM 6105 C C . SER B 1 385 ? 11.531 16.828 23.781 1 87.12 385 SER B C 1
ATOM 6107 O O . SER B 1 385 ? 12.023 17.875 23.375 1 87.12 385 SER B O 1
ATOM 6109 N N . PRO B 1 386 ? 10.648 16.719 24.672 1 86.56 386 PRO B N 1
ATOM 6110 C CA . PRO B 1 386 ? 10.133 17.953 25.25 1 86.56 386 PRO B CA 1
ATOM 6111 C C . PRO B 1 386 ? 11.227 18.812 25.891 1 86.56 386 PRO B C 1
ATOM 6113 O O . PRO B 1 386 ? 11.156 20.047 25.844 1 86.56 386 PRO B O 1
ATOM 6116 N N . GLY B 1 387 ? 12.203 18.203 26.359 1 88.25 387 GLY B N 1
ATOM 6117 C CA . GLY B 1 387 ? 13.289 18.922 27 1 88.25 387 GLY B CA 1
ATOM 6118 C C . GLY B 1 387 ? 14.102 19.75 26.031 1 88.25 387 GLY B C 1
ATOM 6119 O O . GLY B 1 387 ? 14.82 20.672 26.453 1 88.25 387 GLY B O 1
ATOM 6120 N N . SER B 1 388 ? 13.969 19.484 24.766 1 93.44 388 SER B N 1
ATOM 6121 C CA . SER B 1 388 ? 14.773 20.172 23.766 1 93.44 388 SER B CA 1
ATOM 6122 C C . SER B 1 388 ? 14.102 21.469 23.328 1 93.44 388 SER B C 1
ATOM 6124 O O . SER B 1 388 ? 14.742 22.328 22.703 1 93.44 388 SER B O 1
ATOM 6126 N N . LEU B 1 389 ? 12.844 21.688 23.641 1 94.38 389 LEU B N 1
ATOM 6127 C CA . LEU B 1 389 ? 12.039 22.766 23.062 1 94.38 389 LEU B CA 1
ATOM 6128 C C . LEU B 1 389 ? 12.547 24.125 23.5 1 94.38 389 LEU B C 1
ATOM 6130 O O . LEU B 1 389 ? 12.688 25.031 22.688 1 94.38 389 LEU B O 1
ATOM 6134 N N . PRO B 1 390 ? 12.938 24.297 24.781 1 93.81 390 PRO B N 1
ATOM 6135 C CA . PRO B 1 390 ? 13.492 25.594 25.172 1 93.81 390 PRO B CA 1
ATOM 6136 C C . PRO B 1 390 ? 14.797 25.922 24.438 1 93.81 390 PRO B C 1
ATOM 6138 O O . PRO B 1 390 ? 15 27.062 24.016 1 93.81 390 PRO B O 1
ATOM 6141 N N . ALA B 1 391 ? 15.586 24.922 24.344 1 95.56 391 ALA B N 1
ATOM 6142 C CA . ALA B 1 391 ? 16.828 25.109 23.609 1 95.56 391 ALA B CA 1
ATOM 6143 C C . ALA B 1 391 ? 16.562 25.484 22.156 1 95.56 391 ALA B C 1
ATOM 6145 O O . ALA B 1 391 ? 17.281 26.297 21.578 1 95.56 391 ALA B O 1
ATOM 6146 N N . ALA B 1 392 ? 15.602 24.875 21.578 1 97.25 392 ALA B N 1
ATOM 6147 C CA . ALA B 1 392 ? 15.242 25.172 20.203 1 97.25 392 ALA B CA 1
ATOM 6148 C C . ALA B 1 392 ? 14.867 26.641 20.031 1 97.25 392 ALA B C 1
ATOM 6150 O O . ALA B 1 392 ? 15.336 27.297 19.094 1 97.25 392 ALA B O 1
ATOM 6151 N N . VAL B 1 393 ? 14.055 27.141 20.891 1 97.56 393 VAL B N 1
ATOM 6152 C CA . VAL B 1 393 ? 13.602 28.531 20.797 1 97.56 393 VAL B CA 1
ATOM 6153 C C . VAL B 1 393 ? 14.789 29.484 20.953 1 97.56 393 VAL B C 1
ATOM 6155 O O . VAL B 1 393 ? 14.898 30.469 20.25 1 97.56 393 VAL B O 1
ATOM 6158 N N . SER B 1 394 ? 15.648 29.172 21.891 1 97.25 394 SER B N 1
ATOM 6159 C CA . SER B 1 394 ? 16.844 29.984 22.094 1 97.25 394 SER B CA 1
ATOM 6160 C C . SER B 1 394 ? 17.703 30.047 20.828 1 97.25 394 SER B C 1
ATOM 6162 O O . SER B 1 394 ? 18.203 31.109 20.469 1 97.25 394 SER B O 1
ATOM 6164 N N . ARG B 1 395 ? 17.828 28.953 20.234 1 98 395 ARG B N 1
ATOM 6165 C CA . ARG B 1 395 ? 18.641 28.891 19.031 1 98 395 ARG B CA 1
ATOM 6166 C C . ARG B 1 395 ? 17.984 29.656 17.891 1 98 395 ARG B C 1
ATOM 6168 O O . ARG B 1 395 ? 18.672 30.312 17.094 1 98 395 ARG B O 1
ATOM 6175 N N . ILE B 1 396 ? 16.672 29.531 17.766 1 98.31 396 ILE B N 1
ATOM 6176 C CA . ILE B 1 396 ? 15.938 30.281 16.75 1 98.31 396 ILE B CA 1
ATOM 6177 C C . ILE B 1 396 ? 16.125 31.781 17 1 98.31 396 ILE B C 1
ATOM 6179 O O . ILE B 1 396 ? 16.438 32.531 16.062 1 98.31 396 ILE B O 1
ATOM 6183 N N . ALA B 1 397 ? 16.016 32.188 18.219 1 97.88 397 ALA B N 1
ATOM 6184 C CA . ALA B 1 397 ? 16.172 33.594 18.578 1 97.88 397 ALA B CA 1
ATOM 6185 C C . ALA B 1 397 ? 17.578 34.094 18.234 1 97.88 397 ALA B C 1
ATOM 6187 O O . ALA B 1 397 ? 17.734 35.219 17.734 1 97.88 397 ALA B O 1
ATOM 6188 N N . ALA B 1 398 ? 18.547 33.281 18.516 1 97.88 398 ALA B N 1
ATOM 6189 C CA . ALA B 1 398 ? 19.938 33.656 18.234 1 97.88 398 ALA B CA 1
ATOM 6190 C C . ALA B 1 398 ? 20.141 33.812 16.734 1 97.88 398 ALA B C 1
ATOM 6192 O O . ALA B 1 398 ? 20.859 34.75 16.297 1 97.88 398 ALA B O 1
ATOM 6193 N N . ALA B 1 399 ? 19.578 32.938 15.977 1 98 399 ALA B N 1
ATOM 6194 C CA . ALA B 1 399 ? 19.703 33.031 14.531 1 98 399 ALA B CA 1
ATOM 6195 C C . ALA B 1 399 ? 19.062 34.312 14 1 98 399 ALA B C 1
ATOM 6197 O O . ALA B 1 399 ? 19.609 34.969 13.109 1 98 399 ALA B O 1
ATOM 6198 N N . VAL B 1 400 ? 17.875 34.625 14.508 1 97.31 400 VAL B N 1
ATOM 6199 C CA . VAL B 1 400 ? 17.172 35.844 14.094 1 97.31 400 VAL B CA 1
ATOM 6200 C C . VAL B 1 400 ? 18.031 37.062 14.398 1 97.31 400 VAL B C 1
ATOM 6202 O O . VAL B 1 400 ? 18.188 37.938 13.547 1 97.31 400 VAL B O 1
ATOM 6205 N N . LYS B 1 401 ? 18.625 37.094 15.547 1 95.75 401 LYS B N 1
ATOM 6206 C CA . LYS B 1 401 ? 19.469 38.219 15.953 1 95.75 401 LYS B CA 1
ATOM 6207 C C . LYS B 1 401 ? 20.703 38.312 15.055 1 95.75 401 LYS B C 1
ATOM 6209 O O . LYS B 1 401 ? 21.109 39.406 14.68 1 95.75 401 LYS B O 1
ATOM 6214 N N . GLN B 1 402 ? 21.203 37.219 14.812 1 95.94 402 GLN B N 1
ATOM 6215 C CA . GLN B 1 402 ? 22.391 37.188 13.953 1 95.94 402 GLN B CA 1
ATOM 6216 C C . GLN B 1 402 ? 22.078 37.75 12.57 1 95.94 402 GLN B C 1
ATOM 6218 O O . GLN B 1 402 ? 22.859 38.5 12.008 1 95.94 402 GLN B O 1
ATOM 6223 N N . MET B 1 403 ? 21 37.344 12 1 94.81 403 MET B N 1
ATOM 6224 C CA . MET B 1 403 ? 20.609 37.781 10.656 1 94.81 403 MET B CA 1
ATOM 6225 C C . MET B 1 403 ? 20.297 39.281 10.641 1 94.81 403 MET B C 1
ATOM 6227 O O . MET B 1 403 ? 20.531 39.969 9.633 1 94.81 403 MET B O 1
ATOM 6231 N N . GLN B 1 404 ? 19.688 39.812 11.695 1 90.69 404 GLN B N 1
ATOM 6232 C CA . GLN B 1 404 ? 19.406 41.219 11.812 1 90.69 404 GLN B CA 1
ATOM 6233 C C . GLN B 1 404 ? 20.688 42.062 11.758 1 90.69 404 GLN B C 1
ATOM 6235 O O . GLN B 1 404 ? 20.719 43.125 11.164 1 90.69 404 GLN B O 1
ATOM 6240 N N . GLY B 1 405 ? 21.672 41.562 12.422 1 82.5 405 GLY B N 1
ATOM 6241 C CA . GLY B 1 405 ? 22.953 42.25 12.438 1 82.5 405 GLY B CA 1
ATOM 6242 C C . GLY B 1 405 ? 23.656 42.25 11.094 1 82.5 405 GLY B C 1
ATOM 6243 O O . GLY B 1 405 ? 24.391 43.188 10.758 1 82.5 405 GLY B O 1
ATOM 6244 N N . SER B 1 406 ? 23.453 41.219 10.383 1 71.62 406 SER B N 1
ATOM 6245 C CA . SER B 1 406 ? 24.094 41.125 9.07 1 71.62 406 SER B CA 1
ATOM 6246 C C . SER B 1 406 ? 23.375 41.969 8.039 1 71.62 406 SER B C 1
ATOM 6248 O O . SER B 1 406 ? 23.969 42.406 7.047 1 71.62 406 SER B O 1
ATOM 6250 N N . ALA B 1 407 ? 22.016 42.281 8.148 1 63.75 407 ALA B N 1
ATOM 6251 C CA . ALA B 1 407 ? 21.234 43.094 7.211 1 63.75 407 ALA B CA 1
ATOM 6252 C C . ALA B 1 407 ? 21.484 44.562 7.43 1 63.75 407 ALA B C 1
ATOM 6254 O O . ALA B 1 407 ? 21.281 45.375 6.52 1 63.75 407 ALA B O 1
ATOM 6255 N N . SER B 1 408 ? 21.938 45 8.672 1 52.19 408 SER B N 1
ATOM 6256 C CA . SER B 1 408 ? 22.266 46.406 8.938 1 52.19 408 SER B CA 1
ATOM 6257 C C . SER B 1 408 ? 23.672 46.75 8.461 1 52.19 408 SER B C 1
ATOM 6259 O O . SER B 1 408 ? 24.578 45.906 8.516 1 52.19 408 SER B O 1
#

InterPro domains:
  IPR004839 Aminotransferase, class I/classII, large domain [PF00155] (49-396)
  IPR015421 Pyridoxal phosphate-dependent transferase, major domain [G3DSA:3.40.640.10] (41-288)
  IPR015422 Pyridoxal phosphate-dependent transferase, small domain [G3DSA:3.90.1150.10] (11-395)
  IPR015424 Pyridoxal phosphate-dependent transferase [SSF53383] (13-402)
  IPR050478 Ethylene and sulfur compound biosynthesis-related protein [PTHR43795] (12-397)

Nearest PDB structures (foldseek):
  3piu-assembly1_A-2  TM=9.194E-01  e=8.203E-37  Malus domestica
  7dlw-assembly1_B  TM=9.225E-01  e=5.650E-37  Arabidopsis thaliana
  7dlw-assembly2_D  TM=9.279E-01  e=1.129E-36  Arabidopsis thaliana
  7dlw-assembly1_A  TM=9.283E-01  e=2.511E-36  Arabidopsis thaliana
  1m4n-assembly1_A-2  TM=9.177E-01  e=5.018E-36  Malus domestica

Secondary structure (DSSP, 8-state):
-HHHHHTSB-BTTBTTSBEE-------TTHHHHHHHHHHT----GGGGS---TT--HHHHHHHHHHHHHTTTTT----GGGEEEESSHHHHHHHHHHHH--TT-EEEEESS--TTHHHHHHTTT-PEEEEE---TT-S--HHHHHHHHHHHHHTT--EEEEEEESS-TTT-----HHHHHHHHHHHHHHT-EEEEE-TTGGGB--TT-----HHHHHHHTGGGSTTGGGHHHHEEEEEESTTTTS-GGG--EEEEE--HHHHHHHHHHGGGSPPPHHHHHHHHHHHH-HHHHHHHHHHHHHHHHHHHHHHHHHHHHHT--B----BTTEEEEE-GGGGTTSPPPHHHHHHHHHIIIIIS-EE-EEGGGGT-SSTTEEEEE-SSS-GGGHHHHHHHHHHHHHHHHHHH-/-HHHHHTSB-BTTBTTSBEE-------TTHHHHHHHHHHT----GGGGS---TT--HHHHHHHHHHHHHTTTTT----GGGEEEESSHHHHHHHHHHHH--TT-EEEEESS--THHHHHHHTTT-PEEEEE---TT-S--HHHHHHHHHHHHHTT--EEEEEEESS-TTT-----HHHHHHHHHHHHHHT-EEEEE-TTGGGB--TT-----HHHHHHHTGGGSTTGGGHHHHEEEEEESTTTTS-GGG--EEEEE--HHHHHHHHHHGGGSPPPHHHHHHHHHHHH-HHHHHHHHHHHHHHHHHHHHHHHHHHHHHT--B----BTTEEEEE-GGGGTTSPPPHHHHHHHHHIIIIIS-EE-EEGGGGT-SSTTEEEEE-SSS-GGGHHHHHHHHHHHHHHHHHHH-

Organism: Tetradesmus obliquus (NCBI:txid3088)

Foldseek 3Di:
DVVVLVVFDDDPVRNQGFAEFADQFFQLQQVLVVVLLVVLADDDPCLVDDAQLQAHLLLLVLVQVLCCLAQNPPFHADSLLKGKFQALLVVLLLLCQPQHAAQAEEEEEPLADLCCQCSCPVRRNYHYFYFHADLVDLACLVSVVVSQVVCVVVRHHHQEYEYEAVGVAAQHGRDPSNLLNRLLSCLQVVHAYEYEDQFSLFQLQPVDRHDDVSCCLVPPLVVGVNSVCNQARYKYKYFCRFLVSCVVQRIIMIRGSRPVSSVSCSPPSVVTGGRSSSSSSVSVSSNPSVSSVVSSNVSNVSLVVLVCLLVVLCVVLVWDWRDRSTRQKIKTALCLLLQPDFDDQVLLVVLQCCLCPVLNYHWAFSVSSVHPGGRITMGGRSPGDSVCSNVNSVSSSVSSVVSNVVND/DVVVLVVFDDDPVRNQGFAEFADQFFQLQQVLVVVLLVVLADDDPCLVDDAQLQAHLLLLVLVQVLCCLAQNPPFHADSLLKGKFQALLVVLLLLCQPQHAAQAEEEEEPLADLCCQVSCPVRRNYHYFYFHADLPDLACLVSVVVSQVVCVVVRHHHQEYEYEAVGVAAQHGRDPSNLLNRLLSCLQVVHAYEYEDQFSLFQLQPVDRHDDVSCCLVPPLVVGVNSVCNQARYKYKYFCRFLVSCVVQRIIMIRGSRPVSSVSCSPVSVVTGGRSSSSSSVSVSSNPSVSSVVSSNVSNVSLVVLVCLLVVLCVVLVWDWRDRSTRQKIKTALCLLLQPDFDDQVLLVVLQCCLCPVLNYHWAFSVSSVHPGGRITMGGRSPGDSVCSNVNSVSSSVSSVVSNVVND

Solvent-accessible surface area (backbone atoms only — not comparable to full-atom values): 40140 Å² total; per-residue (Å²): 110,69,68,62,34,70,76,40,49,50,39,94,90,31,76,82,28,20,43,65,19,56,53,94,42,34,53,82,48,25,63,59,47,47,52,42,41,58,72,35,52,67,61,64,62,71,32,28,35,79,66,56,41,38,41,46,69,65,31,32,46,21,50,35,50,44,37,36,75,53,63,36,55,90,45,88,65,62,38,87,33,43,34,33,23,11,13,48,65,21,38,52,44,56,48,44,59,72,64,45,50,73,46,23,18,31,40,26,59,34,50,30,57,51,63,54,54,52,60,40,24,75,81,46,39,29,40,74,38,77,37,82,69,61,85,87,52,51,67,49,50,65,63,51,50,54,50,42,52,53,31,38,74,73,63,19,47,59,37,29,41,40,44,54,42,38,26,44,40,38,5,37,72,71,50,72,56,35,51,48,27,52,49,32,44,20,32,60,70,71,22,32,28,36,41,34,34,41,30,48,67,25,58,45,39,82,90,58,75,85,72,46,70,63,49,41,60,73,74,47,34,86,80,33,59,42,38,90,46,43,49,66,30,44,36,39,34,29,47,35,31,46,62,50,19,21,43,10,53,23,42,6,33,38,42,36,66,25,62,68,58,52,57,52,38,66,63,58,24,57,36,20,25,51,32,34,45,57,40,48,16,49,20,53,37,46,61,34,58,68,58,45,54,52,48,51,51,49,43,20,50,54,45,45,51,46,50,50,50,42,48,52,39,27,55,74,69,69,44,52,60,50,79,42,50,19,50,54,34,33,27,33,50,50,42,66,25,46,59,81,40,90,57,43,64,65,52,36,51,51,51,50,46,43,23,40,72,74,48,27,34,37,60,35,55,17,71,63,23,51,40,94,57,51,29,32,30,33,38,19,63,32,52,44,62,73,83,49,40,55,57,45,42,52,34,51,51,51,38,36,52,52,39,26,57,68,67,99,107,68,69,62,33,71,77,39,49,50,39,93,92,33,75,84,28,22,43,63,20,56,53,92,42,34,55,83,48,26,62,61,46,45,52,43,39,57,74,35,51,66,62,64,62,70,33,28,34,79,66,56,40,38,40,45,68,63,30,33,46,19,49,35,49,45,38,37,73,52,64,36,56,90,46,85,67,63,39,87,33,43,34,34,22,11,13,47,64,22,41,52,43,57,50,43,58,72,64,43,50,73,46,22,19,30,40,26,59,35,50,28,58,51,61,53,55,52,60,42,23,77,83,46,40,28,40,74,38,77,37,79,68,61,84,87,50,49,67,49,50,66,65,50,50,53,50,42,51,53,31,38,75,73,65,18,47,59,38,30,42,40,43,53,43,38,26,43,41,37,5,37,72,71,51,70,57,34,49,49,28,52,48,32,44,21,32,60,69,71,23,33,29,36,41,34,34,41,31,48,68,26,57,45,39,83,88,57,76,84,74,44,70,63,50,41,62,73,74,45,33,85,79,33,57,42,38,91,45,42,50,65,29,44,35,38,34,30,48,33,31,46,60,50,18,20,43,11,53,22,43,7,34,39,43,37,66,24,60,69,58,53,57,52,37,67,65,57,24,56,35,20,26,51,32,34,45,59,41,47,15,50,20,51,37,47,59,35,58,68,59,46,53,51,48,50,52,49,44,20,51,54,44,44,51,47,49,49,50,43,49,52,40,28,55,75,67,68,45,52,60,48,79,42,51,18,51,53,34,31,29,33,50,49,42,67,26,46,58,82,40,90,56,44,65,66,52,35,51,51,51,49,47,42,23,39,72,74,49,26,36,37,60,35,56,18,72,63,25,50,40,93,57,49,29,32,31,32,38,18,64,31,52,44,62,72,83,49,41,58,57,46,42,53,34,52,51,50,39,35,51,52,40,26,59,69,68,101

pLDDT: mean 96.15, std 4.88, range [52.19, 98.94]